Protein 6XI1 (pdb70)

Nearest PDB structures (foldseek):
  6xi1-assembly1_AAA  TM=1.002E+00  e=1.562E-93  Aeromonas hydrophila subsp. hydrophila ATCC 7966
  7stz-assembly1_C  TM=2.944E-01  e=3.385E-14  Homo sapiens
  7u71-assembly1_AAA  TM=4.613E-01  e=1.255E-08  Mus musculus
  4ofy-assembly2_E  TM=3.062E-01  e=1.052E-10  Caenorhabditis elegans
  6bxz-assembly1_A  TM=3.448E-01  e=4.118E-05  Sus scrofa

Foldseek 3Di:
DDAKDKDWAQEEEFEQPPDPQKTKTKIFIFIDDPVDDVQRWWDFFWFAKDPPDQWTWTAHRRRIIMIIHGSVVCQLAEAQRKDKMKGWTATVNGRIDIRIYIYGYYFDAKDKDWAQEEEWEQPPDPQKTKDKIFIFIDGSNDPVQRWWDWAWFAKDPPDQWTKTAGRRGIIMIMHGSVVCALAEAQRKDKMKGWTATNVRRIDIRIYIYGYYFDFKDKDWAQEEEFEQPPDPQKTKTKIFIFIDGSPDPVFRWWDWAWFDKDPPDQWTKTADRRGIIMIIHGSVVCQLAEAQRKDKMWGWTAIPVRRIDIRIYIYGYYFDAKDKAWQQEEEFEQPPDPQKTKTKIFMWIDGSNDPVQGWWDWAWFAKDPPDQWTKTADRRRIMMIIHGSVVQAPAEAQRKDKMWGWTGTPVRRIDIRIYIYGYYD/DDAKDKDWAQEEEWEQPPDPQKTKDKIFIFIDDPVDDQQRWWDFFWFAKDPPDQWTWTAHRRRIIMIIHGSVVQQLAEAQRKDKMKGWTATPVRRIDIRIYIYGYYFDAKDKDWAQEEEWEQPPDPQKTKTKIFIFIDTSNDPVQRWWDWAWFAKDPPDQWTKTAGRRGIMMIMHGSVVCALAEAQRKDKMKGWTATNVRRIDIRIYIYGYYFDAKDKAWAQEEEFEQPPDPQKTKTKIFMFIDGSPDPVFRWWDWAWFDKDPPDQWTWTADRRRIIMIIHGSVVQQLAEAQRKDKMKGWTATPVRRIDIRIYIYGYYFDAKDKAWQQEEEFEQPPDPQKTKTKIFMWIDGSNDPVQGWWDWAWFAKDPPDQWTKTADRRGIMMIIHGSVVQAPAEAQRKDKMWGWTATPVRRIDIRIYIYGYYHD

Radius of gyration: 68.74 Å; Cα contacts (8 Å, |Δi|>4): 2304; chains: 2; bounding box: 90×215×159 Å

Structure (mmCIF, N/CA/C/O backbone):
data_6XI1
#
_entry.id   6XI1
#
_cell.length_a   47.670
_cell.length_b   50.370
_cell.length_c   124.600
_cell.angle_alpha   97.555
_cell.angle_beta   98.244
_cell.angle_gamma   101.719
#
_symmetry.space_group_name_H-M   'P 1'
#
loop_
_entity.id
_entity.type
_entity.pdbx_description
1 polymer 'Flagellin hook IN motif family'
2 non-polymer GLYCEROL
3 non-polymer 'CHLORIDE ION'
4 non-polymer 'SODIUM ION'
5 non-polymer 'CALCIUM ION'
6 non-polymer DI(HYDROXYETHYL)ETHER
7 water water
#
loop_
_atom_site.group_PDB
_atom_site.id
_atom_site.type_symbol
_atom_site.label_atom_id
_atom_site.label_alt_id
_atom_site.label_comp_id
_atom_site.label_asym_id
_atom_site.label_entity_id
_atom_site.label_seq_id
_atom_site.pdbx_PDB_ins_code
_atom_site.Cartn_x
_atom_site.Cartn_y
_atom_site.Cartn_z
_atom_site.occupancy
_atom_site.B_iso_or_equiv
_atom_site.auth_seq_id
_atom_site.auth_comp_id
_atom_site.auth_asym_id
_atom_site.auth_atom_id
_atom_site.pdbx_PDB_model_num
ATOM 1 N N . ASN A 1 22 ? 48.596 136.597 84.808 1.000 75.093 22 ASN AAA N 1
ATOM 2 C CA . ASN A 1 22 ? 47.890 135.329 85.231 1.000 73.398 22 ASN AAA CA 1
ATOM 3 C C . ASN A 1 22 ? 48.775 134.111 84.943 1.000 72.626 22 ASN AAA C 1
ATOM 4 O O . ASN A 1 22 ? 49.330 134.036 83.835 1.000 72.523 22 ASN AAA O 1
ATOM 9 N N . ASP A 1 23 ? 48.903 133.201 85.906 1.000 70.675 23 ASP AAA N 1
ATOM 10 C CA . ASP A 1 23 ? 49.650 131.924 85.732 1.000 72.543 23 ASP AAA CA 1
ATOM 11 C C . ASP A 1 23 ? 48.635 130.797 85.469 1.000 62.344 23 ASP AAA C 1
ATOM 12 O O . ASP A 1 23 ? 47.585 130.756 86.161 1.000 61.412 23 ASP AAA O 1
ATOM 17 N N . ALA A 1 24 ? 48.916 129.946 84.481 1.000 58.927 24 ALA AAA N 1
ATOM 18 C CA . ALA A 1 24 ? 48.066 128.789 84.111 1.000 57.960 24 ALA AAA CA 1
ATOM 19 C C . ALA A 1 24 ? 47.976 127.861 85.325 1.000 56.378 24 ALA AAA C 1
ATOM 20 O O . ALA A 1 24 ? 49.035 127.623 85.966 1.000 51.227 24 ALA AAA O 1
ATOM 22 N N . ALA A 1 25 ? 46.771 127.378 85.644 1.000 54.881 25 ALA AAA N 1
ATOM 23 C CA . ALA A 1 25 ? 46.560 126.264 86.598 1.000 51.131 25 ALA AAA CA 1
ATOM 24 C C . ALA A 1 25 ? 47.347 125.033 86.131 1.000 51.026 25 ALA AAA C 1
ATOM 25 O O . ALA A 1 25 ? 47.700 124.940 84.931 1.000 57.059 25 ALA AAA O 1
ATOM 27 N N . VAL A 1 26 ? 47.678 124.140 87.060 1.000 46.833 26 VAL AAA N 1
ATOM 28 C CA . VAL A 1 26 ? 48.189 122.777 86.736 1.000 49.494 26 VAL AAA CA 1
ATOM 29 C C . VAL A 1 26 ? 47.034 121.823 87.071 1.000 48.548 26 VAL AAA C 1
ATOM 30 O O . VAL A 1 26 ? 46.570 121.784 88.238 1.000 42.383 26 VAL AAA O 1
ATOM 34 N N . ILE A 1 27 ? 46.484 121.202 86.030 1.000 45.754 27 ILE AAA N 1
ATOM 35 C CA . ILE A 1 27 ? 45.360 120.233 86.120 1.000 39.825 27 ILE AAA CA 1
ATOM 36 C C . ILE A 1 27 ? 45.956 118.851 85.894 1.000 41.243 27 ILE AAA C 1
ATOM 37 O O . ILE A 1 27 ? 46.697 118.664 84.930 1.000 43.934 27 ILE AAA O 1
ATOM 42 N N . THR A 1 28 ? 45.677 117.925 86.799 1.000 41.741 28 THR AAA N 1
ATOM 43 C CA . THR A 1 28 ? 46.214 116.543 86.783 1.000 39.792 28 THR AAA CA 1
ATOM 44 C C . THR A 1 28 ? 45.107 115.615 87.278 1.000 35.390 28 THR AAA C 1
ATOM 45 O O . THR A 1 28 ? 44.020 116.128 87.612 1.000 43.390 28 THR AAA O 1
ATOM 49 N N . GLY A 1 29 ? 45.402 114.317 87.384 1.000 34.883 29 GLY AAA N 1
ATOM 50 C CA . GLY A 1 29 ? 44.473 113.282 87.894 1.000 38.495 29 GLY AAA CA 1
ATOM 51 C C . GLY A 1 29 ? 43.979 112.381 86.764 1.000 35.668 29 GLY AAA C 1
ATOM 52 O O . GLY A 1 29 ? 44.673 112.296 85.722 1.000 34.483 29 GLY AAA O 1
ATOM 53 N N . SER A 1 30 ? 42.813 111.766 86.920 1.000 36.705 30 SER AAA N 1
ATOM 54 C CA . SER A 1 30 ? 42.273 110.837 85.891 1.000 37.249 30 SER AAA CA 1
ATOM 55 C C . SER A 1 30 ? 41.594 111.666 84.796 1.000 31.254 30 SER AAA C 1
ATOM 56 O O . SER A 1 30 ? 40.628 112.420 85.071 1.000 30.212 30 SER AAA O 1
ATOM 59 N N . ASP A 1 31 ? 42.145 111.577 83.591 1.000 30.455 31 ASP AAA N 1
ATOM 60 C CA . ASP A 1 31 ? 41.602 112.293 82.403 1.000 29.741 31 ASP AAA CA 1
ATOM 61 C C . ASP A 1 31 ? 41.347 111.294 81.262 1.000 29.484 31 ASP AAA C 1
ATOM 62 O O . ASP A 1 31 ? 41.352 111.731 80.108 1.000 28.416 31 ASP AAA O 1
ATOM 67 N N . THR A 1 32 ? 41.279 109.995 81.574 1.000 27.635 32 THR AAA N 1
ATOM 68 C CA . THR A 1 32 ? 40.922 108.935 80.593 1.000 26.934 32 THR AAA CA 1
ATOM 69 C C . THR A 1 32 ? 39.888 108.011 81.217 1.000 27.896 32 THR AAA C 1
ATOM 70 O O . THR A 1 32 ? 39.730 107.962 82.459 1.000 27.198 32 THR AAA O 1
ATOM 74 N N . GLY A 1 33 ? 39.136 107.353 80.355 1.000 27.120 33 GLY AAA N 1
ATOM 75 C CA . GLY A 1 33 ? 38.008 106.521 80.769 1.000 25.224 33 GLY AAA CA 1
ATOM 76 C C . GLY A 1 33 ? 37.615 105.639 79.612 1.000 28.685 33 GLY AAA C 1
ATOM 77 O O . GLY A 1 33 ? 38.000 105.973 78.449 1.000 26.478 33 GLY AAA O 1
ATOM 78 N N . ALA A 1 34 ? 36.930 104.546 79.928 1.000 26.905 34 ALA AAA N 1
ATOM 79 C CA . ALA A 1 34 ? 36.560 103.505 78.943 1.000 28.714 34 ALA AAA CA 1
ATOM 80 C C . ALA A 1 34 ? 35.179 102.987 79.315 1.000 31.601 34 ALA AAA C 1
ATOM 81 O O . ALA A 1 34 ? 34.893 102.850 80.520 1.000 28.386 34 ALA AAA O 1
ATOM 83 N N . VAL A 1 35 ? 34.337 102.761 78.309 1.000 26.355 35 VAL AAA N 1
ATOM 84 C CA . VAL A 1 35 ? 33.044 102.045 78.458 1.000 24.137 35 VAL AAA CA 1
ATOM 85 C C . VAL A 1 35 ? 32.995 101.022 77.320 1.000 27.695 35 VAL AAA C 1
ATOM 86 O O . VAL A 1 35 ? 33.629 101.244 76.276 1.000 21.890 35 VAL AAA O 1
ATOM 90 N N . THR A 1 36 ? 32.367 99.883 77.580 1.000 28.846 36 THR AAA N 1
ATOM 91 C CA . THR A 1 36 ? 32.109 98.825 76.577 1.000 26.376 36 THR AAA CA 1
ATOM 92 C C . THR A 1 36 ? 30.605 98.820 76.332 1.000 23.489 36 THR AAA C 1
ATOM 93 O O . THR A 1 36 ? 29.814 98.825 77.304 1.000 22.818 36 THR AAA O 1
ATOM 97 N N . GLU A 1 37 ? 30.225 98.752 75.060 1.000 21.754 37 GLU AAA N 1
ATOM 98 C CA . GLU A 1 37 ? 28.843 98.491 74.625 1.000 20.585 37 GLU AAA CA 1
ATOM 99 C C . GLU A 1 37 ? 28.260 97.360 75.471 1.000 20.903 37 GLU AAA C 1
ATOM 100 O O . GLU A 1 37 ? 28.993 96.379 75.677 1.000 21.339 37 GLU AAA O 1
ATOM 106 N N . ASP A 1 38 ? 27.030 97.529 75.940 1.000 23.853 38 ASP AAA N 1
ATOM 107 C CA . ASP A 1 38 ? 26.216 96.555 76.714 1.000 31.773 38 ASP AAA CA 1
ATOM 108 C C . ASP A 1 38 ? 26.869 96.185 78.068 1.000 34.581 38 ASP AAA C 1
ATOM 109 O O . ASP A 1 38 ? 26.470 95.142 78.647 1.000 32.391 38 ASP AAA O 1
ATOM 114 N N . GLU A 1 39 ? 27.827 96.967 78.587 1.000 35.393 39 GLU AAA N 1
ATOM 115 C CA . GLU A 1 39 ? 28.441 96.647 79.920 1.000 35.334 39 GLU AAA CA 1
ATOM 116 C C . GLU A 1 39 ? 27.385 96.951 80.988 1.000 37.258 39 GLU AAA C 1
ATOM 117 O O . GLU A 1 39 ? 27.434 96.344 82.086 1.000 40.902 39 GLU AAA O 1
ATOM 123 N N . SER A 1 40 ? 26.447 97.829 80.652 1.000 32.686 40 SER AAA N 1
ATOM 124 C CA . SER A 1 40 ? 25.394 98.354 81.543 1.000 34.849 40 SER AAA CA 1
ATOM 125 C C . SER A 1 40 ? 24.301 98.978 80.677 1.000 35.679 40 SER AAA C 1
ATOM 126 O O . SER A 1 40 ? 24.564 99.246 79.500 1.000 36.557 40 SER AAA O 1
ATOM 129 N N . THR A 1 41 ? 23.116 99.197 81.242 1.000 34.533 41 THR AAA N 1
ATOM 130 C CA . THR A 1 41 ? 21.914 99.681 80.525 1.000 40.889 41 THR AAA CA 1
ATOM 131 C C . THR A 1 41 ? 21.057 100.453 81.524 1.000 43.170 41 THR AAA C 1
ATOM 132 O O . THR A 1 41 ? 21.043 100.097 82.698 1.000 48.980 41 THR AAA O 1
ATOM 136 N N . PRO A 1 42 ? 20.331 101.524 81.142 1.000 37.582 42 PRO AAA N 1
ATOM 137 C CA . PRO A 1 42 ? 20.372 102.096 79.795 1.000 39.621 42 PRO AAA CA 1
ATOM 138 C C . PRO A 1 42 ? 21.599 102.965 79.449 1.000 38.355 42 PRO AAA C 1
ATOM 139 O O . PRO A 1 42 ? 21.755 103.311 78.275 1.000 32.960 42 PRO AAA O 1
ATOM 143 N N . LEU A 1 43 ? 22.404 103.348 80.449 1.000 37.446 43 LEU AAA N 1
ATOM 144 C CA . LEU A 1 43 ? 23.584 104.221 80.227 1.000 35.457 43 LEU AAA CA 1
ATOM 145 C C . LEU A 1 43 ? 24.846 103.389 80.390 1.000 34.190 43 LEU AAA C 1
ATOM 146 O O . LEU A 1 43 ? 24.875 102.459 81.237 1.000 31.398 43 LEU AAA O 1
ATOM 151 N N . LEU A 1 44 ? 25.865 103.776 79.621 1.000 29.872 44 LEU AAA N 1
ATOM 152 C CA . LEU A 1 44 ? 27.282 103.499 79.908 1.000 28.190 44 LEU AAA CA 1
ATOM 153 C C . LEU A 1 44 ? 27.814 104.749 80.611 1.000 27.558 44 LEU AAA C 1
ATOM 154 O O . LEU A 1 44 ? 27.563 105.863 80.112 1.000 27.113 44 LEU AAA O 1
ATOM 159 N N . THR A 1 45 ? 28.513 104.549 81.718 1.000 30.207 45 THR AAA N 1
ATOM 160 C CA . THR A 1 45 ? 28.954 105.659 82.588 1.000 29.601 45 THR AAA CA 1
ATOM 161 C C . THR A 1 45 ? 30.381 105.380 83.018 1.000 26.679 45 THR AAA C 1
ATOM 162 O O . THR A 1 45 ? 30.736 104.205 83.344 1.000 30.057 45 THR AAA O 1
ATOM 166 N N . GLU A 1 46 ? 31.175 106.435 82.998 1.000 27.372 46 GLU AAA N 1
ATOM 167 C CA . GLU A 1 46 ? 32.572 106.433 83.463 1.000 28.135 46 GLU AAA CA 1
ATOM 168 C C . GLU A 1 46 ? 32.787 107.707 84.286 1.000 26.814 46 GLU AAA C 1
ATOM 169 O O . GLU A 1 46 ? 32.152 108.734 83.982 1.000 27.628 46 GLU AAA O 1
ATOM 175 N N . THR A 1 47 ? 33.648 107.613 85.298 1.000 27.144 47 THR AAA N 1
ATOM 176 C CA . THR A 1 47 ? 33.944 108.735 86.218 1.000 29.274 47 THR AAA CA 1
ATOM 177 C C . THR A 1 47 ? 35.449 108.833 86.421 1.000 28.159 47 THR AAA C 1
ATOM 178 O O . THR A 1 47 ? 36.171 107.863 86.217 1.000 28.996 47 THR AAA O 1
ATOM 182 N N . GLY A 1 48 ? 35.887 110.023 86.806 1.000 27.872 48 GLY AAA N 1
ATOM 183 C CA . GLY A 1 48 ? 37.268 110.323 87.184 1.000 29.024 48 GLY AAA CA 1
ATOM 184 C C . GLY A 1 48 ? 37.291 111.627 87.952 1.000 26.946 48 GLY AAA C 1
ATOM 185 O O . GLY A 1 48 ? 36.292 112.365 87.896 1.000 29.446 48 GLY AAA O 1
ATOM 186 N N . THR A 1 49 ? 38.354 111.846 88.711 1.000 29.952 49 THR AAA N 1
ATOM 187 C CA . THR A 1 49 ? 38.546 113.132 89.418 1.000 27.229 49 THR AAA CA 1
ATOM 188 C C . THR A 1 49 ? 39.816 113.782 88.885 1.000 24.759 49 THR AAA C 1
ATOM 189 O O . THR A 1 49 ? 40.893 113.118 88.818 1.000 27.759 49 THR AAA O 1
ATOM 193 N N . LEU A 1 50 ? 39.663 115.037 88.505 1.000 27.498 50 LEU AAA N 1
ATOM 194 C CA . LEU A 1 50 ? 40.791 115.938 88.185 1.000 32.251 50 LEU AAA CA 1
ATOM 195 C C . LEU A 1 50 ? 41.061 116.786 89.421 1.000 34.513 50 LEU AAA C 1
ATOM 196 O O . LEU A 1 50 ? 40.069 117.154 90.122 1.000 30.416 50 LEU AAA O 1
ATOM 201 N N . SER A 1 51 ? 42.329 117.088 89.645 1.000 36.115 51 SER AAA N 1
ATOM 202 C CA . SER A 1 51 ? 42.734 118.063 90.682 1.000 44.564 51 SER AAA CA 1
ATOM 203 C C . SER A 1 51 ? 43.423 119.257 90.020 1.000 44.320 51 SER AAA C 1
ATOM 204 O O . SER A 1 51 ? 44.046 119.120 88.950 1.000 40.415 51 SER AAA O 1
ATOM 207 N N . VAL A 1 52 ? 43.287 120.418 90.647 1.000 42.495 52 VAL AAA N 1
ATOM 208 C CA . VAL A 1 52 ? 43.800 121.690 90.082 1.000 40.991 52 VAL AAA CA 1
ATOM 209 C C . VAL A 1 52 ? 44.463 122.467 91.214 1.000 46.860 52 VAL AAA C 1
ATOM 210 O O . VAL A 1 52 ? 43.839 122.601 92.272 1.000 44.527 52 VAL AAA O 1
ATOM 214 N N . THR A 1 53 ? 45.698 122.903 90.988 1.000 51.130 53 THR AAA N 1
ATOM 215 C CA . THR A 1 53 ? 46.415 123.894 91.824 1.000 51.036 53 THR AAA CA 1
ATOM 216 C C . THR A 1 53 ? 46.646 125.131 90.952 1.000 57.770 53 THR AAA C 1
ATOM 217 O O . THR A 1 53 ? 46.934 124.971 89.736 1.000 55.481 53 THR AAA O 1
ATOM 221 N N . ASP A 1 54 ? 46.537 126.318 91.544 1.000 57.761 54 ASP AAA N 1
ATOM 222 C CA . ASP A 1 54 ? 46.733 127.597 90.819 1.000 58.032 54 ASP AAA CA 1
ATOM 223 C C . ASP A 1 54 ? 47.592 128.520 91.685 1.000 63.533 54 ASP AAA C 1
ATOM 224 O O . ASP A 1 54 ? 47.153 128.840 92.792 1.000 58.333 54 ASP AAA O 1
ATOM 229 N N . VAL A 1 55 ? 48.762 128.924 91.185 1.000 69.835 55 VAL AAA N 1
ATOM 230 C CA . VAL A 1 55 ? 49.729 129.793 91.928 1.000 68.254 55 VAL AAA CA 1
ATOM 231 C C . VAL A 1 55 ? 49.107 131.183 92.180 1.000 62.765 55 VAL AAA C 1
ATOM 232 O O . VAL A 1 55 ? 49.579 131.855 93.095 1.000 70.323 55 VAL AAA O 1
ATOM 236 N N . ASP A 1 56 ? 48.050 131.584 91.469 1.000 60.042 56 ASP AAA N 1
ATOM 237 C CA . ASP A 1 56 ? 47.305 132.852 91.736 1.000 63.203 56 ASP AAA CA 1
ATOM 238 C C . ASP A 1 56 ? 46.344 132.719 92.926 1.000 62.702 56 ASP AAA C 1
ATOM 239 O O . ASP A 1 56 ? 45.582 133.683 93.162 1.000 68.811 56 ASP AAA O 1
ATOM 244 N N . GLY A 1 57 ? 46.335 131.589 93.635 1.000 59.992 57 GLY AAA N 1
ATOM 245 C CA . GLY A 1 57 ? 45.566 131.438 94.887 1.000 66.813 57 GLY AAA CA 1
ATOM 246 C C . GLY A 1 57 ? 44.432 130.437 94.791 1.000 69.557 57 GLY AAA C 1
ATOM 247 O O . GLY A 1 57 ? 44.084 130.012 93.676 1.000 73.715 57 GLY AAA O 1
ATOM 248 N N . ALA A 1 58 ? 43.850 130.081 95.935 1.000 72.259 58 ALA AAA N 1
ATOM 249 C CA . ALA A 1 58 ? 42.922 128.934 96.080 1.000 76.129 58 ALA AAA CA 1
ATOM 250 C C . ALA A 1 58 ? 41.508 129.284 95.580 1.000 74.311 58 ALA AAA C 1
ATOM 251 O O . ALA A 1 58 ? 40.706 128.344 95.410 1.000 77.362 58 ALA AAA O 1
ATOM 253 N N . ASP A 1 59 ? 41.199 130.557 95.308 1.000 67.689 59 ASP AAA N 1
ATOM 254 C CA . ASP A 1 59 ? 39.895 130.958 94.697 1.000 70.878 59 ASP AAA CA 1
ATOM 255 C C . ASP A 1 59 ? 39.887 130.590 93.197 1.000 63.891 59 ASP AAA C 1
ATOM 256 O O . ASP A 1 59 ? 38.790 130.397 92.633 1.000 58.345 59 ASP AAA O 1
ATOM 261 N N . GLU A 1 60 ? 41.068 130.492 92.579 1.000 60.710 60 GLU AAA N 1
ATOM 262 C CA . GLU A 1 60 ? 41.261 130.074 91.159 1.000 61.027 60 GLU AAA CA 1
ATOM 263 C C . GLU A 1 60 ? 41.411 128.537 91.068 1.000 63.454 60 GLU AAA C 1
ATOM 264 O O . GLU A 1 60 ? 41.089 127.995 89.984 1.000 59.396 60 GLU AAA O 1
ATOM 270 N N . ALA A 1 61 ? 41.867 127.862 92.139 1.000 56.006 61 ALA AAA N 1
ATOM 271 C CA . ALA A 1 61 ? 42.190 126.411 92.184 1.000 52.338 61 ALA AAA CA 1
ATOM 272 C C . ALA A 1 61 ? 40.905 125.589 92.350 1.000 52.402 61 ALA AAA C 1
ATOM 273 O O . ALA A 1 61 ? 40.765 124.874 93.363 1.000 41.320 61 ALA AAA O 1
ATOM 275 N N . LYS A 1 62 ? 40.018 125.695 91.361 1.000 47.025 62 LYS AAA N 1
ATOM 276 C CA . LYS A 1 62 ? 38.669 125.083 91.307 1.000 49.069 62 LYS AAA CA 1
ATOM 277 C C . LYS A 1 62 ? 38.269 124.974 89.832 1.000 44.836 62 LYS AAA C 1
ATOM 278 O O . LYS A 1 62 ? 38.960 125.612 88.993 1.000 40.745 62 LYS AAA O 1
ATOM 284 N N . PHE A 1 63 ? 37.244 124.172 89.529 1.000 42.873 63 PHE AAA N 1
ATOM 285 C CA . PHE A 1 63 ? 36.695 123.992 88.157 1.000 41.628 63 PHE AAA CA 1
ATOM 286 C C . PHE A 1 63 ? 35.402 124.795 87.992 1.000 40.047 63 PHE AAA C 1
ATOM 287 O O . PHE A 1 63 ? 34.640 124.968 88.961 1.000 45.298 63 PHE AAA O 1
ATOM 295 N N . GLN A 1 64 ? 35.165 125.296 86.778 1.000 44.524 64 GLN AAA N 1
ATOM 296 C CA . GLN A 1 64 ? 33.809 125.724 86.344 1.000 42.198 64 GLN AAA CA 1
ATOM 297 C C . GLN A 1 64 ? 32.948 124.460 86.284 1.000 44.169 64 GLN AAA C 1
ATOM 298 O O . GLN A 1 64 ? 33.357 123.500 85.601 1.000 41.363 64 GLN AAA O 1
ATOM 304 N N . ALA A 1 65 ? 31.852 124.436 87.030 1.000 43.209 65 ALA AAA N 1
ATOM 305 C CA . ALA A 1 65 ? 30.922 123.290 87.101 1.000 42.280 65 ALA AAA CA 1
ATOM 306 C C . ALA A 1 65 ? 30.037 123.294 85.848 1.000 47.872 65 ALA AAA C 1
ATOM 307 O O . ALA A 1 65 ? 29.477 124.374 85.508 1.000 45.505 65 ALA AAA O 1
ATOM 309 N N . GLY A 1 66 ? 29.915 122.141 85.182 1.000 43.640 66 GLY AAA N 1
ATOM 310 C CA . GLY A 1 66 ? 28.912 121.930 84.117 1.000 47.175 66 GLY AAA CA 1
ATOM 311 C C . GLY A 1 66 ? 29.386 120.939 83.068 1.000 45.156 66 GLY AAA C 1
ATOM 312 O O . GLY A 1 66 ? 30.180 120.044 83.425 1.000 39.882 66 GLY AAA O 1
ATOM 313 N N . ASN A 1 67 ? 28.952 121.127 81.813 1.000 42.339 67 ASN AAA N 1
ATOM 314 C CA . ASN A 1 67 ? 29.203 120.177 80.693 1.000 41.152 67 ASN AAA CA 1
ATOM 315 C C . ASN A 1 67 ? 30.577 120.495 80.104 1.000 37.487 67 ASN AAA C 1
ATOM 316 O O . ASN A 1 67 ? 30.857 121.671 79.899 1.000 42.548 67 ASN AAA O 1
ATOM 321 N N . GLY A 1 68 ? 31.422 119.495 79.877 1.000 32.124 68 GLY AAA N 1
ATOM 322 C CA . GLY A 1 68 ? 32.650 119.661 79.083 1.000 35.357 68 GLY AAA CA 1
ATOM 323 C C . GLY A 1 68 ? 32.300 119.878 77.614 1.000 36.542 68 GLY AAA C 1
ATOM 324 O O . GLY A 1 68 ? 31.218 119.421 77.191 1.000 39.338 68 GLY AAA O 1
ATOM 325 N N . THR A 1 69 ? 33.179 120.537 76.866 1.000 35.667 69 THR AAA N 1
ATOM 326 C CA . THR A 1 69 ? 32.976 120.844 75.421 1.000 40.585 69 THR AAA CA 1
ATOM 327 C C . THR A 1 69 ? 33.326 119.597 74.623 1.000 34.482 69 THR AAA C 1
ATOM 328 O O . THR A 1 69 ? 34.488 119.197 74.597 1.000 35.805 69 THR AAA O 1
ATOM 332 N N . PRO A 1 70 ? 32.353 118.980 73.912 1.000 40.063 70 PRO AAA N 1
ATOM 333 C CA . PRO A 1 70 ? 32.603 117.710 73.211 1.000 40.057 70 PRO AAA CA 1
ATOM 334 C C . PRO A 1 70 ? 33.380 117.843 71.892 1.000 41.551 70 PRO AAA C 1
ATOM 335 O O . PRO A 1 70 ? 33.203 118.852 71.205 1.000 40.637 70 PRO AAA O 1
ATOM 339 N N . SER A 1 71 ? 34.208 116.841 71.557 1.000 39.083 71 SER AAA N 1
ATOM 340 C CA . SER A 1 71 ? 34.715 116.615 70.174 1.000 38.595 71 SER AAA CA 1
ATOM 341 C C . SER A 1 71 ? 33.523 116.578 69.200 1.000 36.441 71 SER AAA C 1
ATOM 342 O O . SER A 1 71 ? 32.363 116.309 69.622 1.000 33.477 71 SER AAA O 1
ATOM 345 N N . ALA A 1 72 ? 33.753 116.929 67.934 1.000 38.210 72 ALA AAA N 1
ATOM 346 C CA . ALA A 1 72 ? 32.681 116.887 66.904 1.000 39.618 72 ALA AAA CA 1
ATOM 347 C C . ALA A 1 72 ? 32.226 115.426 66.781 1.000 38.947 72 ALA AAA C 1
ATOM 348 O O . ALA A 1 72 ? 33.129 114.549 66.720 1.000 32.547 72 ALA AAA O 1
ATOM 350 N N . GLY A 1 73 ? 30.916 115.180 66.817 1.000 37.324 73 GLY AAA N 1
ATOM 351 C CA . GLY A 1 73 ? 30.359 113.834 66.606 1.000 38.979 73 GLY AAA CA 1
ATOM 352 C C . GLY A 1 73 ? 30.487 112.946 67.837 1.000 40.811 73 GLY AAA C 1
ATOM 353 O O . GLY A 1 73 ? 30.340 111.718 67.694 1.000 37.233 73 GLY AAA O 1
ATOM 354 N N . ALA A 1 74 ? 30.691 113.530 69.021 1.000 37.395 74 ALA AAA N 1
ATOM 355 C CA . ALA A 1 74 ? 30.550 112.830 70.320 1.000 36.558 74 ALA AAA CA 1
ATOM 356 C C . ALA A 1 74 ? 29.100 112.399 70.488 1.000 33.558 74 ALA AAA C 1
ATOM 357 O O . ALA A 1 74 ? 28.218 113.227 70.305 1.000 28.299 74 ALA AAA O 1
ATOM 359 N N . LEU A 1 75 ? 28.881 111.145 70.871 1.000 29.453 75 LEU AAA N 1
ATOM 360 C CA . LEU A 1 75 ? 27.553 110.601 71.229 1.000 29.897 75 LEU AAA CA 1
ATOM 361 C C . LEU A 1 75 ? 27.288 110.790 72.725 1.000 31.036 75 LEU AAA C 1
ATOM 362 O O . LEU A 1 75 ? 26.109 110.868 73.120 1.000 32.073 75 LEU AAA O 1
ATOM 367 N N . GLY A 1 76 ? 28.343 110.767 73.533 1.000 29.068 76 GLY AAA N 1
ATOM 368 C CA . GLY A 1 76 ? 28.205 110.878 74.998 1.000 32.065 76 GLY AAA CA 1
ATOM 369 C C . GLY A 1 76 ? 28.289 112.332 75.432 1.000 31.552 76 GLY AAA C 1
ATOM 370 O O . GLY A 1 76 ? 28.449 113.233 74.571 1.000 27.411 76 GLY AAA O 1
ATOM 371 N N . SER A 1 77 ? 28.208 112.564 76.733 1.000 31.369 77 SER AAA N 1
ATOM 372 C CA . SER A 1 77 ? 28.372 113.918 77.312 1.000 30.466 77 SER AAA CA 1
ATOM 373 C C . SER A 1 77 ? 29.173 113.766 78.602 1.000 32.197 77 SER AAA C 1
ATOM 374 O O . SER A 1 77 ? 29.173 112.649 79.191 1.000 26.870 77 SER AAA O 1
ATOM 377 N N . LEU A 1 78 ? 29.899 114.813 78.982 1.000 28.807 78 LEU AAA N 1
ATOM 378 C CA . LEU A 1 78 ? 30.661 114.810 80.248 1.000 28.741 78 LEU AAA CA 1
ATOM 379 C C . LEU A 1 78 ? 30.266 116.043 81.068 1.000 30.774 78 LEU AAA C 1
ATOM 380 O O . LEU A 1 78 ? 30.194 117.123 80.479 1.000 34.032 78 LEU AAA O 1
ATOM 385 N N . THR A 1 79 ? 29.932 115.860 82.346 1.000 31.359 79 THR AAA N 1
ATOM 386 C CA . THR A 1 79 ? 29.730 116.978 83.312 1.000 33.524 79 THR AAA CA 1
ATOM 387 C C . THR A 1 79 ? 30.857 116.931 84.347 1.000 32.812 79 THR AAA C 1
ATOM 388 O O . THR A 1 79 ? 31.360 115.844 84.620 1.000 31.209 79 THR AAA O 1
ATOM 392 N N . ILE A 1 80 ? 31.269 118.085 84.877 1.000 33.423 80 ILE AAA N 1
ATOM 393 C CA . ILE A 1 80 ? 32.297 118.167 85.953 1.000 30.551 80 ILE AAA CA 1
ATOM 394 C C . ILE A 1 80 ? 31.765 119.071 87.082 1.000 33.959 80 ILE AAA C 1
ATOM 395 O O . ILE A 1 80 ? 31.032 120.024 86.787 1.000 31.638 80 ILE AAA O 1
ATOM 400 N N . THR A 1 81 ? 32.049 118.708 88.333 1.000 34.277 81 THR AAA N 1
ATOM 401 C CA . THR A 1 81 ? 31.741 119.532 89.537 1.000 36.263 81 THR AAA CA 1
ATOM 402 C C . THR A 1 81 ? 32.872 120.552 89.758 1.000 39.527 81 THR AAA C 1
ATOM 403 O O . THR A 1 81 ? 33.982 120.353 89.228 1.000 35.224 81 THR AAA O 1
ATOM 407 N N . GLU A 1 82 ? 32.610 121.584 90.576 1.000 41.130 82 GLU AAA N 1
ATOM 408 C CA . GLU A 1 82 ? 33.657 122.517 91.096 1.000 43.346 82 GLU AAA CA 1
ATOM 409 C C . GLU A 1 82 ? 34.854 121.720 91.629 1.000 33.677 82 GLU AAA C 1
ATOM 410 O O . GLU A 1 82 ? 35.999 122.151 91.420 1.000 32.730 82 GLU AAA O 1
ATOM 416 N N . GLY A 1 83 ? 34.601 120.578 92.280 1.000 35.361 83 GLY AAA N 1
ATOM 417 C CA . GLY A 1 83 ? 35.641 119.747 92.925 1.000 35.392 83 GLY AAA CA 1
ATOM 418 C C . GLY A 1 83 ? 36.444 118.922 91.940 1.000 37.351 83 GLY AAA C 1
ATOM 419 O O . GLY A 1 83 ? 37.419 118.275 92.369 1.000 36.852 83 GLY AAA O 1
ATOM 420 N N . GLY A 1 84 ? 36.049 118.911 90.661 1.000 37.937 84 GLY AAA N 1
ATOM 421 C CA . GLY A 1 84 ? 36.799 118.231 89.582 1.000 34.423 84 GLY AAA CA 1
ATOM 422 C C . GLY A 1 84 ? 36.316 116.809 89.339 1.000 31.051 84 GLY AAA C 1
ATOM 423 O O . GLY A 1 84 ? 37.041 116.039 88.675 1.000 31.391 84 GLY AAA O 1
ATOM 424 N N . ALA A 1 85 ? 35.171 116.436 89.898 1.000 30.878 85 ALA AAA N 1
ATOM 425 C CA . ALA A 1 85 ? 34.588 115.091 89.708 1.000 31.925 85 ALA AAA CA 1
ATOM 426 C C . ALA A 1 85 ? 33.786 115.112 88.406 1.000 27.890 85 ALA AAA C 1
ATOM 427 O O . ALA A 1 85 ? 32.721 115.750 88.412 1.000 29.414 85 ALA AAA O 1
ATOM 429 N N . TRP A 1 86 ? 34.283 114.418 87.374 1.000 29.132 86 TRP AAA N 1
ATOM 430 C CA . TRP A 1 86 ? 33.626 114.314 86.043 1.000 27.702 86 TRP AAA CA 1
ATOM 431 C C . TRP A 1 86 ? 32.940 112.953 85.888 1.000 25.834 86 TRP AAA C 1
ATOM 432 O O . TRP A 1 86 ? 33.375 111.938 86.481 1.000 24.033 86 TRP AAA O 1
ATOM 443 N N . THR A 1 87 ? 31.826 113.000 85.170 1.000 27.611 87 THR AAA N 1
ATOM 444 C CA . THR A 1 87 ? 30.977 111.842 84.827 1.000 29.151 87 THR AAA CA 1
ATOM 445 C C . THR A 1 87 ? 30.778 111.881 83.314 1.000 28.779 87 THR AAA C 1
ATOM 446 O O . THR A 1 87 ? 30.290 112.891 82.813 1.000 27.177 87 THR AAA O 1
ATOM 450 N N . TYR A 1 88 ? 31.132 110.791 82.645 1.000 27.962 88 TYR AAA N 1
ATOM 451 C CA . TYR A 1 88 ? 30.770 110.563 81.223 1.000 28.782 88 TYR AAA CA 1
ATOM 452 C C . TYR A 1 88 ? 29.554 109.633 81.182 1.000 27.777 88 TYR AAA C 1
ATOM 453 O O . TYR A 1 88 ? 29.548 108.609 81.909 1.000 24.503 88 TYR AAA O 1
ATOM 462 N N . ASN A 1 89 ? 28.563 110.004 80.368 1.000 30.736 89 ASN AAA N 1
ATOM 463 C CA . ASN A 1 89 ? 27.334 109.203 80.120 1.000 33.005 89 ASN AAA CA 1
ATOM 464 C C . ASN A 1 89 ? 27.114 109.095 78.606 1.000 28.285 89 ASN AAA C 1
ATOM 465 O O . ASN A 1 89 ? 27.291 110.091 77.918 1.000 31.081 89 ASN AAA O 1
ATOM 470 N N . VAL A 1 90 ? 26.788 107.900 78.124 1.000 28.738 90 VAL AAA N 1
ATOM 471 C CA . VAL A 1 90 ? 26.298 107.707 76.729 1.000 27.406 90 VAL AAA CA 1
ATOM 472 C C . VAL A 1 90 ? 25.182 106.663 76.757 1.000 26.688 90 VAL AAA C 1
ATOM 473 O O . VAL A 1 90 ? 25.305 105.665 77.511 1.000 26.165 90 VAL AAA O 1
ATOM 477 N N . ASP A 1 91 ? 24.110 106.912 75.992 1.000 31.879 91 ASP AAA N 1
ATOM 478 C CA . ASP A 1 91 ? 23.018 105.925 75.785 1.000 35.014 91 ASP AAA CA 1
ATOM 479 C C . ASP A 1 91 ? 23.630 104.672 75.148 1.000 28.249 91 ASP AAA C 1
ATOM 480 O O . ASP A 1 91 ? 24.194 104.788 74.049 1.000 26.906 91 ASP AAA O 1
ATOM 485 N N . ASN A 1 92 ? 23.527 103.534 75.821 1.000 28.514 92 ASN AAA N 1
ATOM 486 C CA . ASN A 1 92 ? 23.927 102.214 75.263 1.000 30.600 92 ASN AAA CA 1
ATOM 487 C C . ASN A 1 92 ? 23.304 101.993 73.870 1.000 31.975 92 ASN AAA C 1
ATOM 488 O O . ASN A 1 92 ? 23.964 101.379 73.020 1.000 27.616 92 ASN AAA O 1
ATOM 493 N N . SER A 1 93 ? 22.108 102.533 73.624 1.000 31.293 93 SER AAA N 1
ATOM 494 C CA . SER A 1 93 ? 21.367 102.377 72.343 1.000 33.806 93 SER AAA CA 1
ATOM 495 C C . SER A 1 93 ? 22.161 103.013 71.196 1.000 33.412 93 SER AAA C 1
ATOM 496 O O . SER A 1 93 ? 22.061 102.525 70.065 1.000 35.437 93 SER AAA O 1
ATOM 499 N N . LYS A 1 94 ? 22.981 104.030 71.466 1.000 30.310 94 LYS AAA N 1
ATOM 500 C CA . LYS A 1 94 ? 23.632 104.821 70.405 1.000 30.090 94 LYS AAA CA 1
ATOM 501 C C . LYS A 1 94 ? 24.969 104.194 69.986 1.000 24.596 94 LYS AAA C 1
ATOM 502 O O . LYS A 1 94 ? 25.557 104.688 69.023 1.000 22.967 94 LYS AAA O 1
ATOM 508 N N . VAL A 1 95 ? 25.490 103.204 70.714 1.000 22.197 95 VAL AAA N 1
ATOM 509 C CA . VAL A 1 95 ? 26.823 102.613 70.399 1.000 22.569 95 VAL AAA CA 1
ATOM 510 C C . VAL A 1 95 ? 26.666 101.161 69.930 1.000 21.947 95 VAL AAA C 1
ATOM 511 O O . VAL A 1 95 ? 27.697 100.508 69.744 1.000 24.649 95 VAL AAA O 1
ATOM 515 N N . GLN A 1 96 ? 25.439 100.702 69.685 1.000 23.558 96 GLN AAA N 1
ATOM 516 C CA . GLN A 1 96 ? 25.164 99.293 69.287 1.000 24.396 96 GLN AAA CA 1
ATOM 517 C C . GLN A 1 96 ? 25.875 99.028 67.970 1.000 23.818 96 GLN AAA C 1
ATOM 518 O O . GLN A 1 96 ? 26.376 97.919 67.792 1.000 21.052 96 GLN AAA O 1
ATOM 524 N N . TYR A 1 97 ? 25.983 100.051 67.112 1.000 20.632 97 TYR AAA N 1
ATOM 525 C CA . TYR A 1 97 ? 26.534 99.924 65.739 1.000 20.229 97 TYR AAA CA 1
ATOM 526 C C . TYR A 1 97 ? 28.013 99.523 65.761 1.000 19.630 97 TYR AAA C 1
ATOM 527 O O . TYR A 1 97 ? 28.523 99.098 64.719 1.000 18.963 97 TYR AAA O 1
ATOM 536 N N . LEU A 1 98 ? 28.707 99.673 66.896 1.000 18.903 98 LEU AAA N 1
ATOM 537 C CA . LEU A 1 98 ? 30.134 99.294 66.966 1.000 17.941 98 LEU AAA CA 1
ATOM 538 C C . LEU A 1 98 ? 30.223 97.758 67.006 1.000 16.976 98 LEU AAA C 1
ATOM 539 O O . LEU A 1 98 ? 29.442 97.108 67.738 1.000 17.868 98 LEU AAA O 1
ATOM 544 N N . GLY A 1 99 ? 31.046 97.224 66.121 1.000 18.856 99 GLY AAA N 1
ATOM 545 C CA . GLY A 1 99 ? 31.345 95.792 66.009 1.000 21.769 99 GLY AAA CA 1
ATOM 546 C C . GLY A 1 99 ? 32.289 95.350 67.107 1.000 23.191 99 GLY AAA C 1
ATOM 547 O O . GLY A 1 99 ? 32.790 96.189 67.866 1.000 19.545 99 GLY AAA O 1
ATOM 548 N N . GLU A 1 100 ? 32.570 94.053 67.163 1.000 22.699 100 GLU AAA N 1
ATOM 549 C CA . GLU A 1 100 ? 33.442 93.466 68.199 1.000 26.049 100 GLU AAA CA 1
ATOM 550 C C . GLU A 1 100 ? 34.805 94.167 68.165 1.000 25.779 100 GLU AAA C 1
ATOM 551 O O . GLU A 1 100 ? 35.435 94.177 67.103 1.000 24.248 100 GLU AAA O 1
ATOM 557 N N . GLY A 1 101 ? 35.220 94.765 69.285 1.000 26.811 101 GLY AAA N 1
ATOM 558 C CA . GLY A 1 101 ? 36.534 95.399 69.439 1.000 26.784 101 GLY AAA CA 1
ATOM 559 C C . GLY A 1 101 ? 36.619 96.768 68.772 1.000 27.831 101 GLY AAA C 1
ATOM 560 O O . GLY A 1 101 ? 37.676 97.381 68.871 1.000 30.553 101 GLY AAA O 1
ATOM 561 N N . GLU A 1 102 ? 35.592 97.225 68.053 1.000 26.714 102 GLU AAA N 1
ATOM 562 C CA . GLU A 1 102 ? 35.677 98.507 67.299 1.000 27.357 102 GLU AAA CA 1
ATOM 563 C C . GLU A 1 102 ? 35.617 99.658 68.312 1.000 25.835 102 GLU AAA C 1
ATOM 564 O O . GLU A 1 102 ? 34.800 99.588 69.208 1.000 23.591 102 GLU AAA O 1
ATOM 570 N N . THR A 1 103 ? 36.485 100.654 68.194 1.000 28.255 103 THR AAA N 1
ATOM 571 C CA . THR A 1 103 ? 36.617 101.743 69.200 1.000 30.259 103 THR AAA CA 1
ATOM 572 C C . THR A 1 103 ? 36.095 103.052 68.619 1.000 27.598 103 THR AAA C 1
ATOM 573 O O . THR A 1 103 ? 36.227 103.302 67.424 1.000 27.844 103 THR AAA O 1
ATOM 577 N N . LYS A 1 104 ? 35.501 103.868 69.469 1.000 25.996 104 LYS AAA N 1
ATOM 578 C CA . LYS A 1 104 ? 35.160 105.279 69.159 1.000 23.256 104 LYS AAA CA 1
ATOM 579 C C . LYS A 1 104 ? 35.730 106.151 70.282 1.000 26.790 104 LYS AAA C 1
ATOM 580 O O . LYS A 1 104 ? 35.404 105.885 71.464 1.000 22.386 104 LYS AAA O 1
ATOM 586 N N . VAL A 1 105 ? 36.542 107.147 69.940 1.000 27.257 105 VAL AAA N 1
ATOM 587 C CA . VAL A 1 105 ? 37.248 107.975 70.967 1.000 27.936 105 VAL AAA CA 1
ATOM 588 C C . VAL A 1 105 ? 36.580 109.337 70.964 1.000 30.524 105 VAL AAA C 1
ATOM 589 O O . VAL A 1 105 ? 36.403 109.899 69.866 1.000 32.725 105 VAL AAA O 1
ATOM 593 N N . GLU A 1 106 ? 36.136 109.792 72.140 1.000 26.791 106 GLU AAA N 1
ATOM 594 C CA . GLU A 1 106 ? 35.479 111.098 72.311 1.000 27.211 106 GLU AAA CA 1
ATOM 595 C C . GLU A 1 106 ? 36.271 111.883 73.352 1.000 30.062 106 GLU AAA C 1
ATOM 596 O O . GLU A 1 106 ? 36.765 111.272 74.331 1.000 28.870 106 GLU AAA O 1
ATOM 602 N N . THR A 1 107 ? 36.387 113.190 73.141 1.000 33.620 107 THR AAA N 1
ATOM 603 C CA . THR A 1 107 ? 37.159 114.089 74.041 1.000 34.658 107 THR AAA CA 1
ATOM 604 C C . THR A 1 107 ? 36.254 115.195 74.544 1.000 34.010 107 THR AAA C 1
ATOM 605 O O . THR A 1 107 ? 35.381 115.618 73.821 1.000 33.213 107 THR AAA O 1
ATOM 609 N N . PHE A 1 108 ? 36.481 115.629 75.780 1.000 34.926 108 PHE AAA N 1
ATOM 610 C CA . PHE A 1 108 ? 35.698 116.703 76.422 1.000 33.323 108 PHE AAA CA 1
ATOM 611 C C . PHE A 1 108 ? 36.692 117.654 77.077 1.000 33.316 108 PHE AAA C 1
ATOM 612 O O . PHE A 1 108 ? 37.673 117.201 77.706 1.000 35.936 108 PHE AAA O 1
ATOM 620 N N . THR A 1 109 ? 36.468 118.938 76.852 1.000 35.674 109 THR AAA N 1
ATOM 621 C CA . THR A 1 109 ? 37.357 120.010 77.350 1.000 38.355 109 THR AAA CA 1
ATOM 622 C C . THR A 1 109 ? 36.709 120.585 78.605 1.000 31.846 109 THR AAA C 1
ATOM 623 O O . THR A 1 109 ? 35.539 120.966 78.537 1.000 32.197 109 THR AAA O 1
ATOM 627 N N . VAL A 1 110 ? 37.437 120.579 79.720 1.000 34.648 110 VAL AAA N 1
ATOM 628 C CA . VAL A 1 110 ? 36.983 121.231 80.989 1.000 36.049 110 VAL AAA CA 1
ATOM 629 C C . VAL A 1 110 ? 37.944 122.389 81.296 1.000 33.561 110 VAL AAA C 1
ATOM 630 O O . VAL A 1 110 ? 39.078 122.381 80.759 1.000 36.143 110 VAL AAA O 1
ATOM 634 N N . ALA A 1 111 ? 37.535 123.315 82.168 1.000 43.540 111 ALA AAA N 1
ATOM 635 C CA . ALA A 1 111 ? 38.308 124.544 82.495 1.000 45.716 111 ALA AAA CA 1
ATOM 636 C C . ALA A 1 111 ? 38.249 124.874 83.996 1.000 43.328 111 ALA AAA C 1
ATOM 637 O O . ALA A 1 111 ? 37.160 124.685 84.628 1.000 39.251 111 ALA AAA O 1
ATOM 639 N N . SER A 1 112 ? 39.382 125.394 84.494 1.000 47.651 112 SER AAA N 1
ATOM 640 C CA . SER A 1 112 ? 39.584 126.188 85.744 1.000 49.049 112 SER AAA CA 1
ATOM 641 C C . SER A 1 112 ? 38.589 127.352 85.818 1.000 55.031 112 SER AAA C 1
ATOM 642 O O . SER A 1 112 ? 38.201 127.813 84.737 1.000 49.233 112 SER AAA O 1
ATOM 645 N N . VAL A 1 113 ? 38.303 127.877 87.031 1.000 60.097 113 VAL AAA N 1
ATOM 646 C CA . VAL A 1 113 ? 37.548 129.156 87.243 1.000 60.363 113 VAL AAA CA 1
ATOM 647 C C . VAL A 1 113 ? 38.196 130.222 86.345 1.000 54.943 113 VAL AAA C 1
ATOM 648 O O . VAL A 1 113 ? 37.460 131.008 85.729 1.000 53.426 113 VAL AAA O 1
ATOM 652 N N . ASP A 1 114 ? 39.529 130.167 86.263 1.000 54.007 114 ASP AAA N 1
ATOM 653 C CA . ASP A 1 114 ? 40.482 131.029 85.514 1.000 55.945 114 ASP AAA CA 1
ATOM 654 C C . ASP A 1 114 ? 40.263 130.879 84.004 1.000 59.056 114 ASP AAA C 1
ATOM 655 O O . ASP A 1 114 ? 40.006 131.906 83.333 1.000 61.123 114 ASP AAA O 1
ATOM 660 N N . GLY A 1 115 ? 40.302 129.636 83.514 1.000 54.684 115 GLY AAA N 1
ATOM 661 C CA . GLY A 1 115 ? 40.124 129.295 82.087 1.000 49.109 115 GLY AAA CA 1
ATOM 662 C C . GLY A 1 115 ? 41.206 128.366 81.564 1.000 47.775 115 GLY AAA C 1
ATOM 663 O O . GLY A 1 115 ? 41.196 128.068 80.353 1.000 54.846 115 GLY AAA O 1
ATOM 664 N N . THR A 1 116 ? 42.121 127.903 82.411 1.000 43.966 116 THR AAA N 1
ATOM 665 C CA . THR A 1 116 ? 43.082 126.843 82.020 1.000 44.153 116 THR AAA CA 1
ATOM 666 C C . THR A 1 116 ? 42.282 125.578 81.667 1.000 44.934 116 THR AAA C 1
ATOM 667 O O . THR A 1 116 ? 41.393 125.186 82.443 1.000 43.717 116 THR AAA O 1
ATOM 671 N N . THR A 1 117 ? 42.562 124.975 80.514 1.000 46.030 117 THR AAA N 1
ATOM 672 C CA . THR A 1 117 ? 41.734 123.873 79.966 1.000 44.511 117 THR AAA CA 1
ATOM 673 C C . THR A 1 117 ? 42.466 122.545 80.141 1.000 41.097 117 THR AAA C 1
ATOM 674 O O . THR A 1 117 ? 43.699 122.507 80.225 1.000 42.251 117 THR AAA O 1
ATOM 678 N N . HIS A 1 118 ? 41.685 121.477 80.220 1.000 37.697 118 HIS AAA N 1
ATOM 679 C CA . HIS A 1 118 ? 42.205 120.097 80.200 1.000 32.533 118 HIS AAA CA 1
ATOM 680 C C . HIS A 1 118 ? 41.220 119.254 79.394 1.000 28.532 118 HIS AAA C 1
ATOM 681 O O . HIS A 1 118 ? 40.013 119.563 79.434 1.000 31.715 118 HIS AAA O 1
ATOM 688 N N . THR A 1 119 ? 41.716 118.178 78.802 1.000 33.059 119 THR AAA N 1
ATOM 689 C CA . THR A 1 119 ? 40.876 117.249 78.005 1.000 34.245 119 THR AAA CA 1
ATOM 690 C C . THR A 1 119 ? 40.739 115.915 78.731 1.000 28.894 119 THR AAA C 1
ATOM 691 O O . THR A 1 119 ? 41.746 115.382 79.200 1.000 29.937 119 THR AAA O 1
ATOM 695 N N . VAL A 1 120 ? 39.509 115.426 78.810 1.000 29.599 120 VAL AAA N 1
ATOM 696 C CA . VAL A 1 120 ? 39.188 114.028 79.216 1.000 28.660 120 VAL AAA CA 1
ATOM 697 C C . VAL A 1 120 ? 38.928 113.236 77.929 1.000 27.716 120 VAL AAA C 1
ATOM 698 O O . VAL A 1 120 ? 38.127 113.721 77.110 1.000 29.009 120 VAL AAA O 1
ATOM 702 N N . THR A 1 121 ? 39.583 112.077 77.800 1.000 28.290 121 THR AAA N 1
ATOM 703 C CA . THR A 1 121 ? 39.522 111.182 76.616 1.000 27.632 121 THR AAA CA 1
ATOM 704 C C . THR A 1 121 ? 38.783 109.902 77.005 1.000 26.509 121 THR AAA C 1
ATOM 705 O O . THR A 1 121 ? 39.291 109.150 77.893 1.000 27.590 121 THR AAA O 1
ATOM 709 N N . ILE A 1 122 ? 37.635 109.668 76.376 1.000 23.594 122 ILE AAA N 1
ATOM 710 C CA . ILE A 1 122 ? 36.777 108.480 76.636 1.000 23.075 122 ILE AAA CA 1
ATOM 711 C C . ILE A 1 122 ? 36.881 107.568 75.408 1.000 25.758 122 ILE AAA C 1
ATOM 712 O O . ILE A 1 122 ? 36.732 108.070 74.277 1.000 22.609 122 ILE AAA O 1
ATOM 717 N N . THR A 1 123 ? 37.196 106.292 75.615 1.000 23.410 123 THR AAA N 1
ATOM 718 C CA . THR A 1 123 ? 37.130 105.241 74.572 1.000 24.092 123 THR AAA CA 1
ATOM 719 C C . THR A 1 123 ? 35.903 104.357 74.812 1.000 25.222 123 THR AAA C 1
ATOM 720 O O . THR A 1 123 ? 35.751 103.768 75.928 1.000 24.358 123 THR AAA O 1
ATOM 724 N N . ILE A 1 124 ? 35.081 104.213 73.773 1.000 21.863 124 ILE AAA N 1
ATOM 725 C CA . ILE A 1 124 ? 33.916 103.302 73.723 1.000 22.755 124 ILE AAA CA 1
ATOM 726 C C . ILE A 1 124 ? 34.353 102.094 72.895 1.000 24.062 124 ILE AAA C 1
ATOM 727 O O . ILE A 1 124 ? 34.864 102.319 71.806 1.000 25.429 124 ILE AAA O 1
ATOM 732 N N . THR A 1 125 ? 34.185 100.886 73.414 1.000 22.067 125 THR AAA N 1
ATOM 733 C CA . THR A 1 125 ? 34.545 99.633 72.686 1.000 22.824 125 THR AAA CA 1
ATOM 734 C C . THR A 1 125 ? 33.268 98.851 72.354 1.000 20.219 125 THR AAA C 1
ATOM 735 O O . THR A 1 125 ? 32.437 98.692 73.227 1.000 19.890 125 THR AAA O 1
ATOM 739 N N . GLY A 1 126 ? 33.128 98.420 71.100 1.000 19.924 126 GLY AAA N 1
ATOM 740 C CA . GLY A 1 126 ? 31.952 97.691 70.631 1.000 19.479 126 GLY AAA CA 1
ATOM 741 C C . GLY A 1 126 ? 32.031 96.216 70.978 1.000 21.108 126 GLY AAA C 1
ATOM 742 O O . GLY A 1 126 ? 33.147 95.704 71.200 1.000 24.296 126 GLY AAA O 1
ATOM 743 N N . VAL A 1 127 ? 30.877 95.572 71.003 1.000 20.938 127 VAL AAA N 1
ATOM 744 C CA . VAL A 1 127 ? 30.757 94.090 71.056 1.000 21.305 127 VAL AAA CA 1
ATOM 745 C C . VAL A 1 127 ? 29.891 93.624 69.887 1.000 21.006 127 VAL AAA C 1
ATOM 746 O O . VAL A 1 127 ? 29.025 94.390 69.402 1.000 18.558 127 VAL AAA O 1
ATOM 750 N N . ASN A 1 128 ? 30.070 92.364 69.498 1.000 23.160 128 ASN AAA N 1
ATOM 751 C CA . ASN A 1 128 ? 29.264 91.757 68.417 1.000 21.060 128 ASN AAA CA 1
ATOM 752 C C . ASN A 1 128 ? 27.791 91.749 68.794 1.000 21.341 128 ASN AAA C 1
ATOM 753 O O . ASN A 1 128 ? 27.437 91.467 69.952 1.000 21.873 128 ASN AAA O 1
ATOM 758 N N . ASP A 1 129 ? 26.960 92.049 67.820 1.000 20.311 129 ASP AAA N 1
ATOM 759 C CA . ASP A 1 129 ? 25.503 91.804 67.848 1.000 22.255 129 ASP AAA CA 1
ATOM 760 C C . ASP A 1 129 ? 25.262 90.701 66.825 1.000 20.115 129 ASP AAA C 1
ATOM 761 O O . ASP A 1 129 ? 25.772 90.823 65.653 1.000 19.228 129 ASP AAA O 1
ATOM 766 N N . ALA A 1 130 ? 24.576 89.651 67.254 1.000 22.764 130 ALA AAA N 1
ATOM 767 C CA . ALA A 1 130 ? 24.152 88.551 66.360 1.000 22.153 130 ALA AAA CA 1
ATOM 768 C C . ALA A 1 130 ? 23.381 89.138 65.171 1.000 21.156 130 ALA AAA C 1
ATOM 769 O O . ALA A 1 130 ? 22.501 90.010 65.338 1.000 22.904 130 ALA AAA O 1
ATOM 771 N N . ALA A 1 131 ? 23.651 88.633 63.982 1.000 21.295 131 ALA AAA N 1
ATOM 772 C CA . ALA A 1 131 ? 22.817 88.908 62.791 1.000 22.775 131 ALA AAA CA 1
ATOM 773 C C . ALA A 1 131 ? 21.383 88.388 63.041 1.000 23.641 131 ALA AAA C 1
ATOM 774 O O . ALA A 1 131 ? 21.190 87.404 63.806 1.000 23.741 131 ALA AAA O 1
ATOM 776 N N . VAL A 1 132 ? 20.414 89.029 62.414 1.000 19.672 132 VAL AAA N 1
ATOM 777 C CA . VAL A 1 132 ? 18.991 88.610 62.407 1.000 20.987 132 VAL AAA CA 1
ATOM 778 C C . VAL A 1 132 ? 18.689 88.079 61.000 1.000 21.138 132 VAL AAA C 1
ATOM 779 O O . VAL A 1 132 ? 18.727 88.875 60.024 1.000 17.580 132 VAL AAA O 1
ATOM 783 N N . ILE A 1 133 ? 18.479 86.774 60.910 1.000 19.790 133 ILE AAA N 1
ATOM 784 C CA . ILE A 1 133 ? 18.274 86.063 59.612 1.000 20.083 133 ILE AAA CA 1
ATOM 785 C C . ILE A 1 133 ? 16.812 85.617 59.503 1.000 21.105 133 ILE AAA C 1
ATOM 786 O O . ILE A 1 133 ? 16.310 84.939 60.417 1.000 22.757 133 ILE AAA O 1
ATOM 791 N N . THR A 1 134 ? 16.154 86.012 58.429 1.000 19.175 134 THR AAA N 1
ATOM 792 C CA . THR A 1 134 ? 14.728 85.749 58.199 1.000 21.150 134 THR AAA CA 1
ATOM 793 C C . THR A 1 134 ? 14.564 85.290 56.741 1.000 21.983 134 THR AAA C 1
ATOM 794 O O . THR A 1 134 ? 15.565 85.295 55.965 1.000 25.905 134 THR AAA O 1
ATOM 798 N N . GLY A 1 135 ? 13.342 84.972 56.355 1.000 20.828 135 GLY AAA N 1
ATOM 799 C CA . GLY A 1 135 ? 13.007 84.695 54.949 1.000 20.493 135 GLY AAA CA 1
ATOM 800 C C . GLY A 1 135 ? 12.747 83.216 54.786 1.000 19.189 135 GLY AAA C 1
ATOM 801 O O . GLY A 1 135 ? 12.425 82.555 55.786 1.000 21.065 135 GLY AAA O 1
ATOM 802 N N . SER A 1 136 ? 12.925 82.719 53.571 1.000 19.071 136 SER AAA N 1
ATOM 803 C CA . SER A 1 136 ? 12.592 81.338 53.171 1.000 20.306 136 SER AAA CA 1
ATOM 804 C C . SER A 1 136 ? 13.642 80.373 53.693 1.000 19.156 136 SER AAA C 1
ATOM 805 O O . SER A 1 136 ? 14.782 80.420 53.193 1.000 20.667 136 SER AAA O 1
ATOM 808 N N . ASP A 1 137 ? 13.290 79.530 54.661 1.000 18.257 137 ASP AAA N 1
ATOM 809 C CA . ASP A 1 137 ? 14.272 78.591 55.245 1.000 18.461 137 ASP AAA CA 1
ATOM 810 C C . ASP A 1 137 ? 13.751 77.162 55.167 1.000 17.534 137 ASP AAA C 1
ATOM 811 O O . ASP A 1 137 ? 14.273 76.284 55.911 1.000 16.597 137 ASP AAA O 1
ATOM 816 N N . THR A 1 138 ? 12.754 76.932 54.335 1.000 16.977 138 THR AAA N 1
ATOM 817 C CA . THR A 1 138 ? 12.231 75.571 54.068 1.000 21.002 138 THR AAA CA 1
ATOM 818 C C . THR A 1 138 ? 11.994 75.430 52.574 1.000 21.137 138 THR AAA C 1
ATOM 819 O O . THR A 1 138 ? 11.787 76.433 51.902 1.000 20.963 138 THR AAA O 1
ATOM 823 N N . GLY A 1 139 ? 12.071 74.206 52.086 1.000 18.840 139 GLY AAA N 1
ATOM 824 C CA . GLY A 1 139 ? 11.757 73.880 50.706 1.000 17.300 139 GLY AAA CA 1
ATOM 825 C C . GLY A 1 139 ? 11.551 72.375 50.534 1.000 17.462 139 GLY AAA C 1
ATOM 826 O O . GLY A 1 139 ? 11.714 71.621 51.518 1.000 16.307 139 GLY AAA O 1
ATOM 827 N N . ALA A 1 140 ? 11.045 72.011 49.359 1.000 17.335 140 ALA AAA N 1
ATOM 828 C CA . ALA A 1 140 ? 10.508 70.690 49.036 1.000 17.997 140 ALA AAA CA 1
ATOM 829 C C . ALA A 1 140 ? 10.864 70.374 47.597 1.000 21.377 140 ALA AAA C 1
ATOM 830 O O . ALA A 1 140 ? 10.791 71.256 46.740 1.000 22.224 140 ALA AAA O 1
ATOM 832 N N . VAL A 1 141 ? 11.296 69.152 47.361 1.000 16.992 141 VAL AAA N 1
ATOM 833 C CA . VAL A 1 141 ? 11.420 68.582 46.000 1.000 16.064 141 VAL AAA CA 1
ATOM 834 C C . VAL A 1 141 ? 10.747 67.207 46.042 1.000 14.638 141 VAL AAA C 1
ATOM 835 O O . VAL A 1 141 ? 10.607 66.663 47.142 1.000 14.721 141 VAL AAA O 1
ATOM 839 N N . THR A 1 142 ? 10.271 66.756 44.892 1.000 14.531 142 THR AAA N 1
ATOM 840 C CA . THR A 1 142 ? 9.645 65.420 44.696 1.000 15.713 142 THR AAA CA 1
ATOM 841 C C . THR A 1 142 ? 10.523 64.650 43.729 1.000 14.139 142 THR AAA C 1
ATOM 842 O O . THR A 1 142 ? 10.892 65.187 42.669 1.000 15.442 142 THR AAA O 1
ATOM 846 N N . GLU A 1 143 ? 10.788 63.388 44.055 1.000 16.262 143 GLU AAA N 1
ATOM 847 C CA . GLU A 1 143 ? 11.387 62.443 43.084 1.000 14.053 143 GLU AAA CA 1
ATOM 848 C C . GLU A 1 143 ? 10.735 62.605 41.710 1.000 14.097 143 GLU AAA C 1
ATOM 849 O O . GLU A 1 143 ? 9.463 62.724 41.631 1.000 13.766 143 GLU AAA O 1
ATOM 855 N N . ASP A 1 144 ? 11.561 62.649 40.655 1.000 12.404 144 ASP AAA N 1
ATOM 856 C CA . ASP A 1 144 ? 11.178 62.599 39.230 1.000 13.178 144 ASP AAA CA 1
ATOM 857 C C . ASP A 1 144 ? 10.465 63.897 38.806 1.000 15.917 144 ASP AAA C 1
ATOM 858 O O . ASP A 1 144 ? 9.982 63.953 37.679 1.000 15.829 144 ASP AAA O 1
ATOM 863 N N . GLU A 1 145 ? 10.482 64.942 39.611 1.000 15.306 145 GLU AAA N 1
ATOM 864 C CA . GLU A 1 145 ? 9.835 66.221 39.168 1.000 17.631 145 GLU AAA CA 1
ATOM 865 C C . GLU A 1 145 ? 10.671 66.819 38.029 1.000 18.274 145 GLU AAA C 1
ATOM 866 O O . GLU A 1 145 ? 10.139 67.594 37.264 1.000 20.515 145 GLU AAA O 1
ATOM 872 N N . SER A 1 146 ? 11.956 66.461 37.928 1.000 15.310 146 SER AAA N 1
ATOM 873 C CA . SER A 1 146 ? 12.893 66.910 36.873 1.000 16.095 146 SER AAA CA 1
ATOM 874 C C . SER A 1 146 ? 14.047 65.913 36.815 1.000 16.525 146 SER AAA C 1
ATOM 875 O O . SER A 1 146 ? 14.119 64.969 37.667 1.000 16.922 146 SER AAA O 1
ATOM 878 N N . ASN A 1 147 ? 14.891 66.047 35.816 1.000 15.707 147 ASN AAA N 1
ATOM 879 C CA . ASN A 1 147 ? 15.954 65.041 35.605 1.000 18.224 147 ASN AAA CA 1
ATOM 880 C C . ASN A 1 147 ? 17.027 65.727 34.769 1.000 19.124 147 ASN AAA C 1
ATOM 881 O O . ASN A 1 147 ? 16.669 66.311 33.746 1.000 22.393 147 ASN AAA O 1
ATOM 886 N N . PRO A 1 148 ? 18.329 65.573 35.067 1.000 18.980 148 PRO AAA N 1
ATOM 887 C CA . PRO A 1 148 ? 18.816 64.664 36.131 1.000 16.676 148 PRO AAA CA 1
ATOM 888 C C . PRO A 1 148 ? 18.852 65.274 37.553 1.000 17.392 148 PRO AAA C 1
ATOM 889 O O . PRO A 1 148 ? 19.206 64.593 38.490 1.000 16.346 148 PRO AAA O 1
ATOM 893 N N . THR A 1 149 ? 18.572 66.565 37.691 1.000 14.865 149 THR AAA N 1
ATOM 894 C CA . THR A 1 149 ? 18.701 67.298 38.968 1.000 15.958 149 THR AAA CA 1
ATOM 895 C C . THR A 1 149 ? 17.341 67.791 39.457 1.000 16.628 149 THR AAA C 1
ATOM 896 O O . THR A 1 149 ? 16.592 68.301 38.608 1.000 16.606 149 THR AAA O 1
ATOM 900 N N . LEU A 1 150 ? 17.069 67.634 40.751 1.000 14.327 150 LEU AAA N 1
ATOM 901 C CA . LEU A 1 150 ? 15.918 68.268 41.445 1.000 13.831 150 LEU AAA CA 1
ATOM 902 C C . LEU A 1 150 ? 16.434 69.550 42.107 1.000 13.965 150 LEU AAA C 1
ATOM 903 O O . LEU A 1 150 ? 17.494 69.552 42.766 1.000 13.108 150 LEU AAA O 1
ATOM 908 N N . THR A 1 151 ? 15.697 70.638 41.963 1.000 12.819 151 THR AAA N 1
ATOM 909 C CA . THR A 1 151 ? 16.179 71.966 42.417 1.000 14.061 151 THR AAA CA 1
ATOM 910 C C . THR A 1 151 ? 15.085 72.650 43.215 1.000 14.749 151 THR AAA C 1
ATOM 911 O O . THR A 1 151 ? 13.924 72.587 42.801 1.000 13.944 151 THR AAA O 1
ATOM 915 N N . GLU A 1 152 ? 15.499 73.288 44.299 1.000 15.131 152 GLU AAA N 1
ATOM 916 C CA . GLU A 1 152 ? 14.667 74.191 45.101 1.000 15.356 152 GLU AAA CA 1
ATOM 917 C C . GLU A 1 152 ? 15.463 75.479 45.316 1.000 15.048 152 GLU AAA C 1
ATOM 918 O O . GLU A 1 152 ? 16.680 75.421 45.582 1.000 15.509 152 GLU AAA O 1
ATOM 924 N N . THR A 1 153 ? 14.785 76.612 45.297 1.000 14.476 153 THR AAA N 1
ATOM 925 C CA . THR A 1 153 ? 15.436 77.925 45.541 1.000 16.065 153 THR AAA CA 1
ATOM 926 C C . THR A 1 153 ? 14.629 78.724 46.561 1.000 16.552 153 THR AAA C 1
ATOM 927 O O . THR A 1 153 ? 13.418 78.452 46.736 1.000 16.987 153 THR AAA O 1
ATOM 931 N N . GLY A 1 154 ? 15.294 79.650 47.214 1.000 15.956 154 GLY AAA N 1
ATOM 932 C CA . GLY A 1 154 ? 14.661 80.582 48.164 1.000 17.403 154 GLY AAA CA 1
ATOM 933 C C . GLY A 1 154 ? 15.639 81.678 48.506 1.000 18.102 154 GLY AAA C 1
ATOM 934 O O . GLY A 1 154 ? 16.805 81.600 48.083 1.000 17.165 154 GLY AAA O 1
ATOM 935 N N . THR A 1 155 ? 15.176 82.665 49.260 1.000 16.773 155 THR AAA N 1
ATOM 936 C CA . THR A 1 155 ? 15.950 83.857 49.628 1.000 16.723 155 THR AAA CA 1
ATOM 937 C C . THR A 1 155 ? 15.830 84.046 51.139 1.000 16.764 155 THR AAA C 1
ATOM 938 O O . THR A 1 155 ? 14.698 84.167 51.642 1.000 18.110 155 THR AAA O 1
ATOM 942 N N . LEU A 1 156 ? 16.976 84.063 51.798 1.000 15.306 156 LEU AAA N 1
ATOM 943 C CA . LEU A 1 156 ? 17.134 84.544 53.180 1.000 16.371 156 LEU AAA CA 1
ATOM 944 C C . LEU A 1 156 ? 17.527 86.017 53.129 1.000 18.513 156 LEU AAA C 1
ATOM 945 O O . LEU A 1 156 ? 18.113 86.473 52.136 1.000 18.042 156 LEU AAA O 1
ATOM 950 N N . SER A 1 157 ? 17.240 86.729 54.180 1.000 19.825 157 SER AAA N 1
ATOM 951 C CA . SER A 1 157 ? 17.728 88.117 54.276 1.000 22.815 157 SER AAA CA 1
ATOM 952 C C . SER A 1 157 ? 18.322 88.252 55.671 1.000 20.630 157 SER AAA C 1
ATOM 953 O O . SER A 1 157 ? 17.989 87.457 56.589 1.000 21.000 157 SER AAA O 1
ATOM 956 N N . VAL A 1 158 ? 19.264 89.153 55.783 1.000 19.729 158 VAL AAA N 1
ATOM 957 C CA . VAL A 1 158 ? 20.028 89.323 57.045 1.000 19.024 158 VAL AAA CA 1
ATOM 958 C C . VAL A 1 158 ? 20.144 90.822 57.329 1.000 20.017 158 VAL AAA C 1
ATOM 959 O O . VAL A 1 158 ? 20.495 91.561 56.412 1.000 20.773 158 VAL AAA O 1
ATOM 963 N N . THR A 1 159 ? 19.935 91.176 58.589 1.000 20.759 159 THR AAA N 1
ATOM 964 C CA . THR A 1 159 ? 20.297 92.474 59.182 1.000 23.108 159 THR AAA CA 1
ATOM 965 C C . THR A 1 159 ? 21.345 92.208 60.247 1.000 21.370 159 THR AAA C 1
ATOM 966 O O . THR A 1 159 ? 21.285 91.172 60.895 1.000 22.287 159 THR AAA O 1
ATOM 970 N N . ASP A 1 160 ? 22.207 93.185 60.477 1.000 21.075 160 ASP AAA N 1
ATOM 971 C CA . ASP A 1 160 ? 23.225 93.158 61.542 1.000 19.634 160 ASP AAA CA 1
ATOM 972 C C . ASP A 1 160 ? 23.503 94.598 61.959 1.000 20.780 160 ASP AAA C 1
ATOM 973 O O . ASP A 1 160 ? 24.062 95.347 61.183 1.000 19.714 160 ASP AAA O 1
ATOM 978 N N . VAL A 1 161 ? 23.181 94.912 63.196 1.000 21.254 161 VAL AAA N 1
ATOM 979 C CA . VAL A 1 161 ? 23.301 96.296 63.726 1.000 24.778 161 VAL AAA CA 1
ATOM 980 C C . VAL A 1 161 ? 24.766 96.691 63.729 1.000 22.010 161 VAL AAA C 1
ATOM 981 O O . VAL A 1 161 ? 25.001 97.877 63.712 1.000 20.417 161 VAL AAA O 1
ATOM 985 N N . ASP A 1 162 ? 25.717 95.758 63.640 1.000 19.003 162 ASP AAA N 1
ATOM 986 C CA . ASP A 1 162 ? 27.153 96.150 63.587 1.000 19.245 162 ASP AAA CA 1
ATOM 987 C C . ASP A 1 162 ? 27.544 96.705 62.202 1.000 21.477 162 ASP AAA C 1
ATOM 988 O O . ASP A 1 162 ? 28.696 97.081 62.062 1.000 21.886 162 ASP AAA O 1
ATOM 993 N N . GLY A 1 163 ? 26.628 96.718 61.232 1.000 24.407 163 GLY AAA N 1
ATOM 994 C CA . GLY A 1 163 ? 26.799 97.490 59.987 1.000 24.912 163 GLY AAA CA 1
ATOM 995 C C . GLY A 1 163 ? 26.617 96.668 58.716 1.000 24.489 163 GLY AAA C 1
ATOM 996 O O . GLY A 1 163 ? 26.477 95.377 58.776 1.000 22.608 163 GLY AAA O 1
ATOM 997 N N . ALA A 1 164 ? 26.687 97.384 57.590 1.000 23.535 164 ALA AAA N 1
ATOM 998 C CA . ALA A 1 164 ? 26.510 96.838 56.223 1.000 23.037 164 ALA AAA CA 1
ATOM 999 C C . ALA A 1 164 ? 27.611 95.808 55.933 1.000 21.588 164 ALA AAA C 1
ATOM 1000 O O . ALA A 1 164 ? 27.270 94.810 55.248 1.000 22.898 164 ALA AAA O 1
ATOM 1002 N N . ASP A 1 165 ? 28.820 96.010 56.480 1.000 22.018 165 ASP AAA N 1
ATOM 1003 C CA . ASP A 1 165 ? 29.982 95.082 56.404 1.000 26.300 165 ASP AAA CA 1
ATOM 1004 C C . ASP A 1 165 ? 29.602 93.667 56.893 1.000 23.875 165 ASP AAA C 1
ATOM 1005 O O . ASP A 1 165 ? 30.102 92.698 56.308 1.000 25.588 165 ASP AAA O 1
ATOM 1010 N N . GLU A 1 166 ? 28.765 93.539 57.926 1.000 22.174 166 GLU AAA N 1
ATOM 1011 C CA . GLU A 1 166 ? 28.384 92.224 58.532 1.000 19.957 166 GLU AAA CA 1
ATOM 1012 C C . GLU A 1 166 ? 27.026 91.721 58.011 1.000 20.897 166 GLU AAA C 1
ATOM 1013 O O . GLU A 1 166 ? 26.694 90.531 58.230 1.000 19.018 166 GLU AAA O 1
ATOM 1019 N N . ALA A 1 167 ? 26.206 92.582 57.426 1.000 18.301 167 ALA AAA N 1
ATOM 1020 C CA . ALA A 1 167 ? 24.794 92.270 57.068 1.000 19.500 167 ALA AAA CA 1
ATOM 1021 C C . ALA A 1 167 ? 24.813 91.570 55.708 1.000 20.222 167 ALA AAA C 1
ATOM 1022 O O . ALA A 1 167 ? 24.260 92.106 54.727 1.000 21.776 167 ALA AAA O 1
ATOM 1024 N N . LYS A 1 168 ? 25.517 90.424 55.634 1.000 19.119 168 LYS AAA N 1
ATOM 1025 C CA . LYS A 1 168 ? 25.735 89.696 54.375 1.000 21.365 168 LYS AAA CA 1
ATOM 1026 C C . LYS A 1 168 ? 25.956 88.235 54.774 1.000 17.360 168 LYS AAA C 1
ATOM 1027 O O . LYS A 1 168 ? 26.376 88.008 55.935 1.000 17.830 168 LYS AAA O 1
ATOM 1033 N N . PHE A 1 169 ? 25.659 87.323 53.866 1.000 17.725 169 PHE AAA N 1
ATOM 1034 C CA . PHE A 1 169 ? 26.004 85.899 54.077 1.000 16.457 169 PHE AAA CA 1
ATOM 1035 C C . PHE A 1 169 ? 27.456 85.690 53.649 1.000 16.693 169 PHE AAA C 1
ATOM 1036 O O . PHE A 1 169 ? 27.909 86.349 52.678 1.000 18.552 169 PHE AAA O 1
ATOM 1044 N N . LEU A 1 170 ? 28.116 84.709 54.268 1.000 18.143 170 LEU AAA N 1
ATOM 1045 C CA . LEU A 1 170 ? 29.324 84.083 53.698 1.000 18.979 170 LEU AAA CA 1
ATOM 1046 C C . LEU A 1 170 ? 28.844 83.243 52.538 1.000 17.753 170 LEU AAA C 1
ATOM 1047 O O . LEU A 1 170 ? 28.006 82.296 52.766 1.000 18.917 170 LEU AAA O 1
ATOM 1052 N N . ALA A 1 171 ? 29.276 83.577 51.327 1.000 15.962 171 ALA AAA N 1
ATOM 1053 C CA . ALA A 1 171 ? 28.839 82.847 50.129 1.000 17.419 171 ALA AAA CA 1
ATOM 1054 C C . ALA A 1 171 ? 29.485 81.457 50.152 1.000 17.487 171 ALA AAA C 1
ATOM 1055 O O . ALA A 1 171 ? 30.687 81.356 50.514 1.000 19.892 171 ALA AAA O 1
ATOM 1057 N N . GLY A 1 172 ? 28.756 80.429 49.737 1.000 17.969 172 GLY AAA N 1
ATOM 1058 C CA . GLY A 1 172 ? 29.333 79.070 49.652 1.000 18.638 172 GLY AAA CA 1
ATOM 1059 C C . GLY A 1 172 ? 28.341 78.012 50.058 1.000 18.699 172 GLY AAA C 1
ATOM 1060 O O . GLY A 1 172 ? 27.146 78.250 49.998 1.000 14.499 172 GLY AAA O 1
ATOM 1061 N N . ASN A 1 173 ? 28.828 76.833 50.431 1.000 17.628 173 ASN AAA N 1
ATOM 1062 C CA . ASN A 1 173 ? 27.958 75.682 50.709 1.000 17.071 173 ASN AAA CA 1
ATOM 1063 C C . ASN A 1 173 ? 27.433 75.792 52.120 1.000 15.510 173 ASN AAA C 1
ATOM 1064 O O . ASN A 1 173 ? 28.202 76.108 53.037 1.000 16.371 173 ASN AAA O 1
ATOM 1069 N N . GLY A 1 174 ? 26.173 75.454 52.317 1.000 15.593 174 GLY AAA N 1
ATOM 1070 C CA . GLY A 1 174 ? 25.652 75.230 53.674 1.000 16.651 174 GLY AAA CA 1
ATOM 1071 C C . GLY A 1 174 ? 26.202 73.919 54.199 1.000 16.642 174 GLY AAA C 1
ATOM 1072 O O . GLY A 1 174 ? 26.365 72.992 53.395 1.000 18.748 174 GLY AAA O 1
ATOM 1073 N N . THR A 1 175 ? 26.481 73.852 55.495 1.000 16.990 175 THR AAA N 1
ATOM 1074 C CA . THR A 1 175 ? 27.020 72.637 56.128 1.000 18.876 175 THR AAA CA 1
ATOM 1075 C C . THR A 1 175 ? 25.891 71.626 56.179 1.000 15.849 175 THR AAA C 1
ATOM 1076 O O . THR A 1 175 ? 24.807 71.932 56.683 1.000 16.524 175 THR AAA O 1
ATOM 1080 N N . PRO A 1 176 ? 26.082 70.440 55.580 1.000 16.239 176 PRO AAA N 1
ATOM 1081 C CA . PRO A 1 176 ? 25.004 69.468 55.426 1.000 16.597 176 PRO AAA CA 1
ATOM 1082 C C . PRO A 1 176 ? 24.768 68.640 56.691 1.000 18.219 176 PRO AAA C 1
ATOM 1083 O O . PRO A 1 176 ? 25.725 68.247 57.334 1.000 20.426 176 PRO AAA O 1
ATOM 1087 N N . SER A 1 177 ? 23.518 68.307 56.953 1.000 16.706 177 SER AAA N 1
ATOM 1088 C CA . SER A 1 177 ? 23.114 67.209 57.860 1.000 18.007 177 SER AAA CA 1
ATOM 1089 C C . SER A 1 177 ? 23.803 65.910 57.449 1.000 17.101 177 SER AAA C 1
ATOM 1090 O O . SER A 1 177 ? 24.113 65.703 56.267 1.000 16.042 177 SER AAA O 1
ATOM 1093 N N . ALA A 1 178 ? 24.009 65.045 58.428 1.000 19.054 178 ALA AAA N 1
ATOM 1094 C CA . ALA A 1 178 ? 24.595 63.693 58.219 1.000 18.742 178 ALA AAA CA 1
ATOM 1095 C C . ALA A 1 178 ? 23.796 62.942 57.157 1.000 17.429 178 ALA AAA C 1
ATOM 1096 O O . ALA A 1 178 ? 22.524 62.898 57.230 1.000 16.923 178 ALA AAA O 1
ATOM 1098 N N . GLY A 1 179 ? 24.493 62.348 56.199 1.000 17.058 179 GLY AAA N 1
ATOM 1099 C CA . GLY A 1 179 ? 23.897 61.485 55.158 1.000 20.127 179 GLY AAA CA 1
ATOM 1100 C C . GLY A 1 179 ? 23.057 62.254 54.140 1.000 19.519 179 GLY AAA C 1
ATOM 1101 O O . GLY A 1 179 ? 22.304 61.629 53.395 1.000 17.246 179 GLY AAA O 1
ATOM 1102 N N . ALA A 1 180 ? 23.151 63.594 54.099 1.000 16.556 180 ALA AAA N 1
ATOM 1103 C CA . ALA A 1 180 ? 22.440 64.366 53.058 1.000 15.903 180 ALA AAA CA 1
ATOM 1104 C C . ALA A 1 180 ? 22.865 63.898 51.667 1.000 14.138 180 ALA AAA C 1
ATOM 1105 O O . ALA A 1 180 ? 24.071 63.780 51.412 1.000 15.225 180 ALA AAA O 1
ATOM 1107 N N . LEU A 1 181 ? 21.908 63.788 50.744 1.000 13.858 181 LEU AAA N 1
ATOM 1108 C CA . LEU A 1 181 ? 22.197 63.454 49.322 1.000 14.807 181 LEU AAA CA 1
ATOM 1109 C C . LEU A 1 181 ? 22.449 64.701 48.488 1.000 14.479 181 LEU AAA C 1
ATOM 1110 O O . LEU A 1 181 ? 23.132 64.600 47.456 1.000 14.876 181 LEU AAA O 1
ATOM 1115 N N . GLY A 1 182 ? 21.744 65.780 48.816 1.000 13.317 182 GLY AAA N 1
ATOM 1116 C CA . GLY A 1 182 ? 21.847 67.016 48.044 1.000 13.465 182 GLY AAA CA 1
ATOM 1117 C C . GLY A 1 182 ? 22.875 67.966 48.630 1.000 14.070 182 GLY AAA C 1
ATOM 1118 O O . GLY A 1 182 ? 23.540 67.660 49.670 1.000 14.163 182 GLY AAA O 1
ATOM 1119 N N . SER A 1 183 ? 22.932 69.170 48.066 1.000 14.052 183 SER AAA N 1
ATOM 1120 C CA . SER A 1 183 ? 23.826 70.235 48.544 1.000 14.215 183 SER AAA CA 1
ATOM 1121 C C . SER A 1 183 ? 23.093 71.552 48.368 1.000 12.255 183 SER AAA C 1
ATOM 1122 O O . SER A 1 183 ? 22.193 71.599 47.539 1.000 12.506 183 SER AAA O 1
ATOM 1125 N N . LEU A 1 184 ? 23.525 72.525 49.137 1.000 13.668 184 LEU AAA N 1
ATOM 1126 C CA . LEU A 1 184 ? 22.894 73.869 49.119 1.000 12.491 184 LEU AAA CA 1
ATOM 1127 C C . LEU A 1 184 ? 24.023 74.896 49.066 1.000 13.672 184 LEU AAA C 1
ATOM 1128 O O . LEU A 1 184 ? 25.003 74.793 49.871 1.000 15.530 184 LEU AAA O 1
ATOM 1133 N N . THR A 1 185 ? 23.871 75.879 48.181 1.000 15.272 185 THR AAA N 1
ATOM 1134 C CA . THR A 1 185 ? 24.805 77.009 48.098 1.000 12.901 185 THR AAA CA 1
ATOM 1135 C C . THR A 1 185 ? 23.992 78.279 48.339 1.000 12.923 185 THR AAA C 1
ATOM 1136 O O . THR A 1 185 ? 22.819 78.306 47.928 1.000 13.403 185 THR AAA O 1
ATOM 1140 N N . ILE A 1 186 ? 24.599 79.247 48.988 1.000 12.592 186 ILE AAA N 1
ATOM 1141 C CA . ILE A 1 186 ? 23.963 80.576 49.168 1.000 12.737 186 ILE AAA CA 1
ATOM 1142 C C . ILE A 1 186 ? 24.942 81.644 48.655 1.000 14.157 186 ILE AAA C 1
ATOM 1143 O O . ILE A 1 186 ? 26.177 81.464 48.699 1.000 13.809 186 ILE AAA O 1
ATOM 1148 N N . THR A 1 187 ? 24.383 82.739 48.170 1.000 15.415 187 THR AAA N 1
ATOM 1149 C CA . THR A 1 187 ? 25.128 83.920 47.713 1.000 15.695 187 THR AAA CA 1
ATOM 1150 C C . THR A 1 187 ? 25.211 84.904 48.870 1.000 16.104 187 THR AAA C 1
ATOM 1151 O O . THR A 1 187 ? 24.453 84.777 49.862 1.000 16.172 187 THR AAA O 1
ATOM 1155 N N . GLU A 1 188 ? 26.030 85.930 48.734 1.000 18.242 188 GLU AAA N 1
ATOM 1156 C CA . GLU A 1 188 ? 26.160 86.977 49.784 1.000 18.988 188 GLU AAA CA 1
ATOM 1157 C C . GLU A 1 188 ? 24.826 87.656 50.065 1.000 15.153 188 GLU AAA C 1
ATOM 1158 O O . GLU A 1 188 ? 24.594 87.971 51.237 1.000 17.396 188 GLU AAA O 1
ATOM 1164 N N . GLY A 1 189 ? 23.998 87.828 49.035 1.000 16.193 189 GLY AAA N 1
ATOM 1165 C CA . GLY A 1 189 ? 22.673 88.479 49.154 1.000 18.361 189 GLY AAA CA 1
ATOM 1166 C C . GLY A 1 189 ? 21.630 87.591 49.800 1.000 19.193 189 GLY AAA C 1
ATOM 1167 O O . GLY A 1 189 ? 20.583 88.090 50.204 1.000 19.944 189 GLY AAA O 1
ATOM 1168 N N . GLY A 1 190 ? 21.908 86.291 49.946 1.000 15.323 190 GLY AAA N 1
ATOM 1169 C CA . GLY A 1 190 ? 20.983 85.380 50.633 1.000 16.106 190 GLY AAA CA 1
ATOM 1170 C C . GLY A 1 190 ? 20.207 84.443 49.710 1.000 13.986 190 GLY AAA C 1
ATOM 1171 O O . GLY A 1 190 ? 19.316 83.742 50.194 1.000 13.940 190 GLY AAA O 1
ATOM 1172 N N . ALA A 1 191 ? 20.447 84.466 48.398 1.000 13.359 191 ALA AAA N 1
ATOM 1173 C CA . ALA A 1 191 ? 19.793 83.593 47.434 1.000 11.683 191 ALA AAA CA 1
ATOM 1174 C C . ALA A 1 191 ? 20.404 82.198 47.553 1.000 12.669 191 ALA AAA C 1
ATOM 1175 O O . ALA A 1 191 ? 21.610 82.082 47.299 1.000 12.251 191 ALA AAA O 1
ATOM 1177 N N . TRP A 1 192 ? 19.620 81.218 47.986 1.000 12.294 192 TRP AAA N 1
ATOM 1178 C CA . TRP A 1 192 ? 20.120 79.829 48.088 1.000 12.436 192 TRP AAA CA 1
ATOM 1179 C C . TRP A 1 192 ? 19.526 78.958 46.995 1.000 12.698 192 TRP AAA C 1
ATOM 1180 O O . TRP A 1 192 ? 18.372 79.180 46.528 1.000 11.645 192 TRP AAA O 1
ATOM 1191 N N . THR A 1 193 ? 20.260 77.894 46.674 1.000 12.899 193 THR AAA N 1
ATOM 1192 C CA . THR A 1 193 ? 19.856 76.891 45.698 1.000 12.504 193 THR AAA CA 1
ATOM 1193 C C . THR A 1 193 ? 20.216 75.529 46.295 1.000 13.029 193 THR AAA C 1
ATOM 1194 O O . THR A 1 193 ? 21.394 75.361 46.620 1.000 12.007 193 THR AAA O 1
ATOM 1198 N N . TYR A 1 194 ? 19.240 74.659 46.421 1.000 12.024 194 TYR AAA N 1
ATOM 1199 C CA . TYR A 1 194 ? 19.424 73.219 46.774 1.000 12.022 194 TYR AAA CA 1
ATOM 1200 C C . TYR A 1 194 ? 19.316 72.415 45.497 1.000 12.432 194 TYR AAA C 1
ATOM 1201 O O . TYR A 1 194 ? 18.377 72.597 44.693 1.000 14.189 194 TYR AAA O 1
ATOM 1210 N N . ASN A 1 195 ? 20.222 71.424 45.350 1.000 13.429 195 ASN AAA N 1
ATOM 1211 C CA . ASN A 1 195 ? 20.226 70.535 44.186 1.000 12.446 195 ASN AAA CA 1
ATOM 1212 C C . ASN A 1 195 ? 20.462 69.128 44.738 1.000 12.777 195 ASN AAA C 1
ATOM 1213 O O . ASN A 1 195 ? 21.338 68.942 45.651 1.000 14.348 195 ASN AAA O 1
ATOM 1218 N N . VAL A 1 196 ? 19.711 68.202 44.211 1.000 11.926 196 VAL AAA N 1
ATOM 1219 C CA . VAL A 1 196 ? 19.983 66.761 44.462 1.000 12.135 196 VAL AAA CA 1
ATOM 1220 C C . VAL A 1 196 ? 19.852 66.013 43.142 1.000 12.663 196 VAL AAA C 1
ATOM 1221 O O . VAL A 1 196 ? 18.998 66.288 42.300 1.000 11.632 196 VAL AAA O 1
ATOM 1225 N N . ASP A 1 197 ? 20.719 65.007 42.971 1.000 14.463 197 ASP AAA N 1
ATOM 1226 C CA . ASP A 1 197 ? 20.636 64.115 41.804 1.000 15.432 197 ASP AAA CA 1
ATOM 1227 C C . ASP A 1 197 ? 19.342 63.282 41.939 1.000 14.146 197 ASP AAA C 1
ATOM 1228 O O . ASP A 1 197 ? 19.193 62.563 42.932 1.000 14.399 197 ASP AAA O 1
ATOM 1233 N N . ASN A 1 198 ? 18.504 63.292 40.923 1.000 13.198 198 ASN AAA N 1
ATOM 1234 C CA . ASN A 1 198 ? 17.240 62.512 40.879 1.000 13.005 198 ASN AAA CA 1
ATOM 1235 C C . ASN A 1 198 ? 17.543 61.019 40.986 1.000 13.019 198 ASN AAA C 1
ATOM 1236 O O . ASN A 1 198 ? 16.760 60.325 41.638 1.000 12.462 198 ASN AAA O 1
ATOM 1241 N N . SER A 1 199 ? 18.677 60.571 40.449 1.000 14.174 199 SER AAA N 1
ATOM 1242 C CA . SER A 1 199 ? 19.134 59.145 40.574 1.000 13.230 199 SER AAA CA 1
ATOM 1243 C C . SER A 1 199 ? 19.232 58.699 42.029 1.000 13.373 199 SER AAA C 1
ATOM 1244 O O . SER A 1 199 ? 19.000 57.503 42.301 1.000 16.444 199 SER AAA O 1
ATOM 1247 N N . LYS A 1 200 ? 19.568 59.582 42.943 1.000 12.310 200 LYS AAA N 1
ATOM 1248 C CA . LYS A 1 200 ? 19.895 59.274 44.346 1.000 12.927 200 LYS AAA CA 1
ATOM 1249 C C . LYS A 1 200 ? 18.613 59.189 45.179 1.000 13.592 200 LYS AAA C 1
ATOM 1250 O O . LYS A 1 200 ? 18.749 58.783 46.325 1.000 13.172 200 LYS AAA O 1
ATOM 1256 N N . VAL A 1 201 ? 17.450 59.632 44.689 1.000 14.726 201 VAL AAA N 1
ATOM 1257 C CA . VAL A 1 201 ? 16.224 59.635 45.543 1.000 14.675 201 VAL AAA CA 1
ATOM 1258 C C . VAL A 1 201 ? 15.223 58.586 45.041 1.000 16.000 201 VAL AAA C 1
ATOM 1259 O O . VAL A 1 201 ? 14.115 58.487 45.628 1.000 15.143 201 VAL AAA O 1
ATOM 1263 N N . GLN A 1 202 ? 15.575 57.814 44.005 1.000 15.123 202 GLN AAA N 1
ATOM 1264 C CA . GLN A 1 202 ? 14.648 56.823 43.399 1.000 15.409 202 GLN AAA CA 1
ATOM 1265 C C . GLN A 1 202 ? 14.110 55.876 44.474 1.000 14.379 202 GLN AAA C 1
ATOM 1266 O O . GLN A 1 202 ? 12.963 55.417 44.347 1.000 13.651 202 GLN AAA O 1
ATOM 1272 N N . TYR A 1 203 ? 14.947 55.538 45.438 1.000 16.396 203 TYR AAA N 1
ATOM 1273 C CA . TYR A 1 203 ? 14.705 54.439 46.413 1.000 15.712 203 TYR AAA CA 1
ATOM 1274 C C . TYR A 1 203 ? 13.522 54.795 47.331 1.000 17.125 203 TYR AAA C 1
ATOM 1275 O O . TYR A 1 203 ? 12.998 53.907 47.995 1.000 16.612 203 TYR AAA O 1
ATOM 1284 N N . LEU A 1 204 ? 13.180 56.075 47.425 1.000 14.254 204 LEU AAA N 1
ATOM 1285 C CA . LEU A 1 204 ? 12.017 56.531 48.232 1.000 13.985 204 LEU AAA CA 1
ATOM 1286 C C . LEU A 1 204 ? 10.732 56.052 47.563 1.000 11.924 204 LEU AAA C 1
ATOM 1287 O O . LEU A 1 204 ? 10.529 56.146 46.337 1.000 11.806 204 LEU AAA O 1
ATOM 1292 N N . GLY A 1 205 ? 9.858 55.493 48.396 1.000 14.923 205 GLY AAA N 1
ATOM 1293 C CA . GLY A 1 205 ? 8.557 55.018 47.927 1.000 16.175 205 GLY AAA CA 1
ATOM 1294 C C . GLY A 1 205 ? 7.564 56.184 47.921 1.000 17.914 205 GLY AAA C 1
ATOM 1295 O O . GLY A 1 205 ? 7.919 57.299 48.308 1.000 16.987 205 GLY AAA O 1
ATOM 1296 N N . GLU A 1 206 ? 6.361 55.888 47.478 1.000 18.152 206 GLU AAA N 1
ATOM 1297 C CA . GLU A 1 206 ? 5.269 56.873 47.325 1.000 21.847 206 GLU AAA CA 1
ATOM 1298 C C . GLU A 1 206 ? 5.055 57.595 48.653 1.000 20.093 206 GLU AAA C 1
ATOM 1299 O O . GLU A 1 206 ? 4.784 56.925 49.687 1.000 18.724 206 GLU AAA O 1
ATOM 1305 N N . GLY A 1 207 ? 5.210 58.926 48.655 1.000 20.178 207 GLY AAA N 1
ATOM 1306 C CA . GLY A 1 207 ? 4.968 59.740 49.860 1.000 21.295 207 GLY AAA CA 1
ATOM 1307 C C . GLY A 1 207 ? 6.012 59.570 50.947 1.000 23.315 207 GLY AAA C 1
ATOM 1308 O O . GLY A 1 207 ? 5.895 60.243 51.997 1.000 21.623 207 GLY AAA O 1
ATOM 1309 N N . GLU A 1 208 ? 7.061 58.775 50.738 1.000 18.904 208 GLU AAA N 1
ATOM 1310 C CA . GLU A 1 208 ? 8.110 58.621 51.756 1.000 21.126 208 GLU AAA CA 1
ATOM 1311 C C . GLU A 1 208 ? 9.001 59.877 51.729 1.000 20.030 208 GLU AAA C 1
ATOM 1312 O O . GLU A 1 208 ? 9.316 60.352 50.646 1.000 20.311 208 GLU AAA O 1
ATOM 1318 N N . THR A 1 209 ? 9.433 60.349 52.876 1.000 18.616 209 THR AAA N 1
ATOM 1319 C CA . THR A 1 209 ? 10.182 61.630 52.988 1.000 18.145 209 THR AAA CA 1
ATOM 1320 C C . THR A 1 209 ? 11.583 61.403 53.508 1.000 19.868 209 THR AAA C 1
ATOM 1321 O O . THR A 1 209 ? 11.895 60.380 54.216 1.000 20.159 209 THR AAA O 1
ATOM 1325 N N . LYS A 1 210 ? 12.466 62.282 53.067 1.000 18.575 210 LYS AAA N 1
ATOM 1326 C CA . LYS A 1 210 ? 13.817 62.405 53.647 1.000 17.432 210 LYS AAA CA 1
ATOM 1327 C C . LYS A 1 210 ? 14.064 63.893 53.889 1.000 17.320 210 LYS AAA C 1
ATOM 1328 O O . LYS A 1 210 ? 13.929 64.636 52.973 1.000 15.922 210 LYS AAA O 1
ATOM 1334 N N . VAL A 1 211 ? 14.410 64.273 55.093 1.000 16.118 211 VAL AAA N 1
ATOM 1335 C CA . VAL A 1 211 ? 14.662 65.685 55.472 1.000 17.555 211 VAL AAA CA 1
ATOM 1336 C C . VAL A 1 211 ? 16.165 65.897 55.550 1.000 17.554 211 VAL AAA C 1
ATOM 1337 O O . VAL A 1 211 ? 16.884 65.088 56.230 1.000 17.476 211 VAL AAA O 1
ATOM 1341 N N . GLU A 1 212 ? 16.632 66.926 54.858 1.000 15.716 212 GLU AAA N 1
ATOM 1342 C CA . GLU A 1 212 ? 18.042 67.312 54.864 1.000 18.621 212 GLU AAA CA 1
ATOM 1343 C C . GLU A 1 212 ? 18.118 68.765 55.319 1.000 18.030 212 GLU AAA C 1
ATOM 1344 O O . GLU A 1 212 ? 17.292 69.588 54.861 1.000 16.930 212 GLU AAA O 1
ATOM 1350 N N . THR A 1 213 ? 19.118 69.083 56.112 1.000 18.238 213 THR AAA N 1
ATOM 1351 C CA . THR A 1 213 ? 19.283 70.470 56.601 1.000 16.276 213 THR AAA CA 1
ATOM 1352 C C . THR A 1 213 ? 20.655 70.982 56.212 1.000 17.538 213 THR AAA C 1
ATOM 1353 O O . THR A 1 213 ? 21.640 70.198 56.225 1.000 16.265 213 THR AAA O 1
ATOM 1357 N N . PHE A 1 214 ? 20.728 72.289 55.989 1.000 14.364 214 PHE AAA N 1
ATOM 1358 C CA . PHE A 1 214 ? 21.951 72.969 55.563 1.000 14.552 214 PHE AAA CA 1
ATOM 1359 C C . PHE A 1 214 ? 22.112 74.230 56.404 1.000 16.201 214 PHE AAA C 1
ATOM 1360 O O . PHE A 1 214 ? 21.130 75.013 56.470 1.000 15.569 214 PHE AAA O 1
ATOM 1368 N N . THR A 1 215 ? 23.270 74.380 57.050 1.000 15.913 215 THR AAA N 1
ATOM 1369 C CA . THR A 1 215 ? 23.534 75.527 57.936 1.000 18.004 215 THR AAA CA 1
ATOM 1370 C C . THR A 1 215 ? 24.320 76.564 57.162 1.000 17.704 215 THR AAA C 1
ATOM 1371 O O . THR A 1 215 ? 25.408 76.240 56.675 1.000 16.851 215 THR AAA O 1
ATOM 1375 N N . VAL A 1 216 ? 23.775 77.774 57.063 1.000 16.020 216 VAL AAA N 1
ATOM 1376 C CA . VAL A 1 216 ? 24.515 78.896 56.410 1.000 16.679 216 VAL AAA CA 1
ATOM 1377 C C . VAL A 1 216 ? 24.930 79.889 57.490 1.000 16.831 216 VAL AAA C 1
ATOM 1378 O O . VAL A 1 216 ? 24.377 79.810 58.598 1.000 14.944 216 VAL AAA O 1
ATOM 1382 N N . ALA A 1 217 ? 25.802 80.842 57.159 1.000 15.818 217 ALA AAA N 1
ATOM 1383 C CA . ALA A 1 217 ? 26.332 81.816 58.132 1.000 17.317 217 ALA AAA CA 1
ATOM 1384 C C . ALA A 1 217 ? 26.393 83.223 57.533 1.000 16.839 217 ALA AAA C 1
ATOM 1385 O O . ALA A 1 217 ? 26.683 83.359 56.333 1.000 16.059 217 ALA AAA O 1
ATOM 1387 N N . SER A 1 218 ? 26.134 84.204 58.382 1.000 18.389 218 SER AAA N 1
ATOM 1388 C CA . SER A 1 218 ? 26.386 85.638 58.083 1.000 18.438 218 SER AAA CA 1
ATOM 1389 C C . SER A 1 218 ? 27.874 85.887 58.325 1.000 19.554 218 SER AAA C 1
ATOM 1390 O O . SER A 1 218 ? 28.589 84.967 58.862 1.000 19.234 218 SER AAA O 1
ATOM 1393 N N . VAL A 1 219 ? 28.363 87.074 57.945 1.000 18.969 219 VAL AAA N 1
ATOM 1394 C CA . VAL A 1 219 ? 29.792 87.456 58.086 1.000 21.539 219 VAL AAA CA 1
ATOM 1395 C C . VAL A 1 219 ? 30.270 87.219 59.530 1.000 19.051 219 VAL AAA C 1
ATOM 1396 O O . VAL A 1 219 ? 31.414 86.766 59.684 1.000 21.568 219 VAL AAA O 1
ATOM 1400 N N . ASP A 1 220 ? 29.495 87.587 60.544 1.000 20.006 220 ASP AAA N 1
ATOM 1401 C CA . ASP A 1 220 ? 29.972 87.503 61.954 1.000 21.365 220 ASP AAA CA 1
ATOM 1402 C C . ASP A 1 220 ? 29.860 86.055 62.481 1.000 23.042 220 ASP AAA C 1
ATOM 1403 O O . ASP A 1 220 ? 30.155 85.856 63.676 1.000 24.790 220 ASP AAA O 1
ATOM 1408 N N . GLY A 1 221 ? 29.395 85.101 61.668 1.000 20.892 221 GLY AAA N 1
ATOM 1409 C CA . GLY A 1 221 ? 29.331 83.669 62.056 1.000 21.210 221 GLY AAA CA 1
ATOM 1410 C C . GLY A 1 221 ? 27.981 83.288 62.648 1.000 22.214 221 GLY AAA C 1
ATOM 1411 O O . GLY A 1 221 ? 27.822 82.120 63.057 1.000 22.977 221 GLY AAA O 1
ATOM 1412 N N . THR A 1 222 ? 27.012 84.205 62.695 1.000 18.279 222 THR AAA N 1
ATOM 1413 C CA . THR A 1 222 ? 25.619 83.888 63.067 1.000 17.026 222 THR AAA CA 1
ATOM 1414 C C . THR A 1 222 ? 25.046 82.870 62.071 1.000 19.354 222 THR AAA C 1
ATOM 1415 O O . THR A 1 222 ? 25.175 83.077 60.840 1.000 20.349 222 THR AAA O 1
ATOM 1419 N N . THR A 1 223 ? 24.428 81.800 62.569 1.000 19.656 223 THR AAA N 1
ATOM 1420 C CA . THR A 1 223 ? 23.983 80.684 61.713 1.000 18.537 223 THR AAA CA 1
ATOM 1421 C C . THR A 1 223 ? 22.474 80.668 61.565 1.000 17.141 223 THR AAA C 1
ATOM 1422 O O . THR A 1 223 ? 21.757 81.166 62.415 1.000 19.676 223 THR AAA O 1
ATOM 1426 N N . HIS A 1 224 ? 22.016 80.148 60.425 1.000 16.982 224 HIS AAA N 1
ATOM 1427 C CA . HIS A 1 224 ? 20.599 79.782 60.182 1.000 17.827 224 HIS AAA CA 1
ATOM 1428 C C . HIS A 1 224 ? 20.544 78.458 59.402 1.000 16.948 224 HIS AAA C 1
ATOM 1429 O O . HIS A 1 224 ? 21.459 78.176 58.618 1.000 17.381 224 HIS AAA O 1
ATOM 1436 N N . THR A 1 225 ? 19.471 77.724 59.574 1.000 16.929 225 THR AAA N 1
ATOM 1437 C CA . THR A 1 225 ? 19.270 76.412 58.927 1.000 19.146 225 THR AAA CA 1
ATOM 1438 C C . THR A 1 225 ? 18.189 76.506 57.841 1.000 18.857 225 THR AAA C 1
ATOM 1439 O O . THR A 1 225 ? 17.112 77.152 58.045 1.000 23.585 225 THR AAA O 1
ATOM 1443 N N . VAL A 1 226 ? 18.475 75.936 56.681 1.000 14.876 226 VAL AAA N 1
ATOM 1444 C CA . VAL A 1 226 ? 17.468 75.685 55.625 1.000 14.709 226 VAL AAA CA 1
ATOM 1445 C C . VAL A 1 226 ? 17.151 74.180 55.648 1.000 16.237 226 VAL AAA C 1
ATOM 1446 O O . VAL A 1 226 ? 18.085 73.363 55.597 1.000 16.421 226 VAL AAA O 1
ATOM 145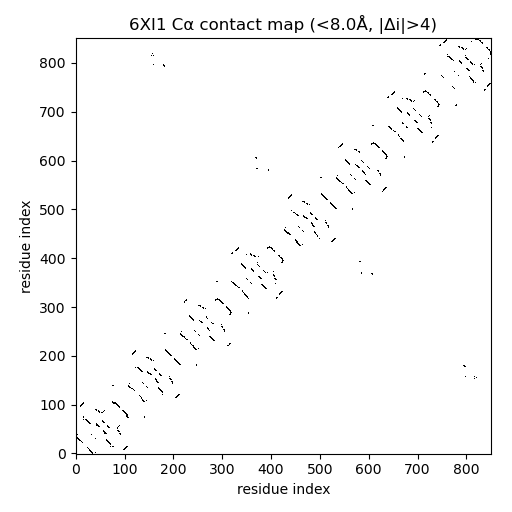0 N N . THR A 1 227 ? 15.879 73.850 55.711 1.000 15.909 227 THR AAA N 1
ATOM 1451 C CA . THR A 1 227 ? 15.376 72.462 55.853 1.000 16.231 227 THR AAA CA 1
ATOM 1452 C C . THR A 1 227 ? 14.681 72.069 54.568 1.000 16.219 227 THR AAA C 1
ATOM 1453 O O . THR A 1 227 ? 13.666 72.747 54.217 1.000 15.808 227 THR AAA O 1
ATOM 1457 N N . ILE A 1 228 ? 15.185 71.009 53.906 1.000 16.248 228 ILE AAA N 1
ATOM 1458 C CA . ILE A 1 228 ? 14.667 70.565 52.590 1.000 14.748 228 ILE AAA CA 1
ATOM 1459 C C . ILE A 1 228 ? 14.039 69.184 52.771 1.000 16.139 228 ILE AAA C 1
ATOM 1460 O O . ILE A 1 228 ? 14.699 68.295 53.344 1.000 16.506 228 ILE AAA O 1
ATOM 1465 N N . THR A 1 229 ? 12.798 69.033 52.335 1.000 15.261 229 THR AAA N 1
ATOM 1466 C CA . THR A 1 229 ? 12.070 67.747 52.382 1.000 15.465 229 THR AAA CA 1
ATOM 1467 C C . THR A 1 229 ? 12.016 67.160 50.987 1.000 15.785 229 THR AAA C 1
ATOM 1468 O O . THR A 1 229 ? 11.448 67.771 50.115 1.000 16.102 229 THR AAA O 1
ATOM 1472 N N . ILE A 1 230 ? 12.618 65.988 50.809 1.000 15.352 230 ILE AAA N 1
ATOM 1473 C CA . ILE A 1 230 ? 12.473 65.194 49.575 1.000 13.797 230 ILE AAA CA 1
ATOM 1474 C C . ILE A 1 230 ? 11.305 64.231 49.796 1.000 14.070 230 ILE AAA C 1
ATOM 1475 O O . ILE A 1 230 ? 11.278 63.563 50.834 1.000 16.498 230 ILE AAA O 1
ATOM 1480 N N . THR A 1 231 ? 10.434 64.123 48.818 1.000 14.664 231 THR AAA N 1
ATOM 1481 C CA . THR A 1 231 ? 9.279 63.197 48.840 1.000 14.833 231 THR AAA CA 1
ATOM 1482 C C . THR A 1 231 ? 9.394 62.240 47.683 1.000 14.272 231 THR AAA C 1
ATOM 1483 O O . THR A 1 231 ? 9.548 62.691 46.531 1.000 14.813 231 THR AAA O 1
ATOM 1487 N N . GLY A 1 232 ? 9.252 60.934 47.971 1.000 14.864 232 GLY AAA N 1
ATOM 1488 C CA . GLY A 1 232 ? 9.299 59.864 46.963 1.000 14.271 232 GLY AAA CA 1
ATOM 1489 C C . GLY A 1 232 ? 8.038 59.685 46.170 1.000 16.186 232 GLY AAA C 1
ATOM 1490 O O . GLY A 1 232 ? 6.926 60.242 46.584 1.000 16.509 232 GLY AAA O 1
ATOM 1491 N N . VAL A 1 233 ? 8.187 59.086 44.987 1.000 14.766 233 VAL AAA N 1
ATOM 1492 C CA . VAL A 1 233 ? 7.043 58.597 44.181 1.000 15.241 233 VAL AAA CA 1
ATOM 1493 C C . VAL A 1 233 ? 7.259 57.106 43.934 1.000 15.457 233 VAL AAA C 1
ATOM 1494 O O . VAL A 1 233 ? 8.434 56.636 43.949 1.000 13.178 233 VAL AAA O 1
ATOM 1498 N N . ASN A 1 234 ? 6.170 56.401 43.687 1.000 15.394 234 ASN AAA N 1
ATOM 1499 C CA . ASN A 1 234 ? 6.235 54.964 43.350 1.000 14.977 234 ASN AAA CA 1
ATOM 1500 C C . ASN A 1 234 ? 7.040 54.769 42.075 1.000 15.859 234 ASN AAA C 1
ATOM 1501 O O . ASN A 1 234 ? 6.818 55.495 41.059 1.000 16.979 234 ASN AAA O 1
ATOM 1506 N N . ASP A 1 235 ? 7.917 53.789 42.117 1.000 14.006 235 ASP AAA N 1
ATOM 1507 C CA . ASP A 1 235 ? 8.507 53.122 40.926 1.000 15.657 235 ASP AAA CA 1
ATOM 1508 C C . ASP A 1 235 ? 7.840 51.758 40.693 1.000 14.169 235 ASP AAA C 1
ATOM 1509 O O . ASP A 1 235 ? 7.679 50.953 41.694 1.000 14.715 235 ASP AAA O 1
ATOM 1514 N N . ALA A 1 236 ? 7.384 51.549 39.455 1.000 16.346 236 ALA AAA N 1
ATOM 1515 C CA . ALA A 1 236 ? 6.744 50.298 38.995 1.000 15.837 236 ALA AAA CA 1
ATOM 1516 C C . ALA A 1 236 ? 7.742 49.182 39.284 1.000 19.585 236 ALA AAA C 1
ATOM 1517 O O . ALA A 1 236 ? 8.972 49.369 39.048 1.000 16.643 236 ALA AAA O 1
ATOM 1519 N N . ALA A 1 237 ? 7.272 48.103 39.889 1.000 17.077 237 ALA AAA N 1
ATOM 1520 C CA . ALA A 1 237 ? 8.091 46.888 40.039 1.000 16.993 237 ALA AAA CA 1
ATOM 1521 C C . ALA A 1 237 ? 8.511 46.396 38.658 1.000 16.632 237 ALA AAA C 1
ATOM 1522 O O . ALA A 1 237 ? 7.837 46.659 37.629 1.000 15.625 237 ALA AAA O 1
ATOM 1524 N N . VAL A 1 238 ? 9.589 45.619 38.640 1.000 16.999 238 VAL AAA N 1
ATOM 1525 C CA . VAL A 1 238 ? 10.058 45.016 37.371 1.000 18.919 238 VAL AAA CA 1
ATOM 1526 C C . VAL A 1 238 ? 9.836 43.525 37.552 1.000 18.090 238 VAL AAA C 1
ATOM 1527 O O . VAL A 1 238 ? 10.446 42.960 38.418 1.000 16.664 238 VAL AAA O 1
ATOM 1531 N N . ILE A 1 239 ? 8.896 42.983 36.802 1.000 19.088 239 ILE AAA N 1
ATOM 1532 C CA . ILE A 1 239 ? 8.478 41.559 36.940 1.000 19.417 239 ILE AAA CA 1
ATOM 1533 C C . ILE A 1 239 ? 9.023 40.814 35.735 1.000 21.255 239 ILE AAA C 1
ATOM 1534 O O . ILE A 1 239 ? 8.795 41.245 34.616 1.000 20.150 239 ILE AAA O 1
ATOM 1539 N N . SER A 1 240 ? 9.666 39.679 35.979 1.000 22.642 240 SER AAA N 1
ATOM 1540 C CA . SER A 1 240 ? 10.222 38.864 34.884 1.000 25.715 240 SER AAA CA 1
ATOM 1541 C C . SER A 1 240 ? 10.104 37.396 35.277 1.000 23.398 240 SER AAA C 1
ATOM 1542 O O . SER A 1 240 ? 9.389 37.088 36.243 1.000 21.880 240 SER AAA O 1
ATOM 1545 N N . GLY A 1 241 ? 10.790 36.531 34.538 1.000 23.748 241 GLY AAA N 1
ATOM 1546 C CA . GLY A 1 241 ? 10.699 35.097 34.777 1.000 23.621 241 GLY AAA CA 1
ATOM 1547 C C . GLY A 1 241 ? 9.676 34.462 33.862 1.000 21.759 241 GLY AAA C 1
ATOM 1548 O O . GLY A 1 241 ? 9.380 35.012 32.788 1.000 24.433 241 GLY AAA O 1
ATOM 1549 N N . SER A 1 242 ? 9.180 33.297 34.260 1.000 22.403 242 SER AAA N 1
ATOM 1550 C CA . SER A 1 242 ? 8.287 32.484 33.417 1.000 21.472 242 SER AAA CA 1
ATOM 1551 C C . SER A 1 242 ? 6.855 33.073 33.439 1.000 19.176 242 SER AAA C 1
ATOM 1552 O O . SER A 1 242 ? 6.208 33.001 34.468 1.000 21.086 242 SER AAA O 1
ATOM 1555 N N . ASP A 1 243 ? 6.408 33.619 32.329 1.000 19.154 243 ASP AAA N 1
ATOM 1556 C CA . ASP A 1 243 ? 5.067 34.241 32.222 1.000 22.537 243 ASP AAA CA 1
ATOM 1557 C C . ASP A 1 243 ? 4.288 33.571 31.095 1.000 20.917 243 ASP AAA C 1
ATOM 1558 O O . ASP A 1 243 ? 3.343 34.146 30.600 1.000 19.318 243 ASP AAA O 1
ATOM 1563 N N . THR A 1 244 ? 4.699 32.374 30.689 1.000 22.456 244 THR AAA N 1
ATOM 1564 C CA . THR A 1 244 ? 3.984 31.617 29.639 1.000 22.761 244 THR AAA CA 1
ATOM 1565 C C . THR A 1 244 ? 3.929 30.174 30.090 1.000 24.868 244 THR AAA C 1
ATOM 1566 O O . THR A 1 244 ? 4.808 29.712 30.859 1.000 23.237 244 THR AAA O 1
ATOM 1570 N N . GLY A 1 245 ? 2.884 29.490 29.681 1.000 21.942 245 GLY AAA N 1
ATOM 1571 C CA . GLY A 1 245 ? 2.709 28.084 30.055 1.000 22.888 245 GLY AAA CA 1
ATOM 1572 C C . GLY A 1 245 ? 1.771 27.431 29.064 1.000 21.749 245 GLY AAA C 1
ATOM 1573 O O . GLY A 1 245 ? 1.183 28.122 28.215 1.000 21.346 245 GLY AAA O 1
ATOM 1574 N N . ALA A 1 246 ? 1.733 26.113 29.081 1.000 24.305 246 ALA AAA N 1
ATOM 1575 C CA . ALA A 1 246 ? 1.005 25.335 28.066 1.000 24.278 246 ALA AAA CA 1
ATOM 1576 C C . ALA A 1 246 ? 0.500 24.076 28.731 1.000 26.737 246 ALA AAA C 1
ATOM 1577 O O . ALA A 1 246 ? 1.186 23.546 29.607 1.000 25.120 246 ALA AAA O 1
ATOM 1579 N N . VAL A 1 247 ? -0.715 23.678 28.379 1.000 22.065 247 VAL AAA N 1
ATOM 1580 C CA . VAL A 1 247 ? -1.287 22.378 28.783 1.000 20.022 247 VAL AAA CA 1
ATOM 1581 C C . VAL A 1 247 ? -1.887 21.774 27.523 1.000 19.723 247 VAL AAA C 1
ATOM 1582 O O . VAL A 1 247 ? -2.236 22.507 26.599 1.000 19.444 247 VAL AAA O 1
ATOM 1586 N N . THR A 1 248 ? -1.960 20.453 27.496 1.000 21.778 248 THR AAA N 1
ATOM 1587 C CA . THR A 1 248 ? -2.539 19.674 26.395 1.000 21.943 248 THR AAA CA 1
ATOM 1588 C C . THR A 1 248 ? -3.718 18.883 26.964 1.000 18.100 248 THR AAA C 1
ATOM 1589 O O . THR A 1 248 ? -3.594 18.276 28.033 1.000 17.260 248 THR AAA O 1
ATOM 1593 N N . GLU A 1 249 ? -4.845 18.924 26.246 1.000 18.360 249 GLU AAA N 1
ATOM 1594 C CA . GLU A 1 249 ? -6.036 18.112 26.558 1.000 17.273 249 GLU AAA CA 1
ATOM 1595 C C . GLU A 1 249 ? -5.561 16.664 26.820 1.000 18.072 249 GLU AAA C 1
ATOM 1596 O O . GLU A 1 249 ? -4.734 16.166 26.033 1.000 17.486 249 GLU AAA O 1
ATOM 1602 N N . ASP A 1 250 ? -6.005 16.073 27.910 1.000 18.967 250 ASP AAA N 1
ATOM 1603 C CA . ASP A 1 250 ? -5.880 14.631 28.219 1.000 23.105 250 ASP AAA CA 1
ATOM 1604 C C . ASP A 1 250 ? -4.439 14.270 28.602 1.000 26.504 250 ASP AAA C 1
ATOM 1605 O O . ASP A 1 250 ? -4.192 13.055 28.815 1.000 24.603 250 ASP AAA O 1
ATOM 1610 N N . GLU A 1 251 ? -3.551 15.251 28.802 1.000 26.352 251 GLU AAA N 1
ATOM 1611 C CA . GLU A 1 251 ? -2.162 14.984 29.250 1.000 28.527 251 GLU AAA CA 1
ATOM 1612 C C . GLU A 1 251 ? -2.230 14.468 30.690 1.000 27.891 251 GLU AAA C 1
ATOM 1613 O O . GLU A 1 251 ? -1.310 13.764 31.122 1.000 30.772 251 GLU AAA O 1
ATOM 1619 N N . SER A 1 252 ? -3.293 14.798 31.403 1.000 24.413 252 SER AAA N 1
ATOM 1620 C CA . SER A 1 252 ? -3.538 14.387 32.798 1.000 24.993 252 SER AAA CA 1
ATOM 1621 C C . SER A 1 252 ? -5.022 14.535 33.103 1.000 27.150 252 SER AAA C 1
ATOM 1622 O O . SER A 1 252 ? -5.734 15.182 32.324 1.000 27.162 252 SER AAA O 1
ATOM 1625 N N . THR A 1 253 ? -5.498 13.983 34.208 1.000 28.822 253 THR AAA N 1
ATOM 1626 C CA . THR A 1 253 ? -6.939 14.000 34.564 1.000 28.938 253 THR AAA CA 1
ATOM 1627 C C . THR A 1 253 ? -7.045 13.854 36.062 1.000 31.616 253 THR AAA C 1
ATOM 1628 O O . THR A 1 253 ? -6.175 13.218 36.653 1.000 36.130 253 THR AAA O 1
ATOM 1632 N N . PRO A 1 254 ? -8.054 14.443 36.744 1.000 30.656 254 PRO AAA N 1
ATOM 1633 C CA . PRO A 1 254 ? -9.037 15.324 36.121 1.000 27.472 254 PRO AAA CA 1
ATOM 1634 C C . PRO A 1 254 ? -8.577 16.774 35.861 1.000 26.343 254 PRO AAA C 1
ATOM 1635 O O . PRO A 1 254 ? -9.323 17.449 35.203 1.000 24.093 254 PRO AAA O 1
ATOM 1639 N N . LEU A 1 255 ? -7.405 17.212 36.328 1.000 24.776 255 LEU AAA N 1
ATOM 1640 C CA . LEU A 1 255 ? -6.920 18.606 36.063 1.000 24.939 255 LEU AAA CA 1
ATOM 1641 C C . LEU A 1 255 ? -5.745 18.571 35.116 1.000 24.786 255 LEU AAA C 1
ATOM 1642 O O . LEU A 1 255 ? -4.949 17.632 35.168 1.000 25.196 255 LEU AAA O 1
ATOM 1647 N N . LEU A 1 256 ? -5.668 19.589 34.272 1.000 19.669 256 LEU AAA N 1
ATOM 1648 C CA . LEU A 1 256 ? -4.448 19.973 33.558 1.000 19.594 256 LEU AAA CA 1
ATOM 1649 C C . LEU A 1 256 ? -3.813 21.095 34.381 1.000 22.926 256 LEU AAA C 1
ATOM 1650 O O . LEU A 1 256 ? -4.564 22.051 34.776 1.000 21.287 256 LEU AAA O 1
ATOM 1655 N N . THR A 1 257 ? -2.517 20.985 34.640 1.000 23.932 257 THR AAA N 1
ATOM 1656 C CA . THR A 1 257 ? -1.796 21.872 35.586 1.000 25.744 257 THR AAA CA 1
ATOM 1657 C C . THR A 1 257 ? -0.517 22.367 34.930 1.000 26.997 257 THR AAA C 1
ATOM 1658 O O . THR A 1 257 ? 0.148 21.585 34.205 1.000 25.053 257 THR AAA O 1
ATOM 1662 N N . GLU A 1 258 ? -0.211 23.648 35.136 1.000 22.542 258 GLU AAA N 1
ATOM 1663 C CA . GLU A 1 258 ? 1.012 24.290 34.630 1.000 25.485 258 GLU AAA CA 1
ATOM 1664 C C . GLU A 1 258 ? 1.573 25.144 35.771 1.000 27.255 258 GLU AAA C 1
ATOM 1665 O O . GLU A 1 258 ? 0.780 25.653 36.577 1.000 22.916 258 GLU AAA O 1
ATOM 1671 N N . THR A 1 259 ? 2.898 25.158 35.923 1.000 26.977 259 THR AAA N 1
ATOM 1672 C CA . THR A 1 259 ? 3.554 25.973 36.973 1.000 27.072 259 THR AAA CA 1
ATOM 1673 C C . THR A 1 259 ? 4.657 26.821 36.348 1.000 23.352 259 THR AAA C 1
ATOM 1674 O O . THR A 1 259 ? 5.156 26.559 35.206 1.000 21.801 259 THR AAA O 1
ATOM 1678 N N . GLY A 1 260 ? 5.031 27.847 37.086 1.000 22.743 260 GLY AAA N 1
ATOM 1679 C CA . GLY A 1 260 ? 6.105 28.755 36.688 1.000 24.216 260 GLY AAA CA 1
ATOM 1680 C C . GLY A 1 260 ? 6.410 29.694 37.826 1.000 22.902 260 GLY AAA C 1
ATOM 1681 O O . GLY A 1 260 ? 5.636 29.716 38.819 1.000 22.805 260 GLY AAA O 1
ATOM 1682 N N . THR A 1 261 ? 7.533 30.389 37.713 1.000 23.743 261 THR AAA N 1
ATOM 1683 C CA . THR A 1 261 ? 7.977 31.309 38.777 1.000 22.640 261 THR AAA CA 1
ATOM 1684 C C . THR A 1 261 ? 8.260 32.649 38.125 1.000 21.326 261 THR AAA C 1
ATOM 1685 O O . THR A 1 261 ? 9.012 32.740 37.125 1.000 23.986 261 THR AAA O 1
ATOM 1689 N N . LEU A 1 262 ? 7.605 33.665 38.663 1.000 19.773 262 LEU AAA N 1
ATOM 1690 C CA . LEU A 1 262 ? 7.915 35.067 38.331 1.000 19.309 262 LEU AAA CA 1
ATOM 1691 C C . LEU A 1 262 ? 8.914 35.597 39.355 1.000 18.519 262 LEU AAA C 1
ATOM 1692 O O . LEU A 1 262 ? 8.906 35.184 40.509 1.000 19.338 262 LEU AAA O 1
ATOM 1697 N N . SER A 1 263 ? 9.689 36.574 38.925 1.000 21.063 263 SER AAA N 1
ATOM 1698 C CA . SER A 1 263 ? 10.619 37.285 39.809 1.000 23.216 263 SER AAA CA 1
ATOM 1699 C C . SER A 1 263 ? 10.193 38.740 39.816 1.000 19.690 263 SER AAA C 1
ATOM 1700 O O . SER A 1 263 ? 9.681 39.204 38.797 1.000 20.265 263 SER AAA O 1
ATOM 1703 N N . VAL A 1 264 ? 10.483 39.409 40.904 1.000 20.303 264 VAL AAA N 1
ATOM 1704 C CA . VAL A 1 264 ? 10.190 40.861 40.969 1.000 19.239 264 VAL AAA CA 1
ATOM 1705 C C . VAL A 1 264 ? 11.334 41.597 41.657 1.000 20.341 264 VAL AAA C 1
ATOM 1706 O O . VAL A 1 264 ? 11.788 41.144 42.711 1.000 19.912 264 VAL AAA O 1
ATOM 1710 N N . THR A 1 265 ? 11.682 42.782 41.126 1.000 19.778 265 THR AAA N 1
ATOM 1711 C CA . THR A 1 265 ? 12.471 43.785 41.884 1.000 19.936 265 THR AAA CA 1
ATOM 1712 C C . THR A 1 265 ? 11.642 45.068 41.975 1.000 17.057 265 THR AAA C 1
ATOM 1713 O O . THR A 1 265 ? 10.763 45.287 41.059 1.000 14.504 265 THR AAA O 1
ATOM 1717 N N . ASP A 1 266 ? 11.968 45.907 42.950 1.000 17.069 266 ASP AAA N 1
ATOM 1718 C CA . ASP A 1 266 ? 11.300 47.222 43.122 1.000 16.323 266 ASP AAA CA 1
ATOM 1719 C C . ASP A 1 266 ? 12.315 48.188 43.725 1.000 16.274 266 ASP AAA C 1
ATOM 1720 O O . ASP A 1 266 ? 12.703 48.000 44.853 1.000 17.606 266 ASP AAA O 1
ATOM 1725 N N . VAL A 1 267 ? 12.665 49.251 43.007 1.000 18.299 267 VAL AAA N 1
ATOM 1726 C CA . VAL A 1 267 ? 13.667 50.221 43.566 1.000 20.242 267 VAL AAA CA 1
ATOM 1727 C C . VAL A 1 267 ? 13.147 50.892 44.848 1.000 20.176 267 VAL AAA C 1
ATOM 1728 O O . VAL A 1 267 ? 13.972 51.379 45.663 1.000 17.730 267 VAL AAA O 1
ATOM 1732 N N . ASP A 1 268 ? 11.838 50.878 45.096 1.000 18.030 268 ASP AAA N 1
ATOM 1733 C CA . ASP A 1 268 ? 11.268 51.446 46.346 1.000 17.710 268 ASP AAA CA 1
ATOM 1734 C C . ASP A 1 268 ? 11.560 50.575 47.554 1.000 19.932 268 ASP AAA C 1
ATOM 1735 O O . ASP A 1 268 ? 11.235 51.043 48.641 1.000 19.561 268 ASP AAA O 1
ATOM 1740 N N . GLY A 1 269 ? 12.126 49.375 47.366 1.000 24.836 269 GLY AAA N 1
ATOM 1741 C CA . GLY A 1 269 ? 12.690 48.583 48.482 1.000 23.779 269 GLY AAA CA 1
ATOM 1742 C C . GLY A 1 269 ? 12.189 47.136 48.505 1.000 26.824 269 GLY AAA C 1
ATOM 1743 O O . GLY A 1 269 ? 11.229 46.813 47.783 1.000 21.540 269 GLY AAA O 1
ATOM 1744 N N . ALA A 1 270 ? 12.766 46.323 49.395 1.000 29.288 270 ALA AAA N 1
ATOM 1745 C CA . ALA A 1 270 ? 12.388 44.904 49.638 1.000 28.403 270 ALA AAA CA 1
ATOM 1746 C C . ALA A 1 270 ? 10.940 44.790 50.132 1.000 23.867 270 ALA AAA C 1
ATOM 1747 O O . ALA A 1 270 ? 10.323 43.789 49.765 1.000 23.512 270 ALA AAA O 1
ATOM 1749 N N . ASP A 1 271 ? 10.421 45.781 50.871 1.000 27.461 271 ASP AAA N 1
ATOM 1750 C CA . ASP A 1 271 ? 8.987 45.857 51.288 1.000 28.267 271 ASP AAA CA 1
ATOM 1751 C C . ASP A 1 271 ? 8.060 45.672 50.056 1.000 24.608 271 ASP AAA C 1
ATOM 1752 O O . ASP A 1 271 ? 7.015 45.007 50.139 1.000 23.812 271 ASP AAA O 1
ATOM 1757 N N . GLU A 1 272 ? 8.474 46.158 48.897 1.000 20.649 272 GLU AAA N 1
ATOM 1758 C CA . GLU A 1 272 ? 7.635 46.162 47.669 1.000 20.325 272 GLU AAA CA 1
ATOM 1759 C C . GLU A 1 272 ? 8.000 45.035 46.714 1.000 19.712 272 GLU AAA C 1
ATOM 1760 O O . GLU A 1 272 ? 7.207 44.811 45.778 1.000 19.636 272 GLU AAA O 1
ATOM 1766 N N . ALA A 1 273 ? 9.181 44.427 46.875 1.000 21.102 273 ALA AAA N 1
ATOM 1767 C CA . ALA A 1 273 ? 9.725 43.466 45.895 1.000 22.955 273 ALA AAA CA 1
ATOM 1768 C C . ALA A 1 273 ? 9.145 42.085 46.222 1.000 22.710 273 ALA AAA C 1
ATOM 1769 O O . ALA A 1 273 ? 9.928 41.150 46.529 1.000 22.414 273 ALA AAA O 1
ATOM 1771 N N . LYS A 1 274 ? 7.824 41.961 46.147 1.000 22.772 274 LYS AAA N 1
ATOM 1772 C CA . LYS A 1 274 ? 7.131 40.657 46.298 1.000 23.858 274 LYS AAA CA 1
ATOM 1773 C C . LYS A 1 274 ? 5.743 40.756 45.668 1.000 21.411 274 LYS AAA C 1
ATOM 1774 O O . LYS A 1 274 ? 5.299 41.879 45.330 1.000 17.760 274 LYS AAA O 1
ATOM 1780 N N . PHE A 1 275 ? 5.093 39.601 45.518 1.000 19.703 275 PHE AAA N 1
ATOM 1781 C CA . PHE A 1 275 ? 3.736 39.543 44.923 1.000 18.572 275 PHE AAA CA 1
ATOM 1782 C C . PHE A 1 275 ? 2.692 39.596 46.016 1.000 18.549 275 PHE AAA C 1
ATOM 1783 O O . PHE A 1 275 ? 2.945 39.180 47.151 1.000 19.441 275 PHE AAA O 1
ATOM 1791 N N . LEU A 1 276 ? 1.526 40.119 45.653 1.000 18.977 276 LEU AAA N 1
ATOM 1792 C CA . LEU A 1 276 ? 0.274 39.897 46.405 1.000 18.322 276 LEU AAA CA 1
ATOM 1793 C C . LEU A 1 276 ? -0.154 38.470 46.090 1.000 17.655 276 LEU AAA C 1
ATOM 1794 O O . LEU A 1 276 ? -0.391 38.154 44.899 1.000 17.884 276 LEU AAA O 1
ATOM 1799 N N . ALA A 1 277 ? -0.168 37.629 47.105 1.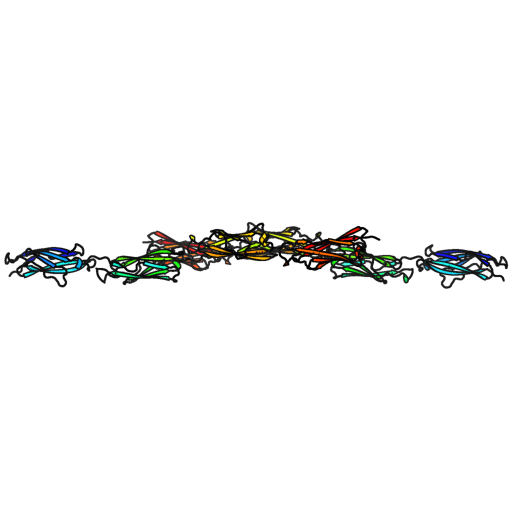000 19.026 277 ALA AAA N 1
ATOM 1800 C CA . ALA A 1 277 ? -0.549 36.201 46.989 1.000 19.509 277 ALA AAA CA 1
ATOM 1801 C C . ALA A 1 277 ? -2.052 36.144 46.683 1.000 21.414 277 ALA AAA C 1
ATOM 1802 O O . ALA A 1 277 ? -2.814 36.925 47.263 1.000 22.962 277 ALA AAA O 1
ATOM 1804 N N . GLY A 1 278 ? -2.479 35.202 45.856 1.000 20.458 278 GLY AAA N 1
ATOM 1805 C CA . GLY A 1 278 ? -3.920 34.992 45.621 1.000 20.754 278 GLY AAA CA 1
ATOM 1806 C C . GLY A 1 278 ? -4.167 34.630 44.176 1.000 17.541 278 GLY AAA C 1
ATOM 1807 O O . GLY A 1 278 ? -3.228 34.202 43.515 1.000 18.406 278 GLY AAA O 1
ATOM 1808 N N . ASN A 1 279 ? -5.400 34.788 43.693 1.000 16.793 279 ASN AAA N 1
ATOM 1809 C CA . ASN A 1 279 ? -5.763 34.404 42.313 1.000 18.224 279 ASN AAA CA 1
ATOM 1810 C C . ASN A 1 279 ? -5.349 35.504 41.371 1.000 19.369 279 ASN AAA C 1
ATOM 1811 O O . ASN A 1 279 ? -5.628 36.712 41.700 1.000 16.263 279 ASN AAA O 1
ATOM 1816 N N . GLY A 1 280 ? -4.787 35.105 40.245 1.000 16.216 280 GLY AAA N 1
ATOM 1817 C CA . GLY A 1 280 ? -4.703 36.016 39.092 1.000 16.468 280 GLY AAA CA 1
ATOM 1818 C C . GLY A 1 280 ? -6.104 36.339 38.571 1.000 15.103 280 GLY AAA C 1
ATOM 1819 O O . GLY A 1 280 ? -7.009 35.485 38.673 1.000 16.793 280 GLY AAA O 1
ATOM 1820 N N . VAL A 1 281 ? -6.288 37.529 38.022 1.000 13.681 281 VAL AAA N 1
ATOM 1821 C CA . VAL A 1 281 ? -7.574 37.946 37.416 1.000 13.431 281 VAL AAA CA 1
ATOM 1822 C C . VAL A 1 281 ? -7.605 37.395 36.020 1.000 11.919 281 VAL AAA C 1
ATOM 1823 O O . VAL A 1 281 ? -6.667 37.675 35.226 1.000 12.729 281 VAL AAA O 1
ATOM 1827 N N . ALA A 1 282 ? -8.559 36.518 35.744 1.000 13.746 282 ALA AAA N 1
ATOM 1828 C CA . ALA A 1 282 ? -8.637 35.746 34.485 1.000 13.205 282 ALA AAA CA 1
ATOM 1829 C C . ALA A 1 282 ? -9.188 36.586 33.335 1.000 14.052 282 ALA AAA C 1
ATOM 1830 O O . ALA A 1 282 ? -10.058 37.439 33.545 1.000 16.602 282 ALA AAA O 1
ATOM 1832 N N . SER A 1 283 ? -8.666 36.376 32.149 1.000 14.338 283 SER AAA N 1
ATOM 1833 C CA . SER A 1 283 ? -9.288 36.811 30.869 1.000 16.202 283 SER AAA CA 1
ATOM 1834 C C . SER A 1 283 ? -10.748 36.339 30.838 1.000 16.123 283 SER AAA C 1
ATOM 1835 O O . SER A 1 283 ? -11.078 35.218 31.331 1.000 13.494 283 SER AAA O 1
ATOM 1838 N N . ASN A 1 284 ? -11.626 37.178 30.321 1.000 14.082 284 ASN AAA N 1
ATOM 1839 C CA . ASN A 1 284 ? -13.043 36.761 30.159 1.000 15.418 284 ASN AAA CA 1
ATOM 1840 C C . ASN A 1 284 ? -13.110 35.471 29.330 1.000 16.984 284 ASN AAA C 1
ATOM 1841 O O . ASN A 1 284 ? -12.439 35.349 28.278 1.000 16.290 284 ASN AAA O 1
ATOM 1846 N N . GLY A 1 285 ? -13.881 34.491 29.797 1.000 15.262 285 GLY AAA N 1
ATOM 1847 C CA . GLY A 1 285 ? -14.088 33.221 29.096 1.000 14.927 285 GLY AAA CA 1
ATOM 1848 C C . GLY A 1 285 ? -13.017 32.212 29.471 1.000 15.374 285 GLY AAA C 1
ATOM 1849 O O . GLY A 1 285 ? -13.127 31.044 28.993 1.000 15.684 285 GLY AAA O 1
ATOM 1850 N N . ALA A 1 286 ? -12.090 32.555 30.371 1.000 14.748 286 ALA AAA N 1
ATOM 1851 C CA . ALA A 1 286 ? -11.094 31.547 30.854 1.000 17.327 286 ALA AAA CA 1
ATOM 1852 C C . ALA A 1 286 ? -11.836 30.368 31.503 1.000 16.791 286 ALA AAA C 1
ATOM 1853 O O . ALA A 1 286 ? -12.747 30.604 32.405 1.000 16.745 286 ALA AAA O 1
ATOM 1855 N N . LEU A 1 287 ? -11.389 29.153 31.200 1.000 15.881 287 LEU AAA N 1
ATOM 1856 C CA . LEU A 1 287 ? -11.944 27.920 31.826 1.000 16.507 287 LEU AAA CA 1
ATOM 1857 C C . LEU A 1 287 ? -11.116 27.545 33.040 1.000 19.134 287 LEU AAA C 1
ATOM 1858 O O . LEU A 1 287 ? -11.649 26.924 33.962 1.000 17.933 287 LEU AAA O 1
ATOM 1863 N N . GLY A 1 288 ? -9.839 27.908 33.043 1.000 19.682 288 GLY AAA N 1
ATOM 1864 C CA . GLY A 1 288 ? -8.958 27.602 34.177 1.000 19.243 288 GLY AAA CA 1
ATOM 1865 C C . GLY A 1 288 ? -8.793 28.776 35.124 1.000 17.953 288 GLY AAA C 1
ATOM 1866 O O . GLY A 1 288 ? -9.411 29.848 34.933 1.000 17.912 288 GLY AAA O 1
ATOM 1867 N N . SER A 1 289 ? -7.971 28.579 36.137 1.000 16.825 289 SER AAA N 1
ATOM 1868 C CA . SER A 1 289 ? -7.661 29.588 37.166 1.000 18.187 289 SER AAA CA 1
ATOM 1869 C C . SER A 1 289 ? -6.180 29.499 37.499 1.000 17.960 289 SER AAA C 1
ATOM 1870 O O . SER A 1 289 ? -5.520 28.442 37.179 1.000 15.395 289 SER AAA O 1
ATOM 1873 N N . LEU A 1 290 ? -5.669 30.577 38.095 1.000 16.173 290 LEU AAA N 1
ATOM 1874 C CA . LEU A 1 290 ? -4.227 30.683 38.416 1.000 16.927 290 LEU AAA CA 1
ATOM 1875 C C . LEU A 1 290 ? -4.090 31.336 39.778 1.000 19.546 290 LEU AAA C 1
ATOM 1876 O O . LEU A 1 290 ? -4.769 32.362 40.025 1.000 16.693 290 LEU AAA O 1
ATOM 1881 N N . THR A 1 291 ? -3.277 30.739 40.649 1.000 19.256 291 THR AAA N 1
ATOM 1882 C CA . THR A 1 291 ? -2.916 31.327 41.950 1.000 18.600 291 THR AAA CA 1
ATOM 1883 C C . THR A 1 291 ? -1.414 31.583 41.966 1.000 18.778 291 THR AAA C 1
ATOM 1884 O O . THR A 1 291 ? -0.687 30.923 41.206 1.000 19.004 291 THR AAA O 1
ATOM 1888 N N . ILE A 1 292 ? -0.990 32.576 42.751 1.000 19.617 292 ILE AAA N 1
ATOM 1889 C CA . ILE A 1 292 ? 0.436 32.949 42.860 1.000 17.728 292 ILE AAA CA 1
ATOM 1890 C C . ILE A 1 292 ? 0.753 33.112 44.344 1.000 17.730 292 ILE AAA C 1
ATOM 1891 O O . ILE A 1 292 ? -0.125 33.518 45.112 1.000 16.991 292 ILE AAA O 1
ATOM 1896 N N . THR A 1 293 ? 1.972 32.732 44.743 1.000 17.285 293 THR AAA N 1
ATOM 1897 C CA . THR A 1 293 ? 2.497 32.925 46.108 1.000 18.156 293 THR AAA CA 1
ATOM 1898 C C . THR A 1 293 ? 3.186 34.293 46.155 1.000 18.426 293 THR AAA C 1
ATOM 1899 O O . THR A 1 293 ? 3.505 34.860 45.090 1.000 16.777 293 THR AAA O 1
ATOM 1903 N N . GLU A 1 294 ? 3.394 34.805 47.360 1.000 20.066 294 GLU AAA N 1
ATOM 1904 C CA . GLU A 1 294 ? 4.154 36.043 47.599 1.000 25.417 294 GLU AAA CA 1
ATOM 1905 C C . GLU A 1 294 ? 5.503 35.964 46.875 1.000 23.252 294 GLU AAA C 1
ATOM 1906 O O . GLU A 1 294 ? 5.988 36.991 46.349 1.000 21.336 294 GLU AAA O 1
ATOM 1912 N N . GLY A 1 295 ? 6.123 34.777 46.850 1.000 22.214 295 GLY AAA N 1
ATOM 1913 C CA . GLY A 1 295 ? 7.420 34.589 46.192 1.000 21.118 295 GLY AAA CA 1
ATOM 1914 C C . GLY A 1 295 ? 7.364 34.427 44.697 1.000 22.976 295 GLY AAA C 1
ATOM 1915 O O . GLY A 1 295 ? 8.430 34.267 44.125 1.000 25.850 295 GLY AAA O 1
ATOM 1916 N N . GLY A 1 296 ? 6.195 34.478 44.052 1.000 18.841 296 GLY AAA N 1
ATOM 1917 C CA . GLY A 1 296 ? 6.112 34.479 42.584 1.000 19.778 296 GLY AAA CA 1
ATOM 1918 C C . GLY A 1 296 ? 5.869 33.095 41.973 1.000 17.672 296 GLY AAA C 1
ATOM 1919 O O . GLY A 1 296 ? 5.868 32.988 40.773 1.000 20.117 296 GLY AAA O 1
ATOM 1920 N N . ALA A 1 297 ? 5.631 32.074 42.766 1.000 20.489 297 ALA AAA N 1
ATOM 1921 C CA . ALA A 1 297 ? 5.329 30.711 42.226 1.000 20.739 297 ALA AAA CA 1
ATOM 1922 C C . ALA A 1 297 ? 3.842 30.643 41.853 1.000 16.407 297 ALA AAA C 1
ATOM 1923 O O . ALA A 1 297 ? 3.006 30.739 42.760 1.000 17.177 297 ALA AAA O 1
ATOM 1925 N N . TRP A 1 298 ? 3.551 30.509 40.563 1.000 17.131 298 TRP AAA N 1
ATOM 1926 C CA . TRP A 1 298 ? 2.148 30.414 40.095 1.000 18.748 298 TRP AAA CA 1
ATOM 1927 C C . TRP A 1 298 ? 1.803 28.965 39.694 1.000 18.886 298 TRP AAA C 1
ATOM 1928 O O . TRP A 1 298 ? 2.732 28.165 39.297 1.000 18.440 298 TRP AAA O 1
ATOM 1939 N N . THR A 1 299 ? 0.519 28.662 39.778 1.000 19.674 299 THR AAA N 1
ATOM 1940 C CA . THR A 1 299 ? -0.074 27.350 39.390 1.000 19.368 299 THR AAA CA 1
ATOM 1941 C C . THR A 1 299 ? -1.390 27.612 38.663 1.000 17.840 299 THR AAA C 1
ATOM 1942 O O . THR A 1 299 ? -2.250 28.306 39.225 1.000 19.469 299 THR AAA O 1
ATOM 1946 N N . TYR A 1 300 ? -1.421 27.226 37.410 1.000 15.895 300 TYR AAA N 1
ATOM 1947 C CA . TYR A 1 300 ? -2.632 27.195 36.577 1.000 14.972 300 TYR AAA CA 1
ATOM 1948 C C . TYR A 1 300 ? -3.251 25.802 36.669 1.000 18.694 300 TYR AAA C 1
ATOM 1949 O O . TYR A 1 300 ? -2.480 24.771 36.548 1.000 19.315 300 TYR AAA O 1
ATOM 1958 N N . ASN A 1 301 ? -4.570 25.747 36.848 1.000 15.867 301 ASN AAA N 1
ATOM 1959 C CA . ASN A 1 301 ? -5.374 24.498 36.796 1.000 18.387 301 ASN AAA CA 1
ATOM 1960 C C . ASN A 1 301 ? -6.590 24.701 35.896 1.000 18.947 301 ASN AAA C 1
ATOM 1961 O O . ASN A 1 301 ? -7.214 25.797 35.963 1.000 19.290 301 ASN AAA O 1
ATOM 1966 N N . VAL A 1 302 ? -6.905 23.709 35.076 1.000 17.191 302 VAL AAA N 1
ATOM 1967 C CA . VAL A 1 302 ? -8.196 23.653 34.352 1.000 16.089 302 VAL AAA CA 1
ATOM 1968 C C . VAL A 1 302 ? -8.734 22.224 34.395 1.000 18.063 302 VAL AAA C 1
ATOM 1969 O O . VAL A 1 302 ? -7.949 21.270 34.236 1.000 17.555 302 VAL AAA O 1
ATOM 1973 N N . ASP A 1 303 ? -10.035 22.102 34.549 1.000 19.583 303 ASP AAA N 1
ATOM 1974 C CA . ASP A 1 303 ? -10.724 20.792 34.447 1.000 20.374 303 ASP AAA CA 1
ATOM 1975 C C . ASP A 1 303 ? -10.548 20.252 33.028 1.000 19.283 303 ASP AAA C 1
ATOM 1976 O O . ASP A 1 303 ? -10.971 20.914 32.074 1.000 18.892 303 ASP AAA O 1
ATOM 1981 N N . ASN A 1 304 ? -9.941 19.075 32.899 1.000 21.022 304 ASN AAA N 1
ATOM 1982 C CA . ASN A 1 304 ? -9.766 18.389 31.587 1.000 18.903 304 ASN AAA CA 1
ATOM 1983 C C . ASN A 1 304 ? -11.123 18.270 30.878 1.000 19.087 304 ASN AAA C 1
ATOM 1984 O O . ASN A 1 304 ? -11.188 18.304 29.619 1.000 18.156 304 ASN AAA O 1
ATOM 1989 N N . SER A 1 305 ? -12.190 18.068 31.620 1.000 19.874 305 SER AAA N 1
ATOM 1990 C CA . SER A 1 305 ? -13.521 17.809 31.026 1.000 20.369 305 SER AAA CA 1
ATOM 1991 C C . SER A 1 305 ? -13.987 19.042 30.241 1.000 17.334 305 SER AAA C 1
ATOM 1992 O O . SER A 1 305 ? -14.718 18.865 29.259 1.000 16.166 305 SER AAA O 1
ATOM 1995 N N . LYS A 1 306 ? -13.506 20.236 30.589 1.000 16.922 306 LYS AAA N 1
ATOM 1996 C CA . LYS A 1 306 ? -13.968 21.509 29.973 1.000 18.485 306 LYS AAA CA 1
ATOM 1997 C C . LYS A 1 306 ? -13.260 21.770 28.640 1.000 17.193 306 LYS AAA C 1
ATOM 1998 O O . LYS A 1 306 ? -13.723 22.662 27.913 1.000 16.719 306 LYS AAA O 1
ATOM 2004 N N . VAL A 1 307 ? -12.177 21.040 28.321 1.000 16.378 307 VAL AAA N 1
ATOM 2005 C CA . VAL A 1 307 ? -11.397 21.358 27.090 1.000 17.297 307 VAL AAA CA 1
ATOM 2006 C C . VAL A 1 307 ? -11.521 20.224 26.070 1.000 17.089 307 VAL AAA C 1
ATOM 2007 O O . VAL A 1 307 ? -10.812 20.275 25.042 1.000 17.968 307 VAL AAA O 1
ATOM 2011 N N . GLN A 1 308 ? -12.337 19.199 26.324 1.000 18.117 308 GLN AAA N 1
ATOM 2012 C CA . GLN A 1 308 ? -12.489 18.063 25.370 1.000 17.233 308 GLN AAA CA 1
ATOM 2013 C C . GLN A 1 308 ? -12.872 18.556 23.976 1.000 16.487 308 GLN AAA C 1
ATOM 2014 O O . GLN A 1 308 ? -12.412 17.976 22.955 1.000 17.524 308 GLN AAA O 1
ATOM 2020 N N . TYR A 1 309 ? -13.700 19.589 23.918 1.000 16.996 309 TYR AAA N 1
ATOM 2021 C CA . TYR A 1 309 ? -14.313 20.093 22.684 1.000 16.400 309 TYR AAA CA 1
ATOM 2022 C C . TYR A 1 309 ? -13.245 20.529 21.676 1.000 15.122 309 TYR AAA C 1
ATOM 2023 O O . TYR A 1 309 ? -13.575 20.548 20.469 1.000 16.578 309 TYR AAA O 1
ATOM 2032 N N . LEU A 1 310 ? -12.049 20.889 22.124 1.000 14.396 310 LEU AAA N 1
ATOM 2033 C CA . LEU A 1 310 ? -10.933 21.319 21.233 1.000 17.210 310 LEU AAA CA 1
ATOM 2034 C C . LEU A 1 310 ? -10.472 20.145 20.369 1.000 17.544 310 LEU AAA C 1
ATOM 2035 O O . LEU A 1 310 ? -10.290 19.058 20.865 1.000 17.778 310 LEU AAA O 1
ATOM 2040 N N . GLY A 1 311 ? -10.352 20.397 19.076 1.000 19.161 311 GLY AAA N 1
ATOM 2041 C CA . GLY A 1 311 ? -9.879 19.375 18.135 1.000 21.451 311 GLY AAA CA 1
ATOM 2042 C C . GLY A 1 311 ? -8.353 19.323 18.094 1.000 21.766 311 GLY AAA C 1
ATOM 2043 O O . GLY A 1 311 ? -7.670 20.101 18.810 1.000 18.370 311 GLY AAA O 1
ATOM 2044 N N . GLU A 1 312 ? -7.817 18.393 17.311 1.000 22.242 312 GLU AAA N 1
ATOM 2045 C CA . GLU A 1 312 ? -6.354 18.144 17.273 1.000 22.155 312 GLU AAA CA 1
ATOM 2046 C C . GLU A 1 312 ? -5.619 19.448 16.966 1.000 20.238 312 GLU AAA C 1
ATOM 2047 O O . GLU A 1 312 ? -5.871 20.000 15.912 1.000 20.458 312 GLU AAA O 1
ATOM 2053 N N . GLY A 1 313 ? -4.739 19.914 17.863 1.000 23.701 313 GLY AAA N 1
ATOM 2054 C CA . GLY A 1 313 ? -3.888 21.098 17.611 1.000 23.036 313 GLY AAA CA 1
ATOM 2055 C C . GLY A 1 313 ? -4.621 22.418 17.770 1.000 24.523 313 GLY AAA C 1
ATOM 2056 O O . GLY A 1 313 ? -3.984 23.440 17.636 1.000 24.012 313 GLY AAA O 1
ATOM 2057 N N . GLU A 1 314 ? -5.919 22.404 18.071 1.000 21.691 314 GLU AAA N 1
ATOM 2058 C CA . GLU A 1 314 ? -6.702 23.645 18.246 1.000 21.593 314 GLU AAA CA 1
ATOM 2059 C C . GLU A 1 314 ? -6.305 24.272 19.584 1.000 18.948 314 GLU AAA C 1
ATOM 2060 O O . GLU A 1 314 ? -6.257 23.553 20.582 1.000 17.721 314 GLU AAA O 1
ATOM 2066 N N . THR A 1 315 ? -6.093 25.586 19.613 1.000 20.244 315 THR AAA N 1
ATOM 2067 C CA . THR A 1 315 ? -5.617 26.272 20.828 1.000 21.026 315 THR AAA CA 1
ATOM 2068 C C . THR A 1 315 ? -6.719 27.160 21.418 1.000 19.283 315 THR AAA C 1
ATOM 2069 O O . THR A 1 315 ? -7.591 27.652 20.704 1.000 17.567 315 THR AAA O 1
ATOM 2073 N N . LYS A 1 316 ? -6.633 27.327 22.724 1.000 18.137 316 LYS AAA N 1
ATOM 2074 C CA . LYS A 1 316 ? -7.371 28.348 23.490 1.000 19.015 316 LYS AAA CA 1
ATOM 2075 C C . LYS A 1 316 ? -6.370 29.028 24.421 1.000 18.047 316 LYS AAA C 1
ATOM 2076 O O . LYS A 1 316 ? -5.782 28.338 25.251 1.000 18.597 316 LYS AAA O 1
ATOM 2082 N N . VAL A 1 317 ? -6.210 30.342 24.280 1.000 17.104 317 VAL AAA N 1
ATOM 2083 C CA . VAL A 1 317 ? -5.268 31.144 25.093 1.000 17.377 317 VAL AAA CA 1
ATOM 2084 C C . VAL A 1 317 ? -6.019 31.819 26.235 1.000 17.725 317 VAL AAA C 1
ATOM 2085 O O . VAL A 1 317 ? -7.079 32.447 25.964 1.000 18.050 317 VAL AAA O 1
ATOM 2089 N N . GLU A 1 318 ? -5.534 31.637 27.460 1.000 16.986 318 GLU AAA N 1
ATOM 2090 C CA . GLU A 1 318 ? -6.105 32.269 28.666 1.000 17.919 318 GLU AAA CA 1
ATOM 2091 C C . GLU A 1 318 ? -5.013 33.088 29.335 1.000 19.919 318 GLU AAA C 1
ATOM 2092 O O . GLU A 1 318 ? -3.843 32.608 29.437 1.000 19.429 318 GLU AAA O 1
ATOM 2098 N N . THR A 1 319 ? -5.348 34.287 29.799 1.000 17.494 319 THR AAA N 1
ATOM 2099 C CA . THR A 1 319 ? -4.369 35.156 30.475 1.000 17.861 319 THR AAA CA 1
ATOM 2100 C C . THR A 1 319 ? -4.839 35.442 31.899 1.000 17.438 319 THR AAA C 1
ATOM 2101 O O . THR A 1 319 ? -6.065 35.493 32.187 1.000 17.352 319 THR AAA O 1
ATOM 2105 N N . PHE A 1 320 ? -3.889 35.590 32.802 1.000 15.563 320 PHE AAA N 1
ATOM 2106 C CA . PHE A 1 320 ? -4.133 35.840 34.240 1.000 14.933 320 PHE AAA CA 1
ATOM 2107 C C . PHE A 1 320 ? -3.272 37.024 34.654 1.000 15.248 320 PHE AAA C 1
ATOM 2108 O O . PHE A 1 320 ? -2.003 36.998 34.416 1.000 14.223 320 PHE AAA O 1
ATOM 2116 N N . THR A 1 321 ? -3.895 38.034 35.247 1.000 14.056 321 THR AAA N 1
ATOM 2117 C CA . THR A 1 321 ? -3.193 39.240 35.731 1.000 14.598 321 THR AAA CA 1
ATOM 2118 C C . THR A 1 321 ? -2.834 39.075 37.203 1.000 15.102 321 THR AAA C 1
ATOM 2119 O O . THR A 1 321 ? -3.741 38.837 38.014 1.000 15.413 321 THR AAA O 1
ATOM 2123 N N . VAL A 1 322 ? -1.541 39.155 37.519 1.000 14.101 322 VAL AAA N 1
ATOM 2124 C CA . VAL A 1 322 ? -1.061 39.122 38.924 1.000 13.833 322 VAL AAA CA 1
ATOM 2125 C C . VAL A 1 322 ? -0.456 40.485 39.245 1.000 14.005 322 VAL AAA C 1
ATOM 2126 O O . VAL A 1 322 ? -0.208 41.234 38.328 1.000 15.023 322 VAL AAA O 1
ATOM 2130 N N . ALA A 1 323 ? -0.253 40.781 40.513 1.000 13.758 323 ALA AAA N 1
ATOM 2131 C CA . ALA A 1 323 ? 0.255 42.097 40.965 1.000 16.464 323 ALA AAA CA 1
ATOM 2132 C C . ALA A 1 323 ? 1.346 41.945 42.023 1.000 15.927 323 ALA AAA C 1
ATOM 2133 O O . ALA A 1 323 ? 1.249 41.075 42.910 1.000 16.298 323 ALA AAA O 1
ATOM 2135 N N . SER A 1 324 ? 2.294 42.867 42.006 1.000 16.196 324 SER AAA N 1
ATOM 2136 C CA . SER A 1 324 ? 3.245 43.109 43.105 1.000 17.636 324 SER AAA CA 1
ATOM 2137 C C . SER A 1 324 ? 2.571 43.965 44.170 1.000 20.004 324 SER AAA C 1
ATOM 2138 O O . SER A 1 324 ? 1.459 44.514 43.921 1.000 19.606 324 SER AAA O 1
ATOM 2141 N N . VAL A 1 325 ? 3.243 44.099 45.309 1.000 20.342 325 VAL AAA N 1
ATOM 2142 C CA . VAL A 1 325 ? 2.771 44.865 46.491 1.000 22.392 325 VAL AAA CA 1
ATOM 2143 C C . VAL A 1 325 ? 2.272 46.250 46.064 1.000 21.293 325 VAL AAA C 1
ATOM 2144 O O . VAL A 1 325 ? 1.241 46.678 46.607 1.000 18.739 325 VAL AAA O 1
ATOM 2148 N N . ASP A 1 326 ? 2.954 46.950 45.148 1.000 17.328 326 ASP AAA N 1
ATOM 2149 C CA . ASP A 1 326 ? 2.595 48.362 44.838 1.000 17.170 326 ASP AAA CA 1
ATOM 2150 C C . ASP A 1 326 ? 1.531 48.422 43.736 1.000 18.289 326 ASP AAA C 1
ATOM 2151 O O . ASP A 1 326 ? 1.180 49.551 43.284 1.000 18.935 326 ASP AAA O 1
ATOM 2156 N N . GLY A 1 327 ? 1.003 47.275 43.296 1.000 15.857 327 GLY AAA N 1
ATOM 2157 C CA . GLY A 1 327 ? -0.069 47.206 42.307 1.000 14.704 327 GLY AAA CA 1
ATOM 2158 C C . GLY A 1 327 ? 0.430 47.104 40.887 1.000 14.201 327 GLY AAA C 1
ATOM 2159 O O . GLY A 1 327 ? -0.403 47.029 39.965 1.000 14.566 327 GLY AAA O 1
ATOM 2160 N N . THR A 1 328 ? 1.756 47.017 40.662 1.000 14.749 328 THR AAA N 1
ATOM 2161 C CA . THR A 1 328 ? 2.285 46.757 39.303 1.000 14.520 328 THR AAA CA 1
ATOM 2162 C C . THR A 1 328 ? 1.758 45.390 38.826 1.000 14.887 328 THR AAA C 1
ATOM 2163 O O . THR A 1 328 ? 1.858 44.437 39.570 1.000 15.257 328 THR AAA O 1
ATOM 2167 N N . THR A 1 329 ? 1.221 45.303 37.617 1.000 14.313 329 THR AAA N 1
ATOM 2168 C CA . THR A 1 329 ? 0.628 44.047 37.097 1.000 16.077 329 THR AAA CA 1
ATOM 2169 C C . THR A 1 329 ? 1.557 43.381 36.090 1.000 17.412 329 THR AAA C 1
ATOM 2170 O O . THR A 1 329 ? 2.381 44.046 35.418 1.000 18.793 329 THR AAA O 1
ATOM 2174 N N . HIS A 1 330 ? 1.404 42.075 35.972 1.000 16.781 330 HIS AAA N 1
ATOM 2175 C CA . HIS A 1 330 ? 2.044 41.272 34.910 1.000 17.699 330 HIS AAA CA 1
ATOM 2176 C C . HIS A 1 330 ? 1.086 40.150 34.511 1.000 17.050 330 HIS AAA C 1
ATOM 2177 O O . HIS A 1 330 ? 0.267 39.750 35.346 1.000 18.374 330 HIS AAA O 1
ATOM 2184 N N . THR A 1 331 ? 1.151 39.727 33.261 1.000 16.228 331 THR AAA N 1
ATOM 2185 C CA . THR A 1 331 ? 0.262 38.712 32.676 1.000 18.760 331 THR AAA CA 1
ATOM 2186 C C . THR A 1 331 ? 1.023 37.382 32.630 1.000 17.269 331 THR AAA C 1
ATOM 2187 O O . THR A 1 331 ? 2.198 37.368 32.204 1.000 21.627 331 THR AAA O 1
ATOM 2191 N N . VAL A 1 332 ? 0.376 36.329 33.064 1.000 16.753 332 VAL AAA N 1
ATOM 2192 C CA . VAL A 1 332 ? 0.731 34.925 32.697 1.000 16.341 332 VAL AAA CA 1
ATOM 2193 C C . VAL A 1 332 ? -0.215 34.438 31.602 1.000 17.410 332 VAL AAA C 1
ATOM 2194 O O . VAL A 1 332 ? -1.457 34.552 31.746 1.000 16.325 332 VAL AAA O 1
ATOM 2198 N N . THR A 1 333 ? 0.350 33.978 30.488 1.000 18.326 333 THR AAA N 1
ATOM 2199 C CA . THR A 1 333 ? -0.375 33.545 29.275 1.000 18.969 333 THR AAA CA 1
ATOM 2200 C C . THR A 1 333 ? -0.294 32.013 29.156 1.000 20.457 333 THR AAA C 1
ATOM 2201 O O . THR A 1 333 ? 0.844 31.460 28.985 1.000 18.558 333 THR AAA O 1
ATOM 2205 N N . ILE A 1 334 ? -1.441 31.359 29.227 1.000 17.329 334 ILE AAA N 1
ATOM 2206 C CA . ILE A 1 334 ? -1.525 29.873 29.165 1.000 18.027 334 ILE AAA CA 1
ATOM 2207 C C . ILE A 1 334 ? -2.173 29.482 27.845 1.000 20.326 334 ILE AAA C 1
ATOM 2208 O O . ILE A 1 334 ? -3.272 29.988 27.498 1.000 17.333 334 ILE AAA O 1
ATOM 2213 N N . THR A 1 335 ? -1.545 28.560 27.120 1.000 18.333 335 THR AAA N 1
ATOM 2214 C CA . THR A 1 335 ? -2.092 28.006 25.871 1.000 19.294 335 THR AAA CA 1
ATOM 2215 C C . THR A 1 335 ? -2.577 26.596 26.162 1.000 19.909 335 THR AAA C 1
ATOM 2216 O O . THR A 1 335 ? -1.795 25.741 26.565 1.000 18.651 335 THR AAA O 1
ATOM 2220 N N . ILE A 1 336 ? -3.863 26.361 25.929 1.000 18.025 336 ILE AAA N 1
ATOM 2221 C CA . ILE A 1 336 ? -4.442 24.998 25.955 1.000 17.946 336 ILE AAA CA 1
ATOM 2222 C C . ILE A 1 336 ? -4.401 24.485 24.518 1.000 18.302 336 ILE AAA C 1
ATOM 2223 O O . ILE A 1 336 ? -4.896 25.192 23.628 1.000 18.228 336 ILE AAA O 1
ATOM 2228 N N . THR A 1 337 ? -3.895 23.275 24.302 1.000 19.463 337 THR AAA N 1
ATOM 2229 C CA . THR A 1 337 ? -3.909 22.647 22.957 1.000 19.165 337 THR AAA CA 1
ATOM 2230 C C . THR A 1 337 ? -4.809 21.418 23.002 1.000 18.072 337 THR AAA C 1
ATOM 2231 O O . THR A 1 337 ? -4.657 20.615 23.912 1.000 19.011 337 THR AAA O 1
ATOM 2235 N N . GLY A 1 338 ? -5.701 21.316 22.020 1.000 17.777 338 GLY AAA N 1
ATOM 2236 C CA . GLY A 1 338 ? -6.604 20.178 21.863 1.000 17.533 338 GLY AAA CA 1
ATOM 2237 C C . GLY A 1 338 ? -5.939 18.944 21.291 1.000 17.767 338 GLY AAA C 1
ATOM 2238 O O . GLY A 1 338 ? -4.878 19.069 20.624 1.000 18.085 338 GLY AAA O 1
ATOM 2239 N N . VAL A 1 339 ? -6.553 17.804 21.564 1.000 18.164 339 VAL AAA N 1
ATOM 2240 C CA . VAL A 1 339 ? -6.246 16.511 20.898 1.000 21.234 339 VAL AAA CA 1
ATOM 2241 C C . VAL A 1 339 ? -7.519 15.914 20.323 1.000 21.102 339 VAL AAA C 1
ATOM 2242 O O . VAL A 1 339 ? -8.637 16.174 20.860 1.000 18.907 339 VAL AAA O 1
ATOM 2246 N N . ASN A 1 340 ? -7.364 15.186 19.228 1.000 19.192 340 ASN AAA N 1
ATOM 2247 C CA . ASN A 1 340 ? -8.493 14.454 18.630 1.000 19.161 340 ASN AAA CA 1
ATOM 2248 C C . ASN A 1 340 ? -9.192 13.566 19.662 1.000 19.543 340 ASN AAA C 1
ATOM 2249 O O . ASN A 1 340 ? -8.518 12.829 20.424 1.000 18.782 340 ASN AAA O 1
ATOM 2254 N N . ASP A 1 341 ? -10.519 13.634 19.651 1.000 18.725 341 ASP AAA N 1
ATOM 2255 C CA . ASP A 1 341 ? -11.419 12.594 20.205 1.000 16.958 341 ASP AAA CA 1
ATOM 2256 C C . ASP A 1 341 ? -11.988 11.763 19.051 1.000 14.332 341 ASP AAA C 1
ATOM 2257 O O . ASP A 1 341 ? -12.478 12.347 18.037 1.000 15.924 341 ASP AAA O 1
ATOM 2262 N N . ALA A 1 342 ? -11.853 10.455 19.157 1.000 17.683 342 ALA AAA N 1
ATOM 2263 C CA . ALA A 1 342 ? -12.406 9.484 18.190 1.000 16.239 342 ALA AAA CA 1
ATOM 2264 C C . ALA A 1 342 ? -13.903 9.777 18.042 1.000 17.043 342 ALA AAA C 1
ATOM 2265 O O . ALA A 1 342 ? -14.615 9.967 19.058 1.000 16.938 342 ALA AAA O 1
ATOM 2267 N N . ALA A 1 343 ? -14.358 9.830 16.804 1.000 16.295 343 ALA AAA N 1
ATOM 2268 C CA . ALA A 1 343 ? -15.776 9.957 16.449 1.000 19.050 343 ALA AAA CA 1
ATOM 2269 C C . ALA A 1 343 ? -16.525 8.725 16.958 1.000 17.966 343 ALA AAA C 1
ATOM 2270 O O . ALA A 1 343 ? -15.916 7.639 17.070 1.000 19.764 343 ALA AAA O 1
ATOM 2272 N N . VAL A 1 344 ? -17.782 8.936 17.320 1.000 20.178 344 VAL AAA N 1
ATOM 2273 C CA . VAL A 1 344 ? -18.726 7.850 17.681 1.000 20.040 344 VAL AAA CA 1
ATOM 2274 C C . VAL A 1 344 ? -19.586 7.567 16.451 1.000 17.981 344 VAL AAA C 1
ATOM 2275 O O . VAL A 1 344 ? -20.395 8.392 16.075 1.000 17.884 344 VAL AAA O 1
ATOM 2279 N N . ILE A 1 345 ? -19.374 6.399 15.861 1.000 18.556 345 ILE AAA N 1
ATOM 2280 C CA . ILE A 1 345 ? -20.036 6.016 14.593 1.000 18.503 345 ILE AAA CA 1
ATOM 2281 C C . ILE A 1 345 ? -21.056 4.936 14.897 1.000 19.456 345 ILE AAA C 1
ATOM 2282 O O . ILE A 1 345 ? -20.716 3.911 15.528 1.000 20.741 345 ILE AAA O 1
ATOM 2287 N N . SER A 1 346 ? -22.251 5.120 14.381 1.000 19.833 346 SER AAA N 1
ATOM 2288 C CA . SER A 1 346 ? -23.384 4.225 14.708 1.000 21.458 346 SER AAA CA 1
ATOM 2289 C C . SER A 1 346 ? -24.245 4.055 13.453 1.000 21.834 346 SER AAA C 1
ATOM 2290 O O . SER A 1 346 ? -23.756 4.343 12.357 1.000 19.845 346 SER AAA O 1
ATOM 2293 N N . GLY A 1 347 ? -25.471 3.570 13.605 1.000 20.249 347 GLY AAA N 1
ATOM 2294 C CA . GLY A 1 347 ? -26.380 3.414 12.456 1.000 23.346 347 GLY AAA CA 1
ATOM 2295 C C . GLY A 1 347 ? -26.277 2.032 11.833 1.000 21.181 347 GLY AAA C 1
ATOM 2296 O O . GLY A 1 347 ? -25.961 1.090 12.529 1.000 22.326 347 GLY AAA O 1
ATOM 2297 N N . SER A 1 348 ? -26.671 1.908 10.568 1.000 21.416 348 SER AAA N 1
ATOM 2298 C CA . SER A 1 348 ? -26.809 0.602 9.889 1.000 21.970 348 SER AAA CA 1
ATOM 2299 C C . SER A 1 348 ? -25.428 0.188 9.378 1.000 21.192 348 SER AAA C 1
ATOM 2300 O O . SER A 1 348 ? -25.029 0.666 8.304 1.000 23.884 348 SER AAA O 1
ATOM 2303 N N . ASP A 1 349 ? -24.754 -0.676 10.108 1.000 19.767 349 ASP AAA N 1
ATOM 2304 C CA . ASP A 1 349 ? -23.379 -1.121 9.751 1.000 21.769 349 ASP AAA CA 1
ATOM 2305 C C . ASP A 1 349 ? -23.401 -2.607 9.362 1.000 22.412 349 ASP AAA C 1
ATOM 2306 O O . ASP A 1 349 ? -22.338 -3.246 9.340 1.000 21.333 349 ASP AAA O 1
ATOM 2311 N N . THR A 1 350 ? -24.580 -3.153 9.051 1.000 25.079 350 THR AAA N 1
ATOM 2312 C CA . THR A 1 350 ? -24.695 -4.544 8.548 1.000 27.624 350 THR AAA CA 1
ATOM 2313 C C . THR A 1 350 ? -25.655 -4.538 7.376 1.000 25.987 350 THR AAA C 1
ATOM 2314 O O . THR A 1 350 ? -26.474 -3.648 7.281 1.000 25.420 350 THR AAA O 1
ATOM 2318 N N . GLY A 1 351 ? -25.525 -5.539 6.532 1.000 26.361 351 GLY AAA N 1
ATOM 2319 C CA . GLY A 1 351 ? -26.375 -5.705 5.350 1.000 27.316 351 GLY AAA CA 1
ATOM 2320 C C . GLY A 1 351 ? -26.329 -7.135 4.895 1.000 24.669 351 GLY AAA C 1
ATOM 2321 O O . GLY A 1 351 ? -25.448 -7.889 5.371 1.000 25.308 351 GLY AAA O 1
ATOM 2322 N N . ALA A 1 352 ? -27.274 -7.510 4.037 1.000 27.751 352 ALA AAA N 1
ATOM 2323 C CA . ALA A 1 352 ? -27.415 -8.909 3.587 1.000 28.467 352 ALA AAA CA 1
ATOM 2324 C C . ALA A 1 352 ? -27.950 -8.913 2.155 1.000 30.108 352 ALA AAA C 1
ATOM 2325 O O . ALA A 1 352 ? -28.731 -7.983 1.749 1.000 28.017 352 ALA AAA O 1
ATOM 2327 N N . VAL A 1 353 ? -27.390 -9.816 1.368 1.000 27.437 353 VAL AAA N 1
ATOM 2328 C CA . VAL A 1 353 ? -27.877 -10.089 -0.013 1.000 29.209 353 VAL AAA CA 1
ATOM 2329 C C . VAL A 1 353 ? -28.033 -11.603 -0.139 1.000 29.537 353 VAL AAA C 1
ATOM 2330 O O . VAL A 1 353 ? -27.344 -12.352 0.594 1.000 28.427 353 VAL AAA O 1
ATOM 2334 N N . THR A 1 354 ? -28.912 -12.037 -1.045 1.000 32.559 354 THR AAA N 1
ATOM 2335 C CA . THR A 1 354 ? -29.167 -13.460 -1.321 1.000 31.046 354 THR AAA CA 1
ATOM 2336 C C . THR A 1 354 ? -28.909 -13.697 -2.819 1.000 27.378 354 THR AAA C 1
ATOM 2337 O O . THR A 1 354 ? -29.328 -12.872 -3.631 1.000 26.618 354 THR AAA O 1
ATOM 2341 N N . GLU A 1 355 ? -28.136 -14.725 -3.124 1.000 30.666 355 GLU AAA N 1
ATOM 2342 C CA . GLU A 1 355 ? -27.897 -15.187 -4.523 1.000 35.104 355 GLU AAA CA 1
ATOM 2343 C C . GLU A 1 355 ? -29.244 -15.175 -5.268 1.000 35.020 355 GLU AAA C 1
ATOM 2344 O O . GLU A 1 355 ? -30.252 -15.623 -4.697 1.000 37.764 355 GLU AAA O 1
ATOM 2350 N N . ASP A 1 356 ? -29.252 -14.561 -6.446 1.000 34.874 356 ASP AAA N 1
ATOM 2351 C CA . ASP A 1 356 ? -30.343 -14.599 -7.446 1.000 41.820 356 ASP AAA CA 1
ATOM 2352 C C . ASP A 1 356 ? -31.478 -13.650 -7.055 1.000 44.519 356 ASP AAA C 1
ATOM 2353 O O . ASP A 1 356 ? -32.478 -13.653 -7.775 1.000 43.165 356 ASP AAA O 1
ATOM 2358 N N . GLU A 1 357 ? -31.345 -12.828 -6.008 1.000 40.635 357 GLU AAA N 1
ATOM 2359 C CA . GLU A 1 357 ? -32.485 -11.981 -5.566 1.000 41.065 357 GLU AAA CA 1
ATOM 2360 C C . GLU A 1 357 ? -32.708 -10.935 -6.658 1.000 37.994 357 GLU AAA C 1
ATOM 2361 O O . GLU A 1 357 ? -33.852 -10.517 -6.861 1.000 46.147 357 GLU AAA O 1
ATOM 2367 N N . THR A 1 358 ? -31.640 -10.512 -7.328 1.000 33.593 358 THR AAA N 1
ATOM 2368 C CA . THR A 1 358 ? -31.669 -9.569 -8.475 1.000 36.533 358 THR AAA CA 1
ATOM 2369 C C . THR A 1 358 ? -30.537 -9.989 -9.412 1.000 36.243 358 THR AAA C 1
ATOM 2370 O O . THR A 1 358 ? -29.779 -10.883 -9.046 1.000 35.574 358 THR AAA O 1
ATOM 2374 N N . ASN A 1 359 ? -30.411 -9.332 -10.557 1.000 38.904 359 ASN AAA N 1
ATOM 2375 C CA . ASN A 1 359 ? -29.468 -9.756 -11.612 1.000 41.741 359 ASN AAA CA 1
ATOM 2376 C C . ASN A 1 359 ? -29.318 -8.583 -12.565 1.000 42.381 359 ASN AAA C 1
ATOM 2377 O O . ASN A 1 359 ? -30.314 -7.924 -12.855 1.000 38.407 359 ASN AAA O 1
ATOM 2382 N N . PRO A 1 360 ? -28.096 -8.238 -13.035 1.000 37.572 360 PRO AAA N 1
ATOM 2383 C CA . PRO A 1 360 ? -26.869 -8.964 -12.688 1.000 36.602 360 PRO AAA CA 1
ATOM 2384 C C . PRO A 1 360 ? -26.161 -8.571 -11.368 1.000 39.159 360 PRO AAA C 1
ATOM 2385 O O . PRO A 1 360 ? -25.214 -9.291 -11.008 1.000 35.550 360 PRO AAA O 1
ATOM 2389 N N . LEU A 1 361 ? -26.564 -7.464 -10.708 1.000 37.932 361 LEU AAA N 1
ATOM 2390 C CA . LEU A 1 361 ? -25.962 -7.033 -9.402 1.000 36.645 361 LEU AAA CA 1
ATOM 2391 C C . LEU A 1 361 ? -26.869 -7.402 -8.233 1.000 39.254 361 LEU AAA C 1
ATOM 2392 O O . LEU A 1 361 ? -28.101 -7.265 -8.399 1.000 39.475 361 LEU AAA O 1
ATOM 2397 N N . LEU A 1 362 ? -26.275 -7.846 -7.118 1.000 30.563 362 LEU AAA N 1
ATOM 2398 C CA . LEU A 1 362 ? -26.917 -7.863 -5.787 1.000 29.545 362 LEU AAA CA 1
ATOM 2399 C C . LEU A 1 362 ? -26.514 -6.550 -5.093 1.000 29.474 362 LEU AAA C 1
ATOM 2400 O O . LEU A 1 362 ? -25.318 -6.152 -5.176 1.000 27.326 362 LEU AAA O 1
ATOM 2405 N N . THR A 1 363 ? -27.479 -5.830 -4.530 1.000 25.807 363 THR AAA N 1
ATOM 2406 C CA . THR A 1 363 ? -27.211 -4.485 -3.971 1.000 29.618 363 THR AAA CA 1
ATOM 2407 C C . THR A 1 363 ? -27.821 -4.369 -2.572 1.000 33.145 363 THR AAA C 1
ATOM 2408 O O . THR A 1 363 ? -28.838 -5.032 -2.283 1.000 28.158 363 THR AAA O 1
ATOM 2412 N N . GLU A 1 364 ? -27.127 -3.613 -1.714 1.000 27.732 364 GLU AAA N 1
ATOM 2413 C CA . GLU A 1 364 ? -27.552 -3.399 -0.316 1.000 28.155 364 GLU AAA CA 1
ATOM 2414 C C . GLU A 1 364 ? -27.176 -1.964 0.057 1.000 26.426 364 GLU AAA C 1
ATOM 2415 O O . GLU A 1 364 ? -26.151 -1.458 -0.412 1.000 21.263 364 GLU AAA O 1
ATOM 2421 N N . THR A 1 365 ? -28.027 -1.294 0.822 1.000 25.679 365 THR AAA N 1
ATOM 2422 C CA . THR A 1 365 ? -27.789 0.109 1.222 1.000 27.357 365 THR AAA CA 1
ATOM 2423 C C . THR A 1 365 ? -28.021 0.208 2.722 1.000 26.400 365 THR AAA C 1
ATOM 2424 O O . THR A 1 365 ? -28.676 -0.680 3.290 1.000 26.312 365 THR AAA O 1
ATOM 2428 N N . GLY A 1 366 ? -27.367 1.186 3.332 1.000 22.675 366 GLY AAA N 1
ATOM 2429 C CA . GLY A 1 366 ? -27.561 1.525 4.745 1.000 24.127 366 GLY AAA CA 1
ATOM 2430 C C . GLY A 1 366 ? -27.018 2.915 4.980 1.000 21.674 366 GLY AAA C 1
ATOM 2431 O O . GLY A 1 366 ? -26.317 3.464 4.086 1.000 21.113 366 GLY AAA O 1
ATOM 2432 N N . THR A 1 367 ? -27.335 3.493 6.130 1.000 19.062 367 THR AAA N 1
ATOM 2433 C CA . THR A 1 367 ? -26.807 4.828 6.485 1.000 21.534 367 THR AAA CA 1
ATOM 2434 C C . THR A 1 367 ? -26.167 4.708 7.872 1.000 19.956 367 THR AAA C 1
ATOM 2435 O O . THR A 1 367 ? -26.811 4.160 8.796 1.000 22.154 367 THR AAA O 1
ATOM 2439 N N . LEU A 1 368 ? -24.937 5.183 7.968 1.000 20.220 368 LEU AAA N 1
ATOM 2440 C CA . LEU A 1 368 ? -24.217 5.343 9.243 1.000 20.481 368 LEU AAA CA 1
ATOM 2441 C C . LEU A 1 368 ? -24.513 6.733 9.781 1.000 20.283 368 LEU AAA C 1
ATOM 2442 O O . LEU A 1 368 ? -24.863 7.653 9.002 1.000 22.062 368 LEU AAA O 1
ATOM 2447 N N . SER A 1 369 ? -24.275 6.888 11.073 1.000 20.028 369 SER AAA N 1
ATOM 2448 C CA . SER A 1 369 ? -24.318 8.206 11.739 1.000 19.608 369 SER AAA CA 1
ATOM 2449 C C . SER A 1 369 ? -22.981 8.438 12.437 1.000 16.041 369 SER AAA C 1
ATOM 2450 O O . SER A 1 369 ? -22.354 7.466 12.861 1.000 16.062 369 SER AAA O 1
ATOM 2453 N N . VAL A 1 370 ? -22.595 9.684 12.568 1.000 15.483 370 VAL AAA N 1
ATOM 2454 C CA . VAL A 1 370 ? -21.367 10.054 13.297 1.000 17.123 370 VAL AAA CA 1
ATOM 2455 C C . VAL A 1 370 ? -21.645 11.310 14.112 1.000 18.971 370 VAL AAA C 1
ATOM 2456 O O . VAL A 1 370 ? -22.249 12.273 13.609 1.000 18.274 370 VAL AAA O 1
ATOM 2460 N N . THR A 1 371 ? -21.141 11.276 15.338 1.000 20.129 371 THR AAA N 1
ATOM 2461 C CA . THR A 1 371 ? -21.048 12.433 16.249 1.000 18.834 371 THR AAA CA 1
ATOM 2462 C C . THR A 1 371 ? -19.621 12.462 16.796 1.000 18.953 371 THR AAA C 1
ATOM 2463 O O . THR A 1 371 ? -19.020 11.379 17.029 1.000 19.521 371 THR AAA O 1
ATOM 2467 N N . ASP A 1 372 ? -19.108 13.659 17.027 1.000 18.080 372 ASP AAA N 1
ATOM 2468 C CA . ASP A 1 372 ? -17.691 13.887 17.375 1.000 17.641 372 ASP AAA CA 1
ATOM 2469 C C . ASP A 1 372 ? -17.632 14.954 18.473 1.000 17.160 372 ASP AAA C 1
ATOM 2470 O O . ASP A 1 372 ? -18.190 16.055 18.289 1.000 18.341 372 ASP AAA O 1
ATOM 2475 N N . VAL A 1 373 ? -17.043 14.602 19.610 1.000 18.850 373 VAL AAA N 1
ATOM 2476 C CA . VAL A 1 373 ? -16.802 15.533 20.757 1.000 19.322 373 VAL AAA CA 1
ATOM 2477 C C . VAL A 1 373 ? -16.088 16.810 20.281 1.000 18.393 373 VAL AAA C 1
ATOM 2478 O O . VAL A 1 373 ? -16.307 17.900 20.860 1.000 18.563 373 VAL AAA O 1
ATOM 2482 N N . ASP A 1 374 ? -15.270 16.716 19.231 1.000 16.975 374 ASP AAA N 1
ATOM 2483 C CA . ASP A 1 374 ? -14.460 17.826 18.706 1.000 17.246 374 ASP AAA CA 1
ATOM 2484 C C . ASP A 1 374 ? -15.321 18.780 17.880 1.000 18.701 374 ASP AAA C 1
ATOM 2485 O O . ASP A 1 374 ? -14.759 19.778 17.430 1.000 16.838 374 ASP AAA O 1
ATOM 2490 N N . GLY A 1 375 ? -16.587 18.447 17.630 1.000 21.317 375 GLY AAA N 1
ATOM 2491 C CA . GLY A 1 375 ? -17.561 19.414 17.104 1.000 22.666 375 GLY AAA CA 1
ATOM 2492 C C . GLY A 1 375 ? -18.324 18.874 15.901 1.000 22.016 375 GLY AAA C 1
ATOM 2493 O O . GLY A 1 375 ? -17.913 17.880 15.287 1.000 20.498 375 GLY AAA O 1
ATOM 2494 N N . ALA A 1 376 ? -19.402 19.562 15.559 1.000 22.653 376 ALA AAA N 1
ATOM 2495 C CA . ALA A 1 376 ? -20.222 19.327 14.354 1.000 23.386 376 ALA AAA CA 1
ATOM 2496 C C . ALA A 1 376 ? -19.338 19.346 13.102 1.000 21.510 376 ALA AAA C 1
ATOM 2497 O O . ALA A 1 376 ? -19.627 18.589 12.163 1.000 22.183 376 ALA AAA O 1
ATOM 2499 N N . ASP A 1 377 ? -18.268 20.140 13.102 1.000 23.366 377 ASP AAA N 1
ATOM 2500 C CA . ASP A 1 377 ? -17.325 20.240 11.954 1.000 23.478 377 ASP AAA CA 1
ATOM 2501 C C . ASP A 1 377 ? -16.658 18.874 11.665 1.000 24.509 377 ASP AAA C 1
ATOM 2502 O O . ASP A 1 377 ? -16.210 18.654 10.521 1.000 23.716 377 ASP AAA O 1
ATOM 2507 N N . GLU A 1 378 ? -16.597 17.966 12.635 1.000 20.286 378 GLU AAA N 1
ATOM 2508 C CA . GLU A 1 378 ? -15.995 16.617 12.437 1.000 20.552 378 GLU AAA CA 1
ATOM 2509 C C . GLU A 1 378 ? -17.061 15.531 12.271 1.000 21.213 378 GLU AAA C 1
ATOM 2510 O O . GLU A 1 378 ? -16.673 14.358 12.067 1.000 20.880 378 GLU AAA O 1
ATOM 2516 N N . ALA A 1 379 ? -18.347 15.904 12.260 1.000 20.473 379 ALA AAA N 1
ATOM 2517 C CA . ALA A 1 379 ? -19.483 14.950 12.172 1.000 22.854 379 ALA AAA CA 1
ATOM 2518 C C . ALA A 1 379 ? -19.819 14.731 10.694 1.000 22.932 379 ALA AAA C 1
ATOM 2519 O O . ALA A 1 379 ? -20.948 15.055 10.260 1.000 22.527 379 ALA AAA O 1
ATOM 2521 N N . LYS A 1 380 ? -18.868 14.196 9.938 1.000 22.041 380 LYS AAA N 1
ATOM 2522 C CA . LYS A 1 380 ? -19.131 13.746 8.569 1.000 25.365 380 LYS AAA CA 1
ATOM 2523 C C . LYS A 1 380 ? -18.112 12.677 8.185 1.000 21.856 380 LYS AAA C 1
ATOM 2524 O O . LYS A 1 380 ? -17.133 12.510 8.890 1.000 20.036 380 LYS AAA O 1
ATOM 2530 N N . PHE A 1 381 ? -18.421 11.979 7.109 1.000 21.217 381 PHE AAA N 1
ATOM 2531 C CA . PHE A 1 381 ? -17.613 10.852 6.600 1.000 21.934 381 PHE AAA CA 1
ATOM 2532 C C . PHE A 1 381 ? -16.714 11.380 5.489 1.000 23.624 381 PHE AAA C 1
ATOM 2533 O O . PHE A 1 381 ? -17.046 12.368 4.810 1.000 21.487 381 PHE AAA O 1
ATOM 2541 N N . LEU A 1 382 ? -15.605 10.683 5.300 1.000 24.575 382 LEU AAA N 1
ATOM 2542 C CA . LEU A 1 382 ? -14.840 10.763 4.034 1.000 25.671 382 LEU AAA CA 1
ATOM 2543 C C . LEU A 1 382 ? -15.602 9.959 2.986 1.000 23.934 382 LEU AAA C 1
ATOM 2544 O O . LEU A 1 382 ? -15.830 8.760 3.171 1.000 24.560 382 LEU AAA O 1
ATOM 2549 N N . ALA A 1 383 ? -15.999 10.608 1.911 1.000 25.468 383 ALA AAA N 1
ATOM 2550 C CA . ALA A 1 383 ? -16.704 9.936 0.798 1.000 25.691 383 ALA AAA CA 1
ATOM 2551 C C . ALA A 1 383 ? -15.672 9.109 0.037 1.000 25.509 383 ALA AAA C 1
ATOM 2552 O O . ALA A 1 383 ? -14.551 9.575 -0.089 1.000 28.702 383 ALA AAA O 1
ATOM 2554 N N . GLY A 1 384 ? -16.026 7.917 -0.428 1.000 27.421 384 GLY AAA N 1
ATOM 2555 C CA . GLY A 1 384 ? -15.146 7.105 -1.287 1.000 25.640 384 GLY AAA CA 1
ATOM 2556 C C . GLY A 1 384 ? -15.454 5.653 -1.140 1.000 26.308 384 GLY AAA C 1
ATOM 2557 O O . GLY A 1 384 ? -16.546 5.337 -0.655 1.000 27.716 384 GLY AAA O 1
ATOM 2558 N N . ASN A 1 385 ? -14.491 4.799 -1.479 1.000 24.219 385 ASN AAA N 1
ATOM 2559 C CA . ASN A 1 385 ? -14.614 3.332 -1.384 1.000 24.006 385 ASN AAA CA 1
ATOM 2560 C C . ASN A 1 385 ? -14.346 2.917 0.055 1.000 22.899 385 ASN AAA C 1
ATOM 2561 O O . ASN A 1 385 ? -13.438 3.473 0.647 1.000 24.669 385 ASN AAA O 1
ATOM 2566 N N . GLY A 1 386 ? -15.066 1.924 0.555 1.000 23.569 386 GLY AAA N 1
ATOM 2567 C CA . GLY A 1 386 ? -14.686 1.228 1.789 1.000 23.620 386 GLY AAA CA 1
ATOM 2568 C C . GLY A 1 386 ? -13.531 0.309 1.486 1.000 26.546 386 GLY AAA C 1
ATOM 2569 O O . GLY A 1 386 ? -13.551 -0.332 0.421 1.000 27.634 386 GLY AAA O 1
ATOM 2570 N N . THR A 1 387 ? -12.584 0.186 2.407 1.000 24.108 387 THR AAA N 1
ATOM 2571 C CA . THR A 1 387 ? -11.440 -0.733 2.248 1.000 25.145 387 THR AAA CA 1
ATOM 2572 C C . THR A 1 387 ? -11.960 -2.145 2.375 1.000 24.066 387 THR AAA C 1
ATOM 2573 O O . THR A 1 387 ? -12.505 -2.498 3.417 1.000 23.047 387 THR AAA O 1
ATOM 2577 N N . PRO A 1 388 ? -11.850 -2.983 1.315 1.000 24.267 388 PRO AAA N 1
ATOM 2578 C CA . PRO A 1 388 ? -12.442 -4.308 1.353 1.000 22.833 388 PRO AAA CA 1
ATOM 2579 C C . PRO A 1 388 ? -11.602 -5.326 2.120 1.000 24.899 388 PRO AAA C 1
ATOM 2580 O O . PRO A 1 388 ? -10.392 -5.310 2.079 1.000 24.232 388 PRO AAA O 1
ATOM 2584 N N . SER A 1 389 ? -12.291 -6.249 2.770 1.000 22.023 389 SER AAA N 1
ATOM 2585 C CA . SER A 1 389 ? -11.703 -7.442 3.389 1.000 20.999 389 SER AAA CA 1
ATOM 2586 C C . SER A 1 389 ? -11.007 -8.310 2.326 1.000 20.021 389 SER AAA C 1
ATOM 2587 O O . SER A 1 389 ? -11.384 -8.262 1.111 1.000 20.199 389 SER AAA O 1
ATOM 2590 N N . ALA A 1 390 ? -10.002 -9.065 2.746 1.000 21.752 390 ALA AAA N 1
ATOM 2591 C CA . ALA A 1 390 ? -9.282 -10.022 1.882 1.000 24.080 390 ALA AAA CA 1
ATOM 2592 C C . ALA A 1 390 ? -10.280 -10.947 1.150 1.000 24.901 390 ALA AAA C 1
ATOM 2593 O O . ALA A 1 390 ? -11.026 -11.656 1.806 1.000 23.380 390 ALA AAA O 1
ATOM 2595 N N . GLY A 1 391 ? -10.239 -11.021 -0.179 1.000 23.238 391 GLY AAA N 1
ATOM 2596 C CA . GLY A 1 391 ? -11.076 -12.002 -0.910 1.000 23.078 391 GLY AAA CA 1
ATOM 2597 C C . GLY A 1 391 ? -12.515 -11.539 -1.091 1.000 21.092 391 GLY AAA C 1
ATOM 2598 O O . GLY A 1 391 ? -13.342 -12.344 -1.549 1.000 22.821 391 GLY AAA O 1
ATOM 2599 N N . ALA A 1 392 ? -12.819 -10.279 -0.776 1.000 20.905 392 ALA AAA N 1
ATOM 2600 C CA . ALA A 1 392 ? -14.160 -9.700 -1.002 1.000 24.046 392 ALA AAA CA 1
ATOM 2601 C C . ALA A 1 392 ? -14.478 -9.762 -2.499 1.000 24.904 392 ALA AAA C 1
ATOM 2602 O O . ALA A 1 392 ? -13.625 -9.356 -3.331 1.000 20.582 392 ALA AAA O 1
ATOM 2604 N N . LEU A 1 393 ? -15.699 -10.194 -2.814 1.000 24.152 393 LEU AAA N 1
ATOM 2605 C CA . LEU A 1 393 ? -16.219 -10.208 -4.207 1.000 26.321 393 LEU AAA CA 1
ATOM 2606 C C . LEU A 1 393 ? -16.862 -8.871 -4.529 1.000 26.217 393 LEU AAA C 1
ATOM 2607 O O . LEU A 1 393 ? -16.854 -8.485 -5.708 1.000 25.303 393 LEU AAA O 1
ATOM 2612 N N . GLY A 1 394 ? -17.512 -8.256 -3.533 1.000 24.599 394 GLY AAA N 1
ATOM 2613 C CA . GLY A 1 394 ? -18.287 -7.028 -3.731 1.000 23.465 394 GLY AAA CA 1
ATOM 2614 C C . GLY A 1 394 ? -17.487 -5.793 -3.376 1.000 24.286 394 GLY AAA C 1
ATOM 2615 O O . GLY A 1 394 ? -16.303 -5.930 -3.024 1.000 24.455 394 GLY AAA O 1
ATOM 2616 N N . SER A 1 395 ? -18.126 -4.639 -3.448 1.000 21.453 395 SER AAA N 1
ATOM 2617 C CA . SER A 1 395 ? -17.482 -3.353 -3.107 1.000 27.071 395 SER AAA CA 1
ATOM 2618 C C . SER A 1 395 ? -18.513 -2.397 -2.526 1.000 23.663 395 SER AAA C 1
ATOM 2619 O O . SER A 1 395 ? -19.721 -2.571 -2.736 1.000 21.477 395 SER AAA O 1
ATOM 2622 N N . LEU A 1 396 ? -18.014 -1.395 -1.828 1.000 22.644 396 LEU AAA N 1
ATOM 2623 C CA . LEU A 1 396 ? -18.857 -0.466 -1.049 1.000 23.102 396 LEU AAA CA 1
ATOM 2624 C C . LEU A 1 396 ? -18.346 0.945 -1.237 1.000 22.862 396 LEU AAA C 1
ATOM 2625 O O . LEU A 1 396 ? -17.121 1.154 -1.186 1.000 23.089 396 LEU AAA O 1
ATOM 2630 N N . THR A 1 397 ? -19.265 1.876 -1.487 1.000 22.604 397 THR AAA N 1
ATOM 2631 C CA . THR A 1 397 ? -18.967 3.309 -1.493 1.000 23.293 397 THR AAA CA 1
ATOM 2632 C C . THR A 1 397 ? -19.820 3.959 -0.407 1.000 23.187 397 THR AAA C 1
ATOM 2633 O O . THR A 1 397 ? -20.829 3.377 -0.021 1.000 23.638 397 THR AAA O 1
ATOM 2637 N N . ILE A 1 398 ? -19.367 5.103 0.071 1.000 23.118 398 ILE AAA N 1
ATOM 2638 C CA . ILE A 1 398 ? -20.077 5.873 1.115 1.000 23.459 398 ILE AAA CA 1
ATOM 2639 C C . ILE A 1 398 ? -20.034 7.333 0.705 1.000 22.116 398 ILE AAA C 1
ATOM 2640 O O . ILE A 1 398 ? -19.046 7.770 0.155 1.000 23.666 398 ILE AAA O 1
ATOM 2645 N N . THR A 1 399 ? -21.096 8.060 1.011 1.000 24.257 399 THR AAA N 1
ATOM 2646 C CA . THR A 1 399 ? -21.175 9.530 0.882 1.000 24.848 399 THR AAA CA 1
ATOM 2647 C C . THR A 1 399 ? -20.675 10.176 2.169 1.000 25.874 399 THR AAA C 1
ATOM 2648 O O . THR A 1 399 ? -20.569 9.489 3.231 1.000 23.014 399 THR AAA O 1
ATOM 2652 N N . GLU A 1 400 ? -20.415 11.471 2.067 1.000 27.384 400 GLU AAA N 1
ATOM 2653 C CA . GLU A 1 400 ? -20.046 12.350 3.185 1.000 27.412 400 GLU AAA CA 1
ATOM 2654 C C . GLU A 1 400 ? -21.108 12.282 4.287 1.000 26.740 400 GLU AAA C 1
ATOM 2655 O O . GLU A 1 400 ? -20.732 12.375 5.456 1.000 24.633 400 GLU AAA O 1
ATOM 2661 N N . GLY A 1 401 ? -22.373 12.105 3.923 1.000 24.664 401 GLY AAA N 1
ATOM 2662 C CA . GLY A 1 401 ? -23.495 11.998 4.869 1.000 23.334 401 GLY AAA CA 1
ATOM 2663 C C . GLY A 1 401 ? -23.590 10.658 5.562 1.000 23.994 401 GLY AAA C 1
ATOM 2664 O O . GLY A 1 401 ? -24.241 10.589 6.584 1.000 20.925 401 GLY AAA O 1
ATOM 2665 N N . GLY A 1 402 ? -22.936 9.611 5.051 1.000 23.453 402 GLY AAA N 1
ATOM 2666 C CA . GLY A 1 402 ? -22.902 8.294 5.701 1.000 22.334 402 GLY AAA CA 1
ATOM 2667 C C . GLY A 1 402 ? -23.726 7.247 4.982 1.000 21.250 402 GLY AAA C 1
ATOM 2668 O O . GLY A 1 402 ? -23.797 6.124 5.509 1.000 22.119 402 GLY AAA O 1
ATOM 2669 N N . ALA A 1 403 ? -24.331 7.587 3.835 1.000 22.575 403 ALA AAA N 1
ATOM 2670 C CA . ALA A 1 403 ? -25.145 6.637 3.029 1.000 23.379 403 ALA AAA CA 1
ATOM 2671 C C . ALA A 1 403 ? -24.180 5.721 2.254 1.000 21.534 403 ALA AAA C 1
ATOM 2672 O O . ALA A 1 403 ? -23.400 6.216 1.453 1.000 21.512 403 ALA AAA O 1
ATOM 2674 N N . TRP A 1 404 ? -24.220 4.425 2.503 1.000 21.567 404 TRP AAA N 1
ATOM 2675 C CA . TRP A 1 404 ? -23.322 3.486 1.794 1.000 22.153 404 TRP AAA CA 1
ATOM 2676 C C . TRP A 1 404 ? -24.141 2.592 0.862 1.000 25.092 404 TRP AAA C 1
ATOM 2677 O O . TRP A 1 404 ? -25.365 2.414 1.103 1.000 23.692 404 TRP AAA O 1
ATOM 2688 N N . THR A 1 405 ? -23.460 2.047 -0.155 1.000 26.194 405 THR AAA N 1
ATOM 2689 C CA . THR A 1 405 ? -24.031 1.153 -1.205 1.000 24.590 405 THR AAA CA 1
ATOM 2690 C C . THR A 1 405 ? -23.038 0.024 -1.463 1.000 21.879 405 THR AAA C 1
ATOM 2691 O O . THR A 1 405 ? -21.876 0.300 -1.745 1.000 23.396 405 THR AAA O 1
ATOM 2695 N N . TYR A 1 406 ? -23.471 -1.195 -1.216 1.000 21.088 406 TYR AAA N 1
ATOM 2696 C CA . TYR A 1 406 ? -22.713 -2.415 -1.518 1.000 21.574 406 TYR AAA CA 1
ATOM 2697 C C . TYR A 1 406 ? -23.284 -2.994 -2.823 1.000 25.098 406 TYR AAA C 1
ATOM 2698 O O . TYR A 1 406 ? -24.543 -3.019 -2.988 1.000 22.845 406 TYR AAA O 1
ATOM 2707 N N . ASN A 1 407 ? -22.388 -3.430 -3.710 1.000 24.770 407 ASN AAA N 1
ATOM 2708 C CA . ASN A 1 407 ? -22.729 -4.110 -4.990 1.000 25.241 407 ASN AAA CA 1
ATOM 2709 C C . ASN A 1 407 ? -21.858 -5.356 -5.102 1.000 24.183 407 ASN AAA C 1
ATOM 2710 O O . ASN A 1 407 ? -20.670 -5.248 -4.789 1.000 24.085 407 ASN AAA O 1
ATOM 2715 N N . VAL A 1 408 ? -22.432 -6.496 -5.488 1.000 24.267 408 VAL AAA N 1
ATOM 2716 C CA . VAL A 1 408 ? -21.641 -7.694 -5.858 1.000 25.096 408 VAL AAA CA 1
ATOM 2717 C C . VAL A 1 408 ? -22.278 -8.304 -7.112 1.000 27.361 408 VAL AAA C 1
ATOM 2718 O O . VAL A 1 408 ? -23.500 -8.257 -7.238 1.000 25.736 408 VAL AAA O 1
ATOM 2722 N N . ASP A 1 409 ? -21.450 -8.832 -8.013 1.000 27.862 409 ASP AAA N 1
ATOM 2723 C CA . ASP A 1 409 ? -21.970 -9.524 -9.219 1.000 27.068 409 ASP AAA CA 1
ATOM 2724 C C . ASP A 1 409 ? -22.625 -10.818 -8.772 1.000 24.808 409 ASP AAA C 1
ATOM 2725 O O . ASP A 1 409 ? -21.958 -11.658 -8.142 1.000 25.501 409 ASP AAA O 1
ATOM 2730 N N . ASN A 1 410 ? -23.888 -11.001 -9.144 1.000 27.802 410 ASN AAA N 1
ATOM 2731 C CA . ASN A 1 410 ? -24.616 -12.258 -8.878 1.000 27.458 410 ASN AAA CA 1
ATOM 2732 C C . ASN A 1 410 ? -23.809 -13.455 -9.415 1.000 26.602 410 ASN AAA C 1
ATOM 2733 O O . ASN A 1 410 ? -23.776 -14.500 -8.724 1.000 24.882 410 ASN AAA O 1
ATOM 2738 N N . SER A 1 411 ? -23.159 -13.320 -10.571 1.000 28.616 411 SER AAA N 1
ATOM 2739 C CA . SER A 1 411 ? -22.347 -14.422 -11.174 1.000 32.366 411 SER AAA CA 1
ATOM 2740 C C . SER A 1 411 ? -21.271 -14.922 -10.202 1.000 32.091 411 SER AAA C 1
ATOM 2741 O O . SER A 1 411 ? -20.984 -16.137 -10.211 1.000 34.162 411 SER AAA O 1
ATOM 2744 N N . LYS A 1 412 ? -20.696 -14.034 -9.365 1.000 29.879 412 LYS AAA N 1
ATOM 2745 C CA . LYS A 1 412 ? -19.533 -14.375 -8.510 1.000 26.756 412 LYS AAA CA 1
ATOM 2746 C C . LYS A 1 412 ? -19.959 -15.093 -7.223 1.000 26.835 412 LYS AAA C 1
ATOM 2747 O O . LYS A 1 412 ? -19.073 -15.628 -6.539 1.000 26.394 412 LYS AAA O 1
ATOM 2753 N N . VAL A 1 413 ? -21.254 -15.146 -6.914 1.000 24.991 413 VAL AAA N 1
ATOM 2754 C CA . VAL A 1 413 ? -21.762 -15.740 -5.646 1.000 28.253 413 VAL AAA CA 1
ATOM 2755 C C . VAL A 1 413 ? -22.526 -17.038 -5.923 1.000 30.051 413 VAL AAA C 1
ATOM 2756 O O . VAL A 1 413 ? -22.940 -17.685 -4.962 1.000 32.401 413 VAL AAA O 1
ATOM 2760 N N . GLN A 1 414 ? -22.643 -17.430 -7.191 1.000 34.815 414 GLN AAA N 1
ATOM 2761 C CA . GLN A 1 414 ? -23.446 -18.614 -7.604 1.000 34.588 414 GLN AAA CA 1
ATOM 2762 C C . GLN A 1 414 ? -22.896 -19.851 -6.897 1.000 32.202 414 GLN AAA C 1
ATOM 2763 O O . GLN A 1 414 ? -23.670 -20.746 -6.582 1.000 35.461 414 GLN AAA O 1
ATOM 2769 N N . TYR A 1 415 ? -21.585 -19.929 -6.692 1.000 31.068 415 TYR AAA N 1
ATOM 2770 C CA . TYR A 1 415 ? -20.931 -21.127 -6.118 1.000 29.887 415 TYR AAA CA 1
ATOM 2771 C C . TYR A 1 415 ? -21.455 -21.445 -4.712 1.000 32.874 415 TYR AAA C 1
ATOM 2772 O O . TYR A 1 415 ? -21.284 -22.591 -4.270 1.000 32.720 415 TYR AAA O 1
ATOM 2781 N N . LEU A 1 416 ? -22.038 -20.479 -3.993 1.000 30.791 416 LEU AAA N 1
ATOM 2782 C CA . LEU A 1 416 ? -22.496 -20.761 -2.606 1.000 35.383 416 LEU AAA CA 1
ATOM 2783 C C . LEU A 1 416 ? -23.659 -21.767 -2.650 1.000 34.786 416 LEU AAA C 1
ATOM 2784 O O . LEU A 1 416 ? -24.548 -21.613 -3.519 1.000 37.803 416 LEU AAA O 1
ATOM 2789 N N . GLY A 1 417 ? -23.644 -22.727 -1.730 1.000 36.840 417 GLY AAA N 1
ATOM 2790 C CA . GLY A 1 417 ? -24.729 -23.716 -1.565 1.000 42.902 417 GLY AAA CA 1
ATOM 2791 C C . GLY A 1 417 ? -25.961 -23.110 -0.890 1.000 47.056 417 GLY AAA C 1
ATOM 2792 O O . GLY A 1 417 ? -25.906 -21.940 -0.439 1.000 43.183 417 GLY AAA O 1
ATOM 2793 N N . GLU A 1 418 ? -27.053 -23.872 -0.819 1.000 45.957 418 GLU AAA N 1
ATOM 2794 C CA . GLU A 1 418 ? -28.302 -23.441 -0.143 1.000 46.974 418 GLU AAA CA 1
ATOM 2795 C C . GLU A 1 418 ? -27.959 -23.054 1.302 1.000 44.948 418 GLU AAA C 1
ATOM 2796 O O . GLU A 1 418 ? -27.477 -23.926 2.024 1.000 42.361 418 GLU AAA O 1
ATOM 2802 N N . GLY A 1 419 ? -28.140 -21.783 1.682 1.000 44.212 419 GLY AAA N 1
ATOM 2803 C CA . GLY A 1 419 ? -27.942 -21.307 3.070 1.000 46.259 419 GLY AAA CA 1
ATOM 2804 C C . GLY A 1 419 ? -26.476 -21.102 3.438 1.000 44.248 419 GLY AAA C 1
ATOM 2805 O O . GLY A 1 419 ? -26.197 -20.705 4.585 1.000 48.907 419 GLY AAA O 1
ATOM 2806 N N . GLU A 1 420 ? -25.549 -21.370 2.522 1.000 39.221 420 GLU AAA N 1
ATOM 2807 C CA . GLU A 1 420 ? -24.103 -21.156 2.763 1.000 38.951 420 GLU AAA CA 1
ATOM 2808 C C . GLU A 1 420 ? -23.866 -19.637 2.714 1.000 35.251 420 GLU AAA C 1
ATOM 2809 O O . GLU A 1 420 ? -24.454 -18.972 1.848 1.000 37.669 420 GLU AAA O 1
ATOM 2815 N N . THR A 1 421 ? -23.091 -19.097 3.644 1.000 36.836 421 THR AAA N 1
ATOM 2816 C CA . THR A 1 421 ? -22.854 -17.632 3.729 1.000 35.546 421 THR AAA CA 1
ATOM 2817 C C . THR A 1 421 ? -21.392 -17.286 3.418 1.000 36.147 421 THR AAA C 1
ATOM 2818 O O . THR A 1 421 ? -20.496 -18.093 3.668 1.000 34.242 421 THR AAA O 1
ATOM 2822 N N . LYS A 1 422 ? -21.192 -16.076 2.919 1.000 30.868 422 LYS AAA N 1
ATOM 2823 C CA . LYS A 1 422 ? -19.871 -15.433 2.828 1.000 25.886 422 LYS AAA CA 1
ATOM 2824 C C . LYS A 1 422 ? -19.976 -14.057 3.486 1.000 25.320 422 LYS AAA C 1
ATOM 2825 O O . LYS A 1 422 ? -20.851 -13.263 3.057 1.000 25.036 422 LYS AAA O 1
ATOM 2831 N N . VAL A 1 423 ? -19.109 -13.769 4.459 1.000 26.510 423 VAL AAA N 1
ATOM 2832 C CA . VAL A 1 423 ? -19.127 -12.458 5.177 1.000 26.714 423 VAL AAA CA 1
ATOM 2833 C C . VAL A 1 423 ? -18.016 -11.586 4.602 1.000 24.314 423 VAL AAA C 1
ATOM 2834 O O . VAL A 1 423 ? -16.871 -12.046 4.553 1.000 23.208 423 VAL AAA O 1
ATOM 2838 N N . GLU A 1 424 ? -18.355 -10.398 4.130 1.000 22.410 424 GLU AAA N 1
ATOM 2839 C CA . GLU A 1 424 ? -17.386 -9.427 3.586 1.000 24.272 424 GLU AAA CA 1
ATOM 2840 C C . GLU A 1 424 ? -17.450 -8.150 4.426 1.000 23.837 424 GLU AAA C 1
ATOM 2841 O O . GLU A 1 424 ? -18.571 -7.725 4.778 1.000 24.028 424 GLU AAA O 1
ATOM 2847 N N . THR A 1 425 ? -16.314 -7.525 4.699 1.000 22.201 425 THR AAA N 1
ATOM 2848 C CA . THR A 1 425 ? -16.294 -6.304 5.543 1.000 22.804 425 THR AAA CA 1
ATOM 2849 C C . THR A 1 425 ? -15.618 -5.178 4.785 1.000 23.272 425 THR AAA C 1
ATOM 2850 O O . THR A 1 425 ? -14.706 -5.422 3.935 1.000 23.374 425 THR AAA O 1
ATOM 2854 N N . PHE A 1 426 ? -16.089 -3.969 5.045 1.000 21.786 426 PHE AAA N 1
ATOM 2855 C CA . PHE A 1 426 ? -15.609 -2.728 4.407 1.000 20.872 426 PHE AAA CA 1
ATOM 2856 C C . PHE A 1 426 ? -15.349 -1.679 5.477 1.000 22.300 426 PHE AAA C 1
ATOM 2857 O O . PHE A 1 426 ? -16.271 -1.391 6.263 1.000 23.488 426 PHE AAA O 1
ATOM 2865 N N . THR A 1 427 ? -14.151 -1.110 5.470 1.000 20.772 427 THR AAA N 1
ATOM 2866 C CA . THR A 1 427 ? -13.753 -0.068 6.434 1.000 20.630 427 THR AAA CA 1
ATOM 2867 C C . THR A 1 427 ? -14.004 1.285 5.829 1.000 20.888 427 THR AAA C 1
ATOM 2868 O O . THR A 1 427 ? -13.510 1.558 4.737 1.000 19.803 427 THR AAA O 1
ATOM 2872 N N . VAL A 1 428 ? -14.759 2.102 6.531 1.000 19.665 428 VAL AAA N 1
ATOM 2873 C CA . VAL A 1 428 ? -14.992 3.508 6.135 1.000 18.671 428 VAL AAA CA 1
ATOM 2874 C C . VAL A 1 428 ? -14.451 4.367 7.277 1.000 19.914 428 VAL AAA C 1
ATOM 2875 O O . VAL A 1 428 ? -14.137 3.821 8.335 1.000 21.011 428 VAL AAA O 1
ATOM 2879 N N . ALA A 1 429 ? -14.344 5.663 7.048 1.000 19.579 429 ALA AAA N 1
ATOM 2880 C CA . ALA A 1 429 ? -13.782 6.613 8.030 1.000 19.667 429 ALA AAA CA 1
ATOM 2881 C C . ALA A 1 429 ? -14.594 7.906 8.081 1.000 19.830 429 ALA AAA C 1
ATOM 2882 O O . ALA A 1 429 ? -15.102 8.374 7.035 1.000 21.004 429 ALA AAA O 1
ATOM 2884 N N . SER A 1 430 ? -14.665 8.489 9.280 1.000 18.288 430 SER AAA N 1
ATOM 2885 C CA . SER A 1 430 ? -15.088 9.889 9.474 1.000 19.025 430 SER AAA CA 1
ATOM 2886 C C . SER A 1 430 ? -13.926 10.822 9.111 1.000 19.885 430 SER AAA C 1
ATOM 2887 O O . SER A 1 430 ? -12.796 10.336 8.909 1.000 21.533 430 SER AAA O 1
ATOM 2890 N N . VAL A 1 431 ? -14.197 12.126 9.002 1.000 20.541 431 VAL AAA N 1
ATOM 2891 C CA . VAL A 1 431 ? -13.173 13.105 8.538 1.000 22.878 431 VAL AAA CA 1
ATOM 2892 C C . VAL A 1 431 ? -11.968 13.145 9.489 1.000 23.152 431 VAL AAA C 1
ATOM 2893 O O . VAL A 1 431 ? -10.878 13.464 9.014 1.000 24.495 431 VAL AAA O 1
ATOM 2897 N N . ASP A 1 432 ? -12.079 12.809 10.769 1.000 20.205 432 ASP AAA N 1
ATOM 2898 C CA . ASP A 1 432 ? -10.900 12.829 11.678 1.000 21.303 432 ASP AAA CA 1
ATOM 2899 C C . ASP A 1 432 ? -10.109 11.508 11.578 1.000 20.944 432 ASP AAA C 1
ATOM 2900 O O . ASP A 1 432 ? -9.190 11.354 12.348 1.000 22.780 432 ASP AAA O 1
ATOM 2905 N N . GLY A 1 433 ? -10.477 10.583 10.689 1.000 20.439 433 GLY AAA N 1
ATOM 2906 C CA . GLY A 1 433 ? -9.742 9.323 10.514 1.000 20.474 433 GLY AAA CA 1
ATOM 2907 C C . GLY A 1 433 ? -10.325 8.178 11.311 1.000 21.115 433 GLY AAA C 1
ATOM 2908 O O . GLY A 1 433 ? -9.828 7.043 11.116 1.000 22.697 433 GLY AAA O 1
ATOM 2909 N N . THR A 1 434 ? -11.356 8.393 12.150 1.000 18.688 434 THR AAA N 1
ATOM 2910 C CA . THR A 1 434 ? -11.957 7.291 12.934 1.000 19.668 434 THR AAA CA 1
ATOM 2911 C C . THR A 1 434 ? -12.593 6.273 11.978 1.000 19.716 434 THR AAA C 1
ATOM 2912 O O . THR A 1 434 ? -13.379 6.674 11.078 1.000 21.117 434 THR AAA O 1
ATOM 2916 N N . THR A 1 435 ? -12.262 5.003 12.125 1.000 18.716 435 THR AAA N 1
ATOM 2917 C CA . THR A 1 435 ? -12.749 3.956 11.184 1.000 21.661 435 THR AAA CA 1
ATOM 2918 C C . THR A 1 435 ? -13.971 3.242 11.768 1.000 17.780 435 THR AAA C 1
ATOM 2919 O O . THR A 1 435 ? -14.144 3.149 13.001 1.000 18.181 435 THR AAA O 1
ATOM 2923 N N . HIS A 1 436 ? -14.803 2.735 10.879 1.000 20.393 436 HIS AAA N 1
ATOM 2924 C CA . HIS A 1 436 ? -15.914 1.826 11.232 1.000 20.080 436 HIS AAA CA 1
ATOM 2925 C C . HIS A 1 436 ? -16.069 0.769 10.149 1.000 19.618 436 HIS AAA C 1
ATOM 2926 O O . HIS A 1 436 ? -15.703 1.050 9.008 1.000 18.292 436 HIS AAA O 1
ATOM 2933 N N . THR A 1 437 ? -16.571 -0.400 10.527 1.000 19.054 437 THR AAA N 1
ATOM 2934 C CA . THR A 1 437 ? -16.780 -1.520 9.590 1.000 24.320 437 THR AAA CA 1
ATOM 2935 C C . THR A 1 437 ? -18.246 -1.606 9.179 1.000 24.004 437 THR AAA C 1
ATOM 2936 O O . THR A 1 437 ? -19.118 -1.583 10.083 1.000 23.682 437 THR AAA O 1
ATOM 2940 N N . VAL A 1 438 ? -18.504 -1.792 7.890 1.000 21.714 438 VAL AAA N 1
ATOM 2941 C CA . VAL A 1 438 ? -19.812 -2.311 7.395 1.000 22.222 438 VAL AAA CA 1
ATOM 2942 C C . VAL A 1 438 ? -19.636 -3.796 7.064 1.000 24.123 438 VAL AAA C 1
ATOM 2943 O O . VAL A 1 438 ? -18.647 -4.154 6.362 1.000 22.511 438 VAL AAA O 1
ATOM 2947 N N . THR A 1 439 ? -20.495 -4.644 7.625 1.000 21.913 439 THR AAA N 1
ATOM 2948 C CA . THR A 1 439 ? -20.391 -6.119 7.478 1.000 23.346 439 THR AAA CA 1
ATOM 2949 C C . THR A 1 439 ? -21.533 -6.576 6.587 1.000 23.648 439 THR AAA C 1
ATOM 2950 O O . THR A 1 439 ? -22.710 -6.392 6.971 1.000 24.700 439 THR AAA O 1
ATOM 2954 N N . ILE A 1 440 ? -21.199 -7.177 5.447 1.000 23.214 440 ILE AAA N 1
ATOM 2955 C CA . ILE A 1 440 ? -22.203 -7.697 4.472 1.000 22.924 440 ILE AAA CA 1
ATOM 2956 C C . ILE A 1 440 ? -22.159 -9.225 4.477 1.000 23.486 440 ILE AAA C 1
ATOM 2957 O O . ILE A 1 440 ? -21.079 -9.801 4.354 1.000 22.888 440 ILE AAA O 1
ATOM 2962 N N . THR A 1 441 ? -23.321 -9.839 4.671 1.000 24.584 441 THR AAA N 1
ATOM 2963 C CA . THR A 1 441 ? -23.486 -11.304 4.598 1.000 26.511 441 THR AAA CA 1
ATOM 2964 C C . THR A 1 441 ? -24.161 -11.663 3.271 1.000 26.529 441 THR AAA C 1
ATOM 2965 O O . THR A 1 441 ? -25.287 -11.154 2.972 1.000 26.445 441 THR AAA O 1
ATOM 2969 N N . ILE A 1 442 ? -23.489 -12.499 2.479 1.000 27.376 442 ILE AAA N 1
ATOM 2970 C CA . ILE A 1 442 ? -24.047 -13.056 1.211 1.000 27.836 442 ILE AAA CA 1
ATOM 2971 C C . ILE A 1 442 ? -24.579 -14.451 1.532 1.000 27.999 442 ILE AAA C 1
ATOM 2972 O O . ILE A 1 442 ? -23.827 -15.246 2.102 1.000 26.291 442 ILE AAA O 1
ATOM 2977 N N . THR A 1 443 ? -25.829 -14.747 1.190 1.000 30.907 443 THR AAA N 1
ATOM 2978 C CA . THR A 1 443 ? -26.408 -16.098 1.424 1.000 32.729 443 THR AAA CA 1
ATOM 2979 C C . THR A 1 443 ? -26.642 -16.785 0.075 1.000 31.000 443 THR AAA C 1
ATOM 2980 O O . THR A 1 443 ? -27.202 -16.145 -0.829 1.000 29.940 443 THR AAA O 1
ATOM 2984 N N . GLY A 1 444 ? -26.212 -18.041 -0.035 1.000 36.757 444 GLY AAA N 1
ATOM 2985 C CA . GLY A 1 444 ? -26.354 -18.844 -1.269 1.000 38.985 444 GLY AAA CA 1
ATOM 2986 C C . GLY A 1 444 ? -27.731 -19.500 -1.395 1.000 43.712 444 GLY AAA C 1
ATOM 2987 O O . GLY A 1 444 ? -28.424 -19.634 -0.379 1.000 39.773 444 GLY AAA O 1
ATOM 2988 N N . VAL A 1 445 ? -28.104 -19.911 -2.612 1.000 47.364 445 VAL AAA N 1
ATOM 2989 C CA . VAL A 1 445 ? -29.322 -20.727 -2.935 1.000 43.548 445 VAL AAA CA 1
ATOM 2990 C C . VAL A 1 445 ? -28.899 -21.828 -3.919 1.000 48.162 445 VAL AAA C 1
ATOM 2991 O O . VAL A 1 445 ? -27.815 -21.676 -4.498 1.000 38.079 445 VAL AAA O 1
ATOM 2995 N N . ASN A 1 446 ? -29.756 -22.828 -4.179 1.000 48.857 446 ASN AAA N 1
ATOM 2996 C CA . ASN A 1 446 ? -29.610 -23.779 -5.324 1.000 52.580 446 ASN AAA CA 1
ATOM 2997 C C . ASN A 1 446 ? -30.312 -23.226 -6.566 1.000 53.098 446 ASN AAA C 1
ATOM 2998 O O . ASN A 1 446 ? -29.687 -23.211 -7.623 1.000 60.768 446 ASN AAA O 1
ATOM 3003 N N . ASN B 1 22 ? -38.765 -72.014 -64.117 1.000 49.968 22 ASN BBB N 1
ATOM 3004 C CA . ASN B 1 22 ? -38.195 -71.753 -62.744 1.000 46.646 22 ASN BBB CA 1
ATOM 3005 C C . ASN B 1 22 ? -39.280 -71.148 -61.843 1.000 44.973 22 ASN BBB C 1
ATOM 3006 O O . ASN B 1 22 ? -39.947 -70.180 -62.254 1.000 42.750 22 ASN BBB O 1
ATOM 3011 N N . ASP B 1 23 ? -39.394 -71.664 -60.617 1.000 43.793 23 ASP BBB N 1
ATOM 3012 C CA . ASP B 1 23 ? -40.096 -70.985 -59.496 1.000 42.874 23 ASP BBB CA 1
ATOM 3013 C C . ASP B 1 23 ? -39.054 -70.226 -58.654 1.000 36.151 23 ASP BBB C 1
ATOM 3014 O O . ASP B 1 23 ? -37.959 -70.811 -58.382 1.000 32.768 23 ASP BBB O 1
ATOM 3019 N N . ALA B 1 24 ? -39.356 -68.975 -58.300 1.000 35.089 24 ALA BBB N 1
ATOM 3020 C CA . ALA B 1 24 ? -38.537 -68.162 -57.364 1.000 37.709 24 ALA BBB CA 1
ATOM 3021 C C . ALA B 1 24 ? -38.456 -68.913 -56.033 1.000 41.749 24 ALA BBB C 1
ATOM 3022 O O . ALA B 1 24 ? -39.492 -69.473 -55.592 1.000 43.020 24 ALA BBB O 1
ATOM 3024 N N . ALA B 1 25 ? -37.256 -69.000 -55.456 1.000 42.910 25 ALA BBB N 1
ATOM 3025 C CA . ALA B 1 25 ? -37.058 -69.514 -54.081 1.000 42.541 25 ALA BBB CA 1
ATOM 3026 C C . ALA B 1 25 ? -37.822 -68.598 -53.104 1.000 41.419 25 ALA BBB C 1
ATOM 3027 O O . ALA B 1 25 ? -38.153 -67.431 -53.473 1.000 36.458 25 ALA BBB O 1
ATOM 3029 N N . VAL B 1 26 ? -38.171 -69.118 -51.925 1.000 44.537 26 VAL BBB N 1
ATOM 3030 C CA . VAL B 1 26 ? -38.767 -68.304 -50.819 1.000 43.596 26 VAL BBB CA 1
ATOM 3031 C C . VAL B 1 26 ? -37.697 -68.272 -49.731 1.000 42.204 26 VAL BBB C 1
ATOM 3032 O O . VAL B 1 26 ? -37.288 -69.362 -49.247 1.000 40.707 26 VAL BBB O 1
ATOM 3036 N N . ILE B 1 27 ? -37.142 -67.083 -49.492 1.000 39.837 27 ILE BBB N 1
ATOM 3037 C CA . ILE B 1 27 ? -36.046 -66.876 -48.503 1.000 38.891 27 ILE BBB CA 1
ATOM 3038 C C . ILE B 1 27 ? -36.670 -66.174 -47.290 1.000 35.196 27 ILE BBB C 1
ATOM 3039 O O . ILE B 1 27 ? -37.348 -65.145 -47.476 1.000 32.216 27 ILE BBB O 1
ATOM 3044 N N . THR B 1 28 ? -36.453 -66.725 -46.101 1.000 32.630 28 THR BBB N 1
ATOM 3045 C CA . THR B 1 28 ? -36.971 -66.142 -44.836 1.000 34.901 28 THR BBB CA 1
ATOM 3046 C C . THR B 1 28 ? -35.877 -66.251 -43.775 1.000 30.359 28 THR BBB C 1
ATOM 3047 O O . THR B 1 28 ? -34.850 -66.890 -44.049 1.000 34.110 28 THR BBB O 1
ATOM 3051 N N . GLY B 1 29 ? -36.105 -65.649 -42.613 1.000 30.917 29 GLY BBB N 1
ATOM 3052 C CA . GLY B 1 29 ? -35.203 -65.791 -41.458 1.000 31.614 29 GLY BBB CA 1
ATOM 3053 C C . GLY B 1 29 ? -34.661 -64.440 -41.030 1.000 30.011 29 GLY BBB C 1
ATOM 3054 O O . GLY B 1 29 ? -35.343 -63.439 -41.239 1.000 33.970 29 GLY BBB O 1
ATOM 3055 N N . SER B 1 30 ? -33.502 -64.423 -40.387 1.000 31.194 30 SER BBB N 1
ATOM 3056 C CA . SER B 1 30 ? -32.885 -63.193 -39.840 1.000 35.067 30 SER BBB CA 1
ATOM 3057 C C . SER B 1 30 ? -32.218 -62.428 -40.982 1.000 29.408 30 SER BBB C 1
ATOM 3058 O O . SER B 1 30 ? -31.261 -62.958 -41.542 1.000 32.826 30 SER BBB O 1
ATOM 3061 N N . ASP B 1 31 ? -32.748 -61.272 -41.331 1.000 31.355 31 ASP BBB N 1
ATOM 3062 C CA . ASP B 1 31 ? -32.193 -60.421 -42.411 1.000 36.522 31 ASP BBB CA 1
ATOM 3063 C C . ASP B 1 31 ? -31.926 -59.002 -41.888 1.000 37.629 31 ASP BBB C 1
ATOM 3064 O O . ASP B 1 31 ? -31.824 -58.075 -42.724 1.000 33.830 31 ASP BBB O 1
ATOM 3069 N N . THR B 1 32 ? -31.857 -58.819 -40.566 1.000 37.504 32 THR BBB N 1
ATOM 3070 C CA . THR B 1 32 ? -31.357 -57.563 -39.940 1.000 38.402 32 THR BBB CA 1
ATOM 3071 C C . THR B 1 32 ? -30.327 -57.929 -38.872 1.000 40.667 32 THR BBB C 1
ATOM 3072 O O . THR B 1 32 ? -30.258 -59.098 -38.421 1.000 37.917 32 THR BBB O 1
ATOM 3076 N N . GLY B 1 33 ? -29.491 -56.963 -38.540 1.000 36.777 33 GLY BBB N 1
ATOM 3077 C CA . GLY B 1 33 ? -28.451 -57.126 -37.520 1.000 37.007 33 GLY BBB CA 1
ATOM 3078 C C . GLY B 1 33 ? -27.969 -55.758 -37.093 1.000 37.423 33 GLY BBB C 1
ATOM 3079 O O . GLY B 1 33 ? -28.211 -54.802 -37.844 1.000 31.577 33 GLY BBB O 1
ATOM 3080 N N . ALA B 1 34 ? -27.340 -55.670 -35.923 1.000 34.179 34 ALA BBB N 1
ATOM 3081 C CA . ALA B 1 34 ? -26.880 -54.387 -35.337 1.000 33.788 34 ALA BBB CA 1
ATOM 3082 C C . ALA B 1 34 ? -25.542 -54.625 -34.649 1.000 35.296 34 ALA BBB C 1
ATOM 3083 O O . ALA B 1 34 ? -25.373 -55.704 -34.085 1.000 35.268 34 ALA BBB O 1
ATOM 3085 N N . VAL B 1 35 ? -24.605 -53.688 -34.792 1.000 34.620 35 VAL BBB N 1
ATOM 3086 C CA . VAL B 1 35 ? -23.306 -53.713 -34.066 1.000 35.795 35 VAL BBB CA 1
ATOM 3087 C C . VAL B 1 35 ? -23.109 -52.314 -33.481 1.000 35.799 35 VAL BBB C 1
ATOM 3088 O O . VAL B 1 35 ? -23.677 -51.348 -34.061 1.000 33.069 35 VAL BBB O 1
ATOM 3092 N N . THR B 1 36 ? -22.442 -52.240 -32.330 1.000 37.161 36 THR BBB N 1
ATOM 3093 C CA . THR B 1 36 ? -22.085 -50.955 -31.667 1.000 35.176 36 THR BBB CA 1
ATOM 3094 C C . THR B 1 36 ? -20.571 -50.829 -31.704 1.000 31.892 36 THR BBB C 1
ATOM 3095 O O . THR B 1 36 ? -19.867 -51.805 -31.359 1.000 32.153 36 THR BBB O 1
ATOM 3099 N N . GLU B 1 37 ? -20.110 -49.646 -32.103 1.000 31.671 37 GLU BBB N 1
ATOM 3100 C CA . GLU B 1 37 ? -18.686 -49.254 -32.040 1.000 30.112 37 GLU BBB CA 1
ATOM 3101 C C . GLU B 1 37 ? -18.118 -49.675 -30.678 1.000 29.814 37 GLU BBB C 1
ATOM 3102 O O . GLU B 1 37 ? -18.829 -49.469 -29.690 1.000 29.149 37 GLU BBB O 1
ATOM 3108 N N . ASP B 1 38 ? -16.908 -50.244 -30.676 1.000 32.719 38 ASP BBB N 1
ATOM 3109 C CA . ASP B 1 38 ? -16.113 -50.645 -29.479 1.000 34.209 38 ASP BBB CA 1
ATOM 3110 C C . ASP B 1 38 ? -16.785 -51.770 -28.678 1.000 38.549 38 ASP BBB C 1
ATOM 3111 O O . ASP B 1 38 ? -16.262 -52.045 -27.556 1.000 35.198 38 ASP BBB O 1
ATOM 3116 N N . GLU B 1 39 ? -17.816 -52.459 -29.203 1.000 33.907 39 GLU BBB N 1
ATOM 3117 C CA . GLU B 1 39 ? -18.441 -53.584 -28.457 1.000 38.145 39 GLU BBB CA 1
ATOM 3118 C C . GLU B 1 39 ? -17.418 -54.728 -28.393 1.000 40.836 39 GLU BBB C 1
ATOM 3119 O O . GLU B 1 39 ? -17.525 -55.569 -27.470 1.000 42.742 39 GLU BBB O 1
ATOM 3125 N N . SER B 1 40 ? -16.457 -54.744 -29.324 1.000 40.796 40 SER BBB N 1
ATOM 3126 C CA . SER B 1 40 ? -15.398 -55.780 -29.425 1.000 39.785 40 SER BBB CA 1
ATOM 3127 C C . SER B 1 40 ? -14.250 -55.260 -30.287 1.000 40.704 40 SER BBB C 1
ATOM 3128 O O . SER B 1 40 ? -14.449 -54.264 -30.965 1.000 41.055 40 SER BBB O 1
ATOM 3131 N N . THR B 1 41 ? -13.118 -55.960 -30.286 1.000 43.362 41 THR BBB N 1
ATOM 3132 C CA . THR B 1 41 ? -11.897 -55.657 -31.082 1.000 48.444 41 THR BBB CA 1
ATOM 3133 C C . THR B 1 41 ? -11.236 -56.984 -31.454 1.000 47.453 41 THR BBB C 1
ATOM 3134 O O . THR B 1 41 ? -11.350 -57.941 -30.693 1.000 51.532 41 THR BBB O 1
ATOM 3138 N N . PRO B 1 42 ? -10.529 -57.127 -32.602 1.000 48.388 42 PRO BBB N 1
ATOM 3139 C CA . PRO B 1 42 ? -10.423 -56.087 -33.628 1.000 43.132 42 PRO BBB CA 1
ATOM 3140 C C . PRO B 1 42 ? -11.664 -55.912 -34.527 1.000 42.148 42 PRO BBB C 1
ATOM 3141 O O . PRO B 1 42 ? -11.768 -54.882 -35.197 1.000 41.166 42 PRO BBB O 1
ATOM 3145 N N . LEU B 1 43 ? -12.564 -56.903 -34.552 1.000 38.052 43 LEU BBB N 1
ATOM 3146 C CA . LEU B 1 43 ? -13.784 -56.880 -35.404 1.000 39.075 43 LEU BBB CA 1
ATOM 3147 C C . LEU B 1 43 ? -15.013 -56.662 -34.523 1.000 35.153 43 LEU BBB C 1
ATOM 3148 O O . LEU B 1 43 ? -15.006 -57.074 -33.356 1.000 38.327 43 LEU BBB O 1
ATOM 3153 N N . LEU B 1 44 ? -16.018 -56.015 -35.094 1.000 31.244 44 LEU BBB N 1
ATOM 3154 C CA . LEU B 1 44 ? -17.436 -56.089 -34.688 1.000 31.445 44 LEU BBB CA 1
ATOM 3155 C C . LEU B 1 44 ? -18.082 -57.113 -35.604 1.000 35.628 44 LEU BBB C 1
ATOM 3156 O O . LEU B 1 44 ? -17.826 -57.058 -36.821 1.000 40.507 44 LEU BBB O 1
ATOM 3161 N N . THR B 1 45 ? -18.879 -58.005 -35.045 1.000 39.654 45 THR BBB N 1
ATOM 3162 C CA . THR B 1 45 ? -19.419 -59.166 -35.788 1.000 42.091 45 THR BBB CA 1
ATOM 3163 C C . THR B 1 45 ? -20.893 -59.315 -35.437 1.000 40.207 45 THR BBB C 1
ATOM 3164 O O . THR B 1 45 ? -21.253 -59.144 -34.256 1.000 36.617 45 THR BBB O 1
ATOM 3168 N N . GLU B 1 46 ? -21.700 -59.626 -36.448 1.000 38.541 46 GLU BBB N 1
ATOM 3169 C CA . GLU B 1 46 ? -23.124 -60.011 -36.299 1.000 39.344 46 GLU BBB CA 1
ATOM 3170 C C . GLU B 1 46 ? -23.348 -61.292 -37.123 1.000 39.128 46 GLU BBB C 1
ATOM 3171 O O . GLU B 1 46 ? -22.709 -61.438 -38.191 1.000 35.573 46 GLU BBB O 1
ATOM 3177 N N . THR B 1 47 ? -24.179 -62.204 -36.626 1.000 38.570 47 THR BBB N 1
ATOM 3178 C CA . THR B 1 47 ? -24.539 -63.455 -37.349 1.000 37.898 47 THR BBB CA 1
ATOM 3179 C C . THR B 1 47 ? -26.060 -63.614 -37.369 1.000 37.257 47 THR BBB C 1
ATOM 3180 O O . THR B 1 47 ? -26.747 -63.031 -36.512 1.000 39.537 47 THR BBB O 1
ATOM 3184 N N . GLY B 1 48 ? -26.557 -64.381 -38.345 1.000 37.060 48 GLY BBB N 1
ATOM 3185 C CA . GLY B 1 48 ? -27.981 -64.730 -38.469 1.000 36.681 48 GLY BBB CA 1
ATOM 3186 C C . GLY B 1 48 ? -28.112 -65.918 -39.395 1.000 34.734 48 GLY BBB C 1
ATOM 3187 O O . GLY B 1 48 ? -27.100 -66.244 -40.065 1.000 32.594 48 GLY BBB O 1
ATOM 3188 N N . THR B 1 49 ? -29.272 -66.563 -39.414 1.000 35.080 49 THR BBB N 1
ATOM 3189 C CA . THR B 1 49 ? -29.538 -67.670 -40.362 1.000 37.563 49 THR BBB CA 1
ATOM 3190 C C . THR B 1 49 ? -30.731 -67.287 -41.240 1.000 38.595 49 THR BBB C 1
ATOM 3191 O O . THR B 1 49 ? -31.757 -66.840 -40.701 1.000 37.044 49 THR BBB O 1
ATOM 3195 N N . LEU B 1 50 ? -30.558 -67.404 -42.559 1.000 35.894 50 LEU BBB N 1
ATOM 3196 C CA . LEU B 1 50 ? -31.666 -67.366 -43.547 1.000 33.570 50 LEU BBB CA 1
ATOM 3197 C C . LEU B 1 50 ? -32.008 -68.812 -43.912 1.000 31.473 50 LEU BBB C 1
ATOM 3198 O O . LEU B 1 50 ? -31.089 -69.662 -43.925 1.000 35.119 50 LEU BBB O 1
ATOM 3203 N N . SER B 1 51 ? -33.258 -69.092 -44.241 1.000 34.216 51 SER BBB N 1
ATOM 3204 C CA . SER B 1 51 ? -33.638 -70.422 -44.784 1.000 36.610 51 SER BBB CA 1
ATOM 3205 C C . SER B 1 51 ? -34.270 -70.225 -46.157 1.000 36.303 51 SER BBB C 1
ATOM 3206 O O . SER B 1 51 ? -34.902 -69.172 -46.414 1.000 33.858 51 SER BBB O 1
ATOM 3209 N N . VAL B 1 52 ? -34.126 -71.222 -47.013 1.000 37.815 52 VAL BBB N 1
ATOM 3210 C CA . VAL B 1 52 ? -34.630 -71.139 -48.411 1.000 37.712 52 VAL BBB CA 1
ATOM 3211 C C . VAL B 1 52 ? -35.331 -72.459 -48.718 1.000 38.536 52 VAL BBB C 1
ATOM 3212 O O . VAL B 1 52 ? -34.722 -73.533 -48.454 1.000 35.091 52 VAL BBB O 1
ATOM 3216 N N . THR B 1 53 ? -36.546 -72.365 -49.244 1.000 39.173 53 THR BBB N 1
ATOM 3217 C CA . THR B 1 53 ? -37.240 -73.497 -49.916 1.000 44.385 53 THR BBB CA 1
ATOM 3218 C C . THR B 1 53 ? -37.395 -73.140 -51.398 1.000 42.944 53 THR BBB C 1
ATOM 3219 O O . THR B 1 53 ? -37.624 -71.938 -51.709 1.000 36.343 53 THR BBB O 1
ATOM 3223 N N . ASP B 1 54 ? -37.289 -74.147 -52.265 1.000 41.067 54 ASP BBB N 1
ATOM 3224 C CA . ASP B 1 54 ? -37.497 -74.005 -53.725 1.000 43.503 54 ASP BBB CA 1
ATOM 3225 C C . ASP B 1 54 ? -38.244 -75.244 -54.225 1.000 40.154 54 ASP BBB C 1
ATOM 3226 O O . ASP B 1 54 ? -37.696 -76.377 -54.093 1.000 41.410 54 ASP BBB O 1
ATOM 3231 N N . VAL B 1 55 ? -39.427 -75.012 -54.791 1.000 44.750 55 VAL BBB N 1
ATOM 3232 C CA . VAL B 1 55 ? -40.362 -76.071 -55.276 1.000 46.936 55 VAL BBB CA 1
ATOM 3233 C C . VAL B 1 55 ? -39.707 -76.872 -56.418 1.000 53.525 55 VAL BBB C 1
ATOM 3234 O O . VAL B 1 55 ? -40.111 -78.032 -56.614 1.000 53.073 55 VAL BBB O 1
ATOM 3238 N N . ASP B 1 56 ? -38.692 -76.328 -57.105 1.000 50.952 56 ASP BBB N 1
ATOM 3239 C CA . ASP B 1 56 ? -37.974 -77.047 -58.200 1.000 48.237 56 ASP BBB CA 1
ATOM 3240 C C . ASP B 1 56 ? -37.008 -78.096 -57.640 1.000 49.409 56 ASP BBB C 1
ATOM 3241 O O . ASP B 1 56 ? -36.411 -78.806 -58.459 1.000 46.549 56 ASP BBB O 1
ATOM 3246 N N . GLY B 1 57 ? -36.874 -78.216 -56.317 1.000 49.548 57 GLY BBB N 1
ATOM 3247 C CA . GLY B 1 57 ? -36.267 -79.405 -55.689 1.000 51.374 57 GLY BBB CA 1
ATOM 3248 C C . GLY B 1 57 ? -35.040 -79.035 -54.894 1.000 53.225 57 GLY BBB C 1
ATOM 3249 O O . GLY B 1 57 ? -34.709 -77.848 -54.875 1.000 50.072 57 GLY BBB O 1
ATOM 3250 N N . ALA B 1 58 ? -34.377 -80.032 -54.304 1.000 56.167 58 ALA BBB N 1
ATOM 3251 C CA . ALA B 1 58 ? -33.442 -79.868 -53.164 1.000 59.938 58 ALA BBB CA 1
ATOM 3252 C C . ALA B 1 58 ? -32.117 -79.235 -53.607 1.000 58.875 58 ALA BBB C 1
ATOM 3253 O O . ALA B 1 58 ? -31.454 -78.653 -52.727 1.000 58.414 58 ALA BBB O 1
ATOM 3255 N N . ASP B 1 59 ? -31.763 -79.340 -54.898 1.000 53.452 59 ASP BBB N 1
ATOM 3256 C CA . ASP B 1 59 ? -30.501 -78.795 -55.470 1.000 56.950 59 ASP BBB CA 1
ATOM 3257 C C . ASP B 1 59 ? -30.588 -77.260 -55.549 1.000 51.197 59 ASP BBB C 1
ATOM 3258 O O . ASP B 1 59 ? -29.525 -76.600 -55.484 1.000 53.361 59 ASP BBB O 1
ATOM 3263 N N . GLU B 1 60 ? -31.800 -76.718 -55.694 1.000 44.050 60 GLU BBB N 1
ATOM 3264 C CA . GLU B 1 60 ? -32.067 -75.256 -55.778 1.000 48.717 60 GLU BBB CA 1
ATOM 3265 C C . GLU B 1 60 ? -32.337 -74.670 -54.375 1.000 49.346 60 GLU BBB C 1
ATOM 3266 O O . GLU B 1 60 ? -32.162 -73.436 -54.225 1.000 42.354 60 GLU BBB O 1
ATOM 3272 N N . ALA B 1 61 ? -32.779 -75.492 -53.402 1.000 46.485 61 ALA BBB N 1
ATOM 3273 C CA . ALA B 1 61 ? -33.165 -75.066 -52.026 1.000 48.682 61 ALA BBB CA 1
ATOM 3274 C C . ALA B 1 61 ? -31.904 -74.881 -51.172 1.000 46.413 61 ALA BBB C 1
ATOM 3275 O O . ALA B 1 61 ? -31.745 -75.544 -50.141 1.000 43.024 61 ALA BBB O 1
ATOM 3277 N N . LYS B 1 62 ? -31.025 -73.998 -51.630 1.000 45.161 62 LYS BBB N 1
ATOM 3278 C CA . LYS B 1 62 ? -29.668 -73.765 -51.090 1.000 46.220 62 LYS BBB CA 1
ATOM 3279 C C . LYS B 1 62 ? -29.313 -72.318 -51.425 1.000 43.858 62 LYS BBB C 1
ATOM 3280 O O . LYS B 1 62 ? -29.998 -71.726 -52.297 1.000 35.215 62 LYS BBB O 1
ATOM 3286 N N . PHE B 1 63 ? -28.299 -71.786 -50.747 1.000 43.564 63 PHE BBB N 1
ATOM 3287 C CA . PHE B 1 63 ? -27.675 -70.479 -51.076 1.000 40.810 63 PHE BBB CA 1
ATOM 3288 C C . PHE B 1 63 ? -26.412 -70.718 -51.902 1.000 42.840 63 PHE BBB C 1
ATOM 3289 O O . PHE B 1 63 ? -25.698 -71.746 -51.706 1.000 37.306 63 PHE BBB O 1
ATOM 3297 N N . GLN B 1 64 ? -26.141 -69.781 -52.812 1.000 36.805 64 GLN BBB N 1
ATOM 3298 C CA . GLN B 1 64 ? -24.775 -69.578 -53.337 1.000 41.121 64 GLN BBB CA 1
ATOM 3299 C C . GLN B 1 64 ? -23.927 -69.115 -52.146 1.000 41.545 64 GLN BBB C 1
ATOM 3300 O O . GLN B 1 64 ? -24.291 -68.093 -51.502 1.000 43.691 64 GLN BBB O 1
ATOM 3306 N N . ALA B 1 65 ? -22.886 -69.872 -51.829 1.000 42.083 65 ALA BBB N 1
ATOM 3307 C CA . ALA B 1 65 ? -21.967 -69.612 -50.702 1.000 45.050 65 ALA BBB CA 1
ATOM 3308 C C . ALA B 1 65 ? -20.994 -68.504 -51.112 1.000 46.142 65 ALA BBB C 1
ATOM 3309 O O . ALA B 1 65 ? -20.430 -68.585 -52.214 1.000 52.956 65 ALA BBB O 1
ATOM 3311 N N . GLY B 1 66 ? -20.830 -67.492 -50.262 1.000 46.692 66 GLY BBB N 1
ATOM 3312 C CA . GLY B 1 66 ? -19.770 -66.474 -50.400 1.000 48.270 66 GLY BBB CA 1
ATOM 3313 C C . GLY B 1 66 ? -20.230 -65.117 -49.899 1.000 45.259 66 GLY BBB C 1
ATOM 3314 O O . GLY B 1 66 ? -21.026 -65.074 -48.946 1.000 40.031 66 GLY BBB O 1
ATOM 3315 N N . ASN B 1 67 ? -19.761 -64.051 -50.545 1.000 41.127 67 ASN BBB N 1
ATOM 3316 C CA . ASN B 1 67 ? -19.879 -62.659 -50.046 1.000 39.815 67 ASN BBB CA 1
ATOM 3317 C C . ASN B 1 67 ? -21.217 -62.122 -50.535 1.000 37.556 67 ASN BBB C 1
ATOM 3318 O O . ASN B 1 67 ? -21.527 -62.311 -51.713 1.000 33.551 67 ASN BBB O 1
ATOM 3323 N N . GLY B 1 68 ? -22.001 -61.489 -49.665 1.000 32.846 68 GLY BBB N 1
ATOM 3324 C CA . GLY B 1 68 ? -23.136 -60.657 -50.094 1.000 32.959 68 GLY BBB CA 1
ATOM 3325 C C . GLY B 1 68 ? -22.633 -59.447 -50.855 1.000 36.115 68 GLY BBB C 1
ATOM 3326 O O . GLY B 1 68 ? -21.513 -58.981 -50.550 1.000 38.265 68 GLY BBB O 1
ATOM 3327 N N . THR B 1 69 ? -23.411 -58.945 -51.815 1.000 37.232 69 THR BBB N 1
ATOM 3328 C CA . THR B 1 69 ? -23.037 -57.746 -52.609 1.000 37.953 69 THR BBB CA 1
ATOM 3329 C C . THR B 1 69 ? -23.354 -56.519 -51.767 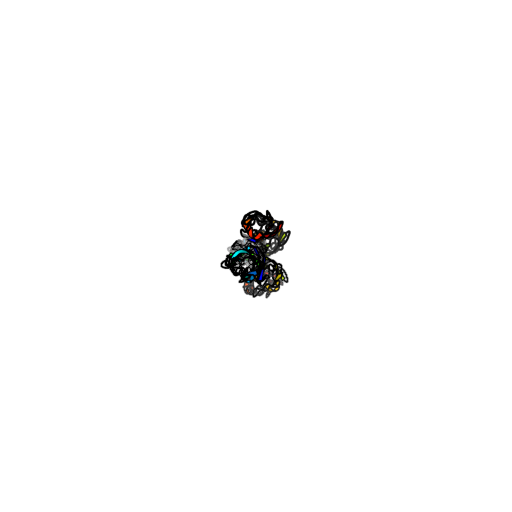1.000 32.915 69 THR BBB C 1
ATOM 3330 O O . THR B 1 69 ? -24.514 -56.282 -51.422 1.000 33.981 69 THR BBB O 1
ATOM 3334 N N . PRO B 1 70 ? -22.329 -55.704 -51.424 1.000 35.925 70 PRO BBB N 1
ATOM 3335 C CA . PRO B 1 70 ? -22.512 -54.589 -50.489 1.000 37.589 70 PRO BBB CA 1
ATOM 3336 C C . PRO B 1 70 ? -23.186 -53.350 -51.091 1.000 33.349 70 PRO BBB C 1
ATOM 3337 O O . PRO B 1 70 ? -22.999 -53.062 -52.238 1.000 30.701 70 PRO BBB O 1
ATOM 3341 N N . SER B 1 71 ? -23.961 -52.625 -50.293 1.000 32.038 71 SER BBB N 1
ATOM 3342 C CA . SER B 1 71 ? -24.365 -51.224 -50.602 1.000 33.934 71 SER BBB CA 1
ATOM 3343 C C . SER B 1 71 ? -23.100 -50.376 -50.823 1.000 34.145 71 SER BBB C 1
ATOM 3344 O O . SER B 1 71 ? -21.967 -50.776 -50.392 1.000 31.549 71 SER BBB O 1
ATOM 3347 N N . ALA B 1 72 ? -23.267 -49.259 -51.529 1.000 37.020 72 ALA BBB N 1
ATOM 3348 C CA . ALA B 1 72 ? -22.157 -48.329 -51.835 1.000 36.577 72 ALA BBB CA 1
ATOM 3349 C C . ALA B 1 72 ? -21.605 -47.808 -50.501 1.000 31.072 72 ALA BBB C 1
ATOM 3350 O O . ALA B 1 72 ? -22.423 -47.421 -49.648 1.000 34.327 72 ALA BBB O 1
ATOM 3352 N N . GLY B 1 73 ? -20.289 -47.802 -50.342 1.000 30.620 73 GLY BBB N 1
ATOM 3353 C CA . GLY B 1 73 ? -19.617 -47.204 -49.170 1.000 38.833 73 GLY BBB CA 1
ATOM 3354 C C . GLY B 1 73 ? -19.719 -48.080 -47.925 1.000 37.733 73 GLY BBB C 1
ATOM 3355 O O . GLY B 1 73 ? -19.540 -47.534 -46.831 1.000 40.015 73 GLY BBB O 1
ATOM 3356 N N . ALA B 1 74 ? -20.004 -49.383 -48.075 1.000 35.619 74 ALA BBB N 1
ATOM 3357 C CA . ALA B 1 74 ? -20.013 -50.352 -46.950 1.000 35.026 74 ALA BBB CA 1
ATOM 3358 C C . ALA B 1 74 ? -18.595 -50.479 -46.404 1.000 37.456 74 ALA BBB C 1
ATOM 3359 O O . ALA B 1 74 ? -17.673 -50.702 -47.203 1.000 37.000 74 ALA BBB O 1
ATOM 3361 N N . LEU B 1 75 ? -18.435 -50.394 -45.080 1.000 31.876 75 LEU BBB N 1
ATOM 3362 C CA . LEU B 1 75 ? -17.139 -50.641 -44.403 1.000 31.685 75 LEU BBB CA 1
ATOM 3363 C C . LEU B 1 75 ? -17.008 -52.118 -44.038 1.000 32.343 75 LEU BBB C 1
ATOM 3364 O O . LEU B 1 75 ? -15.882 -52.613 -44.018 1.000 29.951 75 LEU BBB O 1
ATOM 3369 N N . GLY B 1 76 ? -18.134 -52.765 -43.752 1.000 33.236 76 GLY BBB N 1
ATOM 3370 C CA . GLY B 1 76 ? -18.153 -54.175 -43.356 1.000 33.438 76 GLY BBB CA 1
ATOM 3371 C C . GLY B 1 76 ? -18.316 -55.083 -44.549 1.000 35.240 76 GLY BBB C 1
ATOM 3372 O O . GLY B 1 76 ? -18.422 -54.584 -45.676 1.000 32.948 76 GLY BBB O 1
ATOM 3373 N N . SER B 1 77 ? -18.313 -56.392 -44.312 1.000 33.739 77 SER BBB N 1
ATOM 3374 C CA . SER B 1 77 ? -18.582 -57.394 -45.374 1.000 33.166 77 SER BBB CA 1
ATOM 3375 C C . SER B 1 77 ? -19.460 -58.490 -44.775 1.000 35.247 77 SER BBB C 1
ATOM 3376 O O . SER B 1 77 ? -19.431 -58.660 -43.534 1.000 32.060 77 SER BBB O 1
ATOM 3379 N N . LEU B 1 78 ? -20.254 -59.173 -45.603 1.000 33.531 78 LEU BBB N 1
ATOM 3380 C CA . LEU B 1 78 ? -21.106 -60.293 -45.131 1.000 33.842 78 LEU BBB CA 1
ATOM 3381 C C . LEU B 1 78 ? -20.808 -61.527 -45.996 1.000 35.532 78 LEU BBB C 1
ATOM 3382 O O . LEU B 1 78 ? -20.753 -61.380 -47.225 1.000 33.761 78 LEU BBB O 1
ATOM 3387 N N . THR B 1 79 ? -20.541 -62.673 -45.384 1.000 36.941 79 THR BBB N 1
ATOM 3388 C CA . THR B 1 79 ? -20.415 -63.976 -46.100 1.000 39.343 79 THR BBB CA 1
ATOM 3389 C C . THR B 1 79 ? -21.593 -64.857 -45.679 1.000 40.367 79 THR BBB C 1
ATOM 3390 O O . THR B 1 79 ? -22.079 -64.703 -44.550 1.000 34.276 79 THR BBB O 1
ATOM 3394 N N . ILE B 1 80 ? -22.033 -65.761 -46.555 1.000 37.998 80 ILE BBB N 1
ATOM 3395 C CA . ILE B 1 80 ? -23.126 -66.723 -46.241 1.000 35.343 80 ILE BBB CA 1
ATOM 3396 C C . ILE B 1 80 ? -22.666 -68.112 -46.689 1.000 35.837 80 ILE BBB C 1
ATOM 3397 O O . ILE B 1 80 ? -21.938 -68.208 -47.715 1.000 37.886 80 ILE BBB O 1
ATOM 3402 N N . THR B 1 81 ? -23.046 -69.134 -45.923 1.000 34.978 81 THR BBB N 1
ATOM 3403 C CA . THR B 1 81 ? -22.805 -70.559 -46.261 1.000 38.136 81 THR BBB CA 1
ATOM 3404 C C . THR B 1 81 ? -23.965 -71.023 -47.157 1.000 43.152 81 THR BBB C 1
ATOM 3405 O O . THR B 1 81 ? -25.058 -70.362 -47.171 1.000 37.939 81 THR BBB O 1
ATOM 3409 N N . GLU B 1 82 ? -23.758 -72.137 -47.860 1.000 45.807 82 GLU BBB N 1
ATOM 3410 C CA . GLU B 1 82 ? -24.826 -72.867 -48.592 1.000 51.583 82 GLU BBB CA 1
ATOM 3411 C C . GLU B 1 82 ? -26.056 -73.032 -47.685 1.000 44.694 82 GLU BBB C 1
ATOM 3412 O O . GLU B 1 82 ? -27.171 -72.912 -48.194 1.000 41.855 82 GLU BBB O 1
ATOM 3418 N N . GLY B 1 83 ? -25.854 -73.302 -46.389 1.000 43.917 83 GLY BBB N 1
ATOM 3419 C CA . GLY B 1 83 ? -26.942 -73.565 -45.422 1.000 40.320 83 GLY BBB CA 1
ATOM 3420 C C . GLY B 1 83 ? -27.685 -72.303 -44.998 1.000 42.210 83 GLY BBB C 1
ATOM 3421 O O . GLY B 1 83 ? -28.748 -72.419 -44.353 1.000 39.692 83 GLY BBB O 1
ATOM 3422 N N . GLY B 1 84 ? -27.164 -71.124 -45.334 1.000 41.872 84 GLY BBB N 1
ATOM 3423 C CA . GLY B 1 84 ? -27.837 -69.843 -45.043 1.000 39.536 84 GLY BBB CA 1
ATOM 3424 C C . GLY B 1 84 ? -27.340 -69.186 -43.753 1.000 36.820 84 GLY BBB C 1
ATOM 3425 O O . GLY B 1 84 ? -27.982 -68.219 -43.313 1.000 32.683 84 GLY BBB O 1
ATOM 3426 N N . ALA B 1 85 ? -26.239 -69.662 -43.176 1.000 36.794 85 ALA BBB N 1
ATOM 3427 C CA . ALA B 1 85 ? -25.598 -69.017 -41.998 1.000 37.366 85 ALA BBB CA 1
ATOM 3428 C C . ALA B 1 85 ? -24.733 -67.852 -42.488 1.000 36.553 85 ALA BBB C 1
ATOM 3429 O O . ALA B 1 85 ? -23.677 -68.140 -43.108 1.000 37.850 85 ALA BBB O 1
ATOM 3431 N N . TRP B 1 86 ? -25.151 -66.611 -42.206 1.000 36.877 86 TRP BBB N 1
ATOM 3432 C CA . TRP B 1 86 ? -24.410 -65.377 -42.601 1.000 35.752 86 TRP BBB CA 1
ATOM 3433 C C . TRP B 1 86 ? -23.664 -64.774 -41.402 1.000 36.792 86 TRP BBB C 1
ATOM 3434 O O . TRP B 1 86 ? -24.113 -64.930 -40.244 1.000 36.101 86 TRP BBB O 1
ATOM 3445 N N . THR B 1 87 ? -22.518 -64.169 -41.701 1.000 38.018 87 THR BBB N 1
ATOM 3446 C CA . THR B 1 87 ? -21.627 -63.464 -40.754 1.000 37.213 87 THR BBB CA 1
ATOM 3447 C C . THR B 1 87 ? -21.329 -62.085 -41.343 1.000 36.023 87 THR BBB C 1
ATOM 3448 O O . THR B 1 87 ? -20.779 -62.029 -42.445 1.000 34.129 87 THR BBB O 1
ATOM 3452 N N . TYR B 1 88 ? -21.649 -61.025 -40.614 1.000 36.574 88 TYR BBB N 1
ATOM 3453 C CA . TYR B 1 88 ? -21.178 -59.643 -40.901 1.000 36.321 88 TYR BBB CA 1
ATOM 3454 C C . TYR B 1 88 ? -19.961 -59.339 -40.020 1.000 37.348 88 TYR BBB C 1
ATOM 3455 O O . TYR B 1 88 ? -19.992 -59.643 -38.803 1.000 33.157 88 TYR BBB O 1
ATOM 3464 N N . ASN B 1 89 ? -18.908 -58.794 -40.627 1.000 37.796 89 ASN BBB N 1
ATOM 3465 C CA . ASN B 1 89 ? -17.680 -58.333 -39.925 1.000 36.833 89 ASN BBB CA 1
ATOM 3466 C C . ASN B 1 89 ? -17.371 -56.899 -40.366 1.000 39.377 89 ASN BBB C 1
ATOM 3467 O O . ASN B 1 89 ? -17.492 -56.622 -41.565 1.000 32.194 89 ASN BBB O 1
ATOM 3472 N N . VAL B 1 90 ? -17.000 -56.021 -39.430 1.000 40.057 90 VAL BBB N 1
ATOM 3473 C CA . VAL B 1 90 ? -16.405 -54.691 -39.765 1.000 38.976 90 VAL BBB CA 1
ATOM 3474 C C . VAL B 1 90 ? -15.269 -54.397 -38.782 1.000 39.038 90 VAL BBB C 1
ATOM 3475 O O . VAL B 1 90 ? -15.435 -54.701 -37.585 1.000 37.441 90 VAL BBB O 1
ATOM 3479 N N . ASP B 1 91 ? -14.144 -53.876 -39.287 1.000 40.382 91 ASP BBB N 1
ATOM 3480 C CA . ASP B 1 91 ? -12.993 -53.420 -38.463 1.000 40.970 91 ASP BBB CA 1
ATOM 3481 C C . ASP B 1 91 ? -13.517 -52.335 -37.519 1.000 37.790 91 ASP BBB C 1
ATOM 3482 O O . ASP B 1 91 ? -14.010 -51.304 -38.015 1.000 34.898 91 ASP BBB O 1
ATOM 3487 N N . ASN B 1 92 ? -13.460 -52.580 -36.212 1.000 37.718 92 ASN BBB N 1
ATOM 3488 C CA . ASN B 1 92 ? -13.809 -51.570 -35.177 1.000 36.409 92 ASN BBB CA 1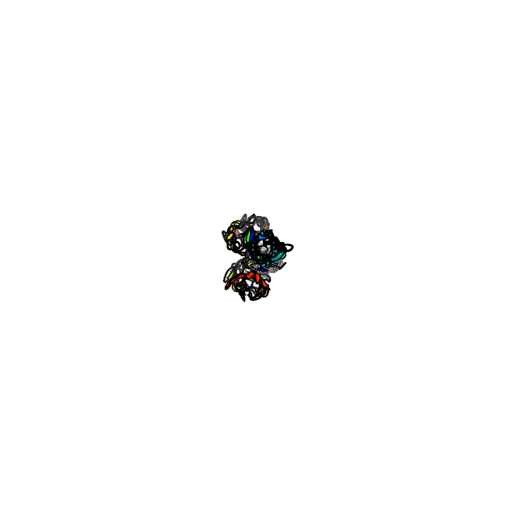
ATOM 3489 C C . ASN B 1 92 ? -13.100 -50.239 -35.458 1.000 34.392 92 ASN BBB C 1
ATOM 3490 O O . ASN B 1 92 ? -13.714 -49.183 -35.211 1.000 38.521 92 ASN BBB O 1
ATOM 3495 N N . SER B 1 93 ? -11.877 -50.288 -35.990 1.000 36.274 93 SER BBB N 1
ATOM 3496 C CA . SER B 1 93 ? -11.043 -49.090 -36.275 1.000 38.640 93 SER BBB CA 1
ATOM 3497 C C . SER B 1 93 ? -11.741 -48.182 -37.296 1.000 37.697 93 SER BBB C 1
ATOM 3498 O O . SER B 1 93 ? -11.547 -46.957 -37.230 1.000 33.004 93 SER BBB O 1
ATOM 3501 N N . LYS B 1 94 ? -12.580 -48.737 -38.174 1.000 36.448 94 LYS BBB N 1
ATOM 3502 C CA . LYS B 1 94 ? -13.164 -47.983 -39.310 1.000 35.022 94 LYS BBB CA 1
ATOM 3503 C C . LYS B 1 94 ? -14.453 -47.266 -38.905 1.000 31.922 94 LYS BBB C 1
ATOM 3504 O O . LYS B 1 94 ? -14.903 -46.444 -39.705 1.000 35.652 94 LYS BBB O 1
ATOM 3510 N N . VAL B 1 95 ? -15.055 -47.573 -37.753 1.000 28.132 95 VAL BBB N 1
ATOM 3511 C CA . VAL B 1 95 ? -16.365 -46.959 -37.356 1.000 30.519 95 VAL BBB CA 1
ATOM 3512 C C . VAL B 1 95 ? -16.181 -45.996 -36.167 1.000 29.549 95 VAL BBB C 1
ATOM 3513 O O . VAL B 1 95 ? -17.211 -45.537 -35.598 1.000 27.544 95 VAL BBB O 1
ATOM 3517 N N . GLN B 1 96 ? -14.932 -45.696 -35.811 1.000 30.440 96 GLN BBB N 1
ATOM 3518 C CA . GLN B 1 96 ? -14.609 -44.847 -34.628 1.000 32.197 96 GLN BBB CA 1
ATOM 3519 C C . GLN B 1 96 ? -15.230 -43.471 -34.850 1.000 30.335 96 GLN BBB C 1
ATOM 3520 O O . GLN B 1 96 ? -15.732 -42.898 -33.888 1.000 34.913 96 GLN BBB O 1
ATOM 3526 N N . TYR B 1 97 ? -15.241 -42.996 -36.097 1.000 30.592 97 TYR BBB N 1
ATOM 3527 C CA . TYR B 1 97 ? -15.681 -41.618 -36.463 1.000 30.314 97 TYR BBB CA 1
ATOM 3528 C C . TYR B 1 97 ? -17.152 -41.404 -36.129 1.000 32.592 97 TYR BBB C 1
ATOM 3529 O O . TYR B 1 97 ? -17.583 -40.233 -36.137 1.000 32.229 97 TYR BBB O 1
ATOM 3538 N N . LEU B 1 98 ? -17.932 -42.468 -35.893 1.000 32.487 98 LEU BBB N 1
ATOM 3539 C CA . LEU B 1 98 ? -19.369 -42.284 -35.578 1.000 33.153 98 LEU BBB CA 1
ATOM 3540 C C . LEU B 1 98 ? -19.491 -41.739 -34.148 1.000 33.100 98 LEU BBB C 1
ATOM 3541 O O . LEU B 1 98 ? -18.807 -42.254 -33.259 1.000 33.527 98 LEU BBB O 1
ATOM 3546 N N . GLY B 1 99 ? -20.289 -40.691 -33.992 1.000 33.004 99 GLY BBB N 1
ATOM 3547 C CA . GLY B 1 99 ? -20.586 -40.064 -32.693 1.000 34.928 99 GLY BBB CA 1
ATOM 3548 C C . GLY B 1 99 ? -21.592 -40.878 -31.907 1.000 36.212 99 GLY BBB C 1
ATOM 3549 O O . GLY B 1 99 ? -22.126 -41.873 -32.451 1.000 34.417 99 GLY BBB O 1
ATOM 3550 N N . GLU B 1 100 ? -21.899 -40.440 -30.686 1.000 36.411 100 GLU BBB N 1
ATOM 3551 C CA . GLU B 1 100 ? -22.839 -41.148 -29.787 1.000 36.948 100 GLU BBB CA 1
ATOM 3552 C C . GLU B 1 100 ? -24.187 -41.284 -30.499 1.000 36.999 100 GLU BBB C 1
ATOM 3553 O O . GLU B 1 100 ? -24.757 -40.251 -30.889 1.000 36.345 100 GLU BBB O 1
ATOM 3559 N N . GLY B 1 101 ? -24.668 -42.525 -30.674 1.000 37.811 101 GLY BBB N 1
ATOM 3560 C CA . GLY B 1 101 ? -25.997 -42.818 -31.240 1.000 36.365 101 GLY BBB CA 1
ATOM 3561 C C . GLY B 1 101 ? -26.047 -42.664 -32.759 1.000 37.117 101 GLY BBB C 1
ATOM 3562 O O . GLY B 1 101 ? -27.123 -42.923 -33.317 1.000 39.500 101 GLY BBB O 1
ATOM 3563 N N . GLU B 1 102 ? -24.977 -42.205 -33.414 1.000 35.513 102 GLU BBB N 1
ATOM 3564 C CA . GLU B 1 102 ? -25.000 -41.935 -34.877 1.000 37.607 102 GLU BBB CA 1
ATOM 3565 C C . GLU B 1 102 ? -25.009 -43.285 -35.607 1.000 36.966 102 GLU BBB C 1
ATOM 3566 O O . GLU B 1 102 ? -24.226 -44.164 -35.204 1.000 35.931 102 GLU BBB O 1
ATOM 3572 N N . THR B 1 103 ? -25.865 -43.454 -36.615 1.000 37.484 103 THR BBB N 1
ATOM 3573 C CA . THR B 1 103 ? -26.056 -44.774 -37.285 1.000 37.504 103 THR BBB CA 1
ATOM 3574 C C . THR B 1 103 ? -25.488 -44.742 -38.706 1.000 36.599 103 THR BBB C 1
ATOM 3575 O O . THR B 1 103 ? -25.563 -43.696 -39.390 1.000 32.397 103 THR BBB O 1
ATOM 3579 N N . LYS B 1 104 ? -24.921 -45.866 -39.118 1.000 34.923 104 LYS BBB N 1
ATOM 3580 C CA . LYS B 1 104 ? -24.537 -46.140 -40.522 1.000 35.488 104 LYS BBB CA 1
ATOM 3581 C C . LYS B 1 104 ? -25.224 -47.445 -40.942 1.000 37.232 104 LYS BBB C 1
ATOM 3582 O O . LYS B 1 104 ? -25.007 -48.472 -40.270 1.000 31.758 104 LYS BBB O 1
ATOM 3588 N N . VAL B 1 105 ? -26.016 -47.411 -42.013 1.000 36.321 105 VAL BBB N 1
ATOM 3589 C CA . VAL B 1 105 ? -26.815 -48.593 -42.448 1.000 36.681 105 VAL BBB CA 1
ATOM 3590 C C . VAL B 1 105 ? -26.129 -49.182 -43.675 1.000 37.924 105 VAL BBB C 1
ATOM 3591 O O . VAL B 1 105 ? -25.818 -48.401 -44.593 1.000 38.512 105 VAL BBB O 1
ATOM 3595 N N . GLU B 1 106 ? -25.804 -50.471 -43.635 1.000 35.584 106 GLU BBB N 1
ATOM 3596 C CA . GLU B 1 106 ? -25.147 -51.195 -44.754 1.000 35.712 106 GLU BBB CA 1
ATOM 3597 C C . GLU B 1 106 ? -26.030 -52.391 -45.113 1.000 36.154 106 GLU BBB C 1
ATOM 3598 O O . GLU B 1 106 ? -26.568 -53.031 -44.184 1.000 31.766 106 GLU BBB O 1
ATOM 3604 N N . THR B 1 107 ? -26.187 -52.678 -46.402 1.000 33.204 107 THR BBB N 1
ATOM 3605 C CA . THR B 1 107 ? -27.043 -53.782 -46.900 1.000 35.276 107 THR BBB CA 1
ATOM 3606 C C . THR B 1 107 ? -26.198 -54.723 -47.742 1.000 33.086 107 THR BBB C 1
ATOM 3607 O O . THR B 1 107 ? -25.262 -54.258 -48.389 1.000 35.569 107 THR BBB O 1
ATOM 3611 N N . PHE B 1 108 ? -26.520 -56.007 -47.707 1.000 32.549 108 PHE BBB N 1
ATOM 3612 C CA . PHE B 1 108 ? -25.777 -57.064 -48.423 1.000 29.574 108 PHE BBB CA 1
ATOM 3613 C C . PHE B 1 108 ? -26.809 -57.947 -49.101 1.000 32.254 108 PHE BBB C 1
ATOM 3614 O O . PHE B 1 108 ? -27.797 -58.338 -48.439 1.000 32.648 108 PHE BBB O 1
ATOM 3622 N N . THR B 1 109 ? -26.644 -58.159 -50.400 1.000 33.704 109 THR BBB N 1
ATOM 3623 C CA . THR B 1 109 ? -27.599 -58.947 -51.211 1.000 34.486 109 THR BBB CA 1
ATOM 3624 C C . THR B 1 109 ? -27.028 -60.354 -51.349 1.000 34.165 109 THR BBB C 1
ATOM 3625 O O . THR B 1 109 ? -25.872 -60.493 -51.791 1.000 34.627 109 THR BBB O 1
ATOM 3629 N N . VAL B 1 110 ? -27.794 -61.360 -50.929 1.000 34.343 110 VAL BBB N 1
ATOM 3630 C CA . VAL B 1 110 ? -27.404 -62.791 -51.098 1.000 34.090 110 VAL BBB CA 1
ATOM 3631 C C . VAL B 1 110 ? -28.396 -63.437 -52.080 1.000 30.696 110 VAL BBB C 1
ATOM 3632 O O . VAL B 1 110 ? -29.456 -62.864 -52.319 1.000 30.388 110 VAL BBB O 1
ATOM 3636 N N . ALA B 1 111 ? -28.082 -64.627 -52.570 1.000 36.036 111 ALA BBB N 1
ATOM 3637 C CA . ALA B 1 111 ? -28.836 -65.301 -53.654 1.000 36.247 111 ALA BBB CA 1
ATOM 3638 C C . ALA B 1 111 ? -28.923 -66.799 -53.379 1.000 34.383 111 ALA BBB C 1
ATOM 3639 O O . ALA B 1 111 ? -27.924 -67.395 -52.967 1.000 30.256 111 ALA BBB O 1
ATOM 3641 N N . SER B 1 112 ? -30.112 -67.351 -53.626 1.000 37.606 112 SER BBB N 1
ATOM 3642 C CA . SER B 1 112 ? -30.366 -68.813 -53.733 1.000 35.668 112 SER BBB CA 1
ATOM 3643 C C . SER B 1 112 ? -29.705 -69.322 -55.017 1.000 39.905 112 SER BBB C 1
ATOM 3644 O O . SER B 1 112 ? -29.408 -68.470 -55.902 1.000 33.709 112 SER BBB O 1
ATOM 3647 N N . VAL B 1 113 ? -29.440 -70.637 -55.094 1.000 39.269 113 VAL BBB N 1
ATOM 3648 C CA . VAL B 1 113 ? -28.871 -71.348 -56.288 1.000 40.107 113 VAL BBB CA 1
ATOM 3649 C C . VAL B 1 113 ? -29.524 -70.814 -57.567 1.000 33.761 113 VAL BBB C 1
ATOM 3650 O O . VAL B 1 113 ? -28.787 -70.556 -58.493 1.000 35.350 113 VAL BBB O 1
ATOM 3654 N N . ASP B 1 114 ? -30.836 -70.616 -57.599 1.000 36.974 114 ASP BBB N 1
ATOM 3655 C CA . ASP B 1 114 ? -31.552 -70.183 -58.834 1.000 36.884 114 ASP BBB CA 1
ATOM 3656 C C . ASP B 1 114 ? -31.452 -68.661 -59.058 1.000 36.931 114 ASP BBB C 1
ATOM 3657 O O . ASP B 1 114 ? -32.107 -68.188 -60.008 1.000 32.333 114 ASP BBB O 1
ATOM 3662 N N . GLY B 1 115 ? -30.745 -67.894 -58.211 1.000 35.841 115 GLY BBB N 1
ATOM 3663 C CA . GLY B 1 115 ? -30.539 -66.439 -58.384 1.000 34.549 115 GLY BBB CA 1
ATOM 3664 C C . GLY B 1 115 ? -31.596 -65.584 -57.703 1.000 35.107 115 GLY BBB C 1
ATOM 3665 O O . GLY B 1 115 ? -31.533 -64.334 -57.829 1.000 33.379 115 GLY BBB O 1
ATOM 3666 N N . THR B 1 116 ? -32.552 -66.188 -56.998 1.000 33.285 116 THR BBB N 1
ATOM 3667 C CA . THR B 1 116 ? -33.504 -65.440 -56.145 1.000 35.234 116 THR BBB CA 1
ATOM 3668 C C . THR B 1 116 ? -32.702 -64.674 -55.080 1.000 32.044 116 THR BBB C 1
ATOM 3669 O O . THR B 1 116 ? -31.849 -65.291 -54.439 1.000 32.718 116 THR BBB O 1
ATOM 3673 N N . THR B 1 117 ? -32.948 -63.376 -54.918 1.000 30.063 117 THR BBB N 1
ATOM 3674 C CA . THR B 1 117 ? -32.091 -62.533 -54.032 1.000 33.961 117 THR BBB CA 1
ATOM 3675 C C . THR B 1 117 ? -32.838 -62.226 -52.733 1.000 36.231 117 THR BBB C 1
ATOM 3676 O O . THR B 1 117 ? -34.092 -62.244 -52.711 1.000 32.918 117 THR BBB O 1
ATOM 3680 N N . HIS B 1 118 ? -32.069 -61.934 -51.689 1.000 39.787 118 HIS BBB N 1
ATOM 3681 C CA . HIS B 1 118 ? -32.583 -61.388 -50.410 1.000 38.254 118 HIS BBB CA 1
ATOM 3682 C C . HIS B 1 118 ? -31.525 -60.426 -49.875 1.000 34.075 118 HIS BBB C 1
ATOM 3683 O O . HIS B 1 118 ? -30.350 -60.674 -50.122 1.000 32.804 118 HIS BBB O 1
ATOM 3690 N N . THR B 1 119 ? -31.921 -59.415 -49.113 1.000 34.324 119 THR BBB N 1
ATOM 3691 C CA . THR B 1 119 ? -30.953 -58.461 -48.507 1.000 34.363 119 THR BBB CA 1
ATOM 3692 C C . THR B 1 119 ? -30.906 -58.675 -46.988 1.000 34.098 119 THR BBB C 1
ATOM 3693 O O . THR B 1 119 ? -31.987 -58.832 -46.378 1.000 33.902 119 THR BBB O 1
ATOM 3697 N N . VAL B 1 120 ? -29.702 -58.675 -46.425 1.000 35.563 120 VAL BBB N 1
ATOM 3698 C CA . VAL B 1 120 ? -29.455 -58.495 -44.963 1.000 36.033 120 VAL BBB CA 1
ATOM 3699 C C . VAL B 1 120 ? -29.057 -57.027 -44.735 1.000 34.876 120 VAL BBB C 1
ATOM 3700 O O . VAL B 1 120 ? -28.154 -56.536 -45.434 1.000 35.448 120 VAL BBB O 1
ATOM 3704 N N . THR B 1 121 ? -29.725 -56.353 -43.801 1.000 35.431 121 THR BBB N 1
ATOM 3705 C CA . THR B 1 121 ? -29.503 -54.924 -43.432 1.000 32.232 121 THR BBB CA 1
ATOM 3706 C C . THR B 1 121 ? -28.827 -54.853 -42.052 1.000 31.404 121 THR BBB C 1
ATOM 3707 O O . THR B 1 121 ? -29.468 -55.253 -41.068 1.000 30.699 121 THR BBB O 1
ATOM 3711 N N . ILE B 1 122 ? -27.601 -54.353 -42.009 1.000 34.031 122 ILE BBB N 1
ATOM 3712 C CA . ILE B 1 122 ? -26.785 -54.193 -40.773 1.000 33.761 122 ILE BBB CA 1
ATOM 3713 C C . ILE B 1 122 ? -26.763 -52.704 -40.406 1.000 35.295 122 ILE BBB C 1
ATOM 3714 O O . ILE B 1 122 ? -26.408 -51.881 -41.269 1.000 36.057 122 ILE BBB O 1
ATOM 3719 N N . THR B 1 123 ? -27.098 -52.377 -39.158 1.000 35.116 123 THR BBB N 1
ATOM 3720 C CA . THR B 1 123 ? -26.968 -51.003 -38.605 1.000 34.562 123 THR BBB CA 1
ATOM 3721 C C . THR B 1 123 ? -25.794 -50.945 -37.624 1.000 35.838 123 THR BBB C 1
ATOM 3722 O O . THR B 1 123 ? -25.760 -51.744 -36.646 1.000 34.253 123 THR BBB O 1
ATOM 3726 N N . ILE B 1 124 ? -24.870 -50.027 -37.884 1.000 31.388 124 ILE BBB N 1
ATOM 3727 C CA . ILE B 1 124 ? -23.707 -49.725 -36.998 1.000 33.969 124 ILE BBB CA 1
ATOM 3728 C C . ILE B 1 124 ? -24.087 -48.494 -36.178 1.000 32.725 124 ILE BBB C 1
ATOM 3729 O O . ILE B 1 124 ? -24.555 -47.515 -36.797 1.000 31.464 124 ILE BBB O 1
ATOM 3734 N N . THR B 1 125 ? -23.960 -48.564 -34.851 1.000 32.406 125 THR BBB N 1
ATOM 3735 C CA . THR B 1 125 ? -24.282 -47.420 -33.955 1.000 33.315 125 THR BBB CA 1
ATOM 3736 C C . THR B 1 125 ? -22.984 -46.950 -33.298 1.000 33.747 125 THR BBB C 1
ATOM 3737 O O . THR B 1 125 ? -22.204 -47.799 -32.797 1.000 33.019 125 THR BBB O 1
ATOM 3741 N N . GLY B 1 126 ? -22.748 -45.636 -33.355 1.000 32.701 126 GLY BBB N 1
ATOM 3742 C CA . GLY B 1 126 ? -21.528 -45.011 -32.819 1.000 30.415 126 GLY BBB CA 1
ATOM 3743 C C . GLY B 1 126 ? -21.631 -44.815 -31.311 1.000 27.855 126 GLY BBB C 1
ATOM 3744 O O . GLY B 1 126 ? -22.742 -44.749 -30.788 1.000 27.884 126 GLY BBB O 1
ATOM 3745 N N . VAL B 1 127 ? -20.483 -44.722 -30.663 1.000 31.317 127 VAL BBB N 1
ATOM 3746 C CA . VAL B 1 127 ? -20.365 -44.240 -29.256 1.000 33.807 127 VAL BBB CA 1
ATOM 3747 C C . VAL B 1 127 ? -19.435 -43.026 -29.240 1.000 32.238 127 VAL BBB C 1
ATOM 3748 O O . VAL B 1 127 ? -18.531 -42.913 -30.124 1.000 34.000 127 VAL BBB O 1
ATOM 3752 N N . ASN B 1 128 ? -19.598 -42.178 -28.226 1.000 33.414 128 ASN BBB N 1
ATOM 3753 C CA . ASN B 1 128 ? -18.764 -40.965 -28.090 1.000 32.863 128 ASN BBB CA 1
ATOM 3754 C C . ASN B 1 128 ? -17.310 -41.370 -27.874 1.000 32.208 128 ASN BBB C 1
ATOM 3755 O O . ASN B 1 128 ? -17.025 -42.357 -27.140 1.000 34.916 128 ASN BBB O 1
ATOM 3760 N N . ASP B 1 129 ? -16.413 -40.635 -28.509 1.000 27.570 129 ASP BBB N 1
ATOM 3761 C CA . ASP B 1 129 ? -14.972 -40.648 -28.186 1.000 30.400 129 ASP BBB CA 1
ATOM 3762 C C . ASP B 1 129 ? -14.690 -39.303 -27.514 1.000 30.645 129 ASP BBB C 1
ATOM 3763 O O . ASP B 1 129 ? -15.096 -38.256 -28.091 1.000 27.791 129 ASP BBB O 1
ATOM 3768 N N . ALA B 1 130 ? -14.104 -39.343 -26.315 1.000 37.556 130 ALA BBB N 1
ATOM 3769 C CA . ALA B 1 130 ? -13.750 -38.122 -25.542 1.000 38.301 130 ALA BBB CA 1
ATOM 3770 C C . ALA B 1 130 ? -12.892 -37.221 -26.426 1.000 30.902 130 ALA BBB C 1
ATOM 3771 O O . ALA B 1 130 ? -11.918 -37.718 -27.059 1.000 33.443 130 ALA BBB O 1
ATOM 3773 N N . ALA B 1 131 ? -13.190 -35.930 -26.451 1.000 32.371 131 ALA BBB N 1
ATOM 3774 C CA . ALA B 1 131 ? -12.296 -34.914 -27.055 1.000 29.578 131 ALA BBB CA 1
ATOM 3775 C C . ALA B 1 131 ? -10.902 -34.969 -26.402 1.000 28.660 131 ALA BBB C 1
ATOM 3776 O O . ALA B 1 131 ? -10.796 -35.315 -25.222 1.000 27.776 131 ALA BBB O 1
ATOM 3778 N N . VAL B 1 132 ? -9.849 -34.701 -27.171 1.000 29.397 132 VAL BBB N 1
ATOM 3779 C CA . VAL B 1 132 ? -8.458 -34.568 -26.659 1.000 33.744 132 VAL BBB CA 1
ATOM 3780 C C . VAL B 1 132 ? -8.149 -33.068 -26.656 1.000 33.810 132 VAL BBB C 1
ATOM 3781 O O . VAL B 1 132 ? -8.074 -32.450 -27.746 1.000 30.663 132 VAL BBB O 1
ATOM 3785 N N . ILE B 1 133 ? -8.039 -32.500 -25.451 1.000 33.986 133 ILE BBB N 1
ATOM 3786 C CA . ILE B 1 133 ? -7.827 -31.038 -25.251 1.000 32.811 133 ILE BBB CA 1
ATOM 3787 C C . ILE B 1 133 ? -6.394 -30.830 -24.772 1.000 30.601 133 ILE BBB C 1
ATOM 3788 O O . ILE B 1 133 ? -5.991 -31.467 -23.799 1.000 32.859 133 ILE BBB O 1
ATOM 3793 N N . THR B 1 134 ? -5.656 -29.983 -25.468 1.000 29.871 134 THR BBB N 1
ATOM 3794 C CA . THR B 1 134 ? -4.243 -29.669 -25.159 1.000 33.343 134 THR BBB CA 1
ATOM 3795 C C . THR B 1 134 ? -4.067 -28.152 -25.280 1.000 28.723 134 THR BBB C 1
ATOM 3796 O O . THR B 1 134 ? -5.056 -27.447 -25.530 1.000 32.271 134 THR BBB O 1
ATOM 3800 N N . GLY B 1 135 ? -2.837 -27.668 -25.195 1.000 30.238 135 GLY BBB N 1
ATOM 3801 C CA . GLY B 1 135 ? -2.532 -26.242 -25.377 1.000 32.050 135 GLY BBB CA 1
ATOM 3802 C C . GLY B 1 135 ? -2.329 -25.552 -24.036 1.000 28.805 135 GLY BBB C 1
ATOM 3803 O O . GLY B 1 135 ? -1.988 -26.222 -23.067 1.000 28.430 135 GLY BBB O 1
ATOM 3804 N N . SER B 1 136 ? -2.482 -24.237 -24.027 1.000 30.699 136 SER BBB N 1
ATOM 3805 C CA . SER B 1 136 ? -2.217 -23.372 -22.848 1.000 30.426 136 SER BBB CA 1
ATOM 3806 C C . SER B 1 136 ? -3.383 -23.474 -21.855 1.000 30.316 136 SER BBB C 1
ATOM 3807 O O . SER B 1 136 ? -4.480 -22.995 -22.149 1.000 32.774 136 SER BBB O 1
ATOM 3810 N N . ASP B 1 137 ? -3.166 -24.111 -20.717 1.000 27.750 137 ASP BBB N 1
ATOM 3811 C CA . ASP B 1 137 ? -4.226 -24.288 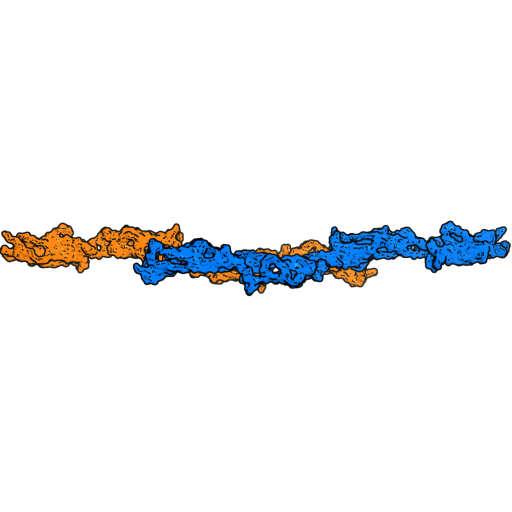-19.693 1.000 30.391 137 ASP BBB CA 1
ATOM 3812 C C . ASP B 1 137 ? -3.750 -23.714 -18.346 1.000 28.250 137 ASP BBB C 1
ATOM 3813 O O . ASP B 1 137 ? -4.343 -24.076 -17.287 1.000 28.424 137 ASP BBB O 1
ATOM 3818 N N . THR B 1 138 ? -2.728 -22.866 -18.390 1.000 29.513 138 THR BBB N 1
ATOM 3819 C CA . THR B 1 138 ? -2.277 -22.091 -17.205 1.000 31.348 138 THR BBB CA 1
ATOM 3820 C C . THR B 1 138 ? -2.017 -20.656 -17.624 1.000 31.071 138 THR BBB C 1
ATOM 3821 O O . THR B 1 138 ? -1.735 -20.402 -18.776 1.000 28.573 138 THR BBB O 1
ATOM 3825 N N . GLY B 1 139 ? -2.134 -19.733 -16.673 1.000 28.196 139 GLY BBB N 1
ATOM 3826 C CA . GLY B 1 139 ? -1.873 -18.311 -16.911 1.000 27.772 139 GLY BBB CA 1
ATOM 3827 C C . GLY B 1 139 ? -1.591 -17.630 -15.589 1.000 24.662 139 GLY BBB C 1
ATOM 3828 O O . GLY B 1 139 ? -1.730 -18.308 -14.526 1.000 24.583 139 GLY BBB O 1
ATOM 3829 N N . ALA B 1 140 ? -1.140 -16.394 -15.675 1.000 28.420 140 ALA BBB N 1
ATOM 3830 C CA . ALA B 1 140 ? -0.612 -15.601 -14.544 1.000 26.938 140 ALA BBB CA 1
ATOM 3831 C C . ALA B 1 140 ? -0.959 -14.142 -14.784 1.000 30.112 140 ALA BBB C 1
ATOM 3832 O O . ALA B 1 140 ? -0.840 -13.658 -15.924 1.000 29.441 140 ALA BBB O 1
ATOM 3834 N N . VAL B 1 141 ? -1.384 -13.460 -13.727 1.000 28.738 141 VAL BBB N 1
ATOM 3835 C CA . VAL B 1 141 ? -1.494 -11.978 -13.720 1.000 26.078 141 VAL BBB CA 1
ATOM 3836 C C . VAL B 1 141 ? -0.830 -11.513 -12.437 1.000 24.604 141 VAL BBB C 1
ATOM 3837 O O . VAL B 1 141 ? -0.749 -12.351 -11.492 1.000 24.465 141 VAL BBB O 1
ATOM 3841 N N . THR B 1 142 ? -0.302 -10.302 -12.464 1.000 25.571 142 THR BBB N 1
ATOM 3842 C CA . THR B 1 142 ? 0.327 -9.626 -11.300 1.000 25.827 142 THR BBB CA 1
ATOM 3843 C C . THR B 1 142 ? -0.506 -8.408 -10.952 1.000 24.750 142 THR BBB C 1
ATOM 3844 O O . THR B 1 142 ? -0.831 -7.611 -11.839 1.000 24.329 142 THR BBB O 1
ATOM 3848 N N . GLU B 1 143 ? -0.802 -8.265 -9.670 1.000 23.701 143 GLU BBB N 1
ATOM 3849 C CA . GLU B 1 143 ? -1.397 -7.034 -9.114 1.000 23.673 143 GLU BBB CA 1
ATOM 3850 C C . GLU B 1 143 ? -0.679 -5.814 -9.717 1.000 23.512 143 GLU BBB C 1
ATOM 3851 O O . GLU B 1 143 ? 0.563 -5.828 -9.805 1.000 24.395 143 GLU BBB O 1
ATOM 3857 N N . ASP B 1 144 ? -1.460 -4.843 -10.162 1.000 23.410 144 ASP BBB N 1
ATOM 3858 C CA . ASP B 1 144 ? -1.044 -3.485 -10.604 1.000 27.403 144 ASP BBB CA 1
ATOM 3859 C C . ASP B 1 144 ? -0.272 -3.553 -11.934 1.000 31.368 144 ASP BBB C 1
ATOM 3860 O O . ASP B 1 144 ? 0.211 -2.486 -12.389 1.000 30.211 144 ASP BBB O 1
ATOM 3865 N N . GLU B 1 145 ? -0.226 -4.700 -12.613 1.000 30.843 145 GLU BBB N 1
ATOM 3866 C CA . GLU B 1 145 ? 0.458 -4.783 -13.937 1.000 31.925 145 GLU BBB CA 1
ATOM 3867 C C . GLU B 1 145 ? -0.339 -3.937 -14.931 1.000 32.453 145 GLU BBB C 1
ATOM 3868 O O . GLU B 1 145 ? 0.273 -3.472 -15.909 1.000 35.194 145 GLU BBB O 1
ATOM 3874 N N . SER B 1 146 ? -1.635 -3.707 -14.678 1.000 29.958 146 SER BBB N 1
ATOM 3875 C CA . SER B 1 146 ? -2.535 -2.846 -15.490 1.000 30.861 146 SER BBB CA 1
ATOM 3876 C C . SER B 1 146 ? -3.703 -2.397 -14.620 1.000 31.518 146 SER BBB C 1
ATOM 3877 O O . SER B 1 146 ? -3.875 -2.930 -13.512 1.000 36.553 146 SER BBB O 1
ATOM 3880 N N . ASN B 1 147 ? -4.536 -1.519 -15.130 1.000 31.052 147 ASN BBB N 1
ATOM 3881 C CA . ASN B 1 147 ? -5.649 -0.948 -14.343 1.000 35.285 147 ASN BBB CA 1
ATOM 3882 C C . ASN B 1 147 ? -6.657 -0.365 -15.321 1.000 37.599 147 ASN BBB C 1
ATOM 3883 O O . ASN B 1 147 ? -6.241 0.332 -16.230 1.000 41.548 147 ASN BBB O 1
ATOM 3888 N N . PRO B 1 148 ? -7.988 -0.556 -15.172 1.000 32.945 148 PRO BBB N 1
ATOM 3889 C CA . PRO B 1 148 ? -8.594 -1.191 -13.997 1.000 31.701 148 PRO BBB CA 1
ATOM 3890 C C . PRO B 1 148 ? -8.656 -2.727 -14.022 1.000 28.447 148 PRO BBB C 1
ATOM 3891 O O . PRO B 1 148 ? -9.055 -3.345 -13.049 1.000 26.860 148 PRO BBB O 1
ATOM 3895 N N . THR B 1 149 ? -8.294 -3.331 -15.157 1.000 28.444 149 THR BBB N 1
ATOM 3896 C CA . THR B 1 149 ? -8.439 -4.788 -15.366 1.000 26.474 149 THR BBB CA 1
ATOM 3897 C C . THR B 1 149 ? -7.079 -5.433 -15.560 1.000 26.297 149 THR BBB C 1
ATOM 3898 O O . THR B 1 149 ? -6.267 -4.851 -16.283 1.000 26.885 149 THR BBB O 1
ATOM 3902 N N . LEU B 1 150 ? -6.876 -6.599 -14.945 1.000 22.194 150 LEU BBB N 1
ATOM 3903 C CA . LEU B 1 150 ? -5.743 -7.500 -15.253 1.000 24.334 150 LEU BBB CA 1
ATOM 3904 C C . LEU B 1 150 ? -6.246 -8.566 -16.231 1.000 26.486 150 LEU BBB C 1
ATOM 3905 O O . LEU B 1 150 ? -7.356 -9.108 -16.006 1.000 24.670 150 LEU BBB O 1
ATOM 3910 N N . THR B 1 151 ? -5.462 -8.864 -17.266 1.000 25.979 151 THR BBB N 1
ATOM 3911 C CA . THR B 1 151 ? -5.907 -9.770 -18.349 1.000 28.721 151 THR BBB CA 1
ATOM 3912 C C . THR B 1 151 ? -4.842 -10.829 -18.635 1.000 26.871 151 THR BBB C 1
ATOM 3913 O O . THR B 1 151 ? -3.680 -10.494 -18.650 1.000 27.782 151 THR BBB O 1
ATOM 3917 N N . GLU B 1 152 ? -5.270 -12.065 -18.874 1.000 25.113 152 GLU BBB N 1
ATOM 3918 C CA . GLU B 1 152 ? -4.396 -13.154 -19.365 1.000 26.510 152 GLU BBB CA 1
ATOM 3919 C C . GLU B 1 152 ? -5.149 -13.861 -20.489 1.000 26.129 152 GLU BBB C 1
ATOM 3920 O O . GLU B 1 152 ? -6.385 -13.993 -20.407 1.000 24.468 152 GLU BBB O 1
ATOM 3926 N N . THR B 1 153 ? -4.420 -14.262 -21.527 1.000 25.426 153 THR BBB N 1
ATOM 3927 C CA . THR B 1 153 ? -5.006 -15.007 -22.669 1.000 27.228 153 THR BBB CA 1
ATOM 3928 C C . THR B 1 153 ? -4.192 -16.274 -22.921 1.000 25.506 153 THR BBB C 1
ATOM 3929 O O . THR B 1 153 ? -3.028 -16.379 -22.464 1.000 25.413 153 THR BBB O 1
ATOM 3933 N N . GLY B 1 154 ? -4.822 -17.222 -23.593 1.000 27.530 154 GLY BBB N 1
ATOM 3934 C CA . GLY B 1 154 ? -4.167 -18.460 -24.043 1.000 28.287 154 GLY BBB CA 1
ATOM 3935 C C . GLY B 1 154 ? -5.080 -19.148 -25.031 1.000 28.703 154 GLY BBB C 1
ATOM 3936 O O . GLY B 1 154 ? -6.223 -18.665 -25.209 1.000 28.501 154 GLY BBB O 1
ATOM 3937 N N . THR B 1 155 ? -4.597 -20.229 -25.635 1.000 29.454 155 THR BBB N 1
ATOM 3938 C CA . THR B 1 155 ? -5.353 -21.005 -26.646 1.000 30.630 155 THR BBB CA 1
ATOM 3939 C C . THR B 1 155 ? -5.275 -22.475 -26.279 1.000 31.925 155 THR BBB C 1
ATOM 3940 O O . THR B 1 155 ? -4.159 -23.006 -26.111 1.000 30.956 155 THR BBB O 1
ATOM 3944 N N . LEU B 1 156 ? -6.439 -23.089 -26.109 1.000 31.450 156 LEU BBB N 1
ATOM 3945 C CA . LEU B 1 156 ? -6.564 -24.561 -26.061 1.000 30.371 156 LEU BBB CA 1
ATOM 3946 C C . LEU B 1 156 ? -6.829 -25.041 -27.474 1.000 30.562 156 LEU BBB C 1
ATOM 3947 O O . LEU B 1 156 ? -7.378 -24.262 -28.278 1.000 28.253 156 LEU BBB O 1
ATOM 3952 N N . SER B 1 157 ? -6.431 -26.273 -27.738 1.000 32.820 157 SER BBB N 1
ATOM 3953 C CA . SER B 1 157 ? -6.693 -26.984 -29.010 1.000 35.952 157 SER BBB CA 1
ATOM 3954 C C . SER B 1 157 ? -7.528 -28.191 -28.659 1.000 34.291 157 SER BBB C 1
ATOM 3955 O O . SER B 1 157 ? -7.305 -28.759 -27.575 1.000 35.253 157 SER BBB O 1
ATOM 3958 N N . VAL B 1 158 ? -8.394 -28.602 -29.572 1.000 32.345 158 VAL BBB N 1
ATOM 3959 C CA . VAL B 1 158 ? -9.207 -29.825 -29.350 1.000 30.816 158 VAL BBB CA 1
ATOM 3960 C C . VAL B 1 158 ? -9.211 -30.662 -30.636 1.000 31.878 158 VAL BBB C 1
ATOM 3961 O O . VAL B 1 158 ? -9.341 -30.084 -31.681 1.000 31.288 158 VAL BBB O 1
ATOM 3965 N N . THR B 1 159 ? -8.990 -31.962 -30.502 1.000 30.805 159 THR BBB N 1
ATOM 3966 C CA . THR B 1 159 ? -9.286 -32.991 -31.530 1.000 34.323 159 THR BBB CA 1
ATOM 3967 C C . THR B 1 159 ? -10.423 -33.861 -30.996 1.000 36.337 159 THR BBB C 1
ATOM 3968 O O . THR B 1 159 ? -10.551 -34.013 -29.743 1.000 32.019 159 THR BBB O 1
ATOM 3972 N N . ASP B 1 160 ? -11.221 -34.431 -31.902 1.000 33.864 160 ASP BBB N 1
ATOM 3973 C CA . ASP B 1 160 ? -12.299 -35.366 -31.518 1.000 32.580 160 ASP BBB CA 1
ATOM 3974 C C . ASP B 1 160 ? -12.493 -36.366 -32.655 1.000 33.269 160 ASP BBB C 1
ATOM 3975 O O . ASP B 1 160 ? -12.881 -35.924 -33.744 1.000 30.070 160 ASP BBB O 1
ATOM 3980 N N . VAL B 1 161 ? -12.235 -37.647 -32.385 1.000 32.554 161 VAL BBB N 1
ATOM 3981 C CA . VAL B 1 161 ? -12.366 -38.759 -33.370 1.000 32.925 161 VAL BBB CA 1
ATOM 3982 C C . VAL B 1 161 ? -13.762 -38.720 -34.023 1.000 33.291 161 VAL BBB C 1
ATOM 3983 O O . VAL B 1 161 ? -13.911 -39.168 -35.169 1.000 33.214 161 VAL BBB O 1
ATOM 3987 N N . ASP B 1 162 ? -14.770 -38.195 -33.334 1.000 29.844 162 ASP BBB N 1
ATOM 3988 C CA . ASP B 1 162 ? -16.167 -38.198 -33.831 1.000 30.014 162 ASP BBB CA 1
ATOM 3989 C C . ASP B 1 162 ? -16.390 -37.094 -34.875 1.000 29.934 162 ASP BBB C 1
ATOM 3990 O O . ASP B 1 162 ? -17.562 -36.956 -35.330 1.000 31.120 162 ASP BBB O 1
ATOM 3995 N N . GLY B 1 163 ? -15.357 -36.294 -35.191 1.000 30.341 163 GLY BBB N 1
ATOM 3996 C CA . GLY B 1 163 ? -15.343 -35.384 -36.351 1.000 32.114 163 GLY BBB CA 1
ATOM 3997 C C . GLY B 1 163 ? -15.107 -33.920 -36.002 1.000 36.442 163 GLY BBB C 1
ATOM 3998 O O . GLY B 1 163 ? -15.091 -33.541 -34.781 1.000 33.307 163 GLY BBB O 1
ATOM 3999 N N . ALA B 1 164 ? -14.960 -33.102 -37.049 1.000 36.672 164 ALA BBB N 1
ATOM 4000 C CA . ALA B 1 164 ? -14.775 -31.630 -36.977 1.000 36.502 164 ALA BBB CA 1
ATOM 4001 C C . ALA B 1 164 ? -15.979 -30.963 -36.292 1.000 37.872 164 ALA BBB C 1
ATOM 4002 O O . ALA B 1 164 ? -15.781 -29.931 -35.619 1.000 35.197 164 ALA BBB O 1
ATOM 4004 N N . ASP B 1 165 ? -17.180 -31.533 -36.418 1.000 30.520 165 ASP BBB N 1
ATOM 4005 C CA . ASP B 1 165 ? -18.411 -31.031 -35.745 1.000 33.277 165 ASP BBB CA 1
ATOM 4006 C C . ASP B 1 165 ? -18.236 -31.007 -34.207 1.000 31.381 165 ASP BBB C 1
ATOM 4007 O O . ASP B 1 165 ? -18.830 -30.102 -33.547 1.000 32.150 165 ASP BBB O 1
ATOM 4012 N N . GLU B 1 166 ? -17.506 -31.975 -33.648 1.000 30.008 166 GLU BBB N 1
ATOM 4013 C CA . GLU B 1 166 ? -17.328 -32.121 -32.174 1.000 30.642 166 GLU BBB CA 1
ATOM 4014 C C . GLU B 1 166 ? -15.991 -31.495 -31.735 1.000 32.026 166 GLU BBB C 1
ATOM 4015 O O . GLU B 1 166 ? -15.803 -31.271 -30.511 1.000 32.579 166 GLU BBB O 1
ATOM 4021 N N . ALA B 1 167 ? -15.050 -31.286 -32.660 1.000 30.338 167 ALA BBB N 1
ATOM 4022 C CA . ALA B 1 167 ? -13.682 -30.814 -32.350 1.000 31.302 167 ALA BBB CA 1
ATOM 4023 C C . ALA B 1 167 ? -13.749 -29.287 -32.196 1.000 31.223 167 ALA BBB C 1
ATOM 4024 O O . ALA B 1 167 ? -13.059 -28.545 -32.933 1.000 27.914 167 ALA BBB O 1
ATOM 4026 N N . LYS B 1 168 ? -14.603 -28.833 -31.285 1.000 31.242 168 LYS BBB N 1
ATOM 4027 C CA . LYS B 1 168 ? -14.821 -27.391 -31.023 1.000 33.552 168 LYS BBB CA 1
ATOM 4028 C C . LYS B 1 168 ? -15.104 -27.239 -29.534 1.000 33.301 168 LYS BBB C 1
ATOM 4029 O O . LYS B 1 168 ? -15.562 -28.224 -28.910 1.000 30.044 168 LYS BBB O 1
ATOM 4035 N N . PHE B 1 169 ? -14.910 -26.035 -29.007 1.000 29.778 169 PHE BBB N 1
ATOM 4036 C CA . PHE B 1 169 ? -15.329 -25.704 -27.625 1.000 28.956 169 PHE BBB CA 1
ATOM 4037 C C . PHE B 1 169 ? -16.757 -25.185 -27.660 1.000 30.454 169 PHE BBB C 1
ATOM 4038 O O . PHE B 1 169 ? -17.130 -24.540 -28.652 1.000 27.155 169 PHE BBB O 1
ATOM 4046 N N . LEU B 1 170 ? -17.528 -25.455 -26.598 1.000 29.778 170 LEU BBB N 1
ATOM 4047 C CA . LEU B 1 170 ? -18.751 -24.690 -26.282 1.000 29.456 170 LEU BBB CA 1
ATOM 4048 C C . LEU B 1 170 ? -18.316 -23.296 -25.842 1.000 31.652 170 LEU BBB C 1
ATOM 4049 O O . LEU B 1 170 ? -17.561 -23.187 -24.853 1.000 30.985 170 LEU BBB O 1
ATOM 4054 N N . ALA B 1 171 ? -18.648 -22.282 -26.626 1.000 28.708 171 ALA BBB N 1
ATOM 4055 C CA . ALA B 1 171 ? -18.242 -20.890 -26.360 1.000 32.726 171 ALA BBB CA 1
ATOM 4056 C C . ALA B 1 171 ? -19.008 -20.399 -25.128 1.000 34.380 171 ALA BBB C 1
ATOM 4057 O O . ALA B 1 171 ? -20.207 -20.671 -25.007 1.000 33.821 171 ALA BBB O 1
ATOM 4059 N N . GLY B 1 172 ? -18.332 -19.673 -24.248 1.000 31.017 172 GLY BBB N 1
ATOM 4060 C CA . GLY B 1 172 ? -18.993 -18.979 -23.131 1.000 30.675 172 GLY BBB CA 1
ATOM 4061 C C . GLY B 1 172 ? -18.073 -18.916 -21.925 1.000 30.440 172 GLY BBB C 1
ATOM 4062 O O . GLY B 1 172 ? -16.854 -18.927 -22.117 1.000 27.323 172 GLY BBB O 1
ATOM 4063 N N . ASN B 1 173 ? -18.634 -18.839 -20.720 1.000 26.776 173 ASN BBB N 1
ATOM 4064 C CA . ASN B 1 173 ? -17.833 -18.669 -19.490 1.000 29.436 173 ASN BBB CA 1
ATOM 4065 C C . ASN B 1 173 ? -17.327 -20.022 -19.040 1.000 29.848 173 ASN BBB C 1
ATOM 4066 O O . ASN B 1 173 ? -18.090 -21.003 -19.076 1.000 29.869 173 ASN BBB O 1
ATOM 4071 N N . GLY B 1 174 ? -16.103 -20.061 -18.540 1.000 25.879 174 GLY BBB N 1
ATOM 4072 C CA . GLY B 1 174 ? -15.610 -21.239 -17.824 1.000 27.015 174 GLY BBB CA 1
ATOM 4073 C C . GLY B 1 174 ? -16.258 -21.252 -16.455 1.000 29.563 174 GLY BBB C 1
ATOM 4074 O O . GLY B 1 174 ? -16.483 -20.151 -15.896 1.000 28.702 174 GLY BBB O 1
ATOM 4075 N N . THR B 1 175 ? -16.594 -22.427 -15.944 1.000 27.145 175 THR BBB N 1
ATOM 4076 C CA . THR B 1 175 ? -17.218 -22.562 -14.611 1.000 28.058 175 THR BBB CA 1
ATOM 4077 C C . THR B 1 175 ? -16.163 -22.210 -13.571 1.000 27.926 175 THR BBB C 1
ATOM 4078 O O . THR B 1 175 ? -15.087 -22.802 -13.575 1.000 25.684 175 THR BBB O 1
ATOM 4082 N N . PRO B 1 176 ? -16.420 -21.193 -12.716 1.000 26.841 176 PRO BBB N 1
ATOM 4083 C CA . PRO B 1 176 ? -15.388 -20.687 -11.802 1.000 28.643 176 PRO BBB CA 1
ATOM 4084 C C . PRO B 1 176 ? -15.256 -21.517 -10.523 1.000 28.391 176 PRO BBB C 1
ATOM 4085 O O . PRO B 1 176 ? -16.259 -22.002 -10.015 1.000 30.495 176 PRO BBB O 1
ATOM 4089 N N . SER B 1 177 ? -14.028 -21.682 -10.044 1.000 27.703 177 SER BBB N 1
ATOM 4090 C CA . SER B 1 177 ? -13.733 -22.169 -8.670 1.000 25.982 177 SER BBB CA 1
ATOM 4091 C C . SER B 1 177 ? -14.447 -21.269 -7.646 1.000 24.471 177 SER BBB C 1
ATOM 4092 O O . SER B 1 177 ? -14.705 -20.073 -7.895 1.000 22.936 177 SER BBB O 1
ATOM 4095 N N . ALA B 1 178 ? -14.717 -21.841 -6.487 1.000 26.722 178 ALA BBB N 1
ATOM 4096 C CA . ALA B 1 178 ? -15.325 -21.150 -5.331 1.000 29.244 178 ALA BBB CA 1
ATOM 4097 C C . ALA B 1 178 ? -14.491 -19.914 -4.964 1.000 25.568 178 ALA BBB C 1
ATOM 4098 O O . ALA B 1 178 ? -13.246 -20.027 -4.791 1.000 25.836 178 ALA BBB O 1
ATOM 4100 N N . GLY B 1 179 ? -15.146 -18.771 -4.829 1.000 25.723 179 GLY BBB N 1
ATOM 4101 C CA . GLY B 1 179 ? -14.495 -17.528 -4.334 1.000 26.281 179 GLY BBB CA 1
ATOM 4102 C C . GLY B 1 179 ? -13.571 -16.916 -5.373 1.000 27.208 179 GLY BBB C 1
ATOM 4103 O O . GLY B 1 179 ? -12.817 -16.004 -5.035 1.000 29.230 179 GLY BBB O 1
ATOM 4104 N N . ALA B 1 180 ? -13.641 -17.363 -6.638 1.000 26.215 180 ALA BBB N 1
ATOM 4105 C CA . ALA B 1 180 ? -12.856 -16.735 -7.716 1.000 23.633 180 ALA BBB CA 1
ATOM 4106 C C . ALA B 1 180 ? -13.235 -15.255 -7.800 1.000 21.454 180 ALA BBB C 1
ATOM 4107 O O . ALA B 1 180 ? -14.441 -14.933 -7.819 1.000 22.822 180 ALA BBB O 1
ATOM 4109 N N . LEU B 1 181 ? -12.244 -14.388 -8.009 1.000 21.172 181 LEU BBB N 1
ATOM 4110 C CA . LEU B 1 181 ? -12.465 -12.922 -8.176 1.000 21.678 181 LEU BBB CA 1
ATOM 4111 C C . LEU B 1 181 ? -12.656 -12.607 -9.652 1.000 21.949 181 LEU BBB C 1
ATOM 4112 O O . LEU B 1 181 ? -13.390 -11.653 -9.960 1.000 20.742 181 LEU BBB O 1
ATOM 4117 N N . GLY B 1 182 ? -11.950 -13.351 -10.512 1.000 22.671 182 GLY BBB N 1
ATOM 4118 C CA . GLY B 1 182 ? -11.943 -13.098 -11.955 1.000 24.353 182 GLY BBB CA 1
ATOM 4119 C C . GLY B 1 182 ? -12.906 -14.016 -12.694 1.000 22.281 182 GLY BBB C 1
ATOM 4120 O O . GLY B 1 182 ? -13.616 -14.827 -12.068 1.000 23.016 182 GLY BBB O 1
ATOM 4121 N N . SER B 1 183 ? -12.930 -13.907 -14.011 1.000 22.488 183 SER BBB N 1
ATOM 4122 C CA . SER B 1 183 ? -13.815 -14.723 -14.867 1.000 22.235 183 SER BBB CA 1
ATOM 4123 C C . SER B 1 183 ? -13.071 -15.024 -16.154 1.000 26.360 183 SER BBB C 1
ATOM 4124 O O . SER B 1 183 ? -12.145 -14.267 -16.486 1.000 22.360 183 SER BBB O 1
ATOM 4127 N N . LEU B 1 184 ? -13.477 -16.117 -16.801 1.000 24.387 184 LEU BBB N 1
ATOM 4128 C CA . LEU B 1 184 ? -12.814 -16.619 -18.033 1.000 23.570 184 LEU BBB CA 1
ATOM 4129 C C . LEU B 1 184 ? -13.900 -16.899 -19.080 1.000 24.415 184 LEU BBB C 1
ATOM 4130 O O . LEU B 1 184 ? -14.946 -17.500 -18.722 1.000 26.651 184 LEU BBB O 1
ATOM 4135 N N . THR B 1 185 ? -13.661 -16.465 -20.312 1.000 25.722 185 THR BBB N 1
ATOM 4136 C CA . THR B 1 185 ? -14.522 -16.775 -21.479 1.000 28.823 185 THR BBB CA 1
ATOM 4137 C C . THR B 1 185 ? -13.646 -17.479 -22.515 1.000 26.837 185 THR BBB C 1
ATOM 4138 O O . THR B 1 185 ? -12.443 -17.193 -22.582 1.000 23.122 185 THR BBB O 1
ATOM 4142 N N . ILE B 1 186 ? -14.223 -18.431 -23.242 1.000 26.296 186 ILE BBB N 1
ATOM 4143 C CA . ILE B 1 186 ? -13.513 -19.126 -24.341 1.000 25.081 186 ILE BBB CA 1
ATOM 4144 C C . ILE B 1 186 ? -14.393 -19.039 -25.602 1.000 25.407 186 ILE BBB C 1
ATOM 4145 O O . ILE B 1 186 ? -15.659 -18.990 -25.491 1.000 23.317 186 ILE BBB O 1
ATOM 4150 N N . THR B 1 187 ? -13.738 -18.964 -26.749 1.000 26.334 187 THR BBB N 1
ATOM 4151 C CA . THR B 1 187 ? -14.401 -19.035 -28.082 1.000 28.592 187 THR BBB CA 1
ATOM 4152 C C . THR B 1 187 ? -14.448 -20.495 -28.538 1.000 28.507 187 THR BBB C 1
ATOM 4153 O O . THR B 1 187 ? -13.751 -21.356 -27.954 1.000 26.737 187 THR BBB O 1
ATOM 4157 N N . GLU B 1 188 ? -15.193 -20.766 -29.608 1.000 28.979 188 GLU BBB N 1
ATOM 4158 C CA . GLU B 1 188 ? -15.287 -22.126 -30.200 1.000 29.804 188 GLU BBB CA 1
ATOM 4159 C C . GLU B 1 188 ? -13.915 -22.667 -30.589 1.000 27.905 188 GLU BBB C 1
ATOM 4160 O O . GLU B 1 188 ? -13.737 -23.900 -30.566 1.000 30.950 188 GLU BBB O 1
ATOM 4166 N N . GLY B 1 189 ? -13.004 -21.801 -31.007 1.000 27.357 189 GLY BBB N 1
ATOM 4167 C CA . GLY B 1 189 ? -11.649 -22.154 -31.470 1.000 28.276 189 GLY BBB CA 1
ATOM 4168 C C . GLY B 1 189 ? -10.701 -22.413 -30.316 1.000 28.860 189 GLY BBB C 1
ATOM 4169 O O . GLY B 1 189 ? -9.567 -22.902 -30.557 1.000 28.825 189 GLY BBB O 1
ATOM 4170 N N . GLY B 1 190 ? -11.116 -22.097 -29.086 1.000 25.784 190 GLY BBB N 1
ATOM 4171 C CA . GLY B 1 190 ? -10.271 -22.417 -27.913 1.000 25.152 190 GLY BBB CA 1
ATOM 4172 C C . GLY B 1 190 ? -9.508 -21.222 -27.350 1.000 24.956 190 GLY BBB C 1
ATOM 4173 O O . GLY B 1 190 ? -8.698 -21.438 -26.446 1.000 26.221 190 GLY BBB O 1
ATOM 4174 N N . ALA B 1 191 ? -9.730 -20.026 -27.886 1.000 25.258 191 ALA BBB N 1
ATOM 4175 C CA . ALA B 1 191 ? -9.052 -18.795 -27.445 1.000 25.900 191 ALA BBB CA 1
ATOM 4176 C C . ALA B 1 191 ? -9.751 -18.360 -26.162 1.000 26.132 191 ALA BBB C 1
ATOM 4177 O O . ALA B 1 191 ? -10.960 -18.046 -26.230 1.000 26.907 191 ALA BBB O 1
ATOM 4179 N N . TRP B 1 192 ? -9.026 -18.341 -25.041 1.000 27.420 192 TRP BBB N 1
ATOM 4180 C CA . TRP B 1 192 ? -9.648 -17.942 -23.750 1.000 25.766 192 TRP BBB CA 1
ATOM 4181 C C . TRP B 1 192 ? -9.059 -16.615 -23.270 1.000 28.481 192 TRP BBB C 1
ATOM 4182 O O . TRP B 1 192 ? -7.897 -16.283 -23.605 1.000 25.385 192 TRP BBB O 1
ATOM 4193 N N . THR B 1 193 ? -9.867 -15.887 -22.501 1.000 26.101 193 THR BBB N 1
ATOM 4194 C CA . THR B 1 193 ? -9.499 -14.590 -21.904 1.000 25.845 193 THR BBB CA 1
ATOM 4195 C C . THR B 1 193 ? -9.957 -14.608 -20.444 1.000 26.684 193 THR BBB C 1
ATOM 4196 O O . THR B 1 193 ? -11.138 -14.895 -20.209 1.000 24.057 193 THR BBB O 1
ATOM 4200 N N . TYR B 1 194 ? -9.015 -14.418 -19.532 1.000 25.950 194 TYR BBB N 1
ATOM 4201 C CA . TYR B 1 194 ? -9.244 -14.202 -18.085 1.000 24.906 194 TYR BBB CA 1
ATOM 4202 C C . TYR B 1 194 ? -9.137 -12.715 -17.794 1.000 24.435 194 TYR BBB C 1
ATOM 4203 O O . TYR B 1 194 ? -8.160 -12.050 -18.218 1.000 20.752 194 TYR BBB O 1
ATOM 4212 N N . ASN B 1 195 ? -10.111 -12.206 -17.031 1.000 23.288 195 ASN BBB N 1
ATOM 4213 C CA . ASN B 1 195 ? -10.087 -10.807 -16.542 1.000 25.544 195 ASN BBB CA 1
ATOM 4214 C C . ASN B 1 195 ? -10.361 -10.826 -15.033 1.000 24.011 195 ASN BBB C 1
ATOM 4215 O O . ASN B 1 195 ? -11.249 -11.609 -14.585 1.000 23.957 195 ASN BBB O 1
ATOM 4220 N N . VAL B 1 196 ? -9.634 -9.985 -14.295 1.000 23.146 196 VAL BBB N 1
ATOM 4221 C CA . VAL B 1 196 ? -9.968 -9.703 -12.876 1.000 22.970 196 VAL BBB CA 1
ATOM 4222 C C . VAL B 1 196 ? -9.787 -8.201 -12.609 1.000 25.553 196 VAL BBB C 1
ATOM 4223 O O . VAL B 1 196 ? -8.875 -7.551 -13.166 1.000 25.250 196 VAL BBB O 1
ATOM 4227 N N . ASP B 1 197 ? -10.668 -7.640 -11.784 1.000 23.646 197 ASP BBB N 1
ATOM 4228 C CA . ASP B 1 197 ? -10.541 -6.228 -11.356 1.000 26.219 197 ASP BBB CA 1
ATOM 4229 C C . ASP B 1 197 ? -9.268 -6.082 -10.523 1.000 22.711 197 ASP BBB C 1
ATOM 4230 O O . ASP B 1 197 ? -9.146 -6.768 -9.492 1.000 22.647 197 ASP BBB O 1
ATOM 4235 N N . ASN B 1 198 ? -8.396 -5.158 -10.913 1.000 22.987 198 ASN BBB N 1
ATOM 4236 C CA . ASN B 1 198 ? -7.153 -4.852 -10.162 1.000 24.414 198 ASN BBB CA 1
ATOM 4237 C C . ASN B 1 198 ? -7.490 -4.439 -8.705 1.000 23.029 198 ASN BBB C 1
ATOM 4238 O O . ASN B 1 198 ? -6.758 -4.857 -7.805 1.000 22.961 198 ASN BBB O 1
ATOM 4243 N N . SER B 1 199 ? -8.614 -3.763 -8.500 1.000 24.110 199 SER BBB N 1
ATOM 4244 C CA . SER B 1 199 ? -9.084 -3.310 -7.158 1.000 24.885 199 SER BBB CA 1
ATOM 4245 C C . SER B 1 199 ? -9.290 -4.496 -6.227 1.000 25.286 199 SER BBB C 1
ATOM 4246 O O . SER B 1 199 ? -9.075 -4.344 -5.016 1.000 28.974 199 SER BBB O 1
ATOM 4249 N N . LYS B 1 200 ? -9.632 -5.679 -6.746 1.000 23.377 200 LYS BBB N 1
ATOM 4250 C CA . LYS B 1 200 ? -10.001 -6.842 -5.917 1.000 22.963 200 LYS BBB CA 1
ATOM 4251 C C . LYS B 1 200 ? -8.773 -7.650 -5.524 1.000 21.031 200 LYS BBB C 1
ATOM 4252 O O . LYS B 1 200 ? -8.949 -8.585 -4.722 1.000 21.951 200 LYS BBB O 1
ATOM 4258 N N . VAL B 1 201 ? -7.585 -7.388 -6.073 1.000 19.192 201 VAL BBB N 1
ATOM 4259 C CA . VAL B 1 201 ? -6.406 -8.235 -5.736 1.000 20.888 201 VAL BBB CA 1
ATOM 4260 C C . VAL B 1 201 ? -5.368 -7.423 -4.919 1.000 21.111 201 VAL BBB C 1
ATOM 4261 O O . VAL B 1 201 ? -4.281 -7.974 -4.612 1.000 22.511 201 VAL BBB O 1
ATOM 4265 N N . GLN B 1 202 ? -5.691 -6.187 -4.550 1.000 20.211 202 GLN BBB N 1
ATOM 4266 C CA . GLN B 1 202 ? -4.751 -5.274 -3.842 1.000 21.445 202 GLN BBB CA 1
ATOM 4267 C C . GLN B 1 202 ? -4.280 -5.930 -2.561 1.000 21.553 202 GLN BBB C 1
ATOM 4268 O O . GLN B 1 202 ? -3.120 -5.699 -2.154 1.000 21.398 202 GLN BBB O 1
ATOM 4274 N N . TYR B 1 203 ? -5.157 -6.705 -1.941 1.000 19.271 203 TYR BBB N 1
ATOM 4275 C CA . TYR B 1 203 ? -4.952 -7.264 -0.592 1.000 21.857 203 TYR BBB CA 1
ATOM 4276 C C . TYR B 1 203 ? -3.788 -8.251 -0.580 1.000 20.532 203 TYR BBB C 1
ATOM 4277 O O . TYR B 1 203 ? -3.326 -8.597 0.524 1.000 20.245 203 TYR BBB O 1
ATOM 4286 N N . LEU B 1 204 ? -3.420 -8.801 -1.737 1.000 20.179 204 LEU BBB N 1
ATOM 4287 C CA . LEU B 1 204 ? -2.283 -9.754 -1.817 1.000 20.672 204 LEU BBB CA 1
ATOM 4288 C C . LEU B 1 204 ? -0.972 -9.008 -1.559 1.000 20.355 204 LEU BBB C 1
ATOM 4289 O O . LEU B 1 204 ? -0.766 -7.900 -2.104 1.000 21.263 204 LEU BBB O 1
ATOM 4294 N N . GLY B 1 205 ? -0.152 -9.581 -0.684 1.000 23.102 205 GLY BBB N 1
ATOM 4295 C CA . GLY B 1 205 ? 1.173 -9.034 -0.377 1.000 23.648 205 GLY BBB CA 1
ATOM 4296 C C . GLY B 1 205 ? 2.180 -9.393 -1.449 1.000 28.740 205 GLY BBB C 1
ATOM 4297 O O . GLY B 1 205 ? 1.828 -10.136 -2.358 1.000 25.384 205 GLY BBB O 1
ATOM 4298 N N . GLU B 1 206 ? 3.402 -8.903 -1.314 1.000 31.173 206 GLU BBB N 1
ATOM 4299 C CA . GLU B 1 206 ? 4.502 -9.136 -2.280 1.000 32.880 206 GLU BBB CA 1
ATOM 4300 C C . GLU B 1 206 ? 4.694 -10.644 -2.461 1.000 29.969 206 GLU BBB C 1
ATOM 4301 O O . GLU B 1 206 ? 4.981 -11.351 -1.490 1.000 28.675 206 GLU BBB O 1
ATOM 4307 N N . GLY B 1 207 ? 4.494 -11.145 -3.681 1.000 29.885 207 GLY BBB N 1
ATOM 4308 C CA . GLY B 1 207 ? 4.722 -12.574 -3.964 1.000 30.272 207 GLY BBB CA 1
ATOM 4309 C C . GLY B 1 207 ? 3.609 -13.473 -3.462 1.000 30.270 207 GLY BBB C 1
ATOM 4310 O O . GLY B 1 207 ? 3.669 -14.682 -3.720 1.000 28.928 207 GLY BBB O 1
ATOM 4311 N N . GLU B 1 208 ? 2.573 -12.944 -2.813 1.000 28.799 208 GLU BBB N 1
ATOM 4312 C CA . GLU B 1 208 ? 1.479 -13.797 -2.295 1.000 28.244 208 GLU BBB CA 1
ATOM 4313 C C . GLU B 1 208 ? 0.588 -14.217 -3.478 1.000 27.827 208 GLU BBB C 1
ATOM 4314 O O . GLU B 1 208 ? 0.369 -13.379 -4.388 1.000 27.865 208 GLU BBB O 1
ATOM 4320 N N . THR B 1 209 ? 0.097 -15.454 -3.485 1.000 26.145 209 THR BBB N 1
ATOM 4321 C CA . THR B 1 209 ? -0.635 -15.974 -4.669 1.000 27.547 209 THR BBB CA 1
ATOM 4322 C C . THR B 1 209 ? -2.081 -16.287 -4.326 1.000 27.142 209 THR BBB C 1
ATOM 4323 O O . THR B 1 209 ? -2.394 -16.670 -3.179 1.000 27.156 209 THR BBB O 1
ATOM 4327 N N . LYS B 1 210 ? -2.935 -16.185 -5.344 1.000 25.437 210 LYS BBB N 1
ATOM 4328 C CA . LYS B 1 210 ? -4.295 -16.753 -5.288 1.000 23.917 210 LYS BBB CA 1
ATOM 4329 C C . LYS B 1 210 ? -4.510 -17.565 -6.564 1.000 25.362 210 LYS BBB C 1
ATOM 4330 O O . LYS B 1 210 ? -4.303 -17.002 -7.619 1.000 24.382 210 LYS BBB O 1
ATOM 4336 N N . VAL B 1 211 ? -4.904 -18.824 -6.437 1.000 27.378 211 VAL BBB N 1
ATOM 4337 C CA . VAL B 1 211 ? -5.120 -19.698 -7.629 1.000 27.958 211 VAL BBB CA 1
ATOM 4338 C C . VAL B 1 211 ? -6.614 -19.834 -7.872 1.000 26.215 211 VAL BBB C 1
ATOM 4339 O O . VAL B 1 211 ? -7.356 -20.182 -6.935 1.000 26.971 211 VAL BBB O 1
ATOM 4343 N N . GLU B 1 212 ? -7.027 -19.550 -9.102 1.000 26.413 212 GLU BBB N 1
ATOM 4344 C CA . GLU B 1 212 ? -8.431 -19.669 -9.547 1.000 26.219 212 GLU BBB CA 1
ATOM 4345 C C . GLU B 1 212 ? -8.462 -20.635 -10.726 1.000 28.833 212 GLU BBB C 1
ATOM 4346 O O . GLU B 1 212 ? -7.565 -20.540 -11.610 1.000 23.496 212 GLU BBB O 1
ATOM 4352 N N . THR B 1 213 ? -9.477 -21.482 -10.760 1.000 27.294 213 THR BBB N 1
ATOM 4353 C CA . THR B 1 213 ? -9.618 -22.450 -11.879 1.000 28.727 213 THR BBB CA 1
ATOM 4354 C C . THR B 1 213 ? -10.950 -22.235 -12.581 1.000 29.069 213 THR BBB C 1
ATOM 4355 O O . THR B 1 213 ? -11.959 -21.886 -11.932 1.000 25.475 213 THR BBB O 1
ATOM 4359 N N . PHE B 1 214 ? -10.957 -22.523 -13.879 1.000 27.756 214 PHE BBB N 1
ATOM 4360 C CA . PHE B 1 214 ? -12.128 -22.337 -14.764 1.000 25.396 214 PHE BBB CA 1
ATOM 4361 C C . PHE B 1 214 ? -12.266 -23.602 -15.601 1.000 27.620 214 PHE BBB C 1
ATOM 4362 O O . PHE B 1 214 ? -11.238 -24.020 -16.187 1.000 26.178 214 PHE BBB O 1
ATOM 4370 N N . THR B 1 215 ? -13.452 -24.201 -15.590 1.000 25.827 215 THR BBB N 1
ATOM 4371 C CA . THR B 1 215 ? -13.724 -25.456 -16.334 1.000 26.671 215 THR BBB CA 1
ATOM 4372 C C . THR B 1 215 ? -14.372 -25.061 -17.646 1.000 25.469 215 THR BBB C 1
ATOM 4373 O O . THR B 1 215 ? -15.411 -24.414 -17.611 1.000 25.159 215 THR BBB O 1
ATOM 4377 N N . VAL B 1 216 ? -13.776 -25.467 -18.760 1.000 26.669 216 VAL BBB N 1
ATOM 4378 C CA . VAL B 1 216 ? -14.398 -25.251 -20.095 1.000 25.557 216 VAL BBB CA 1
ATOM 4379 C C . VAL B 1 216 ? -14.792 -26.641 -20.653 1.000 26.231 216 VAL BBB C 1
ATOM 4380 O O . VAL B 1 216 ? -14.337 -27.680 -20.092 1.000 26.701 216 VAL BBB O 1
ATOM 4384 N N . ALA B 1 217 ? -15.570 -26.681 -21.735 1.000 27.256 217 ALA BBB N 1
ATOM 4385 C CA . ALA B 1 217 ? -16.038 -27.957 -22.331 1.000 25.909 217 ALA BBB CA 1
ATOM 4386 C C . ALA B 1 217 ? -15.954 -27.918 -23.860 1.000 26.733 217 ALA BBB C 1
ATOM 4387 O O . ALA B 1 217 ? -16.237 -26.860 -24.441 1.000 26.517 217 ALA BBB O 1
ATOM 4389 N N . SER B 1 218 ? -15.622 -29.063 -24.467 1.000 26.228 218 SER BBB N 1
ATOM 4390 C CA . SER B 1 218 ? -15.835 -29.298 -25.917 1.000 27.747 218 SER BBB CA 1
ATOM 4391 C C . SER B 1 218 ? -17.318 -29.583 -26.179 1.000 26.984 218 SER BBB C 1
ATOM 4392 O O . SER B 1 218 ? -18.071 -29.776 -25.217 1.000 28.807 218 SER BBB O 1
ATOM 4395 N N . VAL B 1 219 ? -17.707 -29.647 -27.455 1.000 28.129 219 VAL BBB N 1
ATOM 4396 C CA . VAL B 1 219 ? -19.100 -29.933 -27.919 1.000 30.488 219 VAL BBB CA 1
ATOM 4397 C C . VAL B 1 219 ? -19.656 -31.179 -27.216 1.000 27.673 219 VAL BBB C 1
ATOM 4398 O O . VAL B 1 219 ? -20.818 -31.165 -26.847 1.000 29.240 219 VAL BBB O 1
ATOM 4402 N N . ASP B 1 220 ? -18.891 -32.249 -27.086 1.000 28.941 220 ASP BBB N 1
ATOM 4403 C CA . ASP B 1 220 ? -19.448 -33.518 -26.532 1.000 31.567 220 ASP BBB CA 1
ATOM 4404 C C . ASP B 1 220 ? -19.454 -33.489 -24.994 1.000 34.432 220 ASP BBB C 1
ATOM 4405 O O . ASP B 1 220 ? -19.839 -34.509 -24.413 1.000 31.953 220 ASP BBB O 1
ATOM 4410 N N . GLY B 1 221 ? -19.014 -32.387 -24.358 1.000 34.662 221 GLY BBB N 1
ATOM 4411 C CA . GLY B 1 221 ? -19.046 -32.228 -22.890 1.000 34.662 221 GLY BBB CA 1
ATOM 4412 C C . GLY B 1 221 ? -17.772 -32.713 -22.205 1.000 35.002 221 GLY BBB C 1
ATOM 4413 O O . GLY B 1 221 ? -17.755 -32.743 -20.975 1.000 31.005 221 GLY BBB O 1
ATOM 4414 N N . THR B 1 222 ? -16.736 -33.084 -22.962 1.000 31.474 222 THR BBB N 1
ATOM 4415 C CA . THR B 1 222 ? -15.377 -33.330 -22.424 1.000 31.933 222 THR BBB CA 1
ATOM 4416 C C . THR B 1 222 ? -14.876 -32.033 -21.769 1.000 30.179 222 THR BBB C 1
ATOM 4417 O O . THR B 1 222 ? -14.937 -30.957 -22.417 1.000 28.769 222 THR BBB O 1
ATOM 4421 N N . THR B 1 223 ? -14.397 -32.114 -20.532 1.000 29.171 223 THR BBB N 1
ATOM 4422 C CA . THR B 1 223 ? -14.014 -30.891 -19.776 1.000 28.674 223 THR BBB CA 1
ATOM 4423 C C . THR B 1 223 ? -12.497 -30.774 -19.721 1.000 26.160 223 THR BBB C 1
ATOM 4424 O O . THR B 1 223 ? -11.771 -31.788 -19.829 1.000 29.353 223 THR BBB O 1
ATOM 4428 N N . HIS B 1 224 ? -12.053 -29.541 -19.511 1.000 24.673 224 HIS BBB N 1
ATOM 4429 C CA . HIS B 1 224 ? -10.641 -29.206 -19.254 1.000 25.320 224 HIS BBB CA 1
ATOM 4430 C C . HIS B 1 224 ? -10.615 -28.003 -18.310 1.000 24.816 224 HIS BBB C 1
ATOM 4431 O O . HIS B 1 224 ? -11.523 -27.160 -18.371 1.000 23.158 224 HIS BBB O 1
ATOM 4438 N N . THR B 1 225 ? -9.553 -27.895 -17.544 1.000 27.884 225 THR BBB N 1
ATOM 4439 C CA . THR B 1 225 ? -9.372 -26.802 -16.555 1.000 28.420 225 THR BBB CA 1
ATOM 4440 C C . THR B 1 225 ? -8.295 -25.831 -17.024 1.000 27.044 225 THR BBB C 1
ATOM 4441 O O . THR B 1 225 ? -7.235 -26.280 -17.487 1.000 28.077 225 THR BBB O 1
ATOM 4445 N N . VAL B 1 226 ? -8.567 -24.545 -16.903 1.000 24.389 226 VAL BBB N 1
ATOM 4446 C CA . VAL B 1 226 ? -7.550 -23.473 -17.011 1.000 24.499 226 VAL BBB CA 1
ATOM 4447 C C . VAL B 1 226 ? -7.310 -22.940 -15.594 1.000 25.654 226 VAL BBB C 1
ATOM 4448 O O . VAL B 1 226 ? -8.295 -22.542 -14.928 1.000 25.496 226 VAL BBB O 1
ATOM 4452 N N . THR B 1 227 ? -6.058 -22.902 -15.180 1.000 27.054 227 THR BBB N 1
ATOM 4453 C CA . THR B 1 227 ? -5.612 -22.532 -13.815 1.000 27.650 227 THR BBB CA 1
ATOM 4454 C C . THR B 1 227 ? -4.895 -21.186 -13.911 1.000 24.987 227 THR BBB C 1
ATOM 4455 O O . THR B 1 227 ? -3.854 -21.117 -14.590 1.000 24.973 227 THR BBB O 1
ATOM 4459 N N . ILE B 1 228 ? -5.429 -20.158 -13.256 1.000 22.798 228 ILE BBB N 1
ATOM 4460 C CA . ILE B 1 228 ? -4.867 -18.772 -13.272 1.000 25.823 228 ILE BBB CA 1
ATOM 4461 C C . ILE B 1 228 ? -4.284 -18.466 -11.886 1.000 25.424 228 ILE BBB C 1
ATOM 4462 O O . ILE B 1 228 ? -4.973 -18.694 -10.879 1.000 24.317 228 ILE BBB O 1
ATOM 4467 N N . THR B 1 229 ? -3.027 -18.043 -11.857 1.000 28.087 229 THR BBB N 1
ATOM 4468 C CA . THR B 1 229 ? -2.328 -17.632 -10.613 1.000 27.710 229 THR BBB CA 1
ATOM 4469 C C . THR B 1 229 ? -2.270 -16.110 -10.589 1.000 25.853 229 THR BBB C 1
ATOM 4470 O O . THR B 1 229 ? -1.666 -15.523 -11.498 1.000 24.911 229 THR BBB O 1
ATOM 4474 N N . ILE B 1 230 ? -2.895 -15.502 -9.580 1.000 24.118 230 ILE BBB N 1
ATOM 4475 C CA . ILE B 1 230 ? -2.729 -14.051 -9.296 1.000 24.294 230 ILE BBB CA 1
ATOM 4476 C C . ILE B 1 230 ? -1.569 -13.916 -8.305 1.000 23.930 230 ILE BBB C 1
ATOM 4477 O O . ILE B 1 230 ? -1.581 -14.653 -7.294 1.000 22.068 230 ILE BBB O 1
ATOM 4482 N N . THR B 1 231 ? -0.642 -12.996 -8.577 1.000 25.238 231 THR BBB N 1
ATOM 4483 C CA . THR B 1 231 ? 0.520 -12.724 -7.694 1.000 24.196 231 THR BBB CA 1
ATOM 4484 C C . THR B 1 231 ? 0.440 -11.278 -7.220 1.000 24.493 231 THR BBB C 1
ATOM 4485 O O . THR B 1 231 ? 0.296 -10.354 -8.062 1.000 22.128 231 THR BBB O 1
ATOM 4489 N N . GLY B 1 232 ? 0.586 -11.102 -5.904 1.000 23.675 232 GLY BBB N 1
ATOM 4490 C CA . GLY B 1 232 ? 0.497 -9.787 -5.267 1.000 22.077 232 GLY BBB CA 1
ATOM 4491 C C . GLY B 1 232 ? 1.780 -8.993 -5.338 1.000 23.637 232 GLY BBB C 1
ATOM 4492 O O . GLY B 1 232 ? 2.864 -9.590 -5.570 1.000 23.616 232 GLY BBB O 1
ATOM 4493 N N . VAL B 1 233 ? 1.656 -7.675 -5.191 1.000 22.767 233 VAL BBB N 1
ATOM 4494 C CA . VAL B 1 233 ? 2.823 -6.764 -5.002 1.000 24.168 233 VAL BBB CA 1
ATOM 4495 C C . VAL B 1 233 ? 2.599 -5.993 -3.699 1.000 25.971 233 VAL BBB C 1
ATOM 4496 O O . VAL B 1 233 ? 1.402 -5.829 -3.255 1.000 21.942 233 VAL BBB O 1
ATOM 4500 N N . ASN B 1 234 ? 3.689 -5.501 -3.135 1.000 24.521 234 ASN BBB N 1
ATOM 4501 C CA . ASN B 1 234 ? 3.601 -4.731 -1.882 1.000 23.493 234 ASN BBB CA 1
ATOM 4502 C C . ASN B 1 234 ? 2.833 -3.440 -2.135 1.000 21.982 234 ASN BBB C 1
ATOM 4503 O O . ASN B 1 234 ? 3.069 -2.741 -3.147 1.000 23.519 234 ASN BBB O 1
ATOM 4508 N N . ASP B 1 235 ? 1.953 -3.117 -1.192 1.000 20.360 235 ASP BBB N 1
ATOM 4509 C CA . ASP B 1 235 ? 1.375 -1.771 -1.000 1.000 22.148 235 ASP BBB CA 1
ATOM 4510 C C . ASP B 1 235 ? 2.003 -1.136 0.261 1.000 18.492 235 ASP BBB C 1
ATOM 4511 O O . ASP B 1 235 ? 2.103 -1.864 1.342 1.000 19.396 235 ASP BBB O 1
ATOM 4516 N N . ALA B 1 236 ? 2.431 0.115 0.103 1.000 21.806 236 ALA BBB N 1
ATOM 4517 C CA . ALA B 1 236 ? 3.052 0.941 1.164 1.000 23.185 236 ALA BBB CA 1
ATOM 4518 C C . ALA B 1 236 ? 2.066 0.977 2.326 1.000 24.131 236 ALA BBB C 1
ATOM 4519 O O . ALA B 1 236 ? 0.835 1.111 2.099 1.000 24.442 236 ALA BBB O 1
ATOM 4521 N N . ALA B 1 237 ? 2.554 0.788 3.536 1.000 22.657 237 ALA BBB N 1
ATOM 4522 C CA . ALA B 1 237 ? 1.709 0.990 4.731 1.000 20.770 237 ALA BBB CA 1
ATOM 4523 C C . ALA B 1 237 ? 1.289 2.467 4.790 1.000 22.343 237 ALA BBB C 1
ATOM 4524 O O . ALA B 1 237 ? 1.932 3.349 4.200 1.000 22.151 237 ALA BBB O 1
ATOM 4526 N N . VAL B 1 238 ? 0.223 2.735 5.527 1.000 23.337 238 VAL BBB N 1
ATOM 4527 C CA . VAL B 1 238 ? -0.223 4.129 5.774 1.000 25.035 238 VAL BBB CA 1
ATOM 4528 C C . VAL B 1 238 ? -0.010 4.390 7.258 1.000 22.713 238 VAL BBB C 1
ATOM 4529 O O . VAL B 1 238 ? -0.646 3.716 8.085 1.000 21.458 238 VAL BBB O 1
ATOM 4533 N N . ILE B 1 239 ? 0.935 5.266 7.573 1.000 25.647 239 ILE BBB N 1
ATOM 4534 C CA . ILE B 1 239 ? 1.348 5.511 8.985 1.000 25.677 239 ILE BBB CA 1
ATOM 4535 C C . ILE B 1 239 ? 0.818 6.883 9.382 1.000 22.374 239 ILE BBB C 1
ATOM 4536 O O . ILE B 1 239 ? 1.061 7.818 8.658 1.000 24.201 239 ILE BBB O 1
ATOM 4541 N N . SER B 1 240 ? 0.186 6.967 10.542 1.000 24.090 240 SER BBB N 1
ATOM 4542 C CA . SER B 1 240 ? -0.374 8.251 11.030 1.000 27.668 240 SER BBB CA 1
ATOM 4543 C C . SER B 1 240 ? -0.262 8.266 12.552 1.000 26.444 240 SER BBB C 1
ATOM 4544 O O . SER B 1 240 ? 0.460 7.403 13.137 1.000 25.411 240 SER BBB O 1
ATOM 4547 N N . GLY B 1 241 ? -0.953 9.192 13.197 1.000 22.859 241 GLY BBB N 1
ATOM 4548 C CA . GLY B 1 241 ? -0.889 9.284 14.659 1.000 23.792 241 GLY BBB CA 1
ATOM 4549 C C . GLY B 1 241 ? 0.112 10.343 15.070 1.000 20.575 241 GLY BBB C 1
ATOM 4550 O O . GLY B 1 241 ? 0.361 11.299 14.326 1.000 26.446 241 GLY BBB O 1
ATOM 4551 N N . SER B 1 242 ? 0.644 10.209 16.267 1.000 24.225 242 SER BBB N 1
ATOM 4552 C CA . SER B 1 242 ? 1.463 11.284 16.877 1.000 22.061 242 SER BBB CA 1
ATOM 4553 C C . SER B 1 242 ? 2.897 11.165 16.349 1.000 21.387 242 SER BBB C 1
ATOM 4554 O O . SER B 1 242 ? 3.538 10.133 16.626 1.000 24.488 242 SER BBB O 1
ATOM 4557 N N . ASP B 1 243 ? 3.339 12.119 15.560 1.000 20.613 243 ASP BBB N 1
ATOM 4558 C CA . ASP B 1 243 ? 4.678 12.077 14.934 1.000 23.437 243 ASP BBB CA 1
ATOM 4559 C C . ASP B 1 243 ? 5.451 13.350 15.265 1.000 22.671 243 ASP BBB C 1
ATOM 4560 O O . ASP B 1 243 ? 6.416 13.681 14.536 1.000 22.794 243 ASP BBB O 1
ATOM 4565 N N . THR B 1 244 ? 5.009 14.102 16.268 1.000 23.068 244 THR BBB N 1
ATOM 4566 C CA . THR B 1 244 ? 5.762 15.290 16.719 1.000 23.209 244 THR BBB CA 1
ATOM 4567 C C . THR B 1 244 ? 5.794 15.209 18.247 1.000 22.891 244 THR BBB C 1
ATOM 4568 O O . THR B 1 244 ? 4.897 14.589 18.889 1.000 23.979 244 THR BBB O 1
ATOM 4572 N N . GLY B 1 245 ? 6.849 15.744 18.818 1.000 20.237 245 GLY BBB N 1
ATOM 4573 C CA . GLY B 1 245 ? 7.002 15.765 20.274 1.000 23.746 245 GLY BBB CA 1
ATOM 4574 C C . GLY B 1 245 ? 7.932 16.898 20.658 1.000 21.197 245 GLY BBB C 1
ATOM 4575 O O . GLY B 1 245 ? 8.525 17.514 19.768 1.000 22.779 245 GLY BBB O 1
ATOM 4576 N N . ALA B 1 246 ? 7.956 17.248 21.928 1.000 21.885 246 ALA BBB N 1
ATOM 4577 C CA . ALA B 1 246 ? 8.692 18.428 22.410 1.000 22.416 246 ALA BBB CA 1
ATOM 4578 C C . ALA B 1 246 ? 9.185 18.132 23.807 1.000 23.325 246 ALA BBB C 1
ATOM 4579 O O . ALA B 1 246 ? 8.474 17.434 24.566 1.000 24.214 246 ALA BBB O 1
ATOM 4581 N N . VAL B 1 247 ? 10.385 18.590 24.106 1.000 21.430 247 VAL BBB N 1
ATOM 4582 C CA . VAL B 1 247 ? 10.930 18.575 25.489 1.000 18.891 247 VAL BBB CA 1
ATOM 4583 C C . VAL B 1 247 ? 11.502 19.959 25.748 1.000 18.141 247 VAL BBB C 1
ATOM 4584 O O . VAL B 1 247 ? 11.969 20.596 24.822 1.000 17.754 247 VAL BBB O 1
ATOM 4588 N N . THR B 1 248 ? 11.537 20.357 27.007 1.000 18.930 248 THR BBB N 1
ATOM 4589 C CA . THR B 1 248 ? 12.147 21.617 27.478 1.000 19.359 248 THR BBB CA 1
ATOM 4590 C C . THR B 1 248 ? 13.324 21.256 28.385 1.000 18.166 248 THR BBB C 1
ATOM 4591 O O . THR B 1 248 ? 13.165 20.400 29.283 1.000 17.196 248 THR BBB O 1
ATOM 4595 N N . GLU B 1 249 ? 14.455 21.915 28.148 1.000 16.231 249 GLU BBB N 1
ATOM 4596 C CA . GLU B 1 249 ? 15.632 21.857 29.050 1.000 16.197 249 GLU BBB CA 1
ATOM 4597 C C . GLU B 1 249 ? 15.132 22.002 30.508 1.000 18.059 249 GLU BBB C 1
ATOM 4598 O O . GLU B 1 249 ? 14.257 22.882 30.783 1.000 19.848 249 GLU BBB O 1
ATOM 4604 N N . ASP B 1 250 ? 15.564 21.092 31.355 1.000 18.307 250 ASP BBB N 1
ATOM 4605 C CA . ASP B 1 250 ? 15.419 21.176 32.833 1.000 19.960 250 ASP BBB CA 1
ATOM 4606 C C . ASP B 1 250 ? 14.000 20.783 33.267 1.000 21.184 250 ASP BBB C 1
ATOM 4607 O O . ASP B 1 250 ? 13.695 20.917 34.476 1.000 20.204 250 ASP BBB O 1
ATOM 4612 N N . GLU B 1 251 ? 13.149 20.295 32.373 1.000 20.534 251 GLU BBB N 1
ATOM 4613 C CA . GLU B 1 251 ? 11.756 19.937 32.755 1.000 23.525 251 GLU BBB CA 1
ATOM 4614 C C . GLU B 1 251 ? 11.828 18.688 33.628 1.000 21.612 251 GLU BBB C 1
ATOM 4615 O O . GLU B 1 251 ? 10.878 18.428 34.412 1.000 24.918 251 GLU BBB O 1
ATOM 4621 N N . SER B 1 252 ? 12.904 17.932 33.512 1.000 20.834 252 SER BBB N 1
ATOM 4622 C CA . SER B 1 252 ? 13.130 16.707 34.326 1.000 21.942 252 SER BBB CA 1
ATOM 4623 C C . SER B 1 252 ? 14.616 16.358 34.282 1.000 22.586 252 SER BBB C 1
ATOM 4624 O O . SER B 1 252 ? 15.354 16.931 33.449 1.000 18.906 252 SER BBB O 1
ATOM 4627 N N . THR B 1 253 ? 15.059 15.461 35.148 1.000 24.030 253 THR BBB N 1
ATOM 4628 C CA . THR B 1 253 ? 16.494 15.093 35.264 1.000 23.439 253 THR BBB CA 1
ATOM 4629 C C . THR B 1 253 ? 16.539 13.650 35.747 1.000 23.268 253 THR BBB C 1
ATOM 4630 O O . THR B 1 253 ? 15.689 13.243 36.540 1.000 24.739 253 THR BBB O 1
ATOM 4634 N N . PRO B 1 254 ? 17.502 12.828 35.321 1.000 21.917 254 PRO BBB N 1
ATOM 4635 C CA . PRO B 1 254 ? 18.540 13.233 34.361 1.000 21.211 254 PRO BBB CA 1
ATOM 4636 C C . PRO B 1 254 ? 18.142 13.213 32.865 1.000 21.305 254 PRO BBB C 1
ATOM 4637 O O . PRO B 1 254 ? 18.925 13.639 32.060 1.000 21.331 254 PRO BBB O 1
ATOM 4641 N N . LEU B 1 255 ? 16.983 12.649 32.510 1.000 22.577 255 LEU BBB N 1
ATOM 4642 C CA . LEU B 1 255 ? 16.505 12.519 31.102 1.000 21.428 255 LEU BBB CA 1
ATOM 4643 C C . LEU B 1 255 ? 15.321 13.436 30.884 1.000 21.496 255 LEU BBB C 1
ATOM 4644 O O . LEU B 1 255 ? 14.534 13.629 31.823 1.000 22.276 255 LEU BBB O 1
ATOM 4649 N N . LEU B 1 256 ? 15.237 13.974 29.675 1.000 18.107 256 LEU BBB N 1
ATOM 4650 C CA . LEU B 1 256 ? 14.011 14.569 29.097 1.000 19.071 256 LEU BBB CA 1
ATOM 4651 C C . LEU B 1 256 ? 13.399 13.462 28.235 1.000 19.677 256 LEU BBB C 1
ATOM 4652 O O . LEU B 1 256 ? 14.155 12.805 27.500 1.000 18.944 256 LEU BBB O 1
ATOM 4657 N N . THR B 1 257 ? 12.107 13.252 28.397 1.000 20.255 257 THR BBB N 1
ATOM 4658 C CA . THR B 1 257 ? 11.383 12.104 27.793 1.000 22.099 257 THR BBB CA 1
ATOM 4659 C C . THR B 1 257 ? 10.135 12.635 27.122 1.000 22.995 257 THR BBB C 1
ATOM 4660 O O . THR B 1 257 ? 9.473 13.508 27.700 1.000 20.897 257 THR BBB O 1
ATOM 4664 N N . GLU B 1 258 ? 9.875 12.140 25.910 1.000 22.895 258 GLU BBB N 1
ATOM 4665 C CA . GLU B 1 258 ? 8.618 12.408 25.185 1.000 20.758 258 GLU BBB CA 1
ATOM 4666 C C . GLU B 1 258 ? 8.093 11.068 24.676 1.000 20.617 258 GLU BBB C 1
ATOM 4667 O O . GLU B 1 258 ? 8.901 10.163 24.388 1.000 18.735 258 GLU BBB O 1
ATOM 4673 N N . THR B 1 259 ? 6.780 10.889 24.670 1.000 21.438 259 THR BBB N 1
ATOM 4674 C CA . THR B 1 259 ? 6.171 9.632 24.160 1.000 23.290 259 THR BBB CA 1
ATOM 4675 C C . THR B 1 259 ? 5.052 9.992 23.186 1.000 21.891 259 THR BBB C 1
ATOM 4676 O O . THR B 1 259 ? 4.541 11.169 23.171 1.000 18.664 259 THR BBB O 1
ATOM 4680 N N . GLY B 1 260 ? 4.709 9.006 22.372 1.000 22.113 260 GLY BBB N 1
ATOM 4681 C CA . GLY B 1 260 ? 3.622 9.124 21.401 1.000 23.441 260 GLY BBB CA 1
ATOM 4682 C C . GLY B 1 260 ? 3.352 7.781 20.781 1.000 22.190 260 GLY BBB C 1
ATOM 4683 O O . GLY B 1 260 ? 4.133 6.842 21.009 1.000 21.134 260 GLY BBB O 1
ATOM 4684 N N . THR B 1 261 ? 2.228 7.667 20.080 1.000 23.429 261 THR BBB N 1
ATOM 4685 C CA . THR B 1 261 ? 1.844 6.392 19.440 1.000 23.733 261 THR BBB CA 1
ATOM 4686 C C . THR B 1 261 ? 1.560 6.689 17.973 1.000 23.586 261 THR BBB C 1
ATOM 4687 O O . THR B 1 261 ? 0.764 7.642 17.643 1.000 22.573 261 THR BBB O 1
ATOM 4691 N N . LEU B 1 262 ? 2.219 5.920 17.118 1.000 20.846 262 LEU BBB N 1
ATOM 4692 C CA . LEU B 1 262 ? 1.897 5.910 15.688 1.000 21.777 262 LEU BBB CA 1
ATOM 4693 C C . LEU B 1 262 ? 0.899 4.785 15.428 1.000 22.988 262 LEU BBB C 1
ATOM 4694 O O . LEU B 1 262 ? 0.937 3.744 16.117 1.000 24.888 262 LEU BBB O 1
ATOM 4699 N N . SER B 1 263 ? 0.075 4.988 14.413 1.000 26.165 263 SER BBB N 1
ATOM 4700 C CA . SER B 1 263 ? -0.841 3.944 13.937 1.000 25.087 263 SER BBB CA 1
ATOM 4701 C C . SER B 1 263 ? -0.390 3.542 12.544 1.000 22.302 263 SER BBB C 1
ATOM 4702 O O . SER B 1 263 ? 0.169 4.382 11.815 1.000 22.087 263 SER BBB O 1
ATOM 4705 N N . VAL B 1 264 ? -0.684 2.302 12.192 1.000 24.031 264 VAL BBB N 1
ATOM 4706 C CA . VAL B 1 264 ? -0.380 1.835 10.820 1.000 23.717 264 VAL BBB CA 1
ATOM 4707 C C . VAL B 1 264 ? -1.525 0.979 10.271 1.000 22.636 264 VAL BBB C 1
ATOM 4708 O O . VAL B 1 264 ? -2.030 0.110 10.989 1.000 24.671 264 VAL BBB O 1
ATOM 4712 N N . THR B 1 265 ? -1.842 1.177 9.005 1.000 23.439 265 THR BBB N 1
ATOM 4713 C CA . THR B 1 265 ? -2.670 0.220 8.216 1.000 24.909 265 THR BBB CA 1
ATOM 4714 C C . THR B 1 265 ? -1.835 -0.249 7.028 1.000 23.480 265 THR BBB C 1
ATOM 4715 O O . THR B 1 265 ? -0.970 0.513 6.561 1.000 23.674 265 THR BBB O 1
ATOM 4719 N N . ASP B 1 266 ? -2.169 -1.438 6.547 1.000 23.914 266 ASP BBB N 1
ATOM 4720 C CA . ASP B 1 266 ? -1.514 -2.035 5.371 1.000 23.947 266 ASP BBB CA 1
ATOM 4721 C C . ASP B 1 266 ? -2.524 -2.929 4.639 1.000 22.398 266 ASP BBB C 1
ATOM 4722 O O . ASP B 1 266 ? -2.891 -3.960 5.195 1.000 24.540 266 ASP BBB O 1
ATOM 4727 N N . VAL B 1 267 ? -2.909 -2.550 3.435 1.000 26.199 267 VAL BBB N 1
ATOM 4728 C CA . VAL B 1 267 ? -3.885 -3.369 2.646 1.000 29.666 267 VAL BBB CA 1
ATOM 4729 C C . VAL B 1 267 ? -3.353 -4.789 2.421 1.000 28.313 267 VAL BBB C 1
ATOM 4730 O O . VAL B 1 267 ? -4.180 -5.675 2.181 1.000 28.476 267 VAL BBB O 1
ATOM 4734 N N . ASP B 1 268 ? -2.042 -5.043 2.520 1.000 25.641 268 ASP BBB N 1
ATOM 4735 C CA . ASP B 1 268 ? -1.476 -6.395 2.318 1.000 23.963 268 ASP BBB CA 1
ATOM 4736 C C . ASP B 1 268 ? -1.757 -7.312 3.499 1.000 26.501 268 ASP BBB C 1
ATOM 4737 O O . ASP B 1 268 ? -1.400 -8.503 3.377 1.000 29.584 268 ASP BBB O 1
ATOM 4742 N N . GLY B 1 269 ? -2.364 -6.791 4.574 1.000 29.163 269 GLY BBB N 1
ATOM 4743 C CA . GLY B 1 269 ? -2.909 -7.598 5.682 1.000 30.753 269 GLY BBB CA 1
ATOM 4744 C C . GLY B 1 269 ? -2.362 -7.198 7.060 1.000 33.894 269 GLY BBB C 1
ATOM 4745 O O . GLY B 1 269 ? -1.399 -6.413 7.143 1.000 30.994 269 GLY BBB O 1
ATOM 4746 N N . ALA B 1 270 ? -2.928 -7.788 8.112 1.000 38.003 270 ALA BBB N 1
ATOM 4747 C CA . ALA B 1 270 ? -2.599 -7.514 9.531 1.000 35.867 270 ALA BBB CA 1
ATOM 4748 C C . ALA B 1 270 ? -1.146 -7.910 9.846 1.000 37.867 270 ALA BBB C 1
ATOM 4749 O O . ALA B 1 270 ? -0.533 -7.240 10.677 1.000 31.674 270 ALA BBB O 1
ATOM 4751 N N . ASP B 1 271 ? -0.624 -8.969 9.228 1.000 36.764 271 ASP BBB N 1
ATOM 4752 C CA . ASP B 1 271 ? 0.810 -9.396 9.265 1.000 36.790 271 ASP BBB CA 1
ATOM 4753 C C . ASP B 1 271 ? 1.743 -8.186 9.009 1.000 33.822 271 ASP BBB C 1
ATOM 4754 O O . ASP B 1 271 ? 2.816 -8.094 9.627 1.000 34.780 271 ASP BBB O 1
ATOM 4759 N N . GLU B 1 272 ? 1.343 -7.239 8.165 1.000 29.638 272 GLU BBB N 1
ATOM 4760 C CA . GLU B 1 272 ? 2.196 -6.085 7.790 1.000 28.075 272 GLU BBB CA 1
ATOM 4761 C C . GLU B 1 272 ? 1.811 -4.827 8.566 1.000 27.803 272 GLU BBB C 1
ATOM 4762 O O . GLU B 1 272 ? 2.589 -3.862 8.508 1.000 24.651 272 GLU BBB O 1
ATOM 4768 N N . ALA B 1 273 ? 0.620 -4.781 9.177 1.000 28.662 273 ALA BBB N 1
ATOM 4769 C CA . ALA B 1 273 ? 0.094 -3.556 9.817 1.000 30.678 273 ALA BBB CA 1
ATOM 4770 C C . ALA B 1 273 ? 0.676 -3.491 11.227 1.000 31.053 273 ALA BBB C 1
ATOM 4771 O O . ALA B 1 273 ? -0.090 -3.494 12.213 1.000 30.919 273 ALA BBB O 1
ATOM 4773 N N . LYS B 1 274 ? 2.000 -3.472 11.321 1.000 29.051 274 LYS BBB N 1
ATOM 4774 C CA . LYS B 1 274 ? 2.708 -3.231 12.598 1.000 29.204 274 LYS BBB CA 1
ATOM 4775 C C . LYS B 1 274 ? 4.109 -2.684 12.305 1.000 23.716 274 LYS BBB C 1
ATOM 4776 O O . LYS B 1 274 ? 4.516 -2.637 11.135 1.000 21.411 274 LYS BBB O 1
ATOM 4782 N N . PHE B 1 275 ? 4.788 -2.212 13.349 1.000 23.677 275 PHE BBB N 1
ATOM 4783 C CA . PHE B 1 275 ? 6.133 -1.602 13.228 1.000 21.963 275 PHE BBB CA 1
ATOM 4784 C C . PHE B 1 275 ? 7.209 -2.656 13.471 1.000 21.273 275 PHE BBB C 1
ATOM 4785 O O . PHE B 1 275 ? 6.985 -3.659 14.180 1.000 21.994 275 PHE BBB O 1
ATOM 4793 N N . LEU B 1 276 ? 8.359 -2.431 12.835 1.000 23.819 276 LEU BBB N 1
ATOM 4794 C CA . LEU B 1 276 ? 9.639 -3.058 13.225 1.000 24.349 276 LEU BBB CA 1
ATOM 4795 C C . LEU B 1 276 ? 10.089 -2.399 14.519 1.000 23.034 276 LEU BBB C 1
ATOM 4796 O O . LEU B 1 276 ? 10.273 -1.187 14.523 1.000 24.277 276 LEU BBB O 1
ATO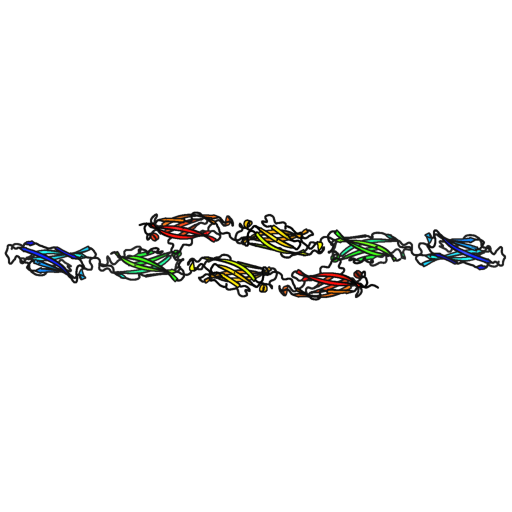M 4801 N N . ALA B 1 277 ? 10.130 -3.162 15.601 1.000 21.554 277 ALA BBB N 1
ATOM 4802 C CA . ALA B 1 277 ? 10.532 -2.651 16.923 1.000 23.662 277 ALA BBB CA 1
ATOM 4803 C C . ALA B 1 277 ? 12.033 -2.320 16.887 1.000 23.037 277 ALA BBB C 1
ATOM 4804 O O . ALA B 1 277 ? 12.812 -3.077 16.309 1.000 24.363 277 ALA BBB O 1
ATOM 4806 N N . GLY B 1 278 ? 12.446 -1.262 17.567 1.000 22.406 278 GLY BBB N 1
ATOM 4807 C CA . GLY B 1 278 ? 13.876 -0.948 17.749 1.000 22.332 278 GLY BBB CA 1
ATOM 4808 C C . GLY B 1 278 ? 14.093 0.547 17.736 1.000 22.586 278 GLY BBB C 1
ATOM 4809 O O . GLY B 1 278 ? 13.125 1.280 18.016 1.000 22.118 278 GLY BBB O 1
ATOM 4810 N N . ASN B 1 279 ? 15.302 0.991 17.389 1.000 22.799 279 ASN BBB N 1
ATOM 4811 C CA . ASN B 1 279 ? 15.642 2.434 17.407 1.000 21.629 279 ASN BBB CA 1
ATOM 4812 C C . ASN B 1 279 ? 15.199 3.041 16.105 1.000 20.301 279 ASN BBB C 1
ATOM 4813 O O . ASN B 1 279 ? 15.463 2.461 15.069 1.000 21.587 279 ASN BBB O 1
ATOM 4818 N N . GLY B 1 280 ? 14.593 4.221 16.179 1.000 19.523 280 GLY BBB N 1
ATOM 4819 C CA . GLY B 1 280 ? 14.489 5.093 15.018 1.000 18.683 280 GLY BBB CA 1
ATOM 4820 C C . GLY B 1 280 ? 15.875 5.491 14.557 1.000 19.148 280 GLY BBB C 1
ATOM 4821 O O . GLY B 1 280 ? 16.731 5.738 15.418 1.000 21.857 280 GLY BBB O 1
ATOM 4822 N N . VAL B 1 281 ? 16.061 5.679 13.258 1.000 19.069 281 VAL BBB N 1
ATOM 4823 C CA . VAL B 1 281 ? 17.349 6.174 12.711 1.000 19.823 281 VAL BBB CA 1
ATOM 4824 C C . VAL B 1 281 ? 17.342 7.681 12.905 1.000 18.176 281 VAL BBB C 1
ATOM 4825 O O . VAL B 1 281 ? 16.395 8.336 12.428 1.000 19.626 281 VAL BBB O 1
ATOM 4829 N N . ALA B 1 282 ? 18.291 8.186 13.681 1.000 16.808 282 ALA BBB N 1
ATOM 4830 C CA . ALA B 1 282 ? 18.358 9.608 14.074 1.000 16.702 282 ALA BBB CA 1
ATOM 4831 C C . ALA B 1 282 ? 18.892 10.472 12.951 1.000 17.872 282 ALA BBB C 1
ATOM 4832 O O . ALA B 1 282 ? 19.782 10.048 12.228 1.000 19.110 282 ALA BBB O 1
ATOM 4834 N N . SER B 1 283 ? 18.418 11.712 12.885 1.000 17.854 283 SER BBB N 1
ATOM 4835 C CA . SER B 1 283 ? 19.075 12.804 12.135 1.000 18.571 283 SER BBB CA 1
ATOM 4836 C C . SER B 1 283 ? 20.512 12.947 12.646 1.000 18.852 283 SER BBB C 1
ATOM 4837 O O . SER B 1 283 ? 20.777 12.732 13.849 1.000 19.312 283 SER BBB O 1
ATOM 4840 N N . ASN B 1 284 ? 21.432 13.185 11.733 1.000 18.959 284 ASN BBB N 1
ATOM 4841 C CA . ASN B 1 284 ? 22.843 13.444 12.102 1.000 19.871 284 ASN BBB CA 1
ATOM 4842 C C . ASN B 1 284 ? 22.880 14.623 13.105 1.000 19.565 284 ASN BBB C 1
ATOM 4843 O O . ASN B 1 284 ? 22.245 15.663 12.872 1.000 19.390 284 ASN BBB O 1
ATOM 4848 N N . GLY B 1 285 ? 23.651 14.470 14.176 1.000 17.514 285 GLY BBB N 1
ATOM 4849 C CA . GLY B 1 285 ? 23.826 15.513 15.199 1.000 17.352 285 GLY BBB CA 1
ATOM 4850 C C . GLY B 1 285 ? 22.807 15.368 16.310 1.000 17.687 285 GLY BBB C 1
ATOM 4851 O O . GLY B 1 285 ? 22.918 16.094 17.294 1.000 18.842 285 GLY BBB O 1
ATOM 4852 N N . ALA B 1 286 ? 21.887 14.391 16.216 1.000 18.901 286 ALA BBB N 1
ATOM 4853 C CA . ALA B 1 286 ? 20.879 14.180 17.285 1.000 19.355 286 ALA BBB CA 1
ATOM 4854 C C . ALA B 1 286 ? 21.595 13.867 18.598 1.000 18.512 286 ALA BBB C 1
ATOM 4855 O O . ALA B 1 286 ? 22.468 12.951 18.616 1.000 21.082 286 ALA BBB O 1
ATOM 4857 N N . LEU B 1 287 ? 21.132 14.473 19.681 1.000 18.111 287 LEU BBB N 1
ATOM 4858 C CA . LEU B 1 287 ? 21.648 14.207 21.047 1.000 18.224 287 LEU BBB CA 1
ATOM 4859 C C . LEU B 1 287 ? 20.832 13.099 21.707 1.000 20.497 287 LEU BBB C 1
ATOM 4860 O O . LEU B 1 287 ? 21.369 12.338 22.542 1.000 20.101 287 LEU BBB O 1
ATOM 4865 N N . GLY B 1 288 ? 19.559 13.011 21.338 1.000 20.186 288 GLY BBB N 1
ATOM 4866 C CA . GLY B 1 288 ? 18.670 12.006 21.926 1.000 19.975 288 GLY BBB CA 1
ATOM 4867 C C . GLY B 1 288 ? 18.512 10.795 21.039 1.000 18.647 288 GLY BBB C 1
ATOM 4868 O O . GLY B 1 288 ? 19.071 10.739 19.939 1.000 18.567 288 GLY BBB O 1
ATOM 4869 N N . SER B 1 289 ? 17.716 9.857 21.502 1.000 19.974 289 SER BBB N 1
ATOM 4870 C CA . SER B 1 289 ? 17.401 8.605 20.785 1.000 21.319 289 SER BBB CA 1
ATOM 4871 C C . SER B 1 289 ? 15.907 8.302 20.946 1.000 19.948 289 SER BBB C 1
ATOM 4872 O O . SER B 1 289 ? 15.269 8.853 21.868 1.000 19.624 289 SER BBB O 1
ATOM 4875 N N . LEU B 1 290 ? 15.397 7.450 20.046 1.000 19.698 290 LEU BBB N 1
ATOM 4876 C CA . LEU B 1 290 ? 13.970 7.076 19.997 1.000 18.631 290 LEU BBB CA 1
ATOM 4877 C C . LEU B 1 290 ? 13.851 5.594 19.720 1.000 19.737 290 LEU BBB C 1
ATOM 4878 O O . LEU B 1 290 ? 14.545 5.091 18.800 1.000 19.286 290 LEU BBB O 1
ATOM 4883 N N . THR B 1 291 ? 13.063 4.916 20.535 1.000 20.346 291 THR BBB N 1
ATOM 4884 C CA . THR B 1 291 ? 12.707 3.497 20.316 1.000 22.882 291 THR BBB CA 1
ATOM 4885 C C . THR B 1 291 ? 11.204 3.397 20.064 1.000 21.713 291 THR BBB C 1
ATOM 4886 O O . THR B 1 291 ? 10.448 4.293 20.516 1.000 20.874 291 THR BBB O 1
ATOM 4890 N N . ILE B 1 292 ? 10.805 2.381 19.304 1.000 21.172 292 ILE BBB N 1
ATOM 4891 C CA . ILE B 1 292 ? 9.378 2.162 18.983 1.000 19.456 292 ILE BBB CA 1
ATOM 4892 C C . ILE B 1 292 ? 9.065 0.682 19.176 1.000 20.980 292 ILE BBB C 1
ATOM 4893 O O . ILE B 1 292 ? 9.966 -0.158 18.984 1.000 21.860 292 ILE BBB O 1
ATOM 4898 N N . THR B 1 293 ? 7.878 0.412 19.700 1.000 21.223 293 THR BBB N 1
ATOM 4899 C CA . THR B 1 293 ? 7.355 -0.963 19.870 1.000 21.978 293 THR BBB CA 1
ATOM 4900 C C . THR B 1 293 ? 6.699 -1.392 18.564 1.000 22.105 293 THR BBB C 1
ATOM 4901 O O . THR B 1 293 ? 6.319 -0.514 17.738 1.000 21.271 293 THR BBB O 1
ATOM 4905 N N . GLU B 1 294 ? 6.513 -2.700 18.409 1.000 24.154 294 GLU BBB N 1
ATOM 4906 C CA . GLU B 1 294 ? 5.714 -3.279 17.301 1.000 26.986 294 GLU BBB CA 1
ATOM 4907 C C . GLU B 1 294 ? 4.345 -2.585 17.200 1.000 25.800 294 GLU BBB C 1
ATOM 4908 O O . GLU B 1 294 ? 3.882 -2.318 16.082 1.000 24.378 294 GLU BBB O 1
ATOM 4914 N N . GLY B 1 295 ? 3.739 -2.244 18.337 1.000 24.416 295 GLY BBB N 1
ATOM 4915 C CA . GLY B 1 295 ? 2.427 -1.580 18.409 1.000 25.540 295 GLY BBB CA 1
ATOM 4916 C C . GLY B 1 295 ? 2.456 -0.095 18.117 1.000 27.457 295 GLY BBB C 1
ATOM 4917 O O . GLY B 1 295 ? 1.376 0.504 18.111 1.000 29.903 295 GLY BBB O 1
ATOM 4918 N N . GLY B 1 296 ? 3.622 0.523 17.865 1.000 24.820 296 GLY BBB N 1
ATOM 4919 C CA . GLY B 1 296 ? 3.671 1.932 17.438 1.000 22.436 296 GLY BBB CA 1
ATOM 4920 C C . GLY B 1 296 ? 3.931 2.911 18.585 1.000 20.267 296 GLY BBB C 1
ATOM 4921 O O . GLY B 1 296 ? 3.974 4.104 18.324 1.000 21.578 296 GLY BBB O 1
ATOM 4922 N N . ALA B 1 297 ? 4.144 2.441 19.802 1.000 21.328 297 ALA BBB N 1
ATOM 4923 C CA . ALA B 1 297 ? 4.441 3.312 20.964 1.000 22.000 297 ALA BBB CA 1
ATOM 4924 C C . ALA B 1 297 ? 5.922 3.714 20.950 1.000 20.290 297 ALA BBB C 1
ATOM 4925 O O . ALA B 1 297 ? 6.782 2.842 21.066 1.000 19.866 297 ALA BBB O 1
ATOM 4927 N N . TRP B 1 298 ? 6.200 4.996 20.746 1.000 19.537 298 TRP BBB N 1
ATOM 4928 C CA . TRP B 1 298 ? 7.602 5.475 20.689 1.000 20.318 298 TRP BBB CA 1
ATOM 4929 C C . TRP B 1 298 ? 7.951 6.248 21.958 1.000 22.410 298 TRP BBB C 1
ATOM 4930 O O . TRP B 1 298 ? 7.038 6.867 22.607 1.000 24.126 298 TRP BBB O 1
ATOM 4941 N N . THR B 1 299 ? 9.235 6.207 22.314 1.000 21.941 299 THR BBB N 1
ATOM 4942 C CA . THR B 1 299 ? 9.799 6.946 23.465 1.000 20.996 299 THR BBB CA 1
ATOM 4943 C C . THR B 1 299 ? 11.086 7.624 23.037 1.000 20.490 299 THR BBB C 1
ATOM 4944 O O . THR B 1 299 ? 11.991 6.926 22.524 1.000 20.136 299 THR BBB O 1
ATOM 4948 N N . TYR B 1 300 ? 11.072 8.942 23.103 1.000 18.398 300 TYR BBB N 1
ATOM 4949 C CA . TYR B 1 300 ? 12.287 9.764 22.931 1.000 17.946 300 TYR BBB CA 1
ATOM 4950 C C . TYR B 1 300 ? 12.912 10.029 24.312 1.000 19.071 300 TYR BBB C 1
ATOM 4951 O O . TYR B 1 300 ? 12.145 10.399 25.247 1.000 17.784 300 TYR BBB O 1
ATOM 4960 N N . ASN B 1 301 ? 14.232 9.875 24.414 1.000 20.398 301 ASN BBB N 1
ATOM 4961 C CA . ASN B 1 301 ? 15.034 10.265 25.605 1.000 21.250 301 ASN BBB CA 1
ATOM 4962 C C . ASN B 1 301 ? 16.233 11.110 25.147 1.000 19.273 301 ASN BBB C 1
ATOM 4963 O O . ASN B 1 301 ? 16.879 10.736 24.152 1.000 20.782 301 ASN BBB O 1
ATOM 4968 N N . VAL B 1 302 ? 16.535 12.157 25.904 1.000 18.908 302 VAL BBB N 1
ATOM 4969 C CA . VAL B 1 302 ? 17.828 12.881 25.797 1.000 18.482 302 VAL BBB CA 1
ATOM 4970 C C . VAL B 1 302 ? 18.348 13.188 27.210 1.000 19.203 302 VAL BBB C 1
ATOM 4971 O O . VAL B 1 302 ? 17.564 13.582 28.100 1.000 19.677 302 VAL BBB O 1
ATOM 4975 N N . ASP B 1 303 ? 19.651 13.025 27.406 1.000 16.701 303 ASP BBB N 1
ATOM 4976 C CA . ASP B 1 303 ? 20.338 13.479 28.654 1.000 20.331 303 ASP BBB CA 1
ATOM 4977 C C . ASP B 1 303 ? 20.168 15.002 28.782 1.000 16.794 303 ASP BBB C 1
ATOM 4978 O O . ASP B 1 303 ? 20.609 15.725 27.893 1.000 16.921 303 ASP BBB O 1
ATOM 4983 N N . ASN B 1 304 ? 19.564 15.452 29.861 1.000 15.779 304 ASN BBB N 1
ATOM 4984 C CA . ASN B 1 304 ? 19.336 16.895 30.145 1.000 16.917 304 ASN BBB CA 1
ATOM 4985 C C . ASN B 1 304 ? 20.691 17.607 30.162 1.000 15.378 304 ASN BBB C 1
ATOM 4986 O O . ASN B 1 304 ? 20.767 18.806 29.790 1.000 15.268 304 ASN BBB O 1
ATOM 4991 N N . SER B 1 305 ? 21.742 16.925 30.610 1.000 16.812 305 SER BBB N 1
ATOM 4992 C CA . SER B 1 305 ? 23.088 17.522 30.696 1.000 19.468 305 SER BBB CA 1
ATOM 4993 C C . SER B 1 305 ? 23.562 17.944 29.293 1.000 18.885 305 SER BBB C 1
ATOM 4994 O O . SER B 1 305 ? 24.296 18.949 29.204 1.000 17.938 305 SER BBB O 1
ATOM 4997 N N . LYS B 1 306 ? 23.084 17.290 28.221 1.000 16.868 306 LYS BBB N 1
ATOM 4998 C CA . LYS B 1 306 ? 23.580 17.585 26.845 1.000 16.003 306 LYS BBB CA 1
ATOM 4999 C C . LYS B 1 306 ? 22.907 18.825 26.236 1.000 15.489 306 LYS BBB C 1
ATOM 5000 O O . LYS B 1 306 ? 23.378 19.286 25.174 1.000 15.201 306 LYS BBB O 1
ATOM 5006 N N . VAL B 1 307 ? 21.814 19.298 26.804 1.000 14.923 307 VAL BBB N 1
ATOM 5007 C CA . VAL B 1 307 ? 21.044 20.417 26.186 1.000 16.321 307 VAL BBB CA 1
ATOM 5008 C C . VAL B 1 307 ? 21.189 21.698 27.003 1.000 16.163 307 VAL BBB C 1
ATOM 5009 O O . VAL B 1 307 ? 20.528 22.650 26.659 1.000 18.407 307 VAL BBB O 1
ATOM 5013 N N . GLN B 1 308 ? 22.011 21.732 28.053 1.000 15.782 308 GLN BBB N 1
ATOM 5014 C CA . GLN B 1 308 ? 22.152 22.924 28.908 1.000 16.894 308 GLN BBB CA 1
ATOM 5015 C C . GLN B 1 308 ? 22.569 24.135 28.082 1.000 16.980 308 GLN BBB C 1
ATOM 5016 O O . GLN B 1 308 ? 22.151 25.274 28.392 1.000 14.011 308 GLN BBB O 1
ATOM 5022 N N . TYR B 1 309 ? 23.430 23.910 27.105 1.000 15.971 309 TYR BBB N 1
ATOM 5023 C CA . TYR B 1 309 ? 24.057 24.967 26.292 1.000 17.331 309 TYR BBB CA 1
ATOM 5024 C C . TYR B 1 309 ? 22.991 25.815 25.574 1.000 16.462 309 TYR BBB C 1
ATOM 5025 O O . TYR B 1 309 ? 23.309 26.964 25.229 1.000 19.712 309 TYR BBB O 1
ATOM 5034 N N . LEU B 1 310 ? 21.797 25.277 25.311 1.000 16.093 310 LEU BBB N 1
ATOM 5035 C CA . LEU B 1 310 ? 20.688 26.044 24.650 1.000 17.720 310 LEU BBB CA 1
ATOM 5036 C C . LEU B 1 310 ? 20.211 27.180 25.547 1.000 17.643 310 LEU BBB C 1
ATOM 5037 O O . LEU B 1 310 ? 20.004 26.952 26.747 1.000 13.437 310 LEU BBB O 1
ATOM 5042 N N . GLY B 1 311 ? 20.142 28.384 24.977 1.000 18.226 311 GLY BBB N 1
ATOM 5043 C CA . GLY B 1 311 ? 19.662 29.584 25.678 1.000 19.447 311 GLY BBB CA 1
ATOM 5044 C C . GLY B 1 311 ? 18.139 29.625 25.720 1.000 19.213 311 GLY BBB C 1
ATOM 5045 O O . GLY B 1 311 ? 17.457 28.709 25.144 1.000 16.851 311 GLY BBB O 1
ATOM 5046 N N . GLU B 1 312 ? 17.604 30.644 26.387 1.000 18.796 312 GLU BBB N 1
ATOM 5047 C CA . GLU B 1 312 ? 16.133 30.765 26.598 1.000 19.437 312 GLU BBB CA 1
ATOM 5048 C C . GLU B 1 312 ? 15.430 30.710 25.240 1.000 20.569 312 GLU BBB C 1
ATOM 5049 O O . GLU B 1 312 ? 15.705 31.588 24.420 1.000 19.132 312 GLU BBB O 1
ATOM 5055 N N . GLY B 1 313 ? 14.562 29.713 25.005 1.000 21.005 313 GLY BBB N 1
ATOM 5056 C CA . GLY B 1 313 ? 13.729 29.672 23.784 1.000 20.296 313 GLY BBB CA 1
ATOM 5057 C C . GLY B 1 313 ? 14.480 29.188 22.566 1.000 20.734 313 GLY BBB C 1
ATOM 5058 O O . GLY B 1 313 ? 13.852 29.091 21.534 1.000 22.074 313 GLY BBB O 1
ATOM 5059 N N . GLU B 1 314 ? 15.765 28.859 22.681 1.000 17.851 314 GLU BBB N 1
ATOM 5060 C CA . GLU B 1 314 ? 16.567 28.350 21.551 1.000 20.153 314 GLU BBB CA 1
ATOM 5061 C C . GLU B 1 314 ? 16.128 26.904 21.289 1.000 18.505 314 GLU BBB C 1
ATOM 5062 O O . GLU B 1 314 ? 16.031 26.124 22.224 1.000 19.923 314 GLU BBB O 1
ATOM 5068 N N . THR B 1 315 ? 15.857 26.559 20.032 1.000 20.358 315 THR BBB N 1
ATOM 5069 C CA . THR B 1 315 ? 15.355 25.220 19.672 1.000 18.430 315 THR BBB CA 1
ATOM 5070 C C . THR B 1 315 ? 16.458 24.412 18.984 1.000 20.197 315 THR BBB C 1
ATOM 5071 O O . THR B 1 315 ? 17.344 24.988 18.300 1.000 18.351 315 THR BBB O 1
ATOM 5075 N N . LYS B 1 316 ? 16.342 23.106 19.155 1.000 17.514 316 LYS BBB N 1
ATOM 5076 C CA . LYS B 1 316 ? 17.100 22.111 18.378 1.000 19.397 316 LYS BBB CA 1
ATOM 5077 C C . LYS B 1 316 ? 16.115 21.014 17.972 1.000 19.255 316 LYS BBB C 1
ATOM 5078 O O . LYS B 1 316 ? 15.544 20.414 18.848 1.000 19.737 316 LYS BBB O 1
ATOM 5084 N N . VAL B 1 317 ? 15.961 20.780 16.675 1.000 16.902 317 VAL BBB N 1
ATOM 5085 C CA . VAL B 1 317 ? 15.023 19.792 16.101 1.000 20.054 317 VAL BBB CA 1
ATOM 5086 C C . VAL B 1 317 ? 15.786 18.509 15.750 1.000 18.017 317 VAL BBB C 1
ATOM 5087 O O . VAL B 1 317 ? 16.815 18.593 15.046 1.000 19.651 317 VAL BBB O 1
ATOM 5091 N N . GLU B 1 318 ? 15.300 17.386 16.246 1.000 18.385 318 GLU BBB N 1
ATOM 5092 C CA . GLU B 1 318 ? 15.868 16.041 15.955 1.000 20.808 318 GLU BBB CA 1
ATOM 5093 C C . GLU B 1 318 ? 14.777 15.172 15.336 1.000 22.896 318 GLU BBB C 1
ATOM 5094 O O . GLU B 1 318 ? 13.598 15.215 15.808 1.000 20.126 318 GLU BBB O 1
ATOM 5100 N N . THR B 1 319 ? 15.120 14.412 14.290 1.000 19.334 319 THR BBB N 1
ATOM 5101 C CA . THR B 1 319 ? 14.111 13.572 13.602 1.000 19.849 319 THR BBB CA 1
ATOM 5102 C C . THR B 1 319 ? 14.562 12.122 13.661 1.000 18.820 319 THR BBB C 1
ATOM 5103 O O . THR B 1 319 ? 15.780 11.861 13.708 1.000 19.664 319 THR BBB O 1
ATOM 5107 N N . PHE B 1 320 ? 13.611 11.216 13.754 1.000 17.925 320 PHE BBB N 1
ATOM 5108 C CA . PHE B 1 320 ? 13.858 9.764 13.906 1.000 16.967 320 PHE BBB CA 1
ATOM 5109 C C . PHE B 1 320 ? 13.008 9.031 12.887 1.000 18.461 320 PHE BBB C 1
ATOM 5110 O O . PHE B 1 320 ? 11.755 9.2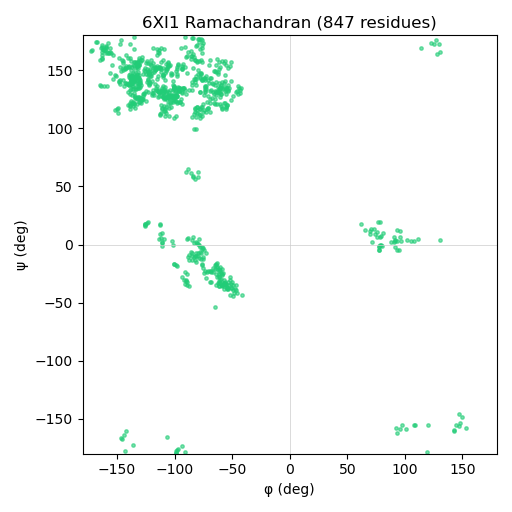38 12.860 1.000 19.800 320 PHE BBB O 1
ATOM 5118 N N . THR B 1 321 ? 13.632 8.200 12.067 1.000 18.209 321 THR BBB N 1
ATOM 5119 C CA . THR B 1 321 ? 12.916 7.410 11.041 1.000 19.622 321 THR BBB CA 1
ATOM 5120 C C . THR B 1 321 ? 12.600 6.028 11.578 1.000 19.710 321 THR BBB C 1
ATOM 5121 O O . THR B 1 321 ? 13.531 5.310 11.993 1.000 17.966 321 THR BBB O 1
ATOM 5125 N N . VAL B 1 322 ? 11.313 5.673 11.588 1.000 18.571 322 VAL BBB N 1
ATOM 5126 C CA . VAL B 1 322 ? 10.846 4.319 12.001 1.000 17.063 322 VAL BBB CA 1
ATOM 5127 C C . VAL B 1 322 ? 10.240 3.649 10.768 1.000 18.515 322 VAL BBB C 1
ATOM 5128 O O . VAL B 1 322 ? 9.984 4.333 9.775 1.000 18.548 322 VAL BBB O 1
ATOM 5132 N N . ALA B 1 323 ? 10.025 2.343 10.821 1.000 19.975 323 ALA BBB N 1
ATOM 5133 C CA . ALA B 1 323 ? 9.589 1.554 9.655 1.000 22.121 323 ALA BBB CA 1
ATOM 5134 C C . ALA B 1 323 ? 8.497 0.575 10.089 1.000 20.082 323 ALA BBB C 1
ATOM 5135 O O . ALA B 1 323 ? 8.615 -0.027 11.188 1.000 20.397 323 ALA BBB O 1
ATOM 5137 N N . SER B 1 324 ? 7.499 0.385 9.215 1.000 20.950 324 SER BBB N 1
ATOM 5138 C CA . SER B 1 324 ? 6.553 -0.759 9.308 1.000 22.446 324 SER BBB CA 1
ATOM 5139 C C . SER B 1 324 ? 7.240 -2.041 8.809 1.000 25.116 324 SER BBB C 1
ATOM 5140 O O . SER B 1 324 ? 8.324 -1.939 8.189 1.000 23.142 324 SER BBB O 1
ATOM 5143 N N . VAL B 1 325 ? 6.600 -3.191 9.036 1.000 25.279 325 VAL BBB N 1
ATOM 5144 C CA . VAL B 1 325 ? 7.083 -4.547 8.633 1.000 26.525 325 VAL BBB CA 1
ATOM 5145 C C . VAL B 1 325 ? 7.589 -4.527 7.182 1.000 27.901 325 VAL BBB C 1
ATOM 5146 O O . VAL B 1 325 ? 8.634 -5.146 6.926 1.000 26.963 325 VAL BBB O 1
ATOM 5150 N N . ASP B 1 326 ? 6.900 -3.851 6.262 1.000 23.672 326 ASP BBB N 1
ATOM 5151 C CA . ASP B 1 326 ? 7.215 -3.943 4.807 1.000 25.172 326 ASP BBB CA 1
ATOM 5152 C C . ASP B 1 326 ? 8.250 -2.882 4.428 1.000 24.813 326 ASP BBB C 1
ATOM 5153 O O . ASP B 1 326 ? 8.584 -2.799 3.222 1.000 26.546 326 ASP BBB O 1
ATOM 5158 N N . GLY B 1 327 ? 8.795 -2.123 5.397 1.000 24.444 327 GLY BBB N 1
ATOM 5159 C CA . GLY B 1 327 ? 9.870 -1.134 5.140 1.000 23.948 327 GLY BBB CA 1
ATOM 5160 C C . GLY B 1 327 ? 9.339 0.254 4.839 1.000 24.082 327 GLY BBB C 1
ATOM 5161 O O . GLY B 1 327 ? 10.139 1.174 4.528 1.000 23.530 327 GLY BBB O 1
ATOM 5162 N N . THR B 1 328 ? 8.026 0.469 4.918 1.000 21.138 328 THR BBB N 1
ATOM 5163 C CA . THR B 1 328 ? 7.473 1.827 4.764 1.000 20.780 328 THR BBB CA 1
ATOM 5164 C C . THR B 1 328 ? 7.985 2.695 5.924 1.000 18.919 328 THR BBB C 1
ATOM 5165 O O . THR B 1 328 ? 7.914 2.228 7.056 1.000 21.537 328 THR BBB O 1
ATOM 5169 N N . THR B 1 329 ? 8.497 3.882 5.662 1.000 20.654 329 THR BBB N 1
ATOM 5170 C CA . THR B 1 329 ? 9.115 4.710 6.726 1.000 22.875 329 THR BBB CA 1
ATOM 5171 C C . THR B 1 329 ? 8.192 5.858 7.125 1.000 22.754 329 THR BBB C 1
ATOM 5172 O O . THR B 1 329 ? 7.344 6.304 6.312 1.000 22.180 329 THR BBB O 1
ATOM 5176 N N . HIS B 1 330 ? 8.346 6.325 8.363 1.000 20.869 330 HIS BBB N 1
ATOM 5177 C CA . HIS B 1 330 ? 7.739 7.588 8.840 1.000 22.181 330 HIS BBB CA 1
ATOM 5178 C C . HIS B 1 330 ? 8.724 8.303 9.787 1.000 20.024 330 HIS BBB C 1
ATOM 5179 O O . HIS B 1 330 ? 9.519 7.609 10.429 1.000 20.503 330 HIS BBB O 1
ATOM 5186 N N . THR B 1 331 ? 8.652 9.623 9.851 1.000 20.551 331 THR BBB N 1
ATOM 5187 C CA . THR B 1 331 ? 9.530 10.447 10.711 1.000 21.403 331 THR BBB CA 1
ATOM 5188 C C . THR B 1 331 ? 8.777 10.850 11.972 1.000 21.263 331 THR BBB C 1
ATOM 5189 O O . THR B 1 331 ? 7.597 11.256 11.855 1.000 21.321 331 THR BBB O 1
ATOM 5193 N N . VAL B 1 332 ? 9.438 10.739 13.114 1.000 19.011 332 VAL BBB N 1
ATOM 5194 C CA . VAL B 1 332 ? 9.039 11.458 14.356 1.000 18.622 332 VAL BBB CA 1
ATOM 5195 C C . VAL B 1 332 ? 9.971 12.668 14.551 1.000 19.771 332 VAL BBB C 1
ATOM 5196 O O . VAL B 1 332 ? 11.216 12.510 14.488 1.000 18.344 332 VAL BBB O 1
ATOM 5200 N N . THR B 1 333 ? 9.406 13.856 14.713 1.000 19.760 333 THR BBB N 1
ATOM 5201 C CA . THR B 1 333 ? 10.136 15.146 14.830 1.000 19.792 333 THR BBB CA 1
ATOM 5202 C C . THR B 1 333 ? 10.031 15.656 16.266 1.000 20.940 333 THR BBB C 1
ATOM 5203 O O . THR B 1 333 ? 8.900 15.988 16.703 1.000 20.090 333 THR BBB O 1
ATOM 5207 N N . ILE B 1 334 ? 11.161 15.726 16.965 1.000 18.818 334 ILE BBB N 1
ATOM 5208 C CA . ILE B 1 334 ? 11.229 16.173 18.377 1.000 20.183 334 ILE BBB CA 1
ATOM 5209 C C . ILE B 1 334 ? 11.895 17.554 18.423 1.000 20.237 334 ILE BBB C 1
ATOM 5210 O O . ILE B 1 334 ? 12.971 17.728 17.823 1.000 16.891 334 ILE BBB O 1
ATOM 5215 N N . THR B 1 335 ? 11.257 18.506 19.087 1.000 17.894 335 THR BBB N 1
ATOM 5216 C CA . THR B 1 335 ? 11.814 19.867 19.251 1.000 18.080 335 THR BBB CA 1
ATOM 5217 C C . THR B 1 335 ? 12.271 20.011 20.714 1.000 17.017 335 THR BBB C 1
ATOM 5218 O O . THR B 1 335 ? 11.438 19.904 21.641 1.000 18.823 335 THR BBB O 1
ATOM 5222 N N . ILE B 1 336 ? 13.561 20.229 20.914 1.000 17.669 336 ILE BBB N 1
ATOM 5223 C CA . ILE B 1 336 ? 14.131 20.585 22.248 1.000 16.693 336 ILE BBB CA 1
ATOM 5224 C C . ILE B 1 336 ? 14.123 22.108 22.356 1.000 16.968 336 ILE BBB C 1
ATOM 5225 O O . ILE B 1 336 ? 14.650 22.779 21.444 1.000 18.119 336 ILE BBB O 1
ATOM 5230 N N . THR B 1 337 ? 13.585 22.663 23.442 1.000 18.019 337 THR BBB N 1
ATOM 5231 C CA . THR B 1 337 ? 13.608 24.123 23.682 1.000 16.904 337 THR BBB CA 1
ATOM 5232 C C . THR B 1 337 ? 14.486 24.427 24.903 1.000 17.077 337 THR BBB C 1
ATOM 5233 O O . THR B 1 337 ? 14.305 23.775 25.953 1.000 17.595 337 THR BBB O 1
ATOM 5237 N N . GLY B 1 338 ? 15.392 25.395 24.750 1.000 17.544 338 GLY BBB N 1
ATOM 5238 C CA . GLY B 1 338 ? 16.308 25.802 25.824 1.000 15.683 338 GLY BBB CA 1
ATOM 5239 C C . GLY B 1 338 ? 15.659 26.671 26.879 1.000 17.724 338 GLY BBB C 1
ATOM 5240 O O . GLY B 1 338 ? 14.593 27.283 26.610 1.000 18.031 338 GLY BBB O 1
ATOM 5241 N N . VAL B 1 339 ? 16.274 26.698 28.057 1.000 17.449 339 VAL BBB N 1
ATOM 5242 C CA . VAL B 1 339 ? 15.936 27.676 29.127 1.000 19.058 339 VAL BBB CA 1
ATOM 5243 C C . VAL B 1 339 ? 17.201 28.407 29.546 1.000 19.280 339 VAL BBB C 1
ATOM 5244 O O . VAL B 1 339 ? 18.300 27.860 29.419 1.000 15.893 339 VAL BBB O 1
ATOM 5248 N N . ASN B 1 340 ? 17.037 29.635 30.012 1.000 18.909 340 ASN BBB N 1
ATOM 5249 C CA . ASN B 1 340 ? 18.204 30.397 30.523 1.000 18.602 340 ASN BBB CA 1
ATOM 5250 C C . ASN B 1 340 ? 18.865 29.640 31.683 1.000 19.194 340 ASN BBB C 1
ATOM 5251 O O . ASN B 1 340 ? 18.169 29.098 32.585 1.000 19.229 340 ASN BBB O 1
ATOM 5256 N N . ASP B 1 341 ? 20.180 29.553 31.630 1.000 16.152 341 ASP BBB N 1
ATOM 5257 C CA . ASP B 1 341 ? 21.044 29.298 32.808 1.000 15.591 341 ASP BBB CA 1
ATOM 5258 C C . ASP B 1 341 ? 21.624 30.619 33.310 1.000 13.019 341 ASP BBB C 1
ATOM 5259 O O . ASP B 1 341 ? 22.144 31.434 32.485 1.000 14.514 341 ASP BBB O 1
ATOM 5264 N N . ALA B 1 342 ? 21.487 30.870 34.609 1.000 15.630 342 ALA BBB N 1
ATOM 5265 C CA . ALA B 1 342 ? 22.016 32.066 35.295 1.000 16.320 342 ALA BBB CA 1
ATOM 5266 C C . ALA B 1 342 ? 23.515 32.119 35.028 1.000 16.709 342 ALA BBB C 1
ATOM 5267 O O . ALA B 1 342 ? 24.174 31.077 35.157 1.000 14.997 342 ALA BBB O 1
ATOM 5269 N N . ALA B 1 343 ? 24.015 33.301 34.699 1.000 14.473 343 ALA BBB N 1
ATOM 5270 C CA . ALA B 1 343 ? 25.449 33.572 34.533 1.000 15.255 343 ALA BBB CA 1
ATOM 5271 C C . ALA B 1 343 ? 26.159 33.385 35.875 1.000 14.862 343 ALA BBB C 1
ATOM 5272 O O . ALA B 1 343 ? 25.524 33.530 36.929 1.000 15.767 343 ALA BBB O 1
ATOM 5274 N N . VAL B 1 344 ? 27.409 32.950 35.823 1.000 13.831 344 VAL BBB N 1
ATOM 5275 C CA . VAL B 1 344 ? 28.311 32.870 37.009 1.000 14.819 344 VAL BBB CA 1
ATOM 5276 C C . VAL B 1 344 ? 29.241 34.091 36.966 1.000 13.814 344 VAL BBB C 1
ATOM 5277 O O . VAL B 1 344 ? 30.053 34.219 36.046 1.000 12.279 344 VAL BBB O 1
ATOM 5281 N N . ILE B 1 345 ? 29.005 35.006 37.880 1.000 14.608 345 ILE BBB N 1
ATOM 5282 C CA . ILE B 1 345 ? 29.737 36.291 37.936 1.000 13.788 345 ILE BBB CA 1
ATOM 5283 C C . ILE B 1 345 ? 30.740 36.259 39.075 1.000 15.433 345 ILE BBB C 1
ATOM 5284 O O . ILE B 1 345 ? 30.355 35.973 40.250 1.000 16.462 345 ILE BBB O 1
ATOM 5289 N N . SER B 1 346 ? 31.970 36.648 38.801 1.000 14.906 346 SER BBB N 1
ATOM 5290 C CA . SER B 1 346 ? 33.041 36.614 39.797 1.000 15.750 346 SER BBB CA 1
ATOM 5291 C C . SER B 1 346 ? 33.932 37.842 39.609 1.000 16.124 346 SER BBB C 1
ATOM 5292 O O . SER B 1 346 ? 33.457 38.845 39.039 1.000 14.396 346 SER BBB O 1
ATOM 5295 N N . GLY B 1 347 ? 35.162 37.810 40.120 1.000 15.764 347 GLY BBB N 1
ATOM 5296 C CA . GLY B 1 347 ? 35.997 39.013 40.013 1.000 15.719 347 GLY BBB CA 1
ATOM 5297 C C . GLY B 1 347 ? 35.913 39.924 41.203 1.000 14.954 347 GLY BBB C 1
ATOM 5298 O O . GLY B 1 347 ? 35.541 39.487 42.303 1.000 15.099 347 GLY BBB O 1
ATOM 5299 N N . SER B 1 348 ? 36.337 41.171 41.026 1.000 15.159 348 SER BBB N 1
ATOM 5300 C CA . SER B 1 348 ? 36.433 42.153 42.134 1.000 17.140 348 SER BBB CA 1
ATOM 5301 C C . SER B 1 348 ? 35.048 42.757 42.393 1.000 17.306 348 SER BBB C 1
ATOM 5302 O O . SER B 1 348 ? 34.672 43.667 41.645 1.000 17.230 348 SER BBB O 1
ATOM 5305 N N . ASP B 1 349 ? 34.332 42.276 43.399 1.000 15.669 349 ASP BBB N 1
ATOM 5306 C CA . ASP B 1 349 ? 32.939 42.745 43.680 1.000 17.163 349 ASP BBB CA 1
ATOM 5307 C C . ASP B 1 349 ? 32.881 43.508 45.012 1.000 16.697 349 ASP BBB C 1
ATOM 5308 O O . ASP B 1 349 ? 31.747 43.743 45.562 1.000 15.048 349 ASP BBB O 1
ATOM 5313 N N . THR B 1 350 ? 34.038 43.937 45.525 1.000 18.466 350 THR BBB N 1
ATOM 5314 C CA . THR B 1 350 ? 34.119 44.757 46.747 1.000 16.941 350 THR BBB CA 1
ATOM 5315 C C . THR B 1 350 ? 35.151 45.850 46.531 1.000 17.131 350 THR BBB C 1
ATOM 5316 O O . THR B 1 350 ? 36.030 45.718 45.652 1.000 17.297 350 THR BBB O 1
ATOM 5320 N N . GLY B 1 351 ? 35.018 46.895 47.301 1.000 17.425 351 GLY BBB N 1
ATOM 5321 C CA . GLY B 1 351 ? 35.924 48.053 47.263 1.000 16.404 351 GLY BBB CA 1
ATOM 5322 C C . GLY B 1 351 ? 35.767 48.877 48.492 1.000 17.128 351 GLY BBB C 1
ATOM 5323 O O . GLY B 1 351 ? 34.834 48.623 49.271 1.000 17.349 351 GLY BBB O 1
ATOM 5324 N N . ALA B 1 352 ? 36.659 49.865 48.660 1.000 18.487 352 ALA BBB N 1
ATOM 5325 C CA . ALA B 1 352 ? 36.665 50.686 49.870 1.000 19.131 352 ALA BBB CA 1
ATOM 5326 C C . ALA B 1 352 ? 37.256 52.043 49.538 1.000 18.771 352 ALA BBB C 1
ATOM 5327 O O . ALA B 1 352 ? 38.152 52.133 48.635 1.000 18.737 352 ALA BBB O 1
ATOM 5329 N N . VAL B 1 353 ? 36.687 53.074 50.153 1.000 21.835 353 VAL BBB N 1
ATOM 5330 C CA . VAL B 1 353 ? 37.280 54.446 50.079 1.000 18.653 353 VAL BBB CA 1
ATOM 5331 C C . VAL B 1 353 ? 37.386 54.992 51.498 1.000 18.485 353 VAL BBB C 1
ATOM 5332 O O . VAL B 1 353 ? 36.634 54.554 52.401 1.000 16.761 353 VAL BBB O 1
ATOM 5336 N N . THR B 1 354 ? 38.273 55.988 51.709 1.000 18.241 354 THR BBB N 1
ATOM 5337 C CA . THR B 1 354 ? 38.461 56.628 53.005 1.000 16.586 354 THR BBB CA 1
ATOM 5338 C C . THR B 1 354 ? 38.263 58.146 52.829 1.000 15.422 354 THR BBB C 1
ATOM 5339 O O . THR B 1 354 ? 38.741 58.660 51.825 1.000 16.738 354 THR BBB O 1
ATOM 5343 N N . GLU B 1 355 ? 37.481 58.737 53.703 1.000 19.693 355 GLU BBB N 1
ATOM 5344 C CA . GLU B 1 355 ? 37.254 60.212 53.731 1.000 19.891 355 GLU BBB CA 1
ATOM 5345 C C . GLU B 1 355 ? 38.627 60.881 53.593 1.000 20.126 355 GLU BBB C 1
ATOM 5346 O O . GLU B 1 355 ? 39.613 60.436 54.266 1.000 20.086 355 GLU BBB O 1
ATOM 5352 N N . ASP B 1 356 ? 38.711 61.856 52.697 1.000 21.707 356 ASP BBB N 1
ATOM 5353 C CA . ASP B 1 356 ? 39.876 62.760 52.530 1.000 23.532 356 ASP BBB CA 1
ATOM 5354 C C . ASP B 1 356 ? 41.039 62.060 51.815 1.000 23.852 356 ASP BBB C 1
ATOM 5355 O O . ASP B 1 356 ? 42.076 62.697 51.717 1.000 24.033 356 ASP BBB O 1
ATOM 5360 N N . GLU B 1 357 ? 40.898 60.835 51.302 1.000 22.481 357 GLU BBB N 1
ATOM 5361 C CA . GLU B 1 357 ? 42.056 60.112 50.700 1.000 24.410 357 GLU BBB CA 1
ATOM 5362 C C . GLU B 1 357 ? 42.408 60.857 49.408 1.000 27.885 357 GLU BBB C 1
ATOM 5363 O O . GLU B 1 357 ? 43.575 60.907 49.042 1.000 24.032 357 GLU BBB O 1
ATOM 5369 N N . THR B 1 358 ? 41.409 61.434 48.748 1.000 26.842 358 THR BBB N 1
ATOM 5370 C CA . THR B 1 358 ? 41.547 62.221 47.499 1.000 23.571 358 THR BBB CA 1
ATOM 5371 C C . THR B 1 358 ? 40.457 63.291 47.555 1.000 25.751 358 THR BBB C 1
ATOM 5372 O O . THR B 1 358 ? 39.615 63.228 48.472 1.000 21.890 358 THR BBB O 1
ATOM 5376 N N . ASN B 1 359 ? 40.460 64.224 46.616 1.000 25.102 359 ASN BBB N 1
ATOM 5377 C CA . ASN B 1 359 ? 39.543 65.396 46.679 1.000 29.199 359 ASN BBB CA 1
ATOM 5378 C C . ASN B 1 359 ? 39.531 66.006 45.282 1.000 29.572 359 ASN BBB C 1
ATOM 5379 O O . ASN B 1 359 ? 40.587 66.046 44.658 1.000 30.114 359 ASN BBB O 1
ATOM 5384 N N . PRO B 1 360 ? 38.369 66.396 44.705 1.000 26.226 360 PRO BBB N 1
ATOM 5385 C CA . PRO B 1 360 ? 37.072 66.336 45.380 1.000 24.750 360 PRO BBB CA 1
ATOM 5386 C C . PRO B 1 360 ? 36.308 64.994 45.376 1.000 22.253 360 PRO BBB C 1
ATOM 5387 O O . PRO B 1 360 ? 35.280 64.941 46.096 1.000 21.376 360 PRO BBB O 1
ATOM 5391 N N . LEU B 1 361 ? 36.740 64.001 44.587 1.000 20.873 361 LEU BBB N 1
ATOM 5392 C CA . LEU B 1 361 ? 36.032 62.695 44.483 1.000 21.355 361 LEU BBB CA 1
ATOM 5393 C C . LEU B 1 361 ? 36.854 61.608 45.177 1.000 20.568 361 LEU BBB C 1
ATOM 5394 O O . LEU B 1 361 ? 38.093 61.679 45.062 1.000 19.982 361 LEU BBB O 1
ATOM 5399 N N . LEU B 1 362 ? 36.174 60.694 45.864 1.000 19.401 362 LEU BBB N 1
ATOM 5400 C CA . LEU B 1 362 ? 36.733 59.381 46.290 1.000 18.651 362 LEU BBB CA 1
ATOM 5401 C C . LEU B 1 362 ? 36.349 58.393 45.201 1.000 18.980 362 LEU BBB C 1
ATOM 5402 O O . LEU B 1 362 ? 35.175 58.409 44.690 1.000 18.929 362 LEU BBB O 1
ATOM 5407 N N . THR B 1 363 ? 37.308 57.576 44.768 1.000 18.452 363 THR BBB N 1
ATOM 5408 C CA . THR B 1 363 ? 37.078 56.703 43.610 1.000 17.190 363 THR BBB CA 1
ATOM 5409 C C . THR B 1 363 ? 37.611 55.301 43.919 1.000 17.449 363 THR BBB C 1
ATOM 5410 O O . THR B 1 363 ? 38.591 55.184 44.672 1.000 17.413 363 THR BBB O 1
ATOM 5414 N N . GLU B 1 3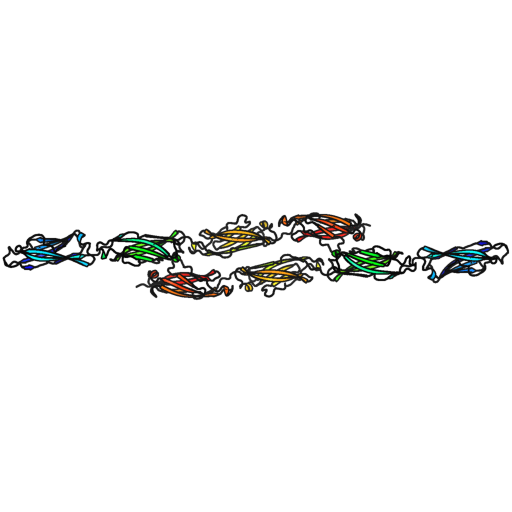64 ? 36.893 54.320 43.416 1.000 15.297 364 GLU BBB N 1
ATOM 5415 C CA . GLU B 1 364 ? 37.293 52.897 43.555 1.000 16.392 364 GLU BBB CA 1
ATOM 5416 C C . GLU B 1 364 ? 37.003 52.198 42.234 1.000 16.297 364 GLU BBB C 1
ATOM 5417 O O . GLU B 1 364 ? 35.987 52.519 41.556 1.000 15.311 364 GLU BBB O 1
ATOM 5423 N N . THR B 1 365 ? 37.822 51.209 41.831 1.000 15.480 365 THR BBB N 1
ATOM 5424 C CA . THR B 1 365 ? 37.634 50.530 40.545 1.000 15.432 365 THR BBB CA 1
ATOM 5425 C C . THR B 1 365 ? 37.817 49.035 40.788 1.000 16.032 365 THR BBB C 1
ATOM 5426 O O . THR B 1 365 ? 38.462 48.698 41.805 1.000 16.109 365 THR BBB O 1
ATOM 5430 N N . GLY B 1 366 ? 37.195 48.246 39.943 1.000 14.905 366 GLY BBB N 1
ATOM 5431 C CA . GLY B 1 366 ? 37.374 46.783 39.931 1.000 15.104 366 GLY BBB CA 1
ATOM 5432 C C . GLY B 1 366 ? 36.876 46.214 38.638 1.000 16.490 366 GLY BBB C 1
ATOM 5433 O O . GLY B 1 366 ? 36.182 46.941 37.850 1.000 16.874 366 GLY BBB O 1
ATOM 5434 N N . THR B 1 367 ? 37.162 44.933 38.382 1.000 14.430 367 THR BBB N 1
ATOM 5435 C CA . THR B 1 367 ? 36.654 44.270 37.172 1.000 15.537 367 THR BBB CA 1
ATOM 5436 C C . THR B 1 367 ? 35.984 42.970 37.606 1.000 16.460 367 THR BBB C 1
ATOM 5437 O O . THR B 1 367 ? 36.580 42.208 38.384 1.000 15.555 367 THR BBB O 1
ATOM 5441 N N . LEU B 1 368 ? 34.739 42.800 37.202 1.000 14.503 368 LEU BBB N 1
ATOM 5442 C CA . LEU B 1 368 ? 33.994 41.521 37.308 1.000 14.386 368 LEU BBB CA 1
ATOM 5443 C C . LEU B 1 368 ? 34.275 40.659 36.108 1.000 14.818 368 LEU BBB C 1
ATOM 5444 O O . LEU B 1 368 ? 34.728 41.155 35.046 1.000 16.202 368 LEU BBB O 1
ATOM 5449 N N . SER B 1 369 ? 34.026 39.371 36.272 1.000 14.866 369 SER BBB N 1
ATOM 5450 C CA . SER B 1 369 ? 34.103 38.391 35.180 1.000 14.306 369 SER BBB CA 1
ATOM 5451 C C . SER B 1 369 ? 32.762 37.686 35.076 1.000 13.237 369 SER BBB C 1
ATOM 5452 O O . SER B 1 369 ? 32.104 37.495 36.129 1.000 13.397 369 SER BBB O 1
ATOM 5455 N N . VAL B 1 370 ? 32.387 37.290 33.870 1.000 12.812 370 VAL BBB N 1
ATOM 5456 C CA . VAL B 1 370 ? 31.146 36.489 33.706 1.000 13.575 370 VAL BBB CA 1
ATOM 5457 C C . VAL B 1 370 ? 31.400 35.326 32.762 1.000 13.065 370 VAL BBB C 1
ATOM 5458 O O . VAL B 1 370 ? 32.024 35.513 31.689 1.000 15.315 370 VAL BBB O 1
ATOM 5462 N N . THR B 1 371 ? 30.833 34.192 33.103 1.000 15.140 371 THR BBB N 1
ATOM 5463 C CA . THR B 1 371 ? 30.764 32.987 32.248 1.000 15.687 371 THR BBB CA 1
ATOM 5464 C C . THR B 1 371 ? 29.332 32.468 32.299 1.000 14.924 371 THR BBB C 1
ATOM 5465 O O . THR B 1 371 ? 28.726 32.526 33.392 1.000 15.217 371 THR BBB O 1
ATOM 5469 N N . ASP B 1 372 ? 28.860 31.977 31.162 1.000 14.836 372 ASP BBB N 1
ATOM 5470 C CA . ASP B 1 372 ? 27.432 31.598 30.990 1.000 16.240 372 ASP BBB CA 1
ATOM 5471 C C . ASP B 1 372 ? 27.362 30.274 30.239 1.000 16.572 372 ASP BBB C 1
ATOM 5472 O O . ASP B 1 372 ? 27.917 30.174 29.111 1.000 17.055 372 ASP BBB O 1
ATOM 5477 N N . VAL B 1 373 ? 26.750 29.272 30.836 1.000 15.921 373 VAL BBB N 1
ATOM 5478 C CA . VAL B 1 373 ? 26.620 27.946 30.160 1.000 18.856 373 VAL BBB CA 1
ATOM 5479 C C . VAL B 1 373 ? 25.818 28.084 28.866 1.000 16.754 373 VAL BBB C 1
ATOM 5480 O O . VAL B 1 373 ? 25.964 27.219 28.021 1.000 14.821 373 VAL BBB O 1
ATOM 5484 N N . ASP B 1 374 ? 25.010 29.142 28.703 1.000 14.434 374 ASP BBB N 1
ATOM 5485 C CA . ASP B 1 374 ? 24.240 29.341 27.451 1.000 15.140 374 ASP BBB CA 1
ATOM 5486 C C . ASP B 1 374 ? 25.157 29.854 26.345 1.000 18.401 374 ASP BBB C 1
ATOM 5487 O O . ASP B 1 374 ? 24.638 30.015 25.228 1.000 19.533 374 ASP BBB O 1
ATOM 5492 N N . GLY B 1 375 ? 26.441 30.132 26.625 1.000 18.835 375 GLY BBB N 1
ATOM 5493 C CA . GLY B 1 375 ? 27.422 30.413 25.571 1.000 21.515 375 GLY BBB CA 1
ATOM 5494 C C . GLY B 1 375 ? 28.197 31.702 25.788 1.000 22.907 375 GLY BBB C 1
ATOM 5495 O O . GLY B 1 375 ? 27.793 32.572 26.629 1.000 21.377 375 GLY BBB O 1
ATOM 5496 N N . ALA B 1 376 ? 29.310 31.828 25.049 1.000 21.148 376 ALA BBB N 1
ATOM 5497 C CA . ALA B 1 376 ? 30.145 33.050 25.070 1.000 22.379 376 ALA BBB CA 1
ATOM 5498 C C . ALA B 1 376 ? 29.287 34.256 24.695 1.000 18.629 376 ALA BBB C 1
ATOM 5499 O O . ALA B 1 376 ? 29.573 35.359 25.200 1.000 19.198 376 ALA BBB O 1
ATOM 5501 N N . ASP B 1 377 ? 28.251 34.076 23.864 1.000 20.033 377 ASP BBB N 1
ATOM 5502 C CA . ASP B 1 377 ? 27.335 35.173 23.459 1.000 21.222 377 ASP BBB CA 1
ATOM 5503 C C . ASP B 1 377 ? 26.655 35.847 24.665 1.000 20.845 377 ASP BBB C 1
ATOM 5504 O O . ASP B 1 377 ? 26.280 37.047 24.560 1.000 19.964 377 ASP BBB O 1
ATOM 5509 N N . GLU B 1 378 ? 26.524 35.157 25.794 1.000 19.790 378 GLU BBB N 1
ATOM 5510 C CA . GLU B 1 378 ? 25.888 35.706 27.014 1.000 19.494 378 GLU BBB CA 1
ATOM 5511 C C . GLU B 1 378 ? 26.931 36.158 28.051 1.000 17.875 378 GLU BBB C 1
ATOM 5512 O O . GLU B 1 378 ? 26.525 36.643 29.120 1.000 16.533 378 GLU BBB O 1
ATOM 5518 N N . ALA B 1 379 ? 28.226 36.004 27.760 1.000 17.018 379 ALA BBB N 1
ATOM 5519 C CA . ALA B 1 379 ? 29.330 36.331 28.691 1.000 17.279 379 ALA BBB CA 1
ATOM 5520 C C . ALA B 1 379 ? 29.708 37.799 28.492 1.000 16.879 379 ALA BBB C 1
ATOM 5521 O O . ALA B 1 379 ? 30.850 38.091 28.161 1.000 16.602 379 ALA BBB O 1
ATOM 5523 N N . LYS B 1 380 ? 28.781 38.691 28.813 1.000 15.588 380 LYS BBB N 1
ATOM 5524 C CA . LYS B 1 380 ? 29.111 40.128 28.882 1.000 18.548 380 LYS BBB CA 1
ATOM 5525 C C . LYS B 1 380 ? 28.094 40.822 29.772 1.000 16.318 380 LYS BBB C 1
ATOM 5526 O O . LYS B 1 380 ? 27.072 40.223 30.085 1.000 15.918 380 LYS BBB O 1
ATOM 5532 N N . PHE B 1 381 ? 28.425 42.024 30.185 1.000 15.318 381 PHE BBB N 1
ATOM 5533 C CA . PHE B 1 381 ? 27.578 42.822 31.104 1.000 17.048 381 PHE BBB CA 1
ATOM 5534 C C . PHE B 1 381 ? 26.738 43.787 30.299 1.000 19.788 381 PHE BBB C 1
ATOM 5535 O O . PHE B 1 381 ? 27.100 44.177 29.174 1.000 19.469 381 PHE BBB O 1
ATOM 5543 N N . LEU B 1 382 ? 25.619 44.170 30.886 1.000 19.855 382 LEU BBB N 1
ATOM 5544 C CA . LEU B 1 382 ? 24.855 45.353 30.453 1.000 20.291 382 LEU BBB CA 1
ATOM 5545 C C . LEU B 1 382 ? 25.608 46.574 30.974 1.000 19.123 382 LEU BBB C 1
ATOM 5546 O O . LEU B 1 382 ? 25.812 46.737 32.184 1.000 19.430 382 LEU BBB O 1
ATOM 5551 N N . ALA B 1 383 ? 26.070 47.416 30.080 1.000 19.231 383 ALA BBB N 1
ATOM 5552 C CA . ALA B 1 383 ? 26.793 48.635 30.467 1.000 18.698 383 ALA BBB CA 1
ATOM 5553 C C . ALA B 1 383 ? 25.770 49.629 31.024 1.000 22.483 383 ALA BBB C 1
ATOM 5554 O O . ALA B 1 383 ? 24.653 49.624 30.542 1.000 19.083 383 ALA BBB O 1
ATOM 5556 N N . GLY B 1 384 ? 26.140 50.397 32.039 1.000 20.306 384 GLY BBB N 1
ATOM 5557 C CA . GLY B 1 384 ? 25.316 51.481 32.594 1.000 21.501 384 GLY BBB CA 1
ATOM 5558 C C . GLY B 1 384 ? 25.560 51.611 34.075 1.000 19.907 384 GLY BBB C 1
ATOM 5559 O O . GLY B 1 384 ? 26.635 51.185 34.571 1.000 19.645 384 GLY BBB O 1
ATOM 5560 N N . ASN B 1 385 ? 24.583 52.161 34.773 1.000 17.609 385 ASN BBB N 1
ATOM 5561 C CA . ASN B 1 385 ? 24.663 52.478 36.216 1.000 21.039 385 ASN BBB CA 1
ATOM 5562 C C . ASN B 1 385 ? 24.304 51.229 36.973 1.000 18.721 385 ASN BBB C 1
ATOM 5563 O O . ASN B 1 385 ? 23.378 50.529 36.511 1.000 17.890 385 ASN BBB O 1
ATOM 5568 N N . GLY B 1 386 ? 24.999 50.949 38.070 1.000 17.307 386 GLY BBB N 1
ATOM 5569 C CA . GLY B 1 386 ? 24.538 49.913 38.992 1.000 17.140 386 GLY BBB CA 1
ATOM 5570 C C . GLY B 1 386 ? 23.411 50.492 39.826 1.000 18.790 386 GLY BBB C 1
ATOM 5571 O O . GLY B 1 386 ? 23.506 51.698 40.194 1.000 18.459 386 GLY BBB O 1
ATOM 5572 N N . THR B 1 387 ? 22.418 49.671 40.156 1.000 18.212 387 THR BBB N 1
ATOM 5573 C CA . THR B 1 387 ? 21.248 50.112 40.949 1.000 18.845 387 THR BBB CA 1
ATOM 5574 C C . THR B 1 387 ? 21.706 50.350 42.370 1.000 17.441 387 THR BBB C 1
ATOM 5575 O O . THR B 1 387 ? 22.250 49.440 42.980 1.000 15.382 387 THR BBB O 1
ATOM 5579 N N . PRO B 1 388 ? 21.619 51.588 42.885 1.000 14.403 388 PRO BBB N 1
ATOM 5580 C CA . PRO B 1 388 ? 22.195 51.900 44.182 1.000 15.045 388 PRO BBB CA 1
ATOM 5581 C C . PRO B 1 388 ? 21.317 51.445 45.345 1.000 16.326 388 PRO BBB C 1
ATOM 5582 O O . PRO B 1 388 ? 20.077 51.540 45.291 1.000 18.291 388 PRO BBB O 1
ATOM 5586 N N . SER B 1 389 ? 21.961 51.121 46.437 1.000 16.043 389 SER BBB N 1
ATOM 5587 C CA . SER B 1 389 ? 21.304 50.841 47.727 1.000 17.144 389 SER BBB CA 1
ATOM 5588 C C . SER B 1 389 ? 20.597 52.108 48.229 1.000 16.535 389 SER BBB C 1
ATOM 5589 O O . SER B 1 389 ? 21.024 53.261 47.878 1.000 12.112 389 SER BBB O 1
ATOM 5592 N N . ALA B 1 390 ? 19.555 51.929 49.051 1.000 15.102 390 ALA BBB N 1
ATOM 5593 C CA . ALA B 1 390 ? 18.831 53.058 49.697 1.000 16.969 390 ALA BBB CA 1
ATOM 5594 C C . ALA B 1 390 ? 19.815 54.014 50.360 1.000 15.928 390 ALA BBB C 1
ATOM 5595 O O . ALA B 1 390 ? 20.600 53.594 51.256 1.000 15.755 390 ALA BBB O 1
ATOM 5597 N N . GLY B 1 391 ? 19.735 55.318 50.076 1.000 14.667 391 GLY BBB N 1
ATOM 5598 C CA . GLY B 1 391 ? 20.575 56.300 50.793 1.000 15.321 391 GLY BBB CA 1
ATOM 5599 C C . GLY B 1 391 ? 22.038 56.325 50.359 1.000 14.722 391 GLY BBB C 1
ATOM 5600 O O . GLY B 1 391 ? 22.825 57.023 51.036 1.000 15.101 391 GLY BBB O 1
ATOM 5601 N N . ALA B 1 392 ? 22.390 55.655 49.254 1.000 15.485 392 ALA BBB N 1
ATOM 5602 C CA . ALA B 1 392 ? 23.779 55.646 48.732 1.000 15.988 392 ALA BBB CA 1
ATOM 5603 C C . ALA B 1 392 ? 24.137 57.095 48.368 1.000 16.832 392 ALA BBB C 1
ATOM 5604 O O . ALA B 1 392 ? 23.355 57.742 47.642 1.000 15.787 392 ALA BBB O 1
ATOM 5606 N N . LEU B 1 393 ? 25.342 57.525 48.742 1.000 16.321 393 LEU BBB N 1
ATOM 5607 C CA . LEU B 1 393 ? 25.888 58.859 48.394 1.000 16.320 393 LEU BBB CA 1
ATOM 5608 C C . LEU B 1 393 ? 26.632 58.789 47.063 1.000 17.492 393 LEU BBB C 1
ATOM 5609 O O . LEU B 1 393 ? 26.706 59.827 46.382 1.000 17.466 393 LEU BBB O 1
ATOM 5614 N N . GLY B 1 394 ? 27.252 57.626 46.764 1.000 15.747 394 GLY BBB N 1
ATOM 5615 C CA . GLY B 1 394 ? 28.086 57.474 45.577 1.000 16.087 394 GLY BBB CA 1
ATOM 5616 C C . GLY B 1 394 ? 27.314 56.810 44.468 1.000 16.574 394 GLY BBB C 1
ATOM 5617 O O . GLY B 1 394 ? 26.087 56.527 44.642 1.000 17.264 394 GLY BBB O 1
ATOM 5618 N N . SER B 1 395 ? 27.967 56.596 43.337 1.000 16.869 395 SER BBB N 1
ATOM 5619 C CA . SER B 1 395 ? 27.356 55.881 42.197 1.000 17.375 395 SER BBB CA 1
ATOM 5620 C C . SER B 1 395 ? 28.404 54.999 41.516 1.000 16.467 395 SER BBB C 1
ATOM 5621 O O . SER B 1 395 ? 29.629 55.249 41.671 1.000 16.054 395 SER BBB O 1
ATOM 5624 N N . LEU B 1 396 ? 27.923 54.067 40.726 1.000 15.627 396 LEU BBB N 1
ATOM 5625 C CA . LEU B 1 396 ? 28.795 53.064 40.074 1.000 15.662 396 LEU BBB CA 1
ATOM 5626 C C . LEU B 1 396 ? 28.335 52.846 38.655 1.000 16.075 396 LEU BBB C 1
ATOM 5627 O O . LEU B 1 396 ? 27.115 52.763 38.422 1.000 18.120 396 LEU BBB O 1
ATOM 5632 N N . THR B 1 397 ? 29.275 52.862 37.724 1.000 15.260 397 THR BBB N 1
ATOM 5633 C CA . THR B 1 397 ? 29.035 52.516 36.324 1.000 15.538 397 THR BBB CA 1
ATOM 5634 C C . THR B 1 397 ? 29.896 51.282 36.005 1.000 15.107 397 THR BBB C 1
ATOM 5635 O O . THR B 1 397 ? 30.943 51.108 36.668 1.000 13.927 397 THR BBB O 1
ATOM 5639 N N . ILE B 1 398 ? 29.437 50.502 35.047 1.000 15.233 398 ILE BBB N 1
ATOM 5640 C CA . ILE B 1 398 ? 30.133 49.284 34.592 1.000 16.247 398 ILE BBB CA 1
ATOM 5641 C C . ILE B 1 398 ? 30.122 49.295 33.070 1.000 18.513 398 ILE BBB C 1
ATOM 5642 O O . ILE B 1 398 ? 29.117 49.760 32.475 1.000 19.126 398 ILE BBB O 1
ATOM 5647 N N . THR B 1 399 ? 31.209 48.823 32.480 1.000 16.353 399 THR BBB N 1
ATOM 5648 C CA . THR B 1 399 ? 31.313 48.597 31.031 1.000 18.604 399 THR BBB CA 1
ATOM 5649 C C . THR B 1 399 ? 30.764 47.204 30.707 1.000 18.947 399 THR BBB C 1
ATOM 5650 O O . THR B 1 399 ? 30.592 46.346 31.601 1.000 16.874 399 THR BBB O 1
ATOM 5654 N N . GLU B 1 400 ? 30.533 46.981 29.428 1.000 19.517 400 GLU BBB N 1
ATOM 5655 C CA . GLU B 1 400 ? 30.131 45.686 28.879 1.000 22.086 400 GLU BBB CA 1
ATOM 5656 C C . GLU B 1 400 ? 31.161 44.618 29.272 1.000 20.151 400 GLU BBB C 1
ATOM 5657 O O . GLU B 1 400 ? 30.755 43.452 29.476 1.000 20.033 400 GLU BBB O 1
ATOM 5663 N N . GLY B 1 401 ? 32.437 44.982 29.363 1.000 18.038 401 GLY BBB N 1
ATOM 5664 C CA . GLY B 1 401 ? 33.535 44.079 29.727 1.000 18.618 401 GLY BBB CA 1
ATOM 5665 C C . GLY B 1 401 ? 33.596 43.747 31.199 1.000 19.147 401 GLY BBB C 1
ATOM 5666 O O . GLY B 1 401 ? 34.274 42.741 31.544 1.000 19.648 401 GLY BBB O 1
ATOM 5667 N N . GLY B 1 402 ? 32.986 44.541 32.055 1.000 16.525 402 GLY BBB N 1
ATOM 5668 C CA . GLY B 1 402 ? 32.870 44.228 33.488 1.000 15.921 402 GLY BBB CA 1
ATOM 5669 C C . GLY B 1 402 ? 33.685 45.149 34.355 1.000 14.633 402 GLY BBB C 1
ATOM 5670 O O . GLY B 1 402 ? 33.719 44.946 35.583 1.000 14.516 402 GLY BBB O 1
ATOM 5671 N N . ALA B 1 403 ? 34.327 46.167 33.766 1.000 16.898 403 ALA BBB N 1
ATOM 5672 C CA . ALA B 1 403 ? 35.135 47.165 34.493 1.000 17.283 403 ALA BBB CA 1
ATOM 5673 C C . ALA B 1 403 ? 34.192 48.181 35.147 1.000 15.781 403 ALA BBB C 1
ATOM 5674 O O . ALA B 1 403 ? 33.442 48.850 34.431 1.000 16.287 403 ALA BBB O 1
ATOM 5676 N N . TRP B 1 404 ? 34.186 48.251 36.468 1.000 15.420 404 TRP BBB N 1
ATOM 5677 C CA . TRP B 1 404 ? 33.331 49.231 37.158 1.000 14.727 404 TRP BBB CA 1
ATOM 5678 C C . TRP B 1 404 ? 34.164 50.337 37.811 1.000 16.757 404 TRP BBB C 1
ATOM 5679 O O . TRP B 1 404 ? 35.354 50.138 38.141 1.000 16.388 404 TRP BBB O 1
ATOM 5690 N N . THR B 1 405 ? 33.507 51.468 38.065 1.000 16.708 405 THR BBB N 1
ATOM 5691 C CA . THR B 1 405 ? 34.045 52.686 38.704 1.000 17.965 405 THR BBB CA 1
ATOM 5692 C C . THR B 1 405 ? 33.007 53.229 39.681 1.000 15.302 405 THR BBB C 1
ATOM 5693 O O . THR B 1 405 ? 31.848 53.473 39.282 1.000 14.603 405 THR BBB O 1
ATOM 5697 N N . TYR B 1 406 ? 33.378 53.317 40.937 1.000 15.136 406 TYR BBB N 1
ATOM 5698 C CA . TYR B 1 406 ? 32.583 53.948 41.998 1.000 14.420 406 TYR BBB CA 1
ATOM 5699 C C . TYR B 1 406 ? 33.181 55.346 42.219 1.000 16.348 406 TYR BBB C 1
ATOM 5700 O O . TYR B 1 406 ? 34.437 55.473 42.290 1.000 16.303 406 TYR BBB O 1
ATOM 5709 N N . ASN B 1 407 ? 32.303 56.353 42.343 1.000 15.742 407 ASN BBB N 1
ATOM 5710 C CA . ASN B 1 407 ? 32.698 57.744 42.672 1.000 17.662 407 ASN BBB CA 1
ATOM 5711 C C . ASN B 1 407 ? 31.766 58.262 43.760 1.000 17.188 407 ASN BBB C 1
ATOM 5712 O O . ASN B 1 407 ? 30.564 57.970 43.684 1.000 15.835 407 ASN BBB O 1
ATOM 5717 N N . VAL B 1 408 ? 32.309 58.924 44.772 1.000 16.507 408 VAL BBB N 1
ATOM 5718 C CA . VAL B 1 408 ? 31.478 59.673 45.750 1.000 16.070 408 VAL BBB CA 1
ATOM 5719 C C . VAL B 1 408 ? 32.174 61.002 45.993 1.000 15.563 408 VAL BBB C 1
ATOM 5720 O O . VAL B 1 408 ? 33.398 61.033 46.057 1.000 13.210 408 VAL BBB O 1
ATOM 5724 N N . ASP B 1 409 ? 31.401 62.062 46.196 1.000 16.911 409 ASP BBB N 1
ATOM 5725 C CA . ASP B 1 409 ? 31.991 63.356 46.569 1.000 17.257 409 ASP BBB CA 1
ATOM 5726 C C . ASP B 1 409 ? 32.519 63.293 47.982 1.000 15.241 409 ASP BBB C 1
ATOM 5727 O O . ASP B 1 409 ? 31.758 62.964 48.914 1.000 14.960 409 ASP BBB O 1
ATOM 5732 N N . ASN B 1 410 ? 33.782 63.670 48.153 1.000 15.796 410 ASN BBB N 1
ATOM 5733 C CA . ASN B 1 410 ? 34.420 63.735 49.485 1.000 18.101 410 ASN BBB CA 1
ATOM 5734 C C . ASN B 1 410 ? 33.584 64.605 50.417 1.000 19.427 410 ASN BBB C 1
ATOM 5735 O O . ASN B 1 410 ? 33.451 64.241 51.599 1.000 19.076 410 ASN BBB O 1
ATOM 5740 N N . SER B 1 411 ? 33.003 65.712 49.917 1.000 20.111 411 SER BBB N 1
ATOM 5741 C CA . SER B 1 411 ? 32.189 66.638 50.736 1.000 20.400 411 SER BBB CA 1
ATOM 5742 C C . SER B 1 411 ? 31.026 65.899 51.410 1.000 18.135 411 SER BBB C 1
ATOM 5743 O O . SER B 1 411 ? 30.680 66.280 52.532 1.000 21.359 411 SER BBB O 1
ATOM 5746 N N . LYS B 1 412 ? 30.425 64.911 50.745 1.000 17.471 412 LYS BBB N 1
ATOM 5747 C CA . LYS B 1 412 ? 29.216 64.229 51.251 1.000 19.076 412 LYS BBB CA 1
ATOM 5748 C C . LYS B 1 412 ? 29.525 63.131 52.296 1.000 17.809 412 LYS BBB C 1
ATOM 5749 O O . LYS B 1 412 ? 28.564 62.643 52.932 1.000 17.889 412 LYS BBB O 1
ATOM 5755 N N . VAL B 1 413 ? 30.787 62.805 52.532 1.000 19.177 413 VAL BBB N 1
ATOM 5756 C CA . VAL B 1 413 ? 31.194 61.765 53.528 1.000 20.056 413 VAL BBB CA 1
ATOM 5757 C C . VAL B 1 413 ? 31.886 62.399 54.728 1.000 22.283 413 VAL BBB C 1
ATOM 5758 O O . VAL B 1 413 ? 32.251 61.643 55.656 1.000 18.561 413 VAL BBB O 1
ATOM 5762 N N . GLN B 1 414 ? 32.016 63.740 54.763 1.000 19.303 414 GLN BBB N 1
ATOM 5763 C CA . GLN B 1 414 ? 32.795 64.425 55.831 1.000 19.522 414 GLN BBB CA 1
ATOM 5764 C C . GLN B 1 414 ? 32.140 64.110 57.169 1.000 18.053 414 GLN BBB C 1
ATOM 5765 O O . GLN B 1 414 ? 32.845 64.052 58.183 1.000 20.287 414 GLN BBB O 1
ATOM 5771 N N . TYR B 1 415 ? 30.818 64.003 57.207 1.000 16.711 415 TYR BBB N 1
ATOM 5772 C CA . TYR B 1 415 ? 30.059 63.810 58.458 1.000 18.121 415 TYR BBB CA 1
ATOM 5773 C C . TYR B 1 415 ? 30.460 62.505 59.181 1.000 18.937 415 TYR BBB C 1
ATOM 5774 O O . TYR B 1 415 ? 30.210 62.411 60.402 1.000 19.268 415 TYR BBB O 1
ATOM 5783 N N . LEU B 1 416 ? 31.071 61.542 58.507 1.000 18.137 416 LEU BBB N 1
ATOM 5784 C CA . LEU B 1 416 ? 31.427 60.258 59.169 1.000 22.138 416 LEU BBB CA 1
ATOM 5785 C C . LEU B 1 416 ? 32.503 60.532 60.212 1.000 22.355 416 LEU BBB C 1
ATOM 5786 O O . LEU B 1 416 ? 33.431 61.299 59.912 1.000 23.712 416 LEU BBB O 1
ATOM 5791 N N . GLY B 1 417 ? 32.354 59.885 61.360 1.000 24.874 417 GLY BBB N 1
ATOM 5792 C CA . GLY B 1 417 ? 33.305 60.000 62.471 1.000 26.107 417 GLY BBB CA 1
ATOM 5793 C C . GLY B 1 417 ? 34.531 59.143 62.236 1.000 26.512 417 GLY BBB C 1
ATOM 5794 O O . GLY B 1 417 ? 34.579 58.380 61.250 1.000 22.333 417 GLY BBB O 1
ATOM 5795 N N . GLU B 1 418 ? 35.512 59.268 63.128 1.000 25.782 418 GLU BBB N 1
ATOM 5796 C CA . GLU B 1 418 ? 36.766 58.476 63.041 1.000 26.637 418 GLU BBB CA 1
ATOM 5797 C C . GLU B 1 418 ? 36.380 56.999 63.081 1.000 21.768 418 GLU BBB C 1
ATOM 5798 O O . GLU B 1 418 ? 35.783 56.599 64.079 1.000 19.797 418 GLU BBB O 1
ATOM 5804 N N . GLY B 1 419 ? 36.666 56.243 62.028 1.000 22.679 419 GLY BBB N 1
ATOM 5805 C CA . GLY B 1 419 ? 36.440 54.776 61.992 1.000 23.134 419 GLY BBB CA 1
ATOM 5806 C C . GLY B 1 419 ? 34.991 54.415 61.704 1.000 24.630 419 GLY BBB C 1
ATOM 5807 O O . GLY B 1 419 ? 34.679 53.225 61.668 1.000 26.044 419 GLY BBB O 1
ATOM 5808 N N . GLU B 1 420 ? 34.102 55.407 61.549 1.000 21.080 420 GLU BBB N 1
ATOM 5809 C CA . GLU B 1 420 ? 32.678 55.159 61.251 1.000 21.567 420 GLU BBB CA 1
ATOM 5810 C C . GLU B 1 420 ? 32.610 54.693 59.796 1.000 21.808 420 GLU BBB C 1
ATOM 5811 O O . GLU B 1 420 ? 33.303 55.274 58.973 1.000 25.412 420 GLU BBB O 1
ATOM 5817 N N . THR B 1 421 ? 31.828 53.660 59.513 1.000 21.327 421 THR BBB N 1
ATOM 5818 C CA . THR B 1 421 ? 31.723 53.100 58.150 1.000 21.116 421 THR BBB CA 1
ATOM 5819 C C . THR B 1 421 ? 30.312 53.300 57.605 1.000 21.434 421 THR BBB C 1
ATOM 5820 O O . THR B 1 421 ? 29.348 53.332 58.369 1.000 21.857 421 THR BBB O 1
ATOM 5824 N N . LYS B 1 422 ? 30.221 53.352 56.277 1.000 19.008 422 LYS BBB N 1
ATOM 5825 C CA . LYS B 1 422 ? 28.936 53.378 55.560 1.000 17.106 422 LYS BBB CA 1
ATOM 5826 C C . LYS B 1 422 ? 29.088 52.415 54.392 1.000 15.583 422 LYS BBB C 1
ATOM 5827 O O . LYS B 1 422 ? 30.005 52.625 53.567 1.000 17.053 422 LYS BBB O 1
ATOM 5833 N N . VAL B 1 423 ? 28.220 51.414 54.324 1.000 14.984 423 VAL BBB N 1
ATOM 5834 C CA . VAL B 1 423 ? 28.275 50.398 53.256 1.000 14.800 423 VAL BBB CA 1
ATOM 5835 C C . VAL B 1 423 ? 27.257 50.739 52.179 1.000 15.694 423 VAL BBB C 1
ATOM 5836 O O . VAL B 1 423 ? 26.079 50.949 52.535 1.000 18.857 423 VAL BBB O 1
ATOM 5840 N N . GLU B 1 424 ? 27.693 50.797 50.932 1.000 14.906 424 GLU BBB N 1
ATOM 5841 C CA . GLU B 1 424 ? 26.816 51.086 49.771 1.000 16.448 424 GLU BBB CA 1
ATOM 5842 C C . GLU B 1 424 ? 26.912 49.911 48.807 1.000 16.924 424 GLU BBB C 1
ATOM 5843 O O . GLU B 1 424 ? 28.032 49.418 48.584 1.000 18.339 424 GLU BBB O 1
ATOM 5849 N N . THR B 1 425 ? 25.800 49.488 48.232 1.000 14.678 425 THR BBB N 1
ATOM 5850 C CA . THR B 1 425 ? 25.774 48.355 47.291 1.000 16.152 425 THR BBB CA 1
ATOM 5851 C C . THR B 1 425 ? 25.200 48.821 45.971 1.000 15.516 425 THR BBB C 1
ATOM 5852 O O . THR B 1 425 ? 24.336 49.713 45.946 1.000 15.723 425 THR BBB O 1
ATOM 5856 N N . PHE B 1 426 ? 25.706 48.209 44.910 1.000 14.877 426 PHE BBB N 1
ATOM 5857 C CA . PHE B 1 426 ? 25.320 48.514 43.519 1.000 14.815 426 PHE BBB CA 1
ATOM 5858 C C . PHE B 1 426 ? 25.044 47.198 42.808 1.000 16.240 426 PHE BBB C 1
ATOM 5859 O O . PHE B 1 426 ? 25.965 46.345 42.744 1.000 15.100 426 PHE BBB O 1
ATOM 5867 N N . THR B 1 427 ? 23.855 47.091 42.211 1.000 15.038 427 THR BBB N 1
ATOM 5868 C CA . THR B 1 427 ? 23.439 45.870 41.489 1.000 15.638 427 THR BBB CA 1
ATOM 5869 C C . THR B 1 427 ? 23.763 46.073 40.025 1.000 15.492 427 THR BBB C 1
ATOM 5870 O O . THR B 1 427 ? 23.290 47.057 39.455 1.000 15.917 427 THR BBB O 1
ATOM 5874 N N . VAL B 1 428 ? 24.558 45.179 39.465 1.000 14.003 428 VAL BBB N 1
ATOM 5875 C CA . VAL B 1 428 ? 24.817 45.171 38.007 1.000 15.281 428 VAL BBB CA 1
ATOM 5876 C C . VAL B 1 428 ? 24.251 43.868 37.441 1.000 17.623 428 VAL BBB C 1
ATOM 5877 O O . VAL B 1 428 ? 23.902 42.997 38.214 1.000 18.986 428 VAL BBB O 1
ATOM 5881 N N . ALA B 1 429 ? 24.172 43.767 36.128 1.000 16.902 429 ALA BBB N 1
ATOM 5882 C CA . ALA B 1 429 ? 23.567 42.626 35.422 1.000 16.013 429 ALA BBB CA 1
ATOM 5883 C C . ALA B 1 429 ? 24.401 42.208 34.214 1.000 15.776 429 ALA BBB C 1
ATOM 5884 O O . ALA B 1 429 ? 24.953 43.067 33.502 1.000 14.729 429 ALA BBB O 1
ATOM 5886 N N . SER B 1 430 ? 24.477 40.888 34.013 1.000 14.715 430 SER BBB N 1
ATOM 5887 C CA . SER B 1 430 ? 24.920 40.307 32.737 1.000 14.168 430 SER BBB CA 1
ATOM 5888 C C . SER B 1 430 ? 23.803 40.416 31.695 1.000 16.508 430 SER BBB C 1
ATOM 5889 O O . SER B 1 430 ? 22.631 40.791 32.041 1.000 15.567 430 SER BBB O 1
ATOM 5892 N N . VAL B 1 431 ? 24.139 40.222 30.428 1.000 17.010 431 VAL BBB N 1
ATOM 5893 C CA . VAL B 1 431 ? 23.138 40.397 29.328 1.000 18.896 431 VAL BBB CA 1
ATOM 5894 C C . VAL B 1 431 ? 21.920 39.490 29.480 1.000 20.764 431 VAL BBB C 1
ATOM 5895 O O . VAL B 1 431 ? 20.883 39.909 29.003 1.000 21.292 431 VAL BBB O 1
ATOM 5899 N N . ASP B 1 432 ? 21.970 38.323 30.137 1.000 16.892 432 ASP BBB N 1
ATOM 5900 C CA . ASP B 1 432 ? 20.744 37.495 30.307 1.000 18.877 432 ASP BBB CA 1
ATOM 5901 C C . ASP B 1 432 ? 19.904 37.954 31.523 1.000 18.533 432 ASP BBB C 1
ATOM 5902 O O . ASP B 1 432 ? 18.967 37.250 31.881 1.000 21.310 432 ASP BBB O 1
ATOM 5907 N N . GLY B 1 433 ? 20.258 39.050 32.181 1.000 18.949 433 GLY BBB N 1
ATOM 5908 C CA . GLY B 1 433 ? 19.554 39.582 33.350 1.000 15.724 433 GLY BBB CA 1
ATOM 5909 C C . GLY B 1 433 ? 20.107 39.106 34.680 1.000 16.149 433 GLY BBB C 1
ATOM 5910 O O . GLY B 1 433 ? 19.582 39.576 35.692 1.000 15.966 433 GLY BBB O 1
ATOM 5911 N N . THR B 1 434 ? 21.097 38.185 34.728 1.000 14.479 434 THR BBB N 1
ATOM 5912 C CA . THR B 1 434 ? 21.679 37.720 36.016 1.000 15.672 434 THR BBB CA 1
ATOM 5913 C C . THR B 1 434 ? 22.305 38.895 36.777 1.000 15.965 434 THR BBB C 1
ATOM 5914 O O . THR B 1 434 ? 23.114 39.655 36.199 1.000 16.151 434 THR BBB O 1
ATOM 5918 N N . THR B 1 435 ? 21.930 39.094 38.043 1.000 15.695 435 THR BBB N 1
ATOM 5919 C CA . THR B 1 435 ? 22.396 40.254 38.835 1.000 17.420 435 THR BBB CA 1
ATOM 5920 C C . THR B 1 435 ? 23.581 39.861 39.731 1.000 15.242 435 THR BBB C 1
ATOM 5921 O O . THR B 1 435 ? 23.777 38.660 40.103 1.000 15.677 435 THR BBB O 1
ATOM 5925 N N . HIS B 1 436 ? 24.425 40.848 40.006 1.000 13.872 436 HIS BBB N 1
ATOM 5926 C CA . HIS B 1 436 ? 25.511 40.734 40.981 1.000 14.323 436 HIS BBB CA 1
ATOM 5927 C C . HIS B 1 436 ? 25.677 42.045 41.719 1.000 16.007 436 HIS BBB C 1
ATOM 5928 O O . HIS B 1 436 ? 25.350 43.056 41.169 1.000 17.392 436 HIS BBB O 1
ATOM 5935 N N . THR B 1 437 ? 26.140 41.986 42.947 1.000 14.969 437 THR BBB N 1
ATOM 5936 C CA . THR B 1 437 ? 26.324 43.171 43.807 1.000 17.794 437 THR BBB CA 1
ATOM 5937 C C . THR B 1 437 ? 27.791 43.535 43.875 1.000 15.789 437 THR BBB C 1
ATOM 5938 O O . THR B 1 437 ? 28.650 42.631 44.135 1.000 15.655 437 THR BBB O 1
ATOM 5942 N N . VAL B 1 438 ? 28.093 44.801 43.700 1.000 13.948 438 VAL BBB N 1
ATOM 5943 C CA . VAL B 1 438 ? 29.395 45.386 44.108 1.000 14.234 438 VAL BBB CA 1
ATOM 5944 C C . VAL B 1 438 ? 29.170 46.128 45.425 1.000 14.568 438 VAL BBB C 1
ATOM 5945 O O . VAL B 1 438 ? 28.215 46.961 45.505 1.000 13.651 438 VAL BBB O 1
ATOM 5949 N N . THR B 1 439 ? 29.916 45.756 46.455 1.000 14.201 439 THR BBB N 1
ATOM 5950 C CA . THR B 1 439 ? 29.817 46.323 47.806 1.000 14.601 439 THR BBB CA 1
ATOM 5951 C C . THR B 1 439 ? 30.972 47.303 48.034 1.000 13.985 439 THR BBB C 1
ATOM 5952 O O . THR B 1 439 ? 32.129 46.849 48.008 1.000 15.720 439 THR BBB O 1
ATOM 5956 N N . ILE B 1 440 ? 30.653 48.550 48.355 1.000 14.932 440 ILE BBB N 1
ATOM 5957 C CA . ILE B 1 440 ? 31.643 49.630 48.658 1.000 15.061 440 ILE BBB CA 1
ATOM 5958 C C . ILE B 1 440 ? 31.532 50.053 50.116 1.000 15.182 440 ILE BBB C 1
ATOM 5959 O O . ILE B 1 440 ? 30.413 50.416 50.573 1.000 15.940 440 ILE BBB O 1
ATOM 5964 N N . THR B 1 441 ? 32.638 50.067 50.838 1.000 14.563 441 THR BBB N 1
ATOM 5965 C CA . THR B 1 441 ? 32.688 50.578 52.218 1.000 14.823 441 THR BBB CA 1
ATOM 5966 C C . THR B 1 441 ? 33.360 51.967 52.233 1.000 15.831 441 THR BBB C 1
ATOM 5967 O O . THR B 1 441 ? 34.489 52.078 51.752 1.000 18.591 441 THR BBB O 1
ATOM 5971 N N . ILE B 1 442 ? 32.700 52.957 52.793 1.000 15.513 442 ILE BBB N 1
ATOM 5972 C CA . ILE B 1 442 ? 33.295 54.311 53.057 1.000 15.236 442 ILE BBB CA 1
ATOM 5973 C C . ILE B 1 442 ? 33.709 54.372 54.519 1.000 15.398 442 ILE BBB C 1
ATOM 5974 O O . ILE B 1 442 ? 32.877 54.071 55.374 1.000 19.478 442 ILE BBB O 1
ATOM 5979 N N . THR B 1 443 ? 34.948 54.728 54.816 1.000 15.583 443 THR BBB N 1
ATOM 5980 C CA . THR B 1 443 ? 35.398 54.873 56.227 1.000 17.173 443 THR BBB CA 1
ATOM 5981 C C . THR B 1 443 ? 35.658 56.369 56.509 1.000 18.439 443 THR BBB C 1
ATOM 5982 O O . THR B 1 443 ? 36.368 57.005 55.704 1.000 18.988 443 THR BBB O 1
ATOM 5986 N N . GLY B 1 444 ? 35.105 56.845 57.616 1.000 20.487 444 GLY BBB N 1
ATOM 5987 C CA . GLY B 1 444 ? 35.254 58.240 58.080 1.000 20.017 444 GLY BBB CA 1
ATOM 5988 C C . GLY B 1 444 ? 36.586 58.466 58.809 1.000 24.437 444 GLY BBB C 1
ATOM 5989 O O . GLY B 1 444 ? 37.222 57.460 59.337 1.000 21.418 444 GLY BBB O 1
ATOM 5990 N N . VAL B 1 445 ? 37.006 59.729 58.858 1.000 21.921 445 VAL BBB N 1
ATOM 5991 C CA . VAL B 1 445 ? 38.167 60.217 59.674 1.000 24.920 445 VAL BBB CA 1
ATOM 5992 C C . VAL B 1 445 ? 37.705 61.483 60.412 1.000 26.482 445 VAL BBB C 1
ATOM 5993 O O . VAL B 1 445 ? 36.736 62.059 59.973 1.000 21.859 445 VAL BBB O 1
ATOM 5997 N N . ASN B 1 446 ? 38.319 61.874 61.533 1.000 29.245 446 ASN BBB N 1
ATOM 5998 C CA . ASN B 1 446 ? 37.980 63.178 62.180 1.000 36.910 446 ASN BBB CA 1
ATOM 5999 C C . ASN B 1 446 ? 39.138 64.163 61.932 1.000 43.155 446 ASN BBB C 1
ATOM 6000 O O . ASN B 1 446 ? 39.984 63.901 61.059 1.000 45.808 446 ASN BBB O 1
ATOM 6005 N N . ASP B 1 447 ? 39.203 65.281 62.650 1.000 57.590 447 ASP BBB N 1
ATOM 6006 C CA . ASP B 1 447 ? 40.326 66.246 62.484 1.000 61.716 447 ASP BBB CA 1
ATOM 6007 C C . ASP B 1 447 ? 41.644 65.562 62.867 1.000 59.968 447 ASP BBB C 1
ATOM 6008 O O . ASP B 1 447 ? 42.349 65.079 61.992 1.000 65.833 447 ASP BBB O 1
#

Secondary structure (P-SEA, 3-state):
cbbbbbbcccccccccccccccccccbbbbbbbcccccccccccccccccccccbbbbbccccbbbbbbcccccccccccbbbbbbbbbbccccbbbbbbbbbbbbbbbbbbbccccccccccccccbbbbbbbbbbbbcccccccccccccccccccccbbbbbcccbbbbbbbcccccccccccbbbbbbbbbbcccbbbbbbbbbbbbbbcccccccccccccccccccccccccbbbbbbbcccccccccccccccccccccbbbbbcccbbbbbbbcccccccccccbbbbbbbbbbcccbbbbbbbbbbbbbbccccccccccccccccccccbbbbbbbbbbbbcccccccccccccccccccccccccccccbbbbbbbcccccccccccbbbbbbbbbbcccbbbbbbbbbbbbcc/cbbbbbbcccccccccccccccccccbbbbbbbcccccccccccccccccccccbbbbbcccbbbbbbbcccccccccccbbbbbbbbbbccccbbbbbbbbbbbbbcbbbbbccccccccccccccbbbbbbbbbbbbcccccccccccccccccccccbbbbbcccbbbbbbbccccccccccccbbbbbbbbbccccbbbbbbbbbbbbbcbbbbbccccccccccccccbbbbbbbbbbbbcccccccccccccccccccccbbbbbcccbbbbbbbcccccccccccbbbbbbbbbbcccbbbbbbbbbbbbbbcbbbbbccccccccccccccbbbbbbbbbbbbcccccccccccccccccccccbbbbbcccbbbbbbbbccccccccccbbbbbbbbbbcccbbbbbbbbbbbbbcc

Solvent-accessible surface area: 39502 Å² total; per-residue (Å²): 142,79,81,10,87,15,74,51,53,44,93,12,63,2,51,2,74,96,47,114,105,68,0,64,50,94,11,78,0,61,21,87,13,124,60,31,85,110,36,28,83,3,95,68,34,110,6,92,75,38,111,61,26,59,10,51,0,64,8,69,99,63,0,45,1,46,0,45,4,59,16,88,107,0,41,94,2,6,126,48,84,80,42,87,0,43,1,51,6,22,0,71,52,37,29,83,45,60,0,46,0,40,0,41,1,38,61,31,69,8,89,18,75,52,49,47,92,12,63,1,51,2,72,95,48,114,104,50,0,60,44,90,16,83,0,58,21,87,11,88,7,28,87,94,26,32,79,2,97,68,31,106,3,94,58,36,77,17,5,2,4,42,0,60,7,71,98,63,0,48,2,45,0,54,3,67,6,70,23,0,40,40,4,6,126,48,85,79,41,84,0,41,1,48,6,23,0,59,43,43,30,85,48,59,0,41,0,40,0,39,2,38,58,30,71,8,100,18,63,49,48,45,90,12,61,1,50,3,74,96,47,109,104,74,0,67,45,91,14,76,1,62,23,87,13,66,8,27,86,102,27,34,80,3,96,70,35,103,8,112,42,40,160,59,28,57,8,55,1,62,8,73,99,64,0,46,2,48,0,48,3,55,12,90,102,0,40,102,4,7,124,46,86,78,46,84,0,44,0,50,6,23,0,62,42,43,29,84,48,58,0,43,0,39,0,40,1,36,54,28,69,9,102,20,57,50,57,44,91,12,63,2,52,7,76,88,74,118,101,80,0,68,45,91,14,80,4,57,18,94,9,81,8,26,96,108,32,40,84,2,93,71,36,125,3,68,60,36,78,16,5,2,4,59,2,70,8,73,93,63,0,46,2,50,0,48,3,54,5,76,32,0,76,71,5,28,118,48,85,75,39,90,0,44,0,52,7,21,0,49,40,44,29,81,43,59,0,40,0,41,0,40,1,38,155,142,71,78,9,84,16,75,52,49,47,93,12,64,2,52,2,73,97,47,114,108,70,0,64,48,94,14,84,0,61,19,87,12,128,65,33,82,118,44,33,71,4,93,74,31,108,5,88,85,39,110,60,28,60,9,55,1,64,8,71,93,64,0,47,2,47,0,47,2,57,17,84,105,0,39,101,4,5,124,47,88,81,42,87,0,44,1,39,7,22,0,71,40,40,30,86,45,67,0,43,0,39,0,41,1,37,56,30,70,8,90,18,78,52,49,47,89,12,60,1,49,2,72,94,49,117,103,48,0,60,47,88,15,77,0,59,21,88,13,87,8,28,84,100,25,30,89,2,96,66,34,119,3,93,60,35,77,16,6,1,4,53,0,64,8,74,95,62,0,47,2,46,0,56,3,66,6,75,31,0,40,39,3,5,126,48,83,78,38,85,0,45,1,53,6,23,0,60,42,44,32,85,47,59,0,41,0,40,0,40,1,38,58,33,72,8,101,19,57,51,50,45,93,10,63,2,54,2,67,95,48,103,102,82,0,60,45,89,14,79,1,56,24,86,13,67,5,27,88,98,23,34,78,2,94,72,35,104,7,113,43,39,159,59,28,56,9,58,1,63,8,71,84,65,0,46,1,45,0,49,2,50,9,78,106,0,42,103,4,7,128,47,86,80,46,86,0,42,0,50,6,24,0,60,41,44,29,84,46,59,0,43,0,41,0,40,2,36,55,28,69,9,104,19,60,48,57,44,93,13,62,2,52,10,80,86,75,118,100,78,0,59,46,88,14,79,3,58,16,95,9,80,9,27,95,106,31,39,86,3,94,70,36,125,4,67,52,35,76,16,3,2,3,54,0,67,7,72,93,63,0,46,2,46,0,48,3,53,6,74,31,0,78,73,5,30,114,49,83,78,41,87,0,44,0,51,6,21,0,48,42,44,27,82,46,58,0,41,0,38,0,42,1,40,98,195

Sequence (851 aa):
NDAAVITGSDTGAVTEDESTPLLTETGTLSVTDVDGADEAKFQAGNGTPSAGALGSLTITEGGAWTYNVDNSKVQYLGEGETKVETFTVASVDGTTHTVTITITGVNDAAVITGSDTGAVTEDESNPTLTETGTLSVTDVDGADEAKFLAGNGTPSAGALGSLTITEGGAWTYNVDNSKVQYLGEGETKVETFTVASVDGTTHTVTITITGVNDAAVISGSDTGAVTEDESTPLLTETGTLSVTDVDGADEAKFLAGNGVASNGALGSLTITEGGAWTYNVDNSKVQYLGEGETKVETFTVASVDGTTHTVTITITGVNDAAVISGSDTGAVTEDETNPLLTETGTLSVTDVDGADEAKFLAGNGTPSAGALGSLTITEGGAWTYNVDNSKVQYLGEGETKVETFTVASVDGTTHTVTITITGVNNDAAVITGSDTGAVTEDESTPLLTETGTLSVTDVDGADEAKFQAGNGTPSAGALGSLTITEGGAWTYNVDNSKVQYLGEGETKVETFTVASVDGTTHTVTITITGVNDAAVITGSDTGAVTEDESNPTLTETGTLSVTDVDGADEAKFLAGNGTPSAGALGSLTITEGGAWTYNVDNSKVQYLGEGETKVETFTVASVDGTTHTVTITITGVNDAAVISGSDTGAVTEDESTPLLTETGTLSVTDVDGADEAKFLAGNGVASNGALGSLTITEGGAWTYNVDNSKVQYLGEGETKVETFTVASVDGTTHTVTITITGVNDAAVISGSDTGAVTEDETNPLLTETGTLSVTDVDGADEAKFLAGNGTPSAGALGSLTITEGGAWTYNVDNSKVQYLGEGETKVETFTVASVDGTTHTVTITITGVND

B-factor: mean 28.18, std 11.13, range [11.28, 88.7]